Protein AF-A0A424XYE6-F1 (afdb_monomer)

pLDDT: mean 79.53, std 16.37, range [30.19, 98.25]

Radius of gyration: 33.24 Å; Cα contacts (8 Å, |Δi|>4): 1694; chains: 1; bounding box: 108×87×89 Å

Foldseek 3Di:
DPPPVVVVVVVVVVVVVVVVVVVVVVVPPPDDFDDDPVGDTDDDDPDPDPPCPCCNPLDDLAAFEFEKAFDDWWFPPLFWIKTKIWTFQFDDQWAKKKKWKWFFDQVVQAIETLEKEKDFDADCPDPLFANRFIAMWHDIATQDDVRIFGGWDDDVRTTMGMDIRWHAPQFQPHPDNGIGTHTCQQFRTYGHPLGLQLVNGDPVVPVQLSVLSNVLSVVRSVSRHSAFHKMKMKMWGDDRPDPRDHQYIYMWMWTDHRGIDTHTDDPVRCVPGHDPLFDLLLCCLFANSRNAFQQPCVSVSSDSRVNVVSSTQIPRRFASGQAYSDRVRTHHSRVLLVVCCLLLLQPPDDHNSHRRVLNADCAQCAHADDDDDPVRDDPDRLHGQQPCSTRDDPDDPDDRPQQAQAHDLSSVCSQCPPSHVPDDCDDPPPPCNVVSVVVVVCVSRPRQAGGPDPHVHHDGSCVSSVNVVVLVLVVLQVQKDKDFPWWAQQAAPGKIKTKIFIGGNNHFDQQQCDPVRGQFDEDDPVPDAQASAKKKFKFFDADQFGQRPPPDADPLRKDQAGDMDGRHPVQWDADPVSRMIIGIGPDGDHNVRHAQTKMKMKIWHTHSVRNYAIDMWIWGRDHGITDTDDDGDAWFALSLVCSSHVWDDDSSHTCSHPPCNLSSRQGQNIFDGPQQQPFTHRHPLLPVLQLALAPPQEQADFRADDDDDPPPDGGPSNSHYRSYDPSPSVSTGDPVSVACAPHPQQGFFHFARVQSVVVVVAWRTWAGVLSNVCSNNQYPPPPPSNVVSQVVCVVQVTHRPTGHHRVCNNPDDGNPCVPPPD

Solvent-accessible surface area (backbone atoms only — not comparable to full-atom values): 44485 Å² total; per-residue (Å²): 139,80,75,76,58,57,61,54,52,52,50,53,51,48,53,50,52,49,50,49,49,52,57,62,59,60,74,68,73,70,85,81,79,63,81,48,101,86,75,56,88,59,76,83,72,85,76,81,60,82,77,69,49,67,78,73,75,72,52,76,94,62,69,69,62,43,82,25,45,62,79,46,58,46,43,43,97,54,30,30,48,33,43,28,34,37,38,62,82,40,86,60,45,56,49,39,35,32,40,40,41,21,37,56,37,77,92,75,72,41,44,41,42,39,28,32,32,67,42,66,44,56,61,75,83,44,88,76,30,28,71,25,22,47,31,50,25,40,41,72,35,71,25,48,78,101,54,33,47,67,76,38,44,83,48,96,66,18,24,32,43,76,46,59,51,39,30,49,58,65,28,50,81,30,83,48,95,49,79,42,71,40,65,33,69,88,14,46,37,44,31,38,85,61,57,80,37,44,66,70,42,52,64,65,85,42,57,64,40,33,51,51,48,38,51,53,50,52,48,50,56,65,72,26,55,66,53,62,45,46,33,37,42,30,42,27,39,70,52,85,90,47,91,86,57,63,36,27,39,22,62,47,43,26,41,34,72,57,46,52,51,55,44,75,51,52,77,69,54,38,64,76,72,61,87,60,78,48,49,69,69,36,54,28,42,47,24,38,90,57,45,42,44,76,91,70,41,57,82,79,50,36,72,61,52,63,76,53,46,36,38,42,22,15,84,70,12,41,33,20,22,58,6,37,81,45,72,89,30,55,43,68,39,16,44,73,49,41,53,48,30,37,51,50,21,19,47,89,42,58,59,83,62,41,74,32,46,55,37,38,41,97,46,54,40,30,10,64,64,76,83,78,42,100,91,46,82,74,94,81,60,78,25,63,30,39,58,62,59,44,51,56,78,96,62,97,84,67,82,50,85,80,58,40,52,61,52,55,40,69,68,50,42,44,50,47,28,92,54,42,56,63,70,80,79,60,51,94,83,42,96,54,23,76,60,47,55,57,62,66,65,43,77,76,40,48,45,72,38,30,10,64,84,92,34,85,35,69,56,45,58,47,68,78,46,42,37,63,65,50,50,50,51,51,51,48,19,69,41,29,44,57,46,80,79,46,43,26,22,47,17,40,76,30,49,30,36,42,29,32,36,41,25,49,80,89,41,68,43,55,50,66,49,45,101,82,57,34,52,44,30,82,69,66,77,91,72,69,55,80,30,59,21,36,35,38,26,44,37,31,42,59,81,82,33,45,24,22,66,81,52,73,60,48,97,59,52,25,34,13,49,42,56,70,42,70,37,26,63,90,42,35,45,68,46,98,80,35,34,31,40,39,32,48,40,94,58,51,39,53,72,73,41,38,68,71,34,39,27,33,40,38,41,31,30,19,30,76,93,52,40,32,35,24,34,69,45,35,27,33,22,19,73,54,76,38,50,75,49,76,78,72,88,71,46,57,51,30,64,42,51,47,41,59,30,82,62,53,66,60,91,62,31,29,26,66,84,30,52,66,46,56,40,58,44,19,17,30,41,10,34,44,33,62,85,28,45,85,55,21,47,41,22,45,70,45,44,53,41,33,43,52,29,16,78,79,64,27,78,66,44,50,44,67,81,85,47,75,50,90,90,78,40,84,40,36,44,45,50,36,52,49,62,35,51,85,80,52,56,68,60,48,30,41,94,65,52,80,57,61,76,98,49,85,82,66,62,54,22,31,44,17,72,75,15,62,70,39,38,78,73,64,21,4,22,10,27,42,66,46,46,58,54,39,34,49,65,51,39,91,82,45,65,64,62,30,47,54,50,48,49,53,36,33,73,38,56,26,38,64,84,14,85,38,32,60,71,55,42,71,76,53,78,60,51,55,65,80,76,62,59,137

Sequence (822 aa):
MLKKHKHILLLILGLFVLNLFIMFQNRDAGARAKYDPSGYWISPILPEGPRIFFSEGHAIDTPEAVMAEITEIYISNNSEIKVTFVIPDYEHDTAHVELTMAKWLEHENTWMSMLQRTRERGPQSDPRYGDGAKVIRGANLRLENGSALTGGEPVNGGMRFSTWLKAGPGDFGNLSGELMPITFKDGVQWRRSSDHNPASYGDPDDSRYYEFVAGIIDEINRNGAWEQGIYRIGVTERNRGQEGYIRFNAVTDFEFDGKSSARILDSNERRHTAGEAVATGSCNGCHGDNMRFPTNRVHSELRHDPTVCANCHNSYTWDSRNAYAEVDGWPSLDLRTMVHKIHAGIEGYAADAYFYQQVRFPDWTLGRTPRPSPDIPYPNSPGVANCTSCHVYSDSDATYAWQRPNPDPEGCATCHGKGGVVFWEAEPDDPDYEYISRTYDCGYDCSSCHGGGQRPIKHNADYYHNVAERQERLALSRQHVMEVTRVENAVAGQRPVVTWRVSKNDEYLDLFSGEHGSFLFTDEKDQFDEGDAVRLGIGWGHKEDWTNQGIGPRSSGAMGDPFHEVAHVDNTIPGQDQTTALTTFDLPLPEPAYSGRNGFVIIEFGPEEMRLNSRLKRISLGQGINSFLDDRRQIVTADNCLGCHATMGRHGTYADQDITTCVSCHNAGSVTRDASALQGNVDFMYMIHAIHGTGEKRIRFDRRRDHTVEGHFSGGYSYVSYPNTILECAACHVNDSHNPVGKEFKRLGLMADKGKDKYLSGAGIAAPLSSACYSCHENTEDLRANKELQHHLYHSGGNIYGEHDHAYFADNKENCLTCHQK

Secondary structure (DSSP, 8-state):
--SSSHHHHHHHHHHHHHHHHHHHHTTS----PPBPTT--B---S--S-----HHHHS--SSPPEEE-EEEEEEEETTTEEEEEEEEET---SEE-EEEEEEEEETTTTEEEESEEEEE----TT-TTS-S---EEEE--EEE-GGG-EE-PEEETTEEEEEEE-EE-TTSTT--SSS-EE---TTSSEESSTTTT-GGGSS-TT-HHHHHHHHHHHHHHHHHT---SEEEEEEEEE--TTSTT--EEEEEEEEEE-SSS-EEEPPHHHHHHHS---S-HHHHHHHHTTTT--TTT-GGGG----HHHHHHHSSTT-B-SSS--SSTT-S-B--HHHHHHHHHTT-TT-EETTEE-TT--BSSTTTB-PPPPBTTB---S--SS--GGGT---SSTTPPPGGG-SS--HHHHHHHSSTTS-------TT-TTHHHHHHHHTTTT-HHHHBSSSS-SB---HHHHHTHHHHHHHHHHHHHEEEEEEEEE--SBTS--EEEEEEEETTEEP-TT-STTS-SSB-S-GGG--TTSS-EEEEEEEETTEE--TT-PPPTTS-B---EEEE-BTTTEEE-TTSSEEEEEPSSPBPTTS-TT-EEEEEEE---TTT-PPPEEEEEE--SSBPPB-PPP--SB-HHHHHTT-S--EETTEE-TT-THHHHHHSSTT-B--GGGTTS-B--HHHHHHHHHTBTTTBS----TTS--BTTTB-SGGGG---SS-TT-GGGTB-TTTT--TTS---PPPEEPTT-HHHHHTT--EEPHHHHHHHHHH--SS-HHHHHHHHHHHHHTT---S--B-HHHHHH----GGGTS--

Structure (mmCIF, N/CA/C/O backbone):
data_AF-A0A424XYE6-F1
#
_entry.id   AF-A0A424XYE6-F1
#
loop_
_atom_site.group_PDB
_atom_site.id
_atom_site.type_symbol
_atom_site.label_atom_id
_atom_site.label_alt_id
_atom_site.label_comp_id
_atom_site.label_asym_id
_atom_site.label_entity_id
_atom_site.label_seq_id
_atom_site.pdbx_PDB_ins_code
_atom_site.Cartn_x
_atom_site.Cartn_y
_atom_site.Cartn_z
_atom_site.occupancy
_atom_site.B_iso_or_equiv
_atom_site.auth_seq_id
_atom_site.auth_comp_id
_atom_site.auth_asym_id
_atom_site.auth_atom_id
_atom_site.pdbx_PDB_model_num
ATOM 1 N N . MET A 1 1 ? 69.006 -47.422 43.534 1.00 51.03 1 MET A N 1
ATOM 2 C CA . MET A 1 1 ? 67.838 -46.983 42.731 1.00 51.03 1 MET A CA 1
ATOM 3 C C . MET A 1 1 ? 67.353 -45.559 43.079 1.00 51.03 1 MET A C 1
ATOM 5 O O . MET A 1 1 ? 66.167 -45.295 43.012 1.00 51.03 1 MET A O 1
ATOM 9 N N . LEU A 1 2 ? 68.244 -44.595 43.374 1.00 49.69 2 LEU A N 1
ATOM 10 C CA . LEU A 1 2 ? 67.851 -43.211 43.734 1.00 49.69 2 LEU A CA 1
ATOM 11 C C . LEU A 1 2 ? 68.384 -42.109 42.788 1.00 49.69 2 LEU A C 1
ATOM 13 O O . LEU A 1 2 ? 68.192 -40.927 43.049 1.00 49.69 2 LEU A O 1
ATOM 17 N N . LYS A 1 3 ? 69.015 -42.465 41.658 1.00 50.09 3 LYS A N 1
ATOM 18 C CA . LYS A 1 3 ? 69.491 -41.494 40.645 1.00 50.09 3 LYS A CA 1
ATOM 19 C C . LYS A 1 3 ? 68.614 -41.392 39.383 1.00 50.09 3 LYS A C 1
ATOM 21 O O . LYS A 1 3 ? 68.748 -40.418 38.657 1.00 50.09 3 LYS A O 1
ATOM 26 N N . LYS A 1 4 ? 67.675 -42.323 39.145 1.00 51.94 4 LYS A N 1
ATOM 27 C CA . LYS A 1 4 ? 66.776 -42.289 37.967 1.00 51.94 4 LYS A CA 1
ATOM 28 C C . LYS A 1 4 ? 65.496 -41.453 38.149 1.00 51.94 4 LYS A C 1
ATOM 30 O O . LYS A 1 4 ? 64.888 -41.089 37.154 1.00 51.94 4 LYS A O 1
ATOM 35 N N . HIS A 1 5 ? 65.127 -41.074 39.376 1.00 55.03 5 HIS A N 1
ATOM 36 C CA . HIS A 1 5 ? 63.913 -40.277 39.628 1.00 55.03 5 HIS A CA 1
ATOM 37 C C . HIS A 1 5 ? 64.147 -38.764 39.765 1.00 55.03 5 HIS A C 1
ATOM 39 O O . HIS A 1 5 ? 63.192 -38.001 39.664 1.00 55.03 5 HIS A O 1
ATOM 45 N N . LYS A 1 6 ? 65.397 -38.293 39.911 1.00 57.62 6 LYS A N 1
ATOM 46 C CA . LYS A 1 6 ? 65.686 -36.846 39.970 1.00 57.62 6 LYS A CA 1
ATOM 47 C C . LYS A 1 6 ? 65.448 -36.137 38.634 1.00 57.62 6 LYS A C 1
ATOM 49 O O . LYS A 1 6 ? 64.939 -35.025 38.633 1.00 57.62 6 LYS A O 1
ATOM 54 N N . HIS A 1 7 ? 65.754 -36.784 37.510 1.00 60.34 7 HIS A N 1
ATOM 55 C CA . HIS A 1 7 ? 65.566 -36.184 36.185 1.00 60.34 7 HIS A CA 1
ATOM 56 C C . HIS A 1 7 ? 64.094 -36.101 35.772 1.00 60.34 7 HIS A C 1
ATOM 58 O O . HIS A 1 7 ? 63.698 -35.120 35.160 1.00 60.34 7 HIS A O 1
ATOM 64 N N . ILE A 1 8 ? 63.274 -37.074 36.176 1.00 68.00 8 ILE A N 1
ATOM 65 C CA . ILE A 1 8 ? 61.829 -37.068 35.911 1.00 68.00 8 ILE A CA 1
ATOM 66 C C . ILE A 1 8 ? 61.128 -36.015 36.780 1.00 68.00 8 ILE A C 1
ATOM 68 O O . ILE A 1 8 ? 60.285 -35.278 36.281 1.00 68.00 8 ILE A O 1
ATOM 72 N N . LEU A 1 9 ? 61.528 -35.870 38.049 1.00 67.81 9 LEU A N 1
ATOM 73 C CA . LEU A 1 9 ? 60.962 -34.849 38.933 1.00 67.81 9 LEU A CA 1
ATOM 74 C C . LEU A 1 9 ? 61.325 -33.422 38.481 1.00 67.81 9 LEU A C 1
ATOM 76 O O . LEU A 1 9 ? 60.468 -32.549 38.505 1.00 67.81 9 LEU A O 1
ATOM 80 N N . LEU A 1 10 ? 62.558 -33.193 38.008 1.00 69.75 10 LEU A N 1
ATOM 81 C CA . LEU A 1 10 ? 62.986 -31.912 37.421 1.00 69.75 10 LEU A CA 1
ATOM 82 C C . LEU A 1 10 ? 62.261 -31.589 36.105 1.00 69.75 10 LEU A C 1
ATOM 84 O O . LEU A 1 10 ? 61.951 -30.427 35.860 1.00 69.75 10 LEU A O 1
ATOM 88 N N . LEU A 1 11 ? 61.951 -32.601 35.287 1.00 71.88 11 LEU A N 1
ATOM 89 C CA . LEU A 1 11 ? 61.190 -32.425 34.047 1.00 71.88 11 LEU A CA 1
ATOM 90 C C . LEU A 1 11 ? 59.725 -32.054 34.328 1.00 71.88 11 LEU A C 1
ATOM 92 O O . LEU A 1 11 ? 59.184 -31.156 33.692 1.00 71.88 11 LEU A O 1
ATOM 96 N N . ILE A 1 12 ? 59.103 -32.709 35.315 1.00 75.75 12 ILE A N 1
ATOM 97 C CA . ILE A 1 12 ? 57.723 -32.427 35.736 1.00 75.75 12 ILE A CA 1
ATOM 98 C C . ILE A 1 12 ? 57.632 -31.044 36.391 1.00 75.75 12 ILE A C 1
ATOM 100 O O . ILE A 1 12 ? 56.725 -30.282 36.067 1.00 75.75 12 ILE A O 1
ATOM 104 N N . LEU A 1 13 ? 58.596 -30.672 37.244 1.00 75.19 13 LEU A N 1
ATOM 105 C CA . LEU A 1 13 ? 58.648 -29.332 37.837 1.00 75.19 13 LEU A CA 1
ATOM 106 C C . LEU A 1 13 ? 58.872 -28.250 36.765 1.00 75.19 13 LEU A C 1
ATOM 108 O O . LEU A 1 13 ? 58.240 -27.201 36.815 1.00 75.19 13 LEU A O 1
ATOM 112 N N . GLY A 1 14 ? 59.716 -28.524 35.763 1.00 77.88 14 GLY A N 1
ATOM 113 C CA . GLY A 1 14 ? 59.938 -27.638 34.617 1.00 77.88 14 GLY A CA 1
ATOM 114 C C . GLY A 1 14 ? 58.689 -27.452 33.750 1.00 77.88 14 GLY A C 1
ATOM 115 O O . GLY A 1 14 ? 58.370 -26.326 33.385 1.00 77.88 14 GLY A O 1
ATOM 116 N N . LEU A 1 15 ? 57.934 -28.523 33.486 1.00 70.12 15 LEU A N 1
ATOM 117 C CA . LEU A 1 15 ? 56.661 -28.474 32.751 1.00 70.12 15 LEU A CA 1
ATOM 118 C C . LEU A 1 15 ? 55.545 -27.767 33.534 1.00 70.12 15 LEU A C 1
ATOM 120 O O . LEU A 1 15 ? 54.697 -27.109 32.928 1.00 70.12 15 LEU A O 1
ATOM 124 N N . PHE A 1 16 ? 55.550 -27.866 34.866 1.00 72.88 16 PHE A N 1
ATOM 125 C CA . PHE A 1 16 ? 54.583 -27.180 35.725 1.00 72.88 16 PHE A CA 1
ATOM 126 C C . PHE A 1 16 ? 54.886 -25.677 35.837 1.00 72.88 16 PHE A C 1
ATOM 128 O O . PHE A 1 16 ? 53.975 -24.860 35.745 1.00 72.88 16 PHE A O 1
ATOM 135 N N . VAL A 1 17 ? 56.165 -25.294 35.944 1.00 72.75 17 VAL A N 1
ATOM 136 C CA . VAL A 1 17 ? 56.602 -23.885 35.923 1.00 72.75 17 VAL A CA 1
ATOM 137 C C . VAL A 1 17 ? 56.406 -23.259 34.539 1.00 72.75 17 VAL A C 1
ATOM 139 O O . VAL A 1 17 ? 55.993 -22.106 34.460 1.00 72.75 17 VAL A O 1
ATOM 142 N N . LEU A 1 18 ? 56.613 -24.015 33.453 1.00 64.00 18 LEU A N 1
ATOM 143 C CA . LEU A 1 18 ? 56.320 -23.570 32.087 1.00 64.00 18 LEU A CA 1
ATOM 144 C C . LEU A 1 18 ? 54.813 -23.354 31.874 1.00 64.00 18 LEU A C 1
ATOM 146 O O . LEU A 1 18 ? 54.429 -22.333 31.317 1.00 64.00 18 LEU A O 1
ATOM 150 N N . ASN A 1 19 ? 53.952 -24.247 32.382 1.00 58.50 19 ASN A N 1
ATOM 151 C CA . ASN A 1 19 ? 52.498 -24.039 32.359 1.00 58.50 19 ASN A CA 1
ATOM 152 C C . ASN A 1 19 ? 52.062 -22.845 33.220 1.00 58.50 19 ASN A C 1
ATOM 154 O O . ASN A 1 19 ? 51.205 -22.080 32.787 1.00 58.50 19 ASN A O 1
ATOM 158 N N . LEU A 1 20 ? 52.675 -22.624 34.390 1.00 57.16 20 LEU A N 1
ATOM 159 C CA . LEU A 1 20 ? 52.404 -21.426 35.191 1.00 57.16 20 LEU A CA 1
ATOM 160 C C . LEU A 1 20 ? 52.850 -20.145 34.466 1.00 57.16 20 LEU A C 1
ATOM 162 O O . LEU A 1 20 ? 52.113 -19.166 34.476 1.00 57.16 20 LEU A O 1
ATOM 166 N N . PHE A 1 21 ? 54.005 -20.145 33.791 1.00 52.66 21 PHE A N 1
ATOM 167 C CA . PHE A 1 21 ? 54.465 -19.004 32.987 1.00 52.66 21 PHE A CA 1
ATOM 168 C C . PHE A 1 21 ? 53.563 -18.740 31.774 1.00 52.66 21 PHE A C 1
ATOM 170 O O . PHE A 1 21 ? 53.288 -17.581 31.476 1.00 52.66 21 PHE A O 1
ATOM 177 N N . ILE A 1 22 ? 53.043 -19.786 31.123 1.00 51.84 22 ILE A N 1
ATOM 178 C CA . ILE A 1 22 ? 52.067 -19.663 30.029 1.00 51.84 22 ILE A CA 1
ATOM 179 C C . ILE A 1 22 ? 50.717 -19.146 30.558 1.00 51.84 22 ILE A C 1
ATOM 181 O O . ILE A 1 22 ? 50.098 -18.303 29.914 1.00 51.84 22 ILE A O 1
ATOM 185 N N . MET A 1 23 ? 50.276 -19.559 31.755 1.00 45.47 23 MET A N 1
ATOM 186 C CA . MET A 1 23 ? 49.050 -19.034 32.379 1.00 45.47 23 MET A CA 1
ATOM 187 C C . MET A 1 23 ? 49.195 -17.590 32.890 1.00 45.47 23 MET A C 1
ATOM 189 O O . MET A 1 23 ? 48.220 -16.842 32.845 1.00 45.47 23 MET A O 1
ATOM 193 N N . PHE A 1 24 ? 50.386 -17.166 33.332 1.00 42.19 24 PHE A N 1
ATOM 194 C CA . PHE A 1 24 ? 50.646 -15.776 33.735 1.00 42.19 24 PHE A CA 1
ATOM 195 C C . PHE A 1 24 ? 50.948 -14.844 32.547 1.00 42.19 24 PHE A C 1
ATOM 197 O O . PHE A 1 24 ? 50.592 -13.673 32.620 1.00 42.19 24 PHE A O 1
ATOM 204 N N . GLN A 1 25 ? 51.508 -15.335 31.432 1.00 44.22 25 GLN A N 1
ATOM 205 C CA . GLN A 1 25 ? 51.627 -14.551 30.188 1.00 44.22 25 GLN A CA 1
ATOM 206 C C . GLN A 1 25 ? 50.300 -14.422 29.419 1.00 44.22 25 GLN A C 1
ATOM 208 O O . GLN A 1 25 ? 50.127 -13.451 28.689 1.00 44.22 25 GLN A O 1
ATOM 213 N N . ASN A 1 26 ? 49.340 -15.333 29.615 1.00 39.12 26 ASN A N 1
ATOM 214 C CA . ASN A 1 26 ? 48.012 -15.258 28.986 1.00 39.12 26 ASN A CA 1
ATOM 215 C C . ASN A 1 26 ? 46.959 -14.471 29.785 1.00 39.12 26 ASN A C 1
ATOM 217 O O . ASN A 1 26 ? 45.799 -14.444 29.381 1.00 39.12 26 ASN A O 1
ATOM 221 N N . ARG A 1 27 ? 47.325 -13.802 30.888 1.00 36.94 27 ARG A N 1
ATOM 222 C CA . ARG A 1 27 ? 46.407 -12.881 31.587 1.00 36.94 27 ARG A CA 1
ATOM 223 C C . ARG A 1 27 ? 46.428 -11.438 31.070 1.00 36.94 27 ARG A C 1
ATOM 225 O O . ARG A 1 27 ? 45.498 -10.710 31.382 1.00 36.94 27 ARG A O 1
ATOM 232 N N . ASP A 1 28 ? 47.384 -11.089 30.205 1.00 37.88 28 ASP A N 1
ATOM 233 C CA . ASP A 1 28 ? 47.480 -9.782 29.529 1.00 37.88 28 ASP A CA 1
ATOM 234 C C . ASP A 1 28 ? 47.500 -9.905 27.990 1.00 37.88 28 ASP A C 1
ATOM 236 O O . ASP A 1 28 ? 48.037 -9.055 27.281 1.00 37.88 28 ASP A O 1
ATOM 240 N N . ALA A 1 29 ? 46.872 -10.944 27.429 1.00 34.78 29 ALA A N 1
ATOM 241 C CA . ALA A 1 29 ? 46.644 -11.051 25.982 1.00 34.78 29 ALA A CA 1
ATOM 242 C C . ALA A 1 29 ? 45.421 -10.231 25.511 1.00 34.78 29 ALA A C 1
ATOM 244 O O . ALA A 1 29 ? 44.726 -10.602 24.566 1.00 34.78 29 ALA A O 1
ATOM 245 N N . GLY A 1 30 ? 45.163 -9.097 26.169 1.00 30.19 30 GLY A N 1
ATOM 246 C CA . GLY A 1 30 ? 44.293 -8.049 25.656 1.00 30.19 30 GLY A CA 1
ATOM 247 C C . GLY A 1 30 ? 44.992 -7.311 24.514 1.00 30.19 30 GLY A C 1
ATOM 248 O O . GLY A 1 30 ? 46.032 -6.691 24.709 1.00 30.19 30 GLY A O 1
ATOM 249 N N . ALA A 1 31 ? 44.405 -7.400 23.321 1.00 37.34 31 ALA A N 1
ATOM 250 C CA . ALA A 1 31 ? 44.551 -6.463 22.208 1.00 37.34 31 ALA A CA 1
ATOM 251 C C . ALA A 1 31 ? 45.981 -5.982 21.871 1.00 37.34 31 ALA A C 1
ATOM 253 O O . ALA A 1 31 ? 46.402 -4.883 22.235 1.00 37.34 31 ALA A O 1
ATOM 254 N N . ARG A 1 32 ? 46.698 -6.736 21.031 1.00 30.70 32 ARG A N 1
ATOM 255 C CA . ARG A 1 32 ? 47.749 -6.155 20.177 1.00 30.70 32 ARG A CA 1
ATOM 256 C C . ARG A 1 32 ? 47.521 -6.547 18.722 1.00 30.70 32 ARG A C 1
ATOM 258 O O . ARG A 1 32 ? 47.894 -7.634 18.292 1.00 30.70 32 ARG A O 1
ATOM 265 N N . ALA A 1 33 ? 46.884 -5.632 17.992 1.00 35.25 33 ALA A N 1
ATOM 266 C CA . ALA A 1 33 ? 46.716 -5.665 16.545 1.00 35.25 33 ALA A CA 1
ATOM 267 C C . ALA A 1 33 ? 48.083 -5.692 15.834 1.00 35.25 33 ALA A C 1
ATOM 269 O O . ALA A 1 33 ? 49.019 -5.002 16.247 1.00 35.25 33 ALA A O 1
ATOM 270 N N . LYS A 1 34 ? 48.199 -6.472 14.755 1.00 32.94 34 LYS A N 1
ATOM 271 C CA . LYS A 1 34 ? 49.301 -6.364 13.788 1.00 32.94 34 LYS A CA 1
ATOM 272 C C . LYS A 1 34 ? 48.785 -5.661 12.534 1.00 32.94 34 LYS A C 1
ATOM 274 O O . LYS A 1 34 ? 47.707 -5.985 12.050 1.00 32.94 34 LYS A O 1
ATOM 279 N N . TYR A 1 35 ? 49.570 -4.708 12.044 1.00 33.34 35 TYR A N 1
ATOM 280 C CA . TYR A 1 35 ? 49.313 -3.939 10.829 1.00 33.34 35 TYR A CA 1
ATOM 281 C C . TYR A 1 35 ? 49.548 -4.780 9.564 1.00 33.34 35 TYR A C 1
ATOM 283 O O . TYR A 1 35 ? 50.546 -5.499 9.482 1.00 33.34 35 TYR A O 1
ATOM 291 N N . ASP A 1 36 ? 48.677 -4.618 8.569 1.00 39.66 36 ASP A N 1
ATOM 292 C CA . ASP A 1 36 ? 48.992 -4.817 7.148 1.00 39.66 36 ASP A CA 1
ATOM 293 C C . ASP A 1 36 ? 49.660 -3.525 6.610 1.00 39.66 36 ASP A C 1
ATOM 295 O O . ASP A 1 36 ? 49.264 -2.432 7.035 1.00 39.66 36 ASP A O 1
ATOM 299 N N . PRO A 1 37 ? 50.658 -3.592 5.704 1.00 36.31 37 PRO A N 1
ATOM 300 C CA . PRO A 1 37 ? 51.240 -2.420 5.030 1.00 36.31 37 PRO A CA 1
ATOM 301 C C . PRO A 1 37 ? 50.246 -1.472 4.316 1.00 36.31 37 PRO A C 1
ATOM 303 O O . PRO A 1 37 ? 50.640 -0.364 3.960 1.00 36.31 37 PRO A O 1
ATOM 306 N N . SER A 1 38 ? 48.976 -1.848 4.145 1.00 42.00 38 SER A N 1
ATOM 307 C CA . SER A 1 38 ? 47.887 -1.014 3.608 1.00 42.00 38 SER A CA 1
ATOM 308 C C . SER A 1 38 ? 47.030 -0.298 4.673 1.00 42.00 38 SER A C 1
ATOM 310 O O . SER A 1 38 ? 46.124 0.458 4.327 1.00 42.00 38 SER A O 1
ATOM 312 N N . GLY A 1 39 ? 47.333 -0.454 5.969 1.00 32.91 39 GLY A N 1
ATOM 313 C CA . GLY A 1 39 ? 46.788 0.400 7.036 1.00 32.91 39 GLY A CA 1
ATOM 314 C C . GLY A 1 39 ? 45.370 0.077 7.529 1.00 32.91 39 GLY A C 1
ATOM 315 O O . GLY A 1 39 ? 44.808 0.869 8.286 1.00 32.91 39 GLY A O 1
ATOM 316 N N . TYR A 1 40 ? 44.793 -1.073 7.169 1.00 32.72 40 TYR A N 1
ATOM 317 C CA . TYR A 1 40 ? 43.493 -1.513 7.688 1.00 32.72 40 TYR A CA 1
ATOM 318 C C . TYR A 1 40 ? 43.635 -2.460 8.890 1.00 32.72 40 TYR A C 1
ATOM 320 O O . TYR A 1 40 ? 44.530 -3.302 8.956 1.00 32.72 40 TYR A O 1
ATOM 328 N N . TRP A 1 41 ? 42.746 -2.295 9.873 1.00 33.72 41 TRP A N 1
ATOM 329 C CA . TRP A 1 41 ? 42.686 -3.114 11.082 1.00 33.72 41 TRP A CA 1
ATOM 330 C C . TRP A 1 41 ? 42.288 -4.552 10.736 1.00 33.72 41 TRP A C 1
ATOM 332 O O . TRP A 1 41 ? 41.164 -4.792 10.309 1.00 33.72 41 TRP A O 1
ATOM 342 N N . ILE A 1 42 ? 43.167 -5.520 10.993 1.00 38.28 42 ILE A N 1
ATOM 343 C CA . ILE A 1 42 ? 42.776 -6.931 11.062 1.00 38.28 42 ILE A CA 1
ATOM 344 C C . ILE A 1 42 ? 42.525 -7.241 12.538 1.00 38.28 42 ILE A C 1
ATOM 346 O O . ILE A 1 42 ? 43.461 -7.496 13.297 1.00 38.28 42 ILE A O 1
ATOM 350 N N . SER A 1 43 ? 41.263 -7.176 12.962 1.00 31.58 43 SER A N 1
ATOM 351 C CA . SER A 1 43 ? 40.837 -7.771 14.230 1.00 31.58 43 SER A CA 1
ATOM 352 C C . SER A 1 43 ? 40.462 -9.230 13.972 1.00 31.58 43 SER A C 1
ATOM 354 O O . SER A 1 43 ? 39.466 -9.473 13.291 1.00 31.58 43 SER A O 1
ATOM 356 N N . PRO A 1 44 ? 41.207 -10.226 14.483 1.00 39.38 44 PRO A N 1
ATOM 357 C CA . PRO A 1 44 ? 40.643 -11.549 14.663 1.00 39.38 44 PRO A CA 1
ATOM 358 C C . PRO A 1 44 ? 39.756 -11.509 15.914 1.00 39.38 44 PRO A C 1
ATOM 360 O O . PRO A 1 44 ? 40.142 -10.914 16.917 1.00 39.38 44 PRO A O 1
ATOM 363 N N . ILE A 1 45 ? 38.619 -12.207 15.858 1.00 35.38 45 ILE A N 1
ATOM 364 C CA . ILE A 1 45 ? 37.601 -12.369 16.914 1.00 35.38 45 ILE A CA 1
ATOM 365 C C . ILE A 1 45 ? 36.519 -11.281 16.851 1.00 35.38 45 ILE A C 1
ATOM 367 O O . ILE A 1 45 ? 36.759 -10.133 17.207 1.00 35.38 45 ILE A O 1
ATOM 371 N N . LEU A 1 46 ? 35.309 -11.685 16.434 1.00 37.12 46 LEU A N 1
ATOM 372 C CA . LEU A 1 46 ? 34.052 -11.051 16.843 1.00 37.12 46 LEU A CA 1
ATOM 373 C C . LEU A 1 46 ? 34.024 -11.092 18.381 1.00 37.12 46 LEU A C 1
ATOM 375 O O . LEU A 1 46 ? 33.838 -12.179 18.940 1.00 37.12 46 LEU A O 1
ATOM 379 N N . PRO A 1 47 ? 34.273 -9.978 19.088 1.00 34.34 47 PRO A N 1
ATOM 380 C CA . PRO A 1 47 ? 34.280 -9.979 20.536 1.00 34.34 47 PRO A CA 1
ATOM 381 C C . PRO A 1 47 ? 32.829 -9.867 20.973 1.00 34.34 47 PRO A C 1
ATOM 383 O O . PRO A 1 47 ? 32.331 -8.756 21.047 1.00 34.34 47 PRO A O 1
ATOM 386 N N . GLU A 1 48 ? 32.143 -10.997 21.161 1.00 36.91 48 GLU A N 1
ATOM 387 C CA . GLU A 1 48 ? 30.792 -11.051 21.749 1.00 36.91 48 GLU A CA 1
ATOM 388 C C . GLU A 1 48 ? 29.839 -9.936 21.271 1.00 36.91 48 GLU A C 1
ATOM 390 O O . GLU A 1 48 ? 29.011 -9.437 22.031 1.00 36.91 48 GLU A O 1
ATOM 395 N N . GLY A 1 49 ? 29.946 -9.534 19.997 1.00 35.03 49 GLY A N 1
ATOM 396 C CA . GLY A 1 49 ? 28.925 -8.711 19.365 1.00 35.03 49 GLY A CA 1
ATOM 397 C C . GLY A 1 49 ? 27.617 -9.486 19.480 1.00 35.03 49 GLY A C 1
ATOM 398 O O . GLY A 1 49 ? 27.675 -10.722 19.415 1.00 35.03 49 GLY A O 1
ATOM 399 N N . PRO A 1 50 ? 26.476 -8.816 19.720 1.00 34.19 50 PRO A N 1
ATOM 400 C CA . PRO A 1 50 ? 25.227 -9.501 20.002 1.00 34.19 50 PRO A CA 1
ATOM 401 C C . PRO A 1 50 ? 25.016 -10.548 18.914 1.00 34.19 50 PRO A C 1
ATOM 403 O O . PRO A 1 50 ? 24.859 -10.220 17.737 1.00 34.19 50 PRO A O 1
ATOM 406 N N . ARG A 1 51 ? 25.103 -11.827 19.299 1.00 38.38 51 ARG A N 1
ATOM 407 C CA . ARG A 1 51 ? 24.642 -12.917 18.452 1.00 38.38 51 ARG A CA 1
ATOM 408 C C . ARG A 1 51 ? 23.143 -12.734 18.430 1.00 38.38 51 ARG A C 1
ATOM 410 O O . ARG A 1 51 ? 22.459 -13.254 19.300 1.00 38.38 51 ARG A O 1
ATOM 417 N N . ILE A 1 52 ? 22.660 -11.929 17.494 1.00 39.75 52 ILE A N 1
ATOM 418 C CA . ILE A 1 52 ? 21.242 -11.882 17.195 1.00 39.75 52 ILE A CA 1
ATOM 419 C C . ILE A 1 52 ? 20.968 -13.268 16.628 1.00 39.75 52 ILE A C 1
ATOM 421 O O . ILE A 1 52 ? 21.291 -13.560 15.474 1.00 39.75 52 ILE A O 1
ATOM 425 N N . PHE A 1 53 ? 20.500 -14.175 17.484 1.00 37.06 53 PHE A N 1
ATOM 426 C CA . PHE A 1 53 ? 19.972 -15.444 17.020 1.00 37.06 53 PHE A CA 1
ATOM 427 C C . PHE A 1 53 ? 18.900 -15.111 15.980 1.00 37.06 53 PHE A C 1
ATOM 429 O O . PHE A 1 53 ? 18.182 -14.123 16.127 1.00 37.06 53 PHE A O 1
ATOM 436 N N . PHE A 1 54 ? 18.800 -15.896 14.907 1.00 42.66 54 PHE A N 1
ATOM 437 C CA . PHE A 1 54 ? 17.805 -15.663 13.852 1.00 42.66 54 PHE A CA 1
ATOM 438 C C . PHE A 1 54 ? 16.391 -15.438 14.433 1.00 42.66 54 PHE A C 1
ATOM 440 O O . PHE A 1 54 ? 15.662 -14.559 13.975 1.00 42.66 54 PHE A O 1
ATOM 447 N N . SER A 1 55 ? 16.086 -16.133 15.536 1.00 45.28 55 SER A N 1
ATOM 448 C CA . SER A 1 55 ? 14.860 -16.023 16.332 1.00 45.28 55 SER A CA 1
ATOM 449 C C . SER A 1 55 ? 14.599 -14.663 16.994 1.00 45.28 55 SER A C 1
ATOM 451 O O . SER A 1 55 ? 13.476 -14.430 17.418 1.00 45.28 55 SER A O 1
ATOM 453 N N . GLU A 1 56 ? 15.586 -13.773 17.121 1.00 48.44 56 GLU A N 1
ATOM 454 C CA . GLU A 1 56 ? 15.430 -12.470 17.793 1.00 48.44 56 GLU A CA 1
ATOM 455 C C . GLU A 1 56 ? 15.303 -11.288 16.814 1.00 48.44 56 GLU A C 1
ATOM 457 O O . GLU A 1 56 ? 14.737 -10.261 17.176 1.00 48.44 56 GLU A O 1
ATOM 462 N N . GLY A 1 57 ? 15.810 -11.406 15.577 1.00 52.88 57 GLY A N 1
ATOM 463 C CA . GLY A 1 57 ? 15.878 -10.283 14.621 1.00 52.88 57 GLY A CA 1
ATOM 464 C C . GLY A 1 57 ? 14.975 -10.380 13.384 1.00 52.88 57 GLY A C 1
ATOM 465 O O . GLY A 1 57 ? 14.666 -9.341 12.791 1.00 52.88 57 GLY A O 1
ATOM 466 N N . HIS A 1 58 ? 14.573 -11.602 13.009 1.00 69.00 58 HIS A N 1
ATOM 467 C CA . HIS A 1 58 ? 13.763 -11.913 11.817 1.00 69.00 58 HIS A CA 1
ATOM 468 C C . HIS A 1 58 ? 12.480 -12.691 12.152 1.00 69.00 58 HIS A C 1
ATOM 470 O O . HIS A 1 58 ? 11.797 -13.172 11.253 1.00 69.00 58 HIS A O 1
ATOM 476 N N . ALA A 1 59 ? 12.153 -12.835 13.438 1.00 66.00 59 ALA A N 1
ATOM 477 C CA . ALA A 1 59 ? 10.910 -13.454 13.868 1.00 66.00 59 ALA A CA 1
ATOM 478 C C . ALA A 1 59 ? 9.823 -12.392 14.014 1.00 66.00 59 ALA A C 1
ATOM 480 O O . ALA A 1 59 ? 10.032 -11.352 14.644 1.00 66.00 59 ALA A O 1
ATOM 481 N N . ILE A 1 60 ? 8.648 -12.684 13.467 1.00 71.75 60 ILE A N 1
ATOM 482 C CA . ILE A 1 60 ? 7.461 -11.895 13.748 1.00 71.75 60 ILE A CA 1
ATOM 483 C C . ILE A 1 60 ? 6.904 -12.387 15.086 1.00 71.75 60 ILE A C 1
ATOM 485 O O . ILE A 1 60 ? 6.504 -13.540 15.223 1.00 71.75 60 ILE A O 1
ATOM 489 N N . ASP A 1 61 ? 6.946 -11.521 16.099 1.00 71.06 61 ASP A N 1
ATOM 490 C CA . ASP A 1 61 ? 6.615 -11.850 17.493 1.00 71.06 61 ASP A CA 1
ATOM 491 C C . ASP A 1 61 ? 5.098 -11.898 17.774 1.00 71.06 61 ASP A C 1
ATOM 493 O O . ASP A 1 61 ? 4.677 -12.076 18.923 1.00 71.06 61 ASP A O 1
ATOM 497 N N . THR A 1 62 ? 4.274 -11.725 16.736 1.00 76.00 62 THR A N 1
ATOM 498 C CA . THR A 1 62 ? 2.825 -11.920 16.769 1.00 76.00 62 THR A CA 1
ATOM 499 C C . THR A 1 62 ? 2.414 -13.102 15.895 1.00 76.00 62 THR A C 1
ATOM 501 O O . THR A 1 62 ? 2.837 -13.171 14.740 1.00 76.00 62 THR A O 1
ATOM 504 N N . PRO A 1 63 ? 1.571 -14.022 16.402 1.00 80.25 63 PRO A N 1
ATOM 505 C CA . PRO A 1 63 ? 1.018 -15.098 15.594 1.00 80.25 63 PRO A CA 1
ATOM 506 C C . PRO A 1 63 ? 0.150 -14.522 14.474 1.00 80.25 63 PRO A C 1
ATOM 508 O O . PRO A 1 63 ? -0.216 -13.338 14.488 1.00 80.25 63 PRO A O 1
ATOM 511 N N . GLU A 1 64 ? -0.141 -15.362 13.489 1.00 83.06 64 GLU A N 1
ATOM 512 C CA . GLU A 1 64 ? -1.063 -15.017 12.413 1.00 83.06 64 GLU A CA 1
ATOM 513 C C . GLU A 1 64 ? -2.454 -14.696 12.961 1.00 83.06 64 GLU A C 1
ATOM 515 O O . GLU A 1 64 ? -2.866 -15.164 14.030 1.00 83.06 64 GLU A O 1
ATOM 520 N N . ALA A 1 65 ? -3.142 -13.821 12.239 1.00 87.38 65 ALA A N 1
ATOM 521 C CA . ALA A 1 65 ? -4.496 -13.422 12.550 1.00 87.38 65 ALA A CA 1
ATOM 522 C C . ALA A 1 65 ? -5.478 -14.514 12.130 1.00 87.38 65 ALA A C 1
ATOM 524 O O . ALA A 1 65 ? -5.358 -15.087 11.051 1.00 87.38 65 ALA A O 1
ATOM 525 N N . VAL A 1 66 ? -6.476 -14.759 12.968 1.00 89.50 66 VAL A N 1
ATOM 526 C CA . VAL A 1 66 ? -7.519 -15.745 12.722 1.00 89.50 66 VAL A CA 1
ATOM 527 C C . VAL A 1 66 ? -8.887 -15.086 12.847 1.00 89.50 66 VAL A C 1
ATOM 529 O O . VAL A 1 66 ? -9.191 -14.419 13.839 1.00 89.50 66 VAL A O 1
ATOM 532 N N . MET A 1 67 ? -9.736 -15.304 11.845 1.00 89.12 67 MET A N 1
ATOM 533 C CA . MET A 1 67 ? -11.112 -14.815 11.845 1.00 89.12 67 MET A CA 1
ATOM 534 C C . MET A 1 67 ? -12.001 -15.794 12.612 1.00 89.12 67 MET A C 1
ATOM 536 O O . MET A 1 67 ? -12.329 -16.872 12.121 1.00 89.12 67 MET A O 1
ATOM 540 N N . ALA A 1 68 ? -12.371 -15.422 13.835 1.00 94.38 68 ALA A N 1
ATOM 541 C CA . ALA A 1 68 ? -13.338 -16.156 14.639 1.00 94.38 68 ALA A CA 1
ATOM 542 C C . ALA A 1 68 ? -14.770 -15.727 14.276 1.00 94.38 68 ALA A C 1
ATOM 544 O O . ALA A 1 68 ? -15.005 -14.623 13.784 1.00 94.38 68 ALA A O 1
ATOM 545 N N . GLU A 1 69 ? -15.750 -16.587 14.545 1.00 94.88 69 GLU A N 1
ATOM 546 C CA . GLU A 1 69 ? -17.143 -16.355 14.150 1.00 94.88 69 GLU A CA 1
ATOM 547 C C . GLU A 1 69 ? -18.057 -16.277 15.371 1.00 94.88 69 GLU A C 1
ATOM 549 O O . GLU A 1 69 ? -18.031 -17.155 16.233 1.00 94.88 69 GLU A O 1
ATOM 554 N N . ILE A 1 70 ? -18.902 -15.246 15.442 1.00 96.25 70 ILE A N 1
ATOM 555 C CA . ILE A 1 70 ? -20.013 -15.198 16.400 1.00 96.25 70 ILE A CA 1
ATOM 556 C C . ILE A 1 70 ? -21.184 -15.964 15.790 1.00 96.25 70 ILE A C 1
ATOM 558 O O . ILE A 1 70 ? -21.768 -15.516 14.809 1.00 96.25 70 ILE A O 1
ATOM 562 N N . THR A 1 71 ? -21.540 -17.102 16.383 1.00 96.00 71 THR A N 1
ATOM 563 C CA . THR A 1 71 ? -22.563 -17.997 15.824 1.00 96.00 71 THR A CA 1
ATOM 564 C C . THR A 1 71 ? -23.945 -17.767 16.421 1.00 96.00 71 THR A C 1
ATOM 566 O O . THR A 1 71 ? -24.947 -18.095 15.796 1.00 96.00 71 THR A O 1
ATOM 569 N N . GLU A 1 72 ? -24.026 -17.272 17.660 1.00 97.00 72 GLU A N 1
ATOM 570 C CA . GLU A 1 72 ? -25.306 -17.096 18.355 1.00 97.00 72 GLU A CA 1
ATOM 571 C C . GLU A 1 72 ? -25.272 -15.863 19.266 1.00 97.00 72 GLU A C 1
ATOM 573 O O . GLU A 1 72 ? -24.281 -15.598 19.954 1.00 97.00 72 GLU A O 1
ATOM 578 N N . ILE A 1 73 ? -26.392 -15.138 19.305 1.00 97.25 73 ILE A N 1
ATOM 579 C CA . ILE A 1 73 ? -26.654 -14.052 20.252 1.00 97.25 73 ILE A CA 1
ATOM 580 C C . ILE A 1 73 ? -27.987 -14.347 20.928 1.00 97.25 73 ILE A C 1
ATOM 582 O O . ILE A 1 73 ? -28.999 -14.566 20.267 1.00 97.25 73 ILE A O 1
ATOM 586 N N . TYR A 1 74 ? -27.987 -14.345 22.255 1.00 96.38 74 TYR A N 1
ATOM 587 C CA . TYR A 1 74 ? -29.175 -14.572 23.065 1.00 96.38 74 TYR A CA 1
ATOM 588 C C . TYR A 1 74 ? -29.426 -13.377 23.979 1.00 96.38 74 TYR A C 1
ATOM 590 O O . TYR A 1 74 ? -28.511 -12.917 24.665 1.00 96.38 74 TYR A O 1
ATOM 598 N N . ILE A 1 75 ? -30.671 -12.897 24.006 1.00 94.88 75 ILE A N 1
ATOM 599 C CA . ILE A 1 75 ? -31.098 -11.778 24.849 1.00 94.88 75 ILE A CA 1
ATOM 600 C C . ILE A 1 75 ? -32.057 -12.301 25.918 1.00 94.88 75 ILE A C 1
ATOM 602 O O . ILE A 1 75 ? -33.113 -12.853 25.617 1.00 94.88 75 ILE A O 1
ATOM 606 N N . SER A 1 76 ? -31.695 -12.101 27.183 1.00 91.00 76 SER A N 1
ATOM 607 C CA . SER A 1 76 ? -32.519 -12.422 28.351 1.00 91.00 76 SER A CA 1
ATOM 608 C C . SER A 1 76 ? -33.041 -11.160 29.012 1.00 91.00 76 SER A C 1
ATOM 610 O O . SER A 1 76 ? -32.413 -10.105 28.940 1.00 91.00 76 SER A O 1
ATOM 612 N N . ASN A 1 77 ? -34.200 -11.265 29.670 1.00 85.12 77 ASN A N 1
ATOM 613 C CA . ASN A 1 77 ? -34.831 -10.164 30.410 1.00 85.12 77 ASN A CA 1
ATOM 614 C C . ASN A 1 77 ? -34.976 -8.869 29.590 1.00 85.12 77 ASN A C 1
ATOM 616 O O . ASN A 1 77 ? -35.031 -7.772 30.139 1.00 85.12 77 ASN A O 1
ATOM 620 N N . ASN A 1 78 ? -35.051 -9.025 28.270 1.00 83.00 78 ASN A N 1
ATOM 621 C CA . ASN A 1 78 ? -35.044 -7.983 27.259 1.00 83.00 78 ASN A CA 1
ATOM 622 C C . ASN A 1 78 ? -33.806 -7.080 27.217 1.00 83.00 78 ASN A C 1
ATOM 624 O O . ASN A 1 78 ? -33.871 -6.060 26.545 1.00 83.00 78 ASN A O 1
ATOM 628 N N . SER A 1 79 ? -32.706 -7.386 27.911 1.00 88.69 79 SER A N 1
ATOM 629 C CA . SER A 1 79 ? -31.573 -6.448 28.016 1.00 88.69 79 SER A CA 1
ATOM 630 C C . SER A 1 79 ? -30.219 -7.041 28.418 1.00 88.69 79 SER A C 1
ATOM 632 O O . SER A 1 79 ? -29.214 -6.331 28.365 1.00 88.69 79 SER A O 1
ATOM 634 N N . GLU A 1 80 ? -30.162 -8.306 28.834 1.00 94.62 80 GLU A N 1
ATOM 635 C CA . GLU A 1 80 ? -28.918 -9.016 29.143 1.00 94.62 80 GLU A CA 1
ATOM 636 C C . GLU A 1 80 ? -28.492 -9.833 27.926 1.00 94.62 80 GLU A C 1
ATOM 638 O O . GLU A 1 80 ? -29.295 -10.587 27.378 1.00 94.62 80 GLU A O 1
ATOM 643 N N . ILE A 1 81 ? -27.228 -9.719 27.516 1.00 96.12 81 ILE A N 1
ATOM 644 C CA . ILE A 1 81 ? -26.739 -10.327 26.273 1.00 96.12 81 ILE A CA 1
ATOM 645 C C . ILE A 1 81 ? -25.768 -11.463 26.583 1.00 96.12 81 ILE A C 1
ATOM 647 O O . ILE A 1 81 ? -24.793 -11.284 27.319 1.00 96.12 81 ILE A O 1
ATOM 651 N N . LYS A 1 82 ? -26.017 -12.622 25.975 1.00 97.00 82 LYS A N 1
ATOM 652 C CA . LYS A 1 82 ? -25.095 -13.754 25.894 1.00 97.00 82 LYS A CA 1
ATOM 653 C C . LYS A 1 82 ? -24.639 -13.929 24.449 1.00 97.00 82 LYS A C 1
ATOM 655 O O . LYS A 1 82 ? -25.458 -13.904 23.536 1.00 97.00 82 LYS A O 1
ATOM 660 N N . VAL A 1 83 ? -23.342 -14.139 24.261 1.00 97.69 83 VAL A N 1
ATOM 661 C CA . VAL A 1 83 ? -22.710 -14.368 22.961 1.00 97.69 83 VAL A CA 1
ATOM 662 C C . VAL A 1 83 ? -22.052 -15.743 22.924 1.00 97.69 83 VAL A C 1
ATOM 664 O O . VAL A 1 83 ? -21.416 -16.156 23.899 1.00 97.69 83 VAL A O 1
ATOM 667 N N . THR A 1 84 ? -22.202 -16.431 21.795 1.00 98.06 84 THR A N 1
ATOM 668 C CA . THR A 1 84 ? -21.503 -17.678 21.469 1.00 98.06 84 THR A CA 1
ATOM 669 C C . THR A 1 84 ? -20.617 -17.444 20.257 1.00 98.06 84 THR A C 1
ATOM 671 O O . THR A 1 84 ? -21.080 -16.898 19.256 1.00 98.06 84 THR A O 1
ATOM 674 N N . PHE A 1 85 ? -19.361 -17.874 20.327 1.00 97.56 85 PHE A N 1
ATOM 675 C CA . PHE A 1 85 ? -18.406 -17.724 19.232 1.00 97.56 85 PHE A CA 1
ATOM 676 C C . PHE A 1 85 ? -17.492 -18.942 19.100 1.00 97.56 85 PHE A C 1
ATOM 678 O O . PHE A 1 85 ? -17.319 -19.702 20.055 1.00 97.56 85 PHE A O 1
ATOM 685 N N . VAL A 1 86 ? -16.925 -19.126 17.909 1.00 97.31 86 VAL A N 1
ATOM 686 C CA . VAL A 1 86 ? -16.006 -20.212 17.560 1.00 97.31 86 VAL A CA 1
ATOM 687 C C . VAL A 1 86 ? -14.673 -19.618 17.125 1.00 97.31 86 VAL A C 1
ATOM 689 O O . VAL A 1 86 ? -14.634 -18.772 16.234 1.00 97.31 86 VAL A O 1
ATOM 692 N N . ILE A 1 87 ? -13.587 -20.070 17.751 1.00 95.62 87 ILE A N 1
ATOM 693 C CA . ILE A 1 87 ? -12.217 -19.773 17.326 1.00 95.62 87 ILE A CA 1
ATOM 694 C C . ILE A 1 87 ? -11.728 -20.984 16.520 1.00 95.62 87 ILE A C 1
ATOM 696 O O . ILE A 1 87 ? -11.626 -22.074 17.100 1.00 95.62 87 ILE A O 1
ATOM 700 N N . PRO A 1 88 ? -11.474 -20.847 15.208 1.00 94.81 88 PRO A N 1
ATOM 701 C CA . PRO A 1 88 ? -10.985 -21.962 14.409 1.00 94.81 88 PRO A CA 1
ATOM 702 C C . PRO A 1 88 ? -9.534 -22.289 14.773 1.00 94.81 88 PRO A C 1
ATOM 704 O O . PRO A 1 88 ? -8.799 -21.436 15.271 1.00 94.81 88 PRO A O 1
ATOM 707 N N . ASP A 1 89 ? -9.162 -23.554 14.582 1.00 91.75 89 ASP A N 1
ATOM 708 C CA . ASP A 1 89 ? -7.840 -24.119 14.883 1.00 91.75 89 ASP A CA 1
ATOM 709 C C . ASP A 1 89 ? -7.348 -23.850 16.322 1.00 91.75 89 ASP A C 1
ATOM 711 O O . ASP A 1 89 ? -6.150 -23.815 16.604 1.00 91.75 89 ASP A O 1
ATOM 715 N N . TYR A 1 90 ? -8.285 -23.668 17.259 1.00 92.38 90 TYR A N 1
ATOM 716 C CA . TYR A 1 90 ? -7.998 -23.426 18.670 1.00 92.38 90 TYR A CA 1
ATOM 717 C C . TYR A 1 90 ? -8.185 -24.689 19.509 1.00 92.38 90 TYR A C 1
ATOM 719 O O . TYR A 1 90 ? -9.244 -25.315 19.475 1.00 92.38 90 TYR A O 1
ATOM 727 N N . GLU A 1 91 ? -7.172 -25.040 20.302 1.00 90.38 91 GLU A N 1
ATOM 728 C CA . GLU A 1 91 ? -7.146 -26.292 21.076 1.00 90.38 91 GLU A CA 1
ATOM 729 C C . GLU A 1 91 ? -7.286 -26.087 22.594 1.00 90.38 91 GLU A C 1
ATOM 731 O O . GLU A 1 91 ? -7.418 -27.055 23.342 1.00 90.38 91 GLU A O 1
ATOM 736 N N . HIS A 1 92 ? -7.275 -24.839 23.070 1.00 90.19 92 HIS A N 1
ATOM 737 C CA . HIS A 1 92 ? -7.319 -24.537 24.500 1.00 90.19 92 HIS A CA 1
ATOM 738 C C . HIS A 1 92 ? -8.758 -24.385 25.001 1.00 90.19 92 HIS A C 1
ATOM 740 O O . HIS A 1 92 ? -9.590 -23.735 24.373 1.00 90.19 92 HIS A O 1
ATOM 746 N N . ASP A 1 93 ? -9.047 -24.946 26.175 1.00 91.56 93 ASP A N 1
ATOM 747 C CA . ASP A 1 93 ? -10.352 -24.879 26.849 1.00 91.56 93 ASP A CA 1
ATOM 748 C C . ASP A 1 93 ? -10.584 -23.556 27.599 1.00 91.56 93 ASP A C 1
ATOM 750 O O . ASP A 1 93 ? -11.626 -23.369 28.240 1.00 91.56 93 ASP A O 1
ATOM 754 N N . THR A 1 94 ? -9.621 -22.637 27.520 1.00 91.94 94 THR A N 1
ATOM 755 C CA . THR A 1 94 ? -9.669 -21.311 28.128 1.00 91.94 94 THR A CA 1
ATOM 756 C C . THR A 1 94 ? -9.415 -20.229 27.091 1.00 91.94 94 THR A C 1
ATOM 758 O O . THR A 1 94 ? -8.633 -20.421 26.168 1.00 91.94 94 THR A O 1
ATOM 761 N N . ALA A 1 95 ? -10.090 -19.088 27.236 1.00 92.00 95 ALA A N 1
ATOM 762 C CA . ALA A 1 95 ? -9.919 -17.949 26.341 1.00 92.00 95 ALA A CA 1
ATOM 763 C C . ALA A 1 95 ? -9.989 -16.624 27.104 1.00 92.00 95 ALA A C 1
ATOM 765 O O . ALA A 1 95 ? -10.866 -16.393 27.943 1.00 92.00 95 ALA A O 1
ATOM 766 N N . HIS A 1 96 ? -9.070 -15.724 26.770 1.00 92.81 96 HIS A N 1
ATOM 767 C CA . HIS A 1 96 ? -9.017 -14.376 27.315 1.00 92.81 96 HIS A CA 1
ATOM 768 C C . HIS A 1 96 ? -9.601 -13.402 26.313 1.00 92.81 96 HIS A C 1
ATOM 770 O O . HIS A 1 96 ? -9.045 -13.226 25.227 1.00 92.81 96 HIS A O 1
ATOM 776 N N . VAL A 1 97 ? -10.705 -12.762 26.685 1.00 93.88 97 VAL A N 1
ATOM 777 C CA . VAL A 1 97 ? -11.478 -11.979 25.726 1.00 93.88 97 VAL A CA 1
ATOM 778 C C . VAL A 1 97 ? -11.777 -10.573 26.199 1.00 93.88 97 VAL A C 1
ATOM 780 O O . VAL A 1 97 ? -12.011 -10.299 27.379 1.00 93.88 97 VAL A O 1
ATOM 783 N N . GLU A 1 98 ? -11.810 -9.680 25.226 1.00 94.31 98 GLU A N 1
ATOM 784 C CA . GLU A 1 98 ? -12.401 -8.361 25.320 1.00 94.31 98 GLU A CA 1
ATOM 785 C C . GLU A 1 98 ? -13.727 -8.366 24.549 1.00 94.31 98 GLU A C 1
ATOM 787 O O . GLU A 1 98 ? -13.776 -8.831 23.412 1.00 94.31 98 GLU A O 1
ATOM 792 N N . LEU A 1 99 ? -14.803 -7.867 25.165 1.00 96.25 99 LEU A N 1
ATOM 793 C CA . LEU A 1 99 ? -16.116 -7.740 24.531 1.00 96.25 99 LEU A CA 1
ATOM 794 C C . LEU A 1 99 ? -16.495 -6.272 24.339 1.00 96.25 99 LEU A C 1
ATOM 796 O O . LEU A 1 99 ? -16.286 -5.433 25.222 1.00 96.25 99 LEU A O 1
ATOM 800 N N . THR A 1 100 ? -17.096 -5.981 23.191 1.00 96.12 100 THR A N 1
ATOM 801 C CA . THR A 1 100 ? -17.577 -4.652 22.793 1.00 96.12 100 THR A CA 1
ATOM 802 C C . THR A 1 100 ? -19.004 -4.738 22.269 1.00 96.12 100 THR A C 1
ATOM 804 O O . THR A 1 100 ? -19.430 -5.788 21.793 1.00 96.12 100 THR A O 1
ATOM 807 N N . MET A 1 101 ? -19.736 -3.632 22.367 1.00 95.69 101 MET A N 1
ATOM 808 C CA . MET A 1 101 ? -21.123 -3.519 21.928 1.00 95.69 101 MET A CA 1
ATOM 809 C C . MET A 1 101 ? -21.353 -2.105 21.397 1.00 95.69 101 MET A C 1
ATOM 811 O O . MET A 1 101 ? -20.983 -1.146 22.076 1.00 95.69 101 MET A O 1
ATOM 815 N N . ALA A 1 102 ? -21.969 -1.967 20.228 1.00 94.62 102 ALA A N 1
ATOM 816 C CA . ALA A 1 102 ? -22.301 -0.685 19.616 1.00 94.62 102 ALA A CA 1
ATOM 817 C C . ALA A 1 102 ? -23.720 -0.695 19.028 1.00 94.62 102 ALA A C 1
ATOM 819 O O . ALA A 1 102 ? -24.244 -1.753 18.687 1.00 94.62 102 ALA A O 1
ATOM 820 N N . LYS A 1 103 ? -24.339 0.481 18.925 1.00 93.88 103 LYS A N 1
ATOM 821 C CA . LYS A 1 103 ? -25.632 0.727 18.273 1.00 93.88 103 LYS A CA 1
ATOM 822 C C . LYS A 1 103 ? -25.399 1.514 16.990 1.00 93.88 103 LYS A C 1
ATOM 824 O O . LYS A 1 103 ? -24.585 2.437 16.987 1.00 93.88 103 LYS A O 1
ATOM 829 N N . TRP A 1 104 ? -26.102 1.160 15.922 1.00 90.44 104 TRP A N 1
ATOM 830 C CA . TRP A 1 104 ? -26.106 1.949 14.697 1.00 90.44 104 TRP A CA 1
ATOM 831 C C . TRP A 1 104 ? -27.052 3.142 14.836 1.00 90.44 104 TRP A C 1
ATOM 833 O O . TRP A 1 104 ? -28.217 2.976 15.207 1.00 90.44 104 TRP A O 1
ATOM 843 N N . LEU A 1 105 ? -26.561 4.338 14.525 1.00 86.81 105 LEU A N 1
ATOM 844 C CA . LEU A 1 105 ? -27.347 5.565 14.493 1.00 86.81 105 LEU A CA 1
ATOM 845 C C . LEU A 1 105 ? -27.588 5.949 13.036 1.00 86.81 105 LEU A C 1
ATOM 847 O O . LEU A 1 105 ? -26.739 6.560 12.397 1.00 86.81 105 LEU A O 1
ATOM 851 N N . GLU A 1 106 ? -28.752 5.583 12.499 1.00 79.50 106 GLU A N 1
ATOM 852 C CA . GLU A 1 106 ? -29.061 5.759 11.072 1.00 79.50 106 GLU A CA 1
ATOM 853 C C . GLU A 1 106 ? -29.006 7.227 10.622 1.00 79.50 106 GLU A C 1
ATOM 855 O O . GLU A 1 106 ? -28.462 7.532 9.564 1.00 79.50 106 GLU A O 1
ATOM 860 N N . HIS A 1 107 ? -29.513 8.142 11.451 1.00 76.31 107 HIS A N 1
ATOM 861 C CA . HIS A 1 107 ? -29.572 9.573 11.144 1.00 76.31 107 HIS A CA 1
ATOM 862 C C . HIS A 1 107 ? -28.204 10.273 11.200 1.00 76.31 107 HIS A C 1
ATOM 864 O O . HIS A 1 107 ? -28.001 11.251 10.487 1.00 76.31 107 HIS A O 1
ATOM 870 N N . GLU A 1 108 ? -27.271 9.759 12.004 1.00 73.75 108 GLU A N 1
ATOM 871 C CA . GLU A 1 108 ? -25.879 10.232 12.084 1.00 73.75 108 GLU A CA 1
ATOM 872 C C . GLU A 1 108 ? -24.935 9.417 11.191 1.00 73.75 108 GLU A C 1
ATOM 874 O O . GLU A 1 108 ? -23.777 9.781 11.003 1.00 73.75 108 GLU A O 1
ATOM 879 N N . ASN A 1 109 ? -25.420 8.303 10.631 1.00 75.31 109 ASN A N 1
ATOM 880 C CA . ASN A 1 109 ? -24.649 7.364 9.823 1.00 75.31 109 ASN A CA 1
ATOM 881 C C . ASN A 1 109 ? -23.340 6.934 10.520 1.00 75.31 109 ASN A C 1
ATOM 883 O O . ASN A 1 109 ? -22.279 6.849 9.898 1.00 75.31 109 ASN A O 1
ATOM 887 N N . THR A 1 110 ? -23.421 6.663 11.823 1.00 80.69 110 THR A N 1
ATOM 888 C CA . THR A 1 110 ? -22.274 6.294 12.656 1.00 80.69 110 THR A CA 1
ATOM 889 C C . THR A 1 110 ? -22.630 5.184 13.637 1.00 80.69 110 THR A C 1
ATOM 891 O O . THR A 1 110 ? -23.795 4.939 13.961 1.00 80.69 110 THR A O 1
ATOM 894 N N . TRP A 1 111 ? -21.601 4.497 14.121 1.00 88.12 111 TRP A N 1
ATOM 895 C CA . TRP A 1 111 ? -21.732 3.597 15.259 1.00 88.12 111 TRP A CA 1
ATOM 896 C C . TRP A 1 111 ? -21.611 4.394 16.548 1.00 88.12 111 TRP A C 1
ATOM 898 O O . TRP A 1 111 ? -20.863 5.356 16.623 1.00 88.12 111 TRP A O 1
ATOM 908 N N . MET A 1 112 ? -22.277 3.965 17.607 1.00 92.81 112 MET A N 1
ATOM 909 C CA . MET A 1 112 ? -22.047 4.501 18.942 1.00 92.81 112 MET A CA 1
ATOM 910 C C . MET A 1 112 ? -21.828 3.353 19.910 1.00 92.81 112 MET A C 1
ATOM 912 O O . MET A 1 112 ? -22.634 2.428 19.986 1.00 92.81 112 MET A O 1
ATOM 916 N N . SER A 1 113 ? -20.743 3.408 20.679 1.00 95.56 113 SER A N 1
ATOM 917 C CA . SER A 1 113 ? -20.492 2.407 21.715 1.00 95.56 113 SER A CA 1
ATOM 918 C C . SER A 1 113 ? -21.625 2.398 22.749 1.00 95.56 113 SER A C 1
ATOM 920 O O . SER A 1 113 ? -21.982 3.429 23.314 1.00 95.56 113 SER A O 1
ATOM 922 N N . MET A 1 114 ? -22.152 1.216 23.066 1.00 97.00 114 MET A N 1
ATOM 923 C CA . MET A 1 114 ? -23.098 1.025 24.174 1.00 97.00 114 MET A CA 1
ATOM 924 C C . MET A 1 114 ? -22.383 0.931 25.530 1.00 97.00 114 MET A C 1
ATOM 926 O O . MET A 1 114 ? -23.028 0.888 26.575 1.00 97.00 114 MET A O 1
ATOM 930 N N . LEU A 1 115 ? -21.049 0.898 25.516 1.00 96.62 115 LEU A N 1
ATOM 931 C CA . LEU A 1 115 ? -20.186 0.908 26.691 1.00 96.62 115 LEU A CA 1
ATOM 932 C C . LEU A 1 115 ? -19.353 2.191 26.667 1.00 96.62 115 LEU A C 1
ATOM 934 O O . LEU A 1 115 ? -18.499 2.356 25.795 1.00 96.62 115 LEU A O 1
ATOM 938 N N . GLN A 1 116 ? -19.571 3.090 27.615 1.00 95.69 116 GLN A N 1
ATOM 939 C CA . GLN A 1 116 ? -18.929 4.403 27.665 1.00 95.69 116 GLN A CA 1
ATOM 940 C C . GLN A 1 116 ? -17.994 4.505 28.865 1.00 95.69 116 GLN A C 1
ATOM 942 O O . GLN A 1 116 ? -18.217 3.880 29.904 1.00 95.69 116 GLN A O 1
ATOM 947 N N . ARG A 1 117 ? -16.919 5.283 28.741 1.00 93.75 117 ARG A N 1
ATOM 948 C CA . ARG A 1 117 ? -16.022 5.589 29.863 1.00 93.75 117 ARG A CA 1
ATOM 949 C C . ARG A 1 117 ? -15.375 6.954 29.713 1.00 93.75 117 ARG A C 1
ATOM 951 O O . ARG A 1 117 ? -15.171 7.438 28.601 1.00 93.75 117 ARG A O 1
ATOM 958 N N . THR A 1 118 ? -14.900 7.478 30.833 1.00 92.00 118 THR A N 1
ATOM 959 C CA . THR A 1 118 ? -13.910 8.557 30.833 1.00 92.00 118 THR A CA 1
ATOM 960 C C . THR A 1 118 ? -12.494 8.026 30.615 1.00 92.00 118 THR A C 1
ATOM 962 O O . THR A 1 118 ? -12.136 6.902 31.006 1.00 92.00 118 THR A O 1
ATOM 965 N N . ARG A 1 119 ? -11.639 8.857 30.015 1.00 87.88 119 ARG A N 1
ATOM 966 C CA . ARG A 1 119 ? -10.185 8.683 30.036 1.00 87.88 119 ARG A CA 1
ATOM 967 C C . ARG A 1 119 ? -9.469 10.003 30.261 1.00 87.88 119 ARG A C 1
ATOM 969 O O . ARG A 1 119 ? -9.733 10.973 29.574 1.00 87.88 119 ARG A O 1
ATOM 976 N N . GLU A 1 120 ? -8.503 9.958 31.167 1.00 83.19 120 GLU A N 1
ATOM 977 C CA . GLU A 1 120 ? -7.499 10.991 31.409 1.00 83.19 120 GLU A CA 1
ATOM 978 C C . GLU A 1 120 ? -6.139 10.328 31.200 1.00 83.19 120 GLU A C 1
ATOM 980 O O . GLU A 1 120 ? -5.864 9.276 31.796 1.00 83.19 120 GLU A O 1
ATOM 985 N N . ARG A 1 121 ? -5.308 10.850 30.297 1.00 68.94 121 ARG A N 1
ATOM 986 C CA . ARG A 1 121 ? -3.969 10.292 30.084 1.00 68.94 121 ARG A CA 1
ATOM 987 C C . ARG A 1 121 ? -3.033 11.373 29.561 1.00 68.94 121 ARG A C 1
ATOM 989 O O . ARG A 1 121 ? -3.106 11.708 28.390 1.00 68.94 121 ARG A O 1
ATOM 996 N N . GLY A 1 122 ? -2.122 11.843 30.408 1.00 61.50 122 GLY A N 1
ATOM 997 C CA . GLY A 1 122 ? -1.029 12.739 30.028 1.00 61.50 122 GLY A CA 1
ATOM 998 C C . GLY A 1 122 ? -0.274 13.246 31.264 1.00 61.50 122 GLY A C 1
ATOM 999 O O . GLY A 1 122 ? -0.905 13.474 32.294 1.00 61.50 122 GLY A O 1
ATOM 1000 N N . PRO A 1 123 ? 1.062 13.391 31.232 1.00 58.09 123 PRO A N 1
ATOM 1001 C CA . PRO A 1 123 ? 1.759 14.231 32.194 1.00 58.09 123 PRO A CA 1
ATOM 1002 C C . PRO A 1 123 ? 1.452 15.695 31.859 1.00 58.09 123 PRO A C 1
ATOM 1004 O O . PRO A 1 123 ? 1.857 16.162 30.801 1.00 58.09 123 PRO A O 1
ATOM 1007 N N . GLN A 1 124 ? 0.814 16.429 32.776 1.00 57.03 124 GLN A N 1
ATOM 1008 C CA . GLN A 1 124 ? 0.526 17.870 32.623 1.00 57.03 124 GLN A CA 1
ATOM 1009 C C . GLN A 1 124 ? 1.785 18.730 32.366 1.00 57.03 124 GLN A C 1
ATOM 1011 O O . GLN A 1 124 ? 1.685 19.904 32.032 1.00 57.03 124 GLN A O 1
ATOM 1016 N N . SER A 1 125 ? 2.983 18.167 32.560 1.00 60.47 125 SER A N 1
ATOM 1017 C CA . SER A 1 125 ? 4.272 18.845 32.424 1.00 60.47 125 SER A CA 1
ATOM 1018 C C . SER A 1 125 ? 5.001 18.615 31.093 1.00 60.47 125 SER A C 1
ATOM 1020 O O . SER A 1 125 ? 6.039 19.243 30.886 1.00 60.47 125 SER A O 1
ATOM 1022 N N . ASP A 1 126 ? 4.529 17.724 30.211 1.00 63.94 126 ASP A N 1
ATOM 1023 C CA . ASP A 1 126 ? 5.173 17.471 28.913 1.00 63.94 126 ASP A CA 1
ATOM 1024 C C . ASP A 1 126 ? 4.415 18.218 27.799 1.00 63.94 126 ASP A C 1
ATOM 1026 O O . ASP A 1 126 ? 3.275 17.865 27.511 1.00 63.94 126 ASP A O 1
ATOM 1030 N N . PRO A 1 127 ? 5.032 19.218 27.140 1.00 61.94 127 PRO A N 1
ATOM 1031 C CA . PRO A 1 127 ? 4.365 20.063 26.145 1.00 61.94 127 PRO A CA 1
ATOM 1032 C C . PRO A 1 127 ? 3.946 19.321 24.865 1.00 61.94 127 PRO A C 1
ATOM 1034 O O . PRO A 1 127 ? 3.306 19.915 24.003 1.00 61.94 127 PRO A O 1
ATOM 1037 N N . ARG A 1 128 ? 4.320 18.043 24.704 1.00 62.78 128 ARG A N 1
ATOM 1038 C CA . ARG A 1 128 ? 3.824 17.177 23.619 1.00 62.78 128 ARG A CA 1
ATOM 1039 C C . ARG A 1 128 ? 2.423 16.627 23.881 1.00 62.78 128 ARG A C 1
ATOM 1041 O O . ARG A 1 128 ? 1.854 16.001 22.995 1.00 62.78 128 ARG A O 1
ATOM 1048 N N . TYR A 1 129 ? 1.919 16.792 25.096 1.00 68.81 129 TYR A N 1
ATOM 1049 C CA . TYR A 1 129 ? 0.589 16.380 25.505 1.00 68.81 129 TYR A CA 1
ATOM 1050 C C . TYR A 1 129 ? -0.282 17.632 25.617 1.00 68.81 129 TYR A C 1
ATOM 1052 O O . TYR A 1 129 ? 0.225 18.722 25.890 1.00 68.81 129 TYR A O 1
ATOM 1060 N N . GLY A 1 130 ? -1.587 17.482 25.393 1.00 68.94 130 GLY A N 1
ATOM 1061 C CA . GLY A 1 130 ? -2.557 18.522 25.727 1.00 68.94 130 GLY A CA 1
ATOM 1062 C C . GLY A 1 130 ? -2.545 18.835 27.229 1.00 68.94 130 GLY A C 1
ATOM 1063 O O . GLY A 1 130 ? -1.704 18.340 27.983 1.00 68.94 130 GLY A O 1
ATOM 1064 N N . ASP A 1 131 ? -3.507 19.611 27.716 1.00 76.56 131 ASP A N 1
ATOM 1065 C CA . ASP A 1 131 ? -3.585 19.923 29.155 1.00 76.56 131 ASP A CA 1
ATOM 1066 C C . ASP A 1 131 ? -3.977 18.714 30.033 1.00 76.56 131 ASP A C 1
ATOM 1068 O O . ASP A 1 131 ? -4.054 18.810 31.260 1.00 76.56 131 ASP A O 1
ATOM 1072 N N . GLY A 1 132 ? -4.169 17.550 29.406 1.00 74.50 132 GLY A N 1
ATOM 1073 C CA . GLY A 1 132 ? -4.531 16.309 30.066 1.00 74.50 132 GLY A CA 1
ATOM 1074 C C . GLY A 1 132 ? -6.013 16.244 30.407 1.00 74.50 132 GLY A C 1
ATOM 1075 O O . GLY A 1 132 ? -6.371 15.465 31.289 1.00 74.50 132 GLY A O 1
ATOM 1076 N N . ALA A 1 133 ? -6.862 17.023 29.725 1.00 86.25 133 ALA A N 1
ATOM 1077 C CA . ALA A 1 133 ? -8.306 16.966 29.877 1.00 86.25 133 ALA A CA 1
ATOM 1078 C C . ALA A 1 133 ? -8.844 15.529 29.807 1.00 86.25 133 ALA A C 1
ATOM 1080 O O . ALA A 1 133 ? -8.404 14.672 29.027 1.00 86.25 133 ALA A O 1
ATOM 1081 N N . LYS A 1 134 ? -9.849 15.264 30.641 1.00 90.62 134 LYS A N 1
ATOM 1082 C CA . LYS A 1 134 ? -10.641 14.043 30.523 1.00 90.62 134 LYS A CA 1
ATOM 1083 C C . LYS A 1 134 ? -11.466 14.113 29.256 1.00 90.62 134 LYS A C 1
ATOM 1085 O O . LYS A 1 134 ? -12.019 15.156 28.946 1.00 90.62 134 LYS A O 1
ATOM 1090 N N . VAL A 1 135 ? -11.613 12.975 28.594 1.00 92.88 135 VAL A N 1
ATOM 1091 C CA . VAL A 1 135 ? -12.451 12.838 27.400 1.00 92.88 135 VAL A CA 1
ATOM 1092 C C . VAL A 1 135 ? -13.336 11.598 27.486 1.00 92.88 135 VAL A C 1
ATOM 1094 O O . VAL A 1 135 ? -13.046 10.657 28.239 1.00 92.88 135 VAL A O 1
ATOM 1097 N N . ILE A 1 136 ? -14.416 11.590 26.707 1.00 94.56 136 ILE A N 1
ATOM 1098 C CA . ILE A 1 136 ? -15.301 10.430 26.531 1.00 94.56 136 ILE A CA 1
ATOM 1099 C C . ILE A 1 136 ? -14.679 9.455 25.520 1.00 94.56 136 ILE A C 1
ATOM 1101 O O . ILE A 1 136 ? -14.015 9.858 24.562 1.00 94.56 136 ILE A O 1
ATOM 1105 N N . ARG A 1 137 ? -14.843 8.148 25.754 1.00 92.88 137 ARG A N 1
ATOM 1106 C CA . ARG A 1 137 ? -14.440 7.094 24.815 1.00 92.88 137 ARG A CA 1
ATOM 1107 C C . ARG A 1 137 ? -15.346 5.875 24.894 1.00 92.88 137 ARG A C 1
ATOM 1109 O O . ARG A 1 137 ? -15.787 5.500 25.984 1.00 92.88 137 ARG A O 1
ATOM 1116 N N . GLY A 1 138 ? -15.387 5.133 23.788 1.00 93.19 138 GLY A N 1
ATOM 1117 C CA . GLY A 1 138 ? -15.782 3.729 23.794 1.00 93.19 138 GLY A CA 1
ATOM 1118 C C . GLY A 1 138 ? -15.006 2.900 24.832 1.00 93.19 138 GLY A C 1
ATOM 1119 O O . GLY A 1 138 ? -13.785 3.034 25.037 1.00 93.19 138 GLY A O 1
ATOM 1120 N N . ALA A 1 139 ? -15.740 2.045 25.531 1.00 93.44 139 ALA A N 1
ATOM 1121 C CA . ALA A 1 139 ? -15.244 1.137 26.547 1.00 93.44 139 ALA A CA 1
ATOM 1122 C C . ALA A 1 139 ? -15.399 -0.324 26.107 1.00 93.44 139 ALA A C 1
ATOM 1124 O O . ALA A 1 139 ? -15.893 -0.636 25.029 1.00 93.44 139 ALA A O 1
ATOM 1125 N N . ASN A 1 140 ? -14.913 -1.229 26.949 1.00 93.88 140 ASN A N 1
ATOM 1126 C CA . ASN A 1 140 ? -14.972 -2.659 26.712 1.00 93.88 140 ASN A CA 1
ATOM 1127 C C . ASN A 1 140 ? -15.105 -3.418 28.030 1.00 93.88 140 ASN A C 1
ATOM 1129 O O . ASN A 1 140 ? -14.745 -2.901 29.093 1.00 93.88 140 ASN A O 1
ATOM 1133 N N . LEU A 1 141 ? -15.618 -4.639 27.934 1.00 95.31 141 LEU A N 1
ATOM 1134 C CA . LEU A 1 141 ? -15.648 -5.614 29.018 1.00 95.31 141 LEU A CA 1
ATOM 1135 C C . LEU A 1 141 ? -14.472 -6.567 28.853 1.00 95.31 141 LEU A C 1
ATOM 1137 O O . LEU A 1 141 ? -14.077 -6.873 27.730 1.00 95.31 141 LEU A O 1
ATOM 1141 N N . ARG A 1 142 ? -13.905 -7.037 29.961 1.00 92.62 142 ARG A N 1
ATOM 1142 C CA . ARG A 1 142 ? -12.723 -7.902 29.941 1.00 92.62 142 ARG A CA 1
ATOM 1143 C C . ARG A 1 142 ? -12.955 -9.131 30.785 1.00 92.62 142 ARG A C 1
ATOM 1145 O O . ARG A 1 142 ? -13.303 -9.011 31.956 1.00 92.62 142 ARG A O 1
ATOM 1152 N N . LEU A 1 143 ? -12.710 -10.282 30.177 1.00 92.06 143 LEU A N 1
ATOM 1153 C CA . LEU A 1 143 ? -12.707 -11.592 30.809 1.00 92.06 143 LEU A CA 1
ATOM 1154 C C . LEU A 1 143 ? -11.290 -12.138 30.655 1.00 92.06 143 LEU A C 1
ATOM 1156 O O . LEU A 1 143 ? -10.946 -12.775 29.661 1.00 92.06 143 LEU A O 1
ATOM 1160 N N . GLU A 1 144 ? -10.430 -11.779 31.606 1.00 89.19 144 GLU A N 1
ATOM 1161 C CA . GLU A 1 144 ? -8.992 -12.055 31.567 1.00 89.19 144 GLU A CA 1
ATOM 1162 C C . GLU A 1 144 ? -8.479 -12.563 32.926 1.00 89.19 144 GLU A C 1
ATOM 1164 O O . GLU A 1 144 ? -9.144 -12.415 33.958 1.00 89.19 144 GLU A O 1
ATOM 1169 N N . ASN A 1 145 ? -7.283 -13.163 32.946 1.00 86.69 145 ASN A N 1
ATOM 1170 C CA . ASN A 1 145 ? -6.661 -13.736 34.145 1.00 86.69 145 ASN A CA 1
ATOM 1171 C C . ASN A 1 145 ? -7.621 -14.668 34.915 1.00 86.69 145 ASN A C 1
ATOM 1173 O O . ASN A 1 145 ? -8.231 -15.547 34.318 1.00 86.69 145 ASN A O 1
ATOM 1177 N N . GLY A 1 146 ? -7.810 -14.459 36.222 1.00 84.88 146 GLY A N 1
ATOM 1178 C CA . GLY A 1 146 ? -8.721 -15.264 37.051 1.00 84.88 146 GLY A CA 1
ATOM 1179 C C . GLY A 1 146 ? -10.210 -15.174 36.679 1.00 84.88 146 GLY A C 1
ATOM 1180 O O . GLY A 1 146 ? -11.019 -15.854 37.297 1.00 84.88 146 GLY A O 1
ATOM 1181 N N . SER A 1 147 ? -10.573 -14.343 35.696 1.00 87.19 147 SER A N 1
ATOM 1182 C CA . SER A 1 147 ? -11.931 -14.203 35.149 1.00 87.19 147 SER A CA 1
ATOM 1183 C C . SER A 1 147 ? -12.039 -14.608 33.673 1.00 87.19 147 SER A C 1
ATOM 1185 O O . SER A 1 147 ? -13.050 -14.318 33.035 1.00 87.19 147 SER A O 1
ATOM 1187 N N . ALA A 1 148 ? -10.994 -15.239 33.123 1.00 90.50 148 ALA A N 1
ATOM 1188 C CA . ALA A 1 148 ? -10.993 -15.757 31.760 1.00 90.50 148 ALA A CA 1
ATOM 1189 C C . ALA A 1 148 ? -12.132 -16.759 31.532 1.00 90.50 148 ALA A C 1
ATOM 1191 O O . ALA A 1 148 ? -12.637 -17.384 32.470 1.00 90.50 148 ALA A O 1
ATOM 1192 N N . LEU A 1 149 ? -12.529 -16.916 30.270 1.00 93.19 149 LEU A N 1
ATOM 1193 C CA . LEU A 1 149 ? -13.478 -17.954 29.894 1.00 93.19 149 LEU A CA 1
ATOM 1194 C C . LEU A 1 149 ? -12.830 -19.317 30.091 1.00 93.19 149 LEU A C 1
ATOM 1196 O O . LEU A 1 149 ? -11.671 -19.507 29.731 1.00 93.19 149 LEU A O 1
ATOM 1200 N N . THR A 1 150 ? -13.588 -20.253 30.647 1.00 92.12 150 THR A N 1
ATOM 1201 C CA . THR A 1 150 ? -13.174 -21.641 30.856 1.00 92.12 150 THR A CA 1
ATOM 1202 C C . THR A 1 150 ? -14.281 -22.580 30.392 1.00 92.12 150 THR A C 1
ATOM 1204 O O . THR A 1 150 ? -15.450 -22.186 30.331 1.00 92.12 150 THR A O 1
ATOM 1207 N N . GLY A 1 151 ? -13.916 -23.820 30.066 1.00 91.94 151 GLY A N 1
ATOM 1208 C CA . GLY A 1 151 ? -14.866 -24.833 29.610 1.00 91.94 151 GLY A CA 1
ATOM 1209 C C . GLY A 1 151 ? -15.287 -24.653 28.153 1.00 91.94 151 GLY A C 1
ATOM 1210 O O . GLY A 1 151 ? -16.462 -24.833 27.842 1.00 91.94 151 GLY A O 1
ATOM 1211 N N . GLY A 1 152 ? -14.348 -24.275 27.279 1.00 92.56 152 GLY A N 1
ATOM 1212 C CA . GLY A 1 152 ? -14.570 -24.306 25.833 1.00 92.56 152 GLY A CA 1
ATOM 1213 C C . GLY A 1 152 ? -15.047 -25.686 25.363 1.00 92.56 152 GLY A C 1
ATOM 1214 O O . GLY A 1 152 ? -14.581 -26.719 25.847 1.00 92.56 152 GLY A O 1
ATOM 1215 N N . GLU A 1 153 ? -15.998 -25.700 24.434 1.00 96.75 153 GLU A N 1
ATOM 1216 C CA . GLU A 1 153 ? -16.562 -26.914 23.846 1.00 96.75 153 GLU A CA 1
ATOM 1217 C C . GLU A 1 153 ? -15.871 -27.202 22.504 1.00 96.75 153 GLU A C 1
ATOM 1219 O O . GLU A 1 153 ? -15.980 -26.384 21.583 1.00 96.75 153 GLU A O 1
ATOM 1224 N N . PRO A 1 154 ? -15.177 -28.346 22.343 1.00 96.12 154 PRO A N 1
ATOM 1225 C CA . PRO A 1 154 ? -14.571 -28.699 21.066 1.00 96.12 154 PRO A CA 1
ATOM 1226 C C . PRO A 1 154 ? -15.629 -28.816 19.967 1.00 96.12 154 PRO A C 1
ATOM 1228 O O . PRO A 1 154 ? -16.637 -29.511 20.123 1.00 96.12 154 PRO A O 1
ATOM 1231 N N . VAL A 1 155 ? -15.374 -28.174 18.832 1.00 95.94 155 VAL A N 1
ATOM 1232 C CA . VAL A 1 155 ? -16.175 -28.288 17.609 1.00 95.94 155 VAL A CA 1
ATOM 1233 C C . VAL A 1 155 ? -15.281 -28.743 16.458 1.00 95.94 155 VAL A C 1
ATOM 1235 O O . VAL A 1 155 ? -14.058 -28.795 16.581 1.00 95.94 155 VAL A O 1
ATOM 1238 N N . ASN A 1 156 ? -15.873 -29.133 15.329 1.00 92.88 156 ASN A N 1
ATOM 1239 C CA . ASN A 1 156 ? -15.080 -29.562 14.180 1.00 92.88 156 ASN A CA 1
ATOM 1240 C C . ASN A 1 156 ? -14.194 -28.404 13.684 1.00 92.88 156 ASN A C 1
ATOM 1242 O O . ASN A 1 156 ? -14.723 -27.426 13.163 1.00 92.88 156 ASN A O 1
ATOM 1246 N N . GLY A 1 157 ? -12.874 -28.528 13.849 1.00 88.56 157 GLY A N 1
ATOM 1247 C CA . GLY A 1 157 ? -11.901 -27.520 13.419 1.00 88.56 157 GLY A CA 1
ATOM 1248 C C . GLY A 1 157 ? -11.756 -26.306 14.345 1.00 88.56 157 GLY A C 1
ATOM 1249 O O . GLY A 1 157 ? -11.297 -25.271 13.878 1.00 88.56 157 GLY A O 1
ATOM 1250 N N . GLY A 1 158 ? -12.150 -26.378 15.624 1.00 94.75 158 GLY A N 1
ATOM 1251 C CA . GLY A 1 158 ? -11.928 -25.267 16.559 1.00 94.75 158 GLY A CA 1
ATOM 1252 C C . GLY A 1 158 ? -12.549 -25.438 17.946 1.00 94.75 158 GLY A C 1
ATOM 1253 O O . GLY A 1 158 ? -12.976 -26.529 18.332 1.00 94.75 158 GLY A O 1
ATOM 1254 N N . MET A 1 159 ? -12.645 -24.329 18.682 1.00 96.56 159 MET A N 1
ATOM 1255 C CA . MET A 1 159 ? -13.205 -24.277 20.035 1.00 96.56 159 MET A CA 1
ATOM 1256 C C . MET A 1 159 ? -14.364 -23.284 20.119 1.00 96.56 159 MET A C 1
ATOM 1258 O O . MET A 1 159 ? -14.238 -22.130 19.704 1.00 96.56 159 MET A O 1
ATOM 1262 N N . ARG A 1 160 ? -15.489 -23.716 20.693 1.00 97.56 160 ARG A N 1
ATOM 1263 C CA . ARG A 1 160 ? -16.675 -22.887 20.927 1.00 97.56 160 ARG A CA 1
ATOM 1264 C C . ARG A 1 160 ? -16.702 -22.375 22.365 1.00 97.56 160 ARG A C 1
ATOM 1266 O O . ARG A 1 160 ? -16.562 -23.144 23.311 1.00 97.56 160 ARG A O 1
ATOM 1273 N N . PHE A 1 161 ? -16.978 -21.086 22.535 1.00 97.56 161 PHE A N 1
ATOM 1274 C CA . PHE A 1 161 ? -17.162 -20.446 23.837 1.00 97.56 161 PHE A CA 1
ATOM 1275 C C . PHE A 1 161 ? -18.506 -19.729 23.914 1.00 97.56 161 PHE A C 1
ATOM 1277 O O . PHE A 1 161 ? -19.047 -19.262 22.915 1.00 97.56 161 PHE A O 1
ATOM 1284 N N . SER A 1 162 ? -19.041 -19.621 25.127 1.00 97.19 162 SER A N 1
ATOM 1285 C CA . SER A 1 162 ? -20.304 -18.949 25.428 1.00 97.19 162 SER A CA 1
ATOM 1286 C C . SER A 1 162 ? -20.144 -18.080 26.665 1.00 97.19 162 SER A C 1
ATOM 1288 O O . SER A 1 162 ? -19.746 -18.576 27.717 1.00 97.19 162 SER A O 1
ATOM 1290 N N . THR A 1 163 ? -20.512 -16.802 26.592 1.00 96.69 163 THR A N 1
ATOM 1291 C CA . THR A 1 163 ? -20.450 -15.926 27.766 1.00 96.69 163 THR A CA 1
ATOM 1292 C C . THR A 1 163 ? -21.501 -14.832 27.756 1.00 96.69 163 THR A C 1
ATOM 1294 O O . THR A 1 163 ? -21.941 -14.372 26.707 1.00 96.69 163 THR A O 1
ATOM 1297 N N . TRP A 1 164 ? -21.892 -14.405 28.952 1.00 95.88 164 TRP A N 1
ATOM 1298 C CA . TRP A 1 164 ? -22.648 -13.172 29.134 1.00 95.88 164 TRP A CA 1
ATOM 1299 C C . TRP A 1 164 ? -21.709 -11.973 29.019 1.00 95.88 164 TRP A C 1
ATOM 1301 O O . TRP A 1 164 ? -20.538 -12.059 29.396 1.00 95.88 164 TRP A O 1
ATOM 1311 N N . LEU A 1 165 ? -22.229 -10.835 28.572 1.00 96.00 165 LEU A N 1
ATOM 1312 C CA . LEU A 1 165 ? -21.543 -9.560 28.747 1.00 96.00 165 LEU A CA 1
ATOM 1313 C C . LEU A 1 165 ? -21.542 -9.246 30.241 1.00 96.00 165 LEU A C 1
ATOM 1315 O O . LEU A 1 165 ? -22.579 -8.908 30.806 1.00 96.00 165 LEU A O 1
ATOM 1319 N N . LYS A 1 166 ? -20.387 -9.416 30.889 1.00 94.56 166 LYS A N 1
ATOM 1320 C CA . LYS A 1 166 ? -20.238 -9.220 32.330 1.00 94.56 166 LYS A CA 1
ATOM 1321 C C . LYS A 1 166 ? -19.256 -8.104 32.653 1.00 94.56 166 LYS A C 1
ATOM 1323 O O . LYS A 1 166 ? -18.222 -7.979 32.000 1.00 94.56 166 LYS A O 1
ATOM 1328 N N . ALA A 1 167 ? -19.555 -7.347 33.701 1.00 92.69 167 ALA A N 1
ATOM 1329 C CA . ALA A 1 167 ? -18.673 -6.328 34.253 1.00 92.69 167 ALA A CA 1
ATOM 1330 C C . ALA A 1 167 ? -18.093 -6.769 35.597 1.00 92.69 167 ALA A C 1
ATOM 1332 O O . ALA A 1 167 ? -18.733 -7.491 36.364 1.00 92.69 167 ALA A O 1
ATOM 1333 N N . GLY A 1 168 ? -16.868 -6.327 35.882 1.00 89.56 168 GLY A N 1
ATOM 1334 C CA . GLY A 1 168 ? -16.235 -6.519 37.184 1.00 89.56 168 GLY A CA 1
ATOM 1335 C C . GLY A 1 168 ? -16.799 -5.579 38.257 1.00 89.56 168 GLY A C 1
ATOM 1336 O O . GLY A 1 168 ? -17.568 -4.670 37.935 1.00 89.56 168 GLY A O 1
ATOM 1337 N N . PRO A 1 169 ? -16.407 -5.772 39.526 1.00 87.38 169 PRO A N 1
ATOM 1338 C CA . PRO A 1 169 ? -16.861 -4.937 40.633 1.00 87.38 169 PRO A CA 1
ATOM 1339 C C . PRO A 1 169 ? -16.564 -3.450 40.407 1.00 87.38 169 PRO A C 1
ATOM 1341 O O . PRO A 1 169 ? -15.429 -3.071 40.115 1.00 87.38 169 PRO A O 1
ATOM 1344 N N . GLY A 1 170 ? -17.578 -2.605 40.579 1.00 84.00 170 GLY A N 1
ATOM 1345 C CA . GLY A 1 170 ? -17.490 -1.149 40.461 1.00 84.00 170 GLY A CA 1
ATOM 1346 C C . GLY A 1 170 ? -17.520 -0.598 39.032 1.00 84.00 170 GLY A C 1
ATOM 1347 O O . GLY A 1 170 ? -17.466 0.622 38.875 1.00 84.00 170 GLY A O 1
ATOM 1348 N N . ASP A 1 171 ? -17.619 -1.454 38.011 1.00 91.00 171 ASP A N 1
ATOM 1349 C CA . ASP A 1 171 ? -17.707 -1.054 36.606 1.00 91.00 171 ASP A CA 1
ATOM 1350 C C . ASP A 1 171 ? -19.125 -1.303 36.052 1.00 91.00 171 ASP A C 1
ATOM 1352 O O . ASP A 1 171 ? -19.771 -2.296 36.382 1.00 91.00 171 ASP A O 1
ATOM 1356 N N . PHE A 1 172 ? -19.608 -0.400 35.193 1.00 92.94 172 PHE A N 1
ATOM 1357 C CA . PHE A 1 172 ? -20.883 -0.500 34.460 1.00 92.94 172 PHE A CA 1
ATOM 1358 C C . PHE A 1 172 ? -22.086 -0.825 35.360 1.00 92.94 172 PHE A C 1
ATOM 1360 O O . PHE A 1 172 ? -22.876 -1.723 35.082 1.00 92.94 172 PHE A O 1
ATOM 1367 N N . GLY A 1 173 ? -22.179 -0.130 36.497 1.00 83.38 173 GLY A N 1
ATOM 1368 C CA . GLY A 1 173 ? -23.272 -0.302 37.458 1.00 83.38 173 GLY A CA 1
ATOM 1369 C C . GLY A 1 173 ? -23.191 -1.567 38.321 1.00 83.38 173 GLY A C 1
ATOM 1370 O O . GLY A 1 173 ? -24.058 -1.771 39.171 1.00 83.38 173 GLY A O 1
ATOM 1371 N N . ASN A 1 174 ? -22.155 -2.402 38.174 1.00 87.19 174 ASN A N 1
ATOM 1372 C CA . ASN A 1 174 ? -21.987 -3.586 39.009 1.00 87.19 174 ASN A CA 1
ATOM 1373 C C . ASN A 1 174 ? -21.505 -3.210 40.421 1.00 87.19 174 ASN A C 1
ATOM 1375 O O . ASN A 1 174 ? -20.324 -2.964 40.653 1.00 87.19 174 ASN A O 1
ATOM 1379 N N . LEU A 1 175 ? -22.424 -3.205 41.386 1.00 84.31 175 LEU A N 1
ATOM 1380 C CA . LEU A 1 175 ? -22.119 -2.980 42.805 1.00 84.31 175 LEU A CA 1
ATOM 1381 C C . LEU A 1 175 ? -21.795 -4.272 43.571 1.00 84.31 175 LEU A C 1
ATOM 1383 O O . LEU A 1 175 ? -21.504 -4.221 44.767 1.00 84.31 175 LEU A O 1
ATOM 1387 N N . SER A 1 176 ? -21.871 -5.431 42.915 1.00 78.69 176 SER A N 1
ATOM 1388 C CA . SER A 1 176 ? -21.502 -6.702 43.531 1.00 78.69 176 SER A CA 1
ATOM 1389 C C . SER A 1 176 ? -19.977 -6.834 43.616 1.00 78.69 176 SER A C 1
ATOM 1391 O O . SER A 1 176 ? -19.238 -6.279 42.806 1.00 78.69 176 SER A O 1
ATOM 1393 N N . GLY A 1 177 ? -19.490 -7.595 44.597 1.00 83.75 177 GLY A N 1
ATOM 1394 C CA . GLY A 1 177 ? -18.067 -7.933 44.713 1.00 83.75 177 GLY A CA 1
ATOM 1395 C C . GLY A 1 177 ? -17.587 -8.976 43.696 1.00 83.75 177 GLY A C 1
ATOM 1396 O O . GLY A 1 177 ? -16.455 -9.439 43.806 1.00 83.75 177 GLY A O 1
ATOM 1397 N N . GLU A 1 178 ? -18.427 -9.359 42.730 1.00 88.69 178 GLU A N 1
ATOM 1398 C CA . GLU A 1 178 ? -18.192 -10.447 41.781 1.00 88.69 178 GLU A CA 1
ATOM 1399 C C . GLU A 1 178 ? -18.463 -10.003 40.335 1.00 88.69 178 GLU A C 1
ATOM 1401 O O . GLU A 1 178 ? -18.910 -8.890 40.070 1.00 88.69 178 GLU A O 1
ATOM 1406 N N . LEU A 1 179 ? -18.158 -10.872 39.373 1.00 90.56 179 LEU A N 1
ATOM 1407 C CA . LEU A 1 179 ? -18.369 -10.622 37.951 1.00 90.56 179 LEU A CA 1
ATOM 1408 C C . LEU A 1 179 ? -19.836 -10.905 37.569 1.00 90.56 179 LEU A C 1
ATOM 1410 O O . LEU A 1 179 ? -20.260 -12.061 37.592 1.00 90.56 179 LEU A O 1
ATOM 1414 N N . MET A 1 180 ? -20.592 -9.881 37.162 1.00 91.94 180 MET A N 1
ATOM 1415 C CA . MET A 1 180 ? -22.042 -9.987 36.925 1.00 91.94 180 MET A CA 1
ATOM 1416 C C . MET A 1 180 ? -22.448 -9.562 35.511 1.00 91.94 180 MET A C 1
ATOM 1418 O O . MET A 1 180 ? -21.823 -8.646 34.969 1.00 91.94 180 MET A O 1
ATOM 1422 N N . PRO A 1 181 ? -23.482 -10.189 34.909 1.00 92.94 181 PRO A N 1
ATOM 1423 C CA . PRO A 1 181 ? -24.070 -9.708 33.663 1.00 92.94 181 PRO A CA 1
ATOM 1424 C C . PRO A 1 181 ? -24.489 -8.239 33.768 1.00 92.94 181 PRO A C 1
ATOM 1426 O O . PRO A 1 181 ? -25.052 -7.828 34.783 1.00 92.94 181 PRO A O 1
ATOM 1429 N N . ILE A 1 182 ? -24.210 -7.460 32.724 1.00 94.00 182 ILE A N 1
ATOM 1430 C CA . ILE A 1 182 ? -24.727 -6.096 32.594 1.00 94.00 182 ILE A CA 1
ATOM 1431 C C . ILE A 1 182 ? -26.069 -6.104 31.863 1.00 94.00 182 ILE A C 1
ATOM 1433 O O . ILE A 1 182 ? -26.353 -6.993 31.058 1.00 94.00 182 ILE A O 1
ATOM 1437 N N . THR A 1 183 ? -26.876 -5.083 32.129 1.00 92.94 183 THR A N 1
ATOM 1438 C CA . THR A 1 183 ? -28.183 -4.882 31.504 1.00 92.94 183 THR A CA 1
ATOM 1439 C C . THR A 1 183 ? -28.183 -3.576 30.726 1.00 92.94 183 THR A C 1
ATOM 1441 O O . THR A 1 183 ? -27.815 -2.541 31.266 1.00 92.94 183 THR A O 1
ATOM 1444 N N . PHE A 1 184 ? -28.642 -3.608 29.478 1.00 94.62 184 PHE A N 1
ATOM 1445 C CA . PHE A 1 184 ? -28.847 -2.400 28.671 1.00 94.62 184 PHE A CA 1
ATOM 1446 C C . PHE A 1 184 ? -30.240 -1.788 28.849 1.00 94.62 184 PHE A C 1
ATOM 1448 O O . PHE A 1 184 ? -30.603 -0.882 28.116 1.00 94.62 184 PHE A O 1
ATOM 1455 N N . LYS A 1 185 ? -31.048 -2.256 29.810 1.00 92.12 185 LYS A N 1
ATOM 1456 C CA . LYS A 1 185 ? -32.453 -1.837 29.963 1.00 92.12 185 LYS A CA 1
ATOM 1457 C C . LYS A 1 185 ? -32.614 -0.320 30.093 1.00 92.12 185 LYS A C 1
ATOM 1459 O O . LYS A 1 185 ? -33.571 0.235 29.564 1.00 92.12 185 LYS A O 1
ATOM 1464 N N . ASP A 1 186 ? -31.671 0.319 30.776 1.00 90.44 186 ASP A N 1
ATOM 1465 C CA . ASP A 1 186 ? -31.654 1.766 31.003 1.00 90.44 186 ASP A CA 1
ATOM 1466 C C . ASP A 1 186 ? -30.822 2.510 29.935 1.00 90.44 186 ASP A C 1
ATOM 1468 O O . ASP A 1 186 ? -30.456 3.668 30.113 1.00 90.44 186 ASP A O 1
ATOM 1472 N N . GLY A 1 187 ? -30.526 1.838 28.817 1.00 93.69 187 GLY A N 1
ATOM 1473 C CA . GLY A 1 187 ? -29.744 2.341 27.697 1.00 93.69 187 GLY A CA 1
ATOM 1474 C C . GLY A 1 187 ? -28.243 2.082 27.826 1.00 93.69 187 GLY A C 1
ATOM 1475 O O . GLY A 1 187 ? -27.789 1.055 28.347 1.00 93.69 187 GLY A O 1
ATOM 1476 N N . VAL A 1 188 ? -27.469 3.026 27.295 1.00 95.25 188 VAL A N 1
ATOM 1477 C CA . VAL A 1 188 ? -26.005 3.036 27.294 1.00 95.25 188 VAL A CA 1
ATOM 1478 C C . VAL A 1 188 ? -25.427 2.866 28.700 1.00 95.25 188 VAL A C 1
ATOM 1480 O O . VAL A 1 188 ? -25.905 3.439 29.677 1.00 95.25 188 VAL A O 1
ATOM 1483 N N . GLN A 1 189 ? -24.367 2.069 28.809 1.00 96.00 189 GLN A N 1
ATOM 1484 C CA . GLN A 1 189 ? -23.728 1.765 30.082 1.00 96.00 189 GLN A CA 1
ATOM 1485 C C . GLN A 1 189 ? -22.473 2.608 30.271 1.00 96.00 189 GLN A C 1
ATOM 1487 O O . GLN A 1 189 ? -21.456 2.405 29.605 1.00 96.00 189 GLN A O 1
ATOM 1492 N N . TRP A 1 190 ? -22.526 3.524 31.232 1.00 95.06 190 TRP A N 1
ATOM 1493 C CA . TRP A 1 190 ? -21.366 4.282 31.686 1.00 95.06 190 TRP A CA 1
ATOM 1494 C C . TRP A 1 190 ? -20.563 3.466 32.689 1.00 95.06 190 TRP A C 1
ATOM 1496 O O . TRP A 1 190 ? -21.111 2.910 33.642 1.00 95.06 190 TRP A O 1
ATOM 1506 N N . ARG A 1 191 ? -19.243 3.405 32.500 1.00 94.38 191 ARG A N 1
ATOM 1507 C CA . ARG A 1 191 ? -18.360 2.614 33.359 1.00 94.38 191 ARG A CA 1
ATOM 1508 C C . ARG A 1 191 ? -18.484 3.015 34.828 1.00 94.38 191 ARG A C 1
ATOM 1510 O O . ARG A 1 191 ? -18.484 2.139 35.686 1.00 94.38 191 ARG A O 1
ATOM 1517 N N . ARG A 1 192 ? -18.585 4.311 35.125 1.00 91.50 192 ARG A N 1
ATOM 1518 C CA . ARG A 1 192 ? -18.749 4.844 36.485 1.00 91.50 192 ARG A CA 1
ATOM 1519 C C . ARG A 1 192 ? -19.828 5.913 36.504 1.00 91.50 192 ARG A C 1
ATOM 1521 O O . ARG A 1 192 ? -19.996 6.631 35.526 1.00 91.50 192 ARG A O 1
ATOM 1528 N N . SER A 1 193 ? -20.473 6.107 37.652 1.00 85.38 193 SER A N 1
ATOM 1529 C CA . SER A 1 193 ? -21.425 7.211 37.847 1.00 85.38 193 SER A CA 1
ATOM 1530 C C . SER A 1 193 ? -20.780 8.596 37.750 1.00 85.38 193 SER A C 1
ATOM 1532 O O . SER A 1 193 ? -21.465 9.581 37.542 1.00 85.38 193 SER A O 1
ATOM 1534 N N . SER A 1 194 ? -19.460 8.722 37.897 1.00 87.94 194 SER A N 1
ATOM 1535 C CA . SER A 1 194 ? -18.779 9.989 37.615 1.00 87.94 194 SER A CA 1
ATOM 1536 C C . SER A 1 194 ? -18.700 10.293 36.120 1.00 87.94 194 SER A C 1
ATOM 1538 O O . SER A 1 194 ? -18.592 11.456 35.757 1.00 87.94 194 SER A O 1
ATOM 1540 N N . ASP A 1 195 ? -18.737 9.270 35.263 1.00 91.19 195 ASP A N 1
ATOM 1541 C CA . ASP A 1 195 ? -18.430 9.414 33.838 1.00 91.19 195 ASP A CA 1
ATOM 1542 C C . ASP A 1 195 ? -19.566 10.086 33.060 1.00 91.19 195 ASP A C 1
ATOM 1544 O O . ASP A 1 195 ? -19.308 10.720 32.051 1.00 91.19 195 ASP A O 1
ATOM 1548 N N . HIS A 1 196 ? -20.807 10.023 33.549 1.00 90.56 196 HIS A N 1
ATOM 1549 C CA . HIS A 1 196 ? -21.930 10.771 32.969 1.00 90.56 196 HIS A CA 1
ATOM 1550 C C . HIS A 1 196 ? -22.155 12.148 33.621 1.00 90.56 196 HIS A C 1
ATOM 1552 O O . HIS A 1 196 ? -23.204 12.755 33.429 1.00 90.56 196 HIS A O 1
ATOM 1558 N N . ASN A 1 197 ? -21.213 12.628 34.445 1.00 92.38 197 ASN A N 1
ATOM 1559 C CA . ASN A 1 197 ? -21.298 13.942 35.082 1.00 92.38 197 ASN A CA 1
ATOM 1560 C C . ASN A 1 197 ? -20.374 14.937 34.354 1.00 92.38 197 ASN A C 1
ATOM 1562 O O . ASN A 1 197 ? -19.150 14.790 34.471 1.00 92.38 197 ASN A O 1
ATOM 1566 N N . PRO A 1 198 ? -20.912 15.976 33.682 1.00 91.12 198 PRO A N 1
ATOM 1567 C CA . PRO A 1 198 ? -20.102 16.964 32.965 1.00 91.12 198 PRO A CA 1
ATOM 1568 C C . PRO A 1 198 ? -19.093 17.688 33.871 1.00 91.12 198 PRO A C 1
ATOM 1570 O O . PRO A 1 198 ? -17.964 17.940 33.461 1.00 91.12 198 PRO A O 1
ATOM 1573 N N . ALA A 1 199 ? -19.427 17.901 35.153 1.00 89.44 199 ALA A N 1
ATOM 1574 C CA . ALA A 1 199 ? -18.526 18.524 36.134 1.00 89.44 199 ALA A CA 1
ATOM 1575 C C . ALA A 1 199 ? -17.254 17.702 36.412 1.00 89.44 199 ALA A C 1
ATOM 1577 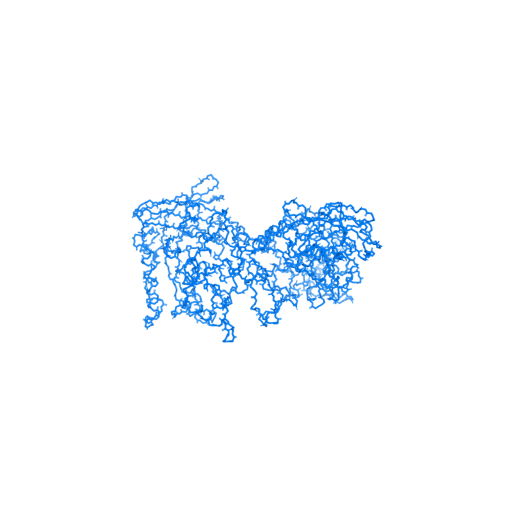O O . ALA A 1 199 ? -16.342 18.169 37.086 1.00 89.44 199 ALA A O 1
ATOM 1578 N N . SER A 1 200 ? -17.191 16.449 35.950 1.00 89.38 200 SER A N 1
ATOM 1579 C CA . SER A 1 200 ? -16.014 15.604 36.139 1.00 89.38 200 SER A CA 1
ATOM 1580 C C . SER A 1 200 ? -14.906 15.849 35.109 1.00 89.38 200 SER A C 1
ATOM 1582 O O . SER A 1 200 ? -13.800 15.345 35.332 1.00 89.38 200 SER A O 1
ATOM 1584 N N . TYR A 1 201 ? -15.186 16.599 34.032 1.00 89.19 201 TYR A N 1
ATOM 1585 C CA . TYR A 1 201 ? -14.330 16.753 32.848 1.00 89.19 201 TYR A CA 1
ATOM 1586 C C . TYR A 1 201 ? -13.461 18.016 32.826 1.00 89.19 201 TYR A C 1
ATOM 1588 O O . TYR A 1 201 ? -12.504 18.069 32.055 1.00 89.19 201 TYR A O 1
ATOM 1596 N N . GLY A 1 202 ? -13.769 19.013 33.653 1.00 82.75 202 GLY A N 1
ATOM 1597 C CA . GLY A 1 202 ? -13.063 20.293 33.703 1.00 82.75 202 GLY A CA 1
ATOM 1598 C C . GLY A 1 202 ? -13.600 21.187 34.815 1.00 82.75 202 GLY A C 1
ATOM 1599 O O . GLY A 1 202 ? -14.348 20.719 35.675 1.00 82.75 202 GLY A O 1
ATOM 1600 N N . ASP A 1 203 ? -13.196 22.456 34.802 1.00 80.12 203 ASP A N 1
ATOM 1601 C CA . ASP A 1 203 ? -13.689 23.455 35.749 1.00 80.12 203 ASP A CA 1
ATOM 1602 C C . ASP A 1 203 ? -15.190 23.712 35.507 1.00 80.12 203 ASP A C 1
ATOM 1604 O O . ASP A 1 203 ? -15.554 24.157 34.417 1.00 80.12 203 ASP A O 1
ATOM 1608 N N . PRO A 1 204 ? -16.082 23.427 36.475 1.00 78.00 204 PRO A N 1
ATOM 1609 C CA . PRO A 1 204 ? -17.509 23.704 36.322 1.00 78.00 204 PRO A CA 1
ATOM 1610 C C . PRO A 1 204 ? -17.830 25.202 36.213 1.00 78.00 204 PRO A C 1
ATOM 1612 O O . PRO A 1 204 ? -18.937 25.537 35.792 1.00 78.00 204 PRO A O 1
ATOM 1615 N N . ASP A 1 205 ? -16.896 26.089 36.573 1.00 84.81 205 ASP A N 1
ATOM 1616 C CA . ASP A 1 205 ? -17.055 27.535 36.410 1.00 84.81 205 ASP A CA 1
ATOM 1617 C C . ASP A 1 205 ? -16.775 27.999 34.960 1.00 84.81 205 ASP A C 1
ATOM 1619 O O . ASP A 1 205 ? -17.187 29.101 34.583 1.00 84.81 205 ASP A O 1
ATOM 1623 N N . ASP A 1 206 ? -16.160 27.161 34.109 1.00 88.69 206 ASP A N 1
ATOM 1624 C CA . ASP A 1 206 ? -16.144 27.367 32.653 1.00 88.69 206 ASP A CA 1
ATOM 1625 C C . ASP A 1 206 ? -17.468 26.882 32.050 1.00 88.69 206 ASP A C 1
ATOM 1627 O O . ASP A 1 206 ? -17.612 25.746 31.585 1.00 88.69 206 ASP A O 1
ATOM 1631 N N . SER A 1 207 ? -18.465 27.769 32.061 1.00 89.69 207 SER A N 1
ATOM 1632 C CA . SER A 1 207 ? -19.816 27.429 31.616 1.00 89.69 207 SER A CA 1
ATOM 1633 C C . SER A 1 207 ? -19.870 26.957 30.162 1.00 89.69 207 SER A C 1
ATOM 1635 O O . SER A 1 207 ? -20.703 26.118 29.837 1.00 89.69 207 SER A O 1
ATOM 1637 N N . ARG A 1 208 ? -18.977 27.435 29.282 1.00 91.44 208 ARG A N 1
ATOM 1638 C CA . ARG A 1 208 ? -18.983 27.052 27.861 1.00 91.44 208 ARG A CA 1
ATOM 1639 C C . ARG A 1 208 ? -18.471 25.632 27.663 1.00 91.44 208 ARG A C 1
ATOM 1641 O O . ARG A 1 208 ? -19.100 24.860 26.943 1.00 91.44 208 ARG A O 1
ATOM 1648 N N . TYR A 1 209 ? -17.347 25.287 28.289 1.00 90.00 209 TYR A N 1
ATOM 1649 C CA . TYR A 1 209 ? -16.817 23.926 28.217 1.00 90.00 209 TYR A CA 1
ATOM 1650 C C . TYR A 1 209 ? -17.744 22.929 28.920 1.00 90.00 209 TYR A C 1
ATOM 1652 O O . TYR A 1 209 ? -18.008 21.846 28.396 1.00 90.00 209 TYR A O 1
ATOM 1660 N N . TYR A 1 210 ? -18.306 23.318 30.068 1.00 91.94 210 TYR A N 1
ATOM 1661 C CA . TYR A 1 210 ? -19.300 22.514 30.771 1.00 91.94 210 TYR A CA 1
ATOM 1662 C C . TYR A 1 210 ? -20.523 22.213 29.891 1.00 91.94 210 TYR A C 1
ATOM 1664 O O . TYR A 1 210 ? -20.915 21.052 29.772 1.00 91.94 210 TYR A O 1
ATOM 1672 N N . GLU A 1 211 ? -21.107 23.234 29.255 1.00 93.69 211 GLU A N 1
ATOM 1673 C CA . GLU A 1 211 ? -22.257 23.084 28.352 1.00 93.69 211 GLU A CA 1
ATOM 1674 C C . GLU A 1 211 ? -21.926 22.209 27.136 1.00 93.69 211 GLU A C 1
ATOM 1676 O O . GLU A 1 211 ? -22.737 21.366 26.754 1.00 93.69 211 GLU A O 1
ATOM 1681 N N . PHE A 1 212 ? -20.723 22.348 26.569 1.00 92.25 212 PHE A N 1
ATOM 1682 C CA . PHE A 1 212 ? -20.237 21.500 25.478 1.00 92.25 212 PHE A CA 1
ATOM 1683 C C . PHE A 1 212 ? -20.198 20.016 25.876 1.00 92.25 212 PHE A C 1
ATOM 1685 O O . PHE A 1 212 ? -20.792 19.173 25.202 1.00 92.25 212 PHE A O 1
ATOM 1692 N N . VAL A 1 213 ? -19.566 19.689 27.009 1.00 93.44 213 VAL A N 1
ATOM 1693 C CA . VAL A 1 213 ? -19.493 18.306 27.509 1.00 93.44 213 VAL A CA 1
ATOM 1694 C C . VAL A 1 213 ? -20.880 17.771 27.876 1.00 93.44 213 VAL A C 1
ATOM 1696 O O . VAL A 1 213 ? -21.190 16.613 27.590 1.00 93.44 213 VAL A O 1
ATOM 1699 N N . ALA A 1 214 ? -21.728 18.601 28.491 1.00 94.44 214 ALA A N 1
ATOM 1700 C CA . ALA A 1 214 ? -23.098 18.232 28.830 1.00 94.44 214 ALA A CA 1
ATOM 1701 C C . ALA A 1 214 ? -23.915 17.874 27.582 1.00 94.44 214 ALA A C 1
ATOM 1703 O O . ALA A 1 214 ? -24.579 16.840 27.577 1.00 94.44 214 ALA A O 1
ATOM 1704 N N . GLY A 1 215 ? -23.790 18.658 26.506 1.00 94.81 215 GLY A N 1
ATOM 1705 C CA . GLY A 1 215 ? -24.447 18.381 25.229 1.00 94.81 215 GLY A CA 1
ATOM 1706 C C . GLY A 1 215 ? -24.084 17.009 24.658 1.00 94.81 215 GLY A C 1
ATOM 1707 O O . GLY A 1 215 ? -24.979 16.252 24.283 1.00 94.81 215 GLY A O 1
ATOM 1708 N N . ILE A 1 216 ? -22.795 16.649 24.677 1.00 93.94 216 ILE A N 1
ATOM 1709 C CA . ILE A 1 216 ? -22.317 15.336 24.215 1.00 93.94 216 ILE A CA 1
ATOM 1710 C C . ILE A 1 216 ? -22.895 14.201 25.073 1.00 93.94 216 ILE A C 1
ATOM 1712 O O . ILE A 1 216 ? -23.367 13.192 24.549 1.00 93.94 216 ILE A O 1
ATOM 1716 N N . ILE A 1 217 ? -22.863 14.340 26.402 1.00 95.50 217 ILE A N 1
ATOM 1717 C CA . ILE A 1 217 ? -23.398 13.320 27.319 1.00 95.50 217 ILE A CA 1
ATOM 1718 C C . ILE A 1 217 ? -24.906 13.138 27.102 1.00 95.50 217 ILE A C 1
ATOM 1720 O O . ILE A 1 217 ? -25.390 12.003 27.064 1.00 95.50 217 ILE A O 1
ATOM 1724 N N . ASP A 1 218 ? -25.644 14.232 26.931 1.00 95.75 218 ASP A N 1
ATOM 1725 C CA . ASP A 1 218 ? -27.083 14.209 26.670 1.00 95.75 218 ASP A CA 1
ATOM 1726 C C . ASP A 1 218 ? -27.411 13.548 25.329 1.00 95.75 218 ASP A C 1
ATOM 1728 O O . ASP A 1 218 ? -28.392 12.811 25.225 1.00 95.75 218 ASP A O 1
ATOM 1732 N N . GLU A 1 219 ? -26.604 13.781 24.297 1.00 94.44 219 GLU A N 1
ATOM 1733 C CA . GLU A 1 219 ? -26.726 13.117 23.000 1.00 94.44 219 GLU A CA 1
ATOM 1734 C C . GLU A 1 219 ? -26.480 11.607 23.105 1.00 94.44 219 GLU A C 1
ATOM 1736 O O . GLU A 1 219 ? -27.344 10.821 22.713 1.00 94.44 219 GLU A O 1
ATOM 1741 N N . ILE A 1 220 ? -25.392 11.189 23.761 1.00 95.62 220 ILE A N 1
ATOM 1742 C CA . ILE A 1 220 ? -25.086 9.770 24.007 1.00 95.62 220 ILE A CA 1
ATOM 1743 C C . ILE A 1 220 ? -26.221 9.078 24.772 1.00 95.62 220 ILE A C 1
ATOM 1745 O O . ILE A 1 220 ? -26.640 7.979 24.409 1.00 95.62 220 ILE A O 1
ATOM 1749 N N . ASN A 1 221 ? -26.743 9.704 25.830 1.00 94.75 221 ASN A N 1
ATOM 1750 C CA . ASN A 1 221 ? -27.825 9.126 26.629 1.00 94.75 221 ASN A CA 1
ATOM 1751 C C . ASN A 1 221 ? -29.137 9.030 25.840 1.00 94.75 221 ASN A C 1
ATOM 1753 O O . ASN A 1 221 ? -29.851 8.035 25.949 1.00 94.75 221 ASN A O 1
ATOM 1757 N N . ARG A 1 222 ? -29.445 10.048 25.030 1.00 94.25 222 ARG A N 1
ATOM 1758 C CA . ARG A 1 222 ? -30.650 10.100 24.192 1.00 94.25 222 ARG A CA 1
ATOM 1759 C C . ARG A 1 222 ? -30.614 9.050 23.087 1.00 94.25 222 ARG A C 1
ATOM 1761 O O . ARG A 1 222 ? -31.572 8.301 22.927 1.00 94.25 222 ARG A O 1
ATOM 1768 N N . ASN A 1 223 ? -29.501 8.968 22.365 1.00 94.44 223 ASN A N 1
ATOM 1769 C CA . ASN A 1 223 ? -29.310 8.027 21.264 1.00 94.44 223 ASN A CA 1
ATOM 1770 C C . ASN A 1 223 ? -29.056 6.596 21.768 1.00 94.44 223 ASN A C 1
ATOM 1772 O O . ASN A 1 223 ? -29.303 5.617 21.059 1.00 94.44 223 ASN A O 1
ATOM 1776 N N . GLY A 1 224 ? -28.601 6.457 23.016 1.00 94.19 224 GLY A N 1
ATOM 1777 C CA . GLY A 1 224 ? -28.197 5.203 23.649 1.00 94.19 224 GLY A CA 1
ATOM 1778 C C . GLY A 1 224 ? -29.340 4.363 24.198 1.00 94.19 224 GLY A C 1
ATOM 1779 O O . GLY A 1 224 ? -29.076 3.371 24.875 1.00 94.19 224 GLY A O 1
ATOM 1780 N N . ALA A 1 225 ? -30.595 4.733 23.937 1.00 94.56 225 ALA A N 1
ATOM 1781 C CA . ALA A 1 225 ? -31.750 3.939 24.333 1.00 94.56 225 ALA A CA 1
ATOM 1782 C C . ALA A 1 225 ? -31.659 2.506 23.775 1.00 94.56 225 ALA A C 1
ATOM 1784 O O . ALA A 1 225 ? -31.279 2.281 22.618 1.00 94.56 225 ALA A O 1
ATOM 1785 N N . TRP A 1 226 ? -32.005 1.530 24.613 1.00 94.81 226 TRP A N 1
ATOM 1786 C CA . TRP A 1 226 ? -32.091 0.128 24.224 1.00 94.81 226 TRP A CA 1
ATOM 1787 C C . TRP A 1 226 ? -33.482 -0.169 23.670 1.00 94.81 226 TRP A C 1
ATOM 1789 O O . TRP A 1 226 ? -34.465 -0.233 24.408 1.00 94.81 226 TRP A O 1
ATOM 1799 N N . GLU A 1 227 ? -33.563 -0.291 22.352 1.00 94.44 227 GLU A N 1
ATOM 1800 C CA . GLU A 1 227 ? -34.812 -0.308 21.595 1.00 94.44 227 GLU A CA 1
ATOM 1801 C C . GLU A 1 227 ? -34.644 -1.113 20.306 1.00 94.44 227 GLU A C 1
ATOM 1803 O O . GLU A 1 227 ? -33.543 -1.555 19.987 1.00 94.44 227 GLU A O 1
ATOM 1808 N N . GLN A 1 228 ? -35.731 -1.315 19.561 1.00 94.50 228 GLN A N 1
ATOM 1809 C CA . GLN A 1 228 ? -35.645 -1.982 18.265 1.00 94.50 228 GLN A CA 1
ATOM 1810 C C . GLN A 1 228 ? -34.634 -1.261 17.361 1.00 94.50 228 GLN A C 1
ATOM 1812 O O . GLN A 1 228 ? -34.730 -0.052 17.161 1.00 94.50 228 GLN A O 1
ATOM 1817 N N . GLY A 1 229 ? -33.679 -2.002 16.804 1.00 92.62 229 GLY A N 1
ATOM 1818 C CA . GLY A 1 229 ? -32.620 -1.412 15.995 1.00 92.62 229 GLY A CA 1
ATOM 1819 C C . GLY A 1 229 ? -31.484 -2.376 15.693 1.00 92.62 229 GLY A C 1
ATOM 1820 O O . GLY A 1 229 ? -31.558 -3.569 15.993 1.00 92.62 229 GLY A O 1
ATOM 1821 N N . ILE A 1 230 ? -30.427 -1.840 15.089 1.00 92.88 230 ILE A N 1
ATOM 1822 C CA . ILE A 1 230 ? -29.245 -2.603 14.688 1.00 92.88 230 ILE A CA 1
ATOM 1823 C C . ILE A 1 230 ? -28.119 -2.359 15.684 1.00 92.88 230 ILE A C 1
ATOM 1825 O O . ILE A 1 230 ? -27.791 -1.220 16.028 1.00 92.88 230 ILE A O 1
ATOM 1829 N N . TYR A 1 231 ? -27.507 -3.453 16.116 1.00 94.00 231 TYR A N 1
ATOM 1830 C CA . TYR A 1 231 ? -26.408 -3.465 17.063 1.00 94.00 231 TYR A CA 1
ATOM 1831 C C . TYR A 1 231 ? -25.249 -4.301 16.528 1.00 94.00 231 TYR A C 1
ATOM 1833 O O . TYR A 1 231 ? -25.443 -5.212 15.727 1.00 94.00 231 TYR A O 1
ATOM 1841 N N . ARG A 1 232 ? -24.040 -4.005 17.001 1.00 93.81 232 ARG A N 1
ATOM 1842 C CA . ARG A 1 232 ? -22.807 -4.722 16.674 1.00 93.81 232 ARG A CA 1
ATOM 1843 C C . ARG A 1 232 ? -22.161 -5.227 17.945 1.00 93.81 232 ARG A C 1
ATOM 1845 O O . ARG A 1 232 ? -21.984 -4.468 18.896 1.00 93.81 232 ARG A O 1
ATOM 1852 N N . ILE A 1 233 ? -21.763 -6.492 17.946 1.00 95.38 233 ILE A N 1
ATOM 1853 C CA . ILE A 1 233 ? -21.003 -7.109 19.032 1.00 95.38 233 ILE A CA 1
ATOM 1854 C C . ILE A 1 233 ? -19.653 -7.582 18.502 1.00 95.38 233 ILE A C 1
ATOM 1856 O O . ILE A 1 233 ? -19.571 -8.171 17.427 1.00 95.38 233 ILE A O 1
ATOM 1860 N N . GLY A 1 234 ? -18.592 -7.303 19.256 1.00 95.44 234 GLY A N 1
ATOM 1861 C CA . GLY A 1 234 ? -17.235 -7.737 18.933 1.00 95.44 234 GLY A CA 1
ATOM 1862 C C . GLY A 1 234 ? -16.600 -8.488 20.095 1.00 95.44 234 GLY A C 1
ATOM 1863 O O . GLY A 1 234 ? -16.712 -8.048 21.241 1.00 95.44 234 GLY A O 1
ATOM 1864 N N . VAL A 1 235 ? -15.910 -9.583 19.790 1.00 96.12 235 VAL A N 1
ATOM 1865 C CA . VAL A 1 235 ? -15.082 -10.373 20.705 1.00 96.12 235 VAL A CA 1
ATOM 1866 C C . VAL A 1 235 ? -13.657 -10.374 20.162 1.00 96.12 235 VAL A C 1
ATOM 1868 O O . VAL A 1 235 ? -13.432 -10.709 19.001 1.00 96.12 235 VAL A O 1
ATOM 1871 N N . THR A 1 236 ? -12.684 -9.977 20.975 1.00 94.31 236 THR A N 1
ATOM 1872 C CA . THR A 1 236 ? -11.270 -9.964 20.572 1.00 94.31 236 THR A CA 1
ATOM 1873 C C . THR A 1 236 ? -10.402 -10.642 21.604 1.00 94.31 236 THR A C 1
ATOM 1875 O O . THR A 1 236 ? -10.738 -10.663 22.789 1.00 94.31 236 THR A O 1
ATOM 1878 N N . GLU A 1 237 ? -9.243 -11.120 21.173 1.00 90.69 237 GLU A N 1
ATOM 1879 C CA . GLU A 1 237 ? -8.228 -11.611 22.095 1.00 90.69 237 GLU A CA 1
ATOM 1880 C C . GLU A 1 237 ? -7.633 -10.480 22.964 1.00 90.69 237 GLU A C 1
ATOM 1882 O O . GLU A 1 237 ? -7.711 -9.292 22.613 1.00 90.69 237 GLU A O 1
ATOM 1887 N N . ARG A 1 238 ? -7.098 -10.831 24.147 1.00 86.69 238 ARG A N 1
ATOM 1888 C CA . ARG A 1 238 ? -6.596 -9.858 25.130 1.00 86.69 238 ARG A CA 1
ATOM 1889 C C . ARG A 1 238 ? -5.220 -10.153 25.757 1.00 86.69 238 ARG A C 1
ATOM 1891 O O . ARG A 1 238 ? -4.673 -9.271 26.424 1.00 86.69 238 ARG A O 1
ATOM 1898 N N . ASN A 1 239 ? -4.642 -11.330 25.564 1.00 77.69 239 ASN A N 1
ATOM 1899 C CA . ASN A 1 239 ? -3.594 -11.908 26.401 1.00 77.69 239 ASN A CA 1
ATOM 1900 C C . ASN A 1 239 ? -2.344 -12.385 25.633 1.00 77.69 239 ASN A C 1
ATOM 1902 O O . ASN A 1 239 ? -1.809 -13.475 25.859 1.00 77.69 239 ASN A O 1
ATOM 1906 N N . ARG A 1 240 ? -1.819 -11.489 24.789 1.00 78.19 240 ARG A N 1
ATOM 1907 C CA . ARG A 1 240 ? -0.503 -11.614 24.149 1.00 78.19 240 ARG A CA 1
ATOM 1908 C C . ARG A 1 240 ? 0.582 -12.079 25.128 1.00 78.19 240 ARG A C 1
ATOM 1910 O O . ARG A 1 240 ? 0.842 -11.423 26.136 1.00 78.19 240 ARG A O 1
ATOM 1917 N N . GLY A 1 241 ? 1.286 -13.148 24.754 1.00 70.06 241 GLY A N 1
ATOM 1918 C CA . GLY A 1 241 ? 2.448 -13.665 25.486 1.00 70.06 241 GLY A CA 1
ATOM 1919 C C . GLY A 1 241 ? 2.129 -14.697 26.572 1.00 70.06 241 GLY A C 1
ATOM 1920 O O . GLY A 1 241 ? 3.035 -15.067 27.316 1.00 70.06 241 GLY A O 1
ATOM 1921 N N . GLN A 1 242 ? 0.881 -15.163 26.668 1.00 74.38 242 GLN A N 1
ATOM 1922 C CA . GLN A 1 242 ? 0.520 -16.326 27.484 1.00 74.38 242 GLN A CA 1
ATOM 1923 C C . GLN A 1 242 ? 0.433 -17.608 26.644 1.00 74.38 242 GLN A C 1
ATOM 1925 O O . GLN A 1 242 ? 0.431 -17.571 25.413 1.00 74.38 242 GLN A O 1
ATOM 1930 N N . GLU A 1 243 ? 0.408 -18.754 27.325 1.00 71.69 243 GLU A N 1
ATOM 1931 C CA . GLU A 1 243 ? 0.188 -20.053 26.689 1.00 71.69 243 GLU A CA 1
ATOM 1932 C C . GLU A 1 243 ? -1.166 -20.058 25.964 1.00 71.69 243 GLU A C 1
ATOM 1934 O O . GLU A 1 243 ? -2.154 -19.546 26.487 1.00 71.69 243 GLU A O 1
ATOM 1939 N N . GLY A 1 244 ? -1.197 -20.582 24.737 1.00 71.31 244 GLY A N 1
ATOM 1940 C CA . GLY A 1 244 ? -2.404 -20.573 23.909 1.00 71.31 244 GLY A CA 1
ATOM 1941 C C . GLY A 1 244 ? -2.800 -19.207 23.350 1.00 71.31 244 GLY A C 1
ATOM 1942 O O . GLY A 1 244 ? -3.955 -19.012 22.969 1.00 71.31 244 GLY A O 1
ATOM 1943 N N . TYR A 1 245 ? -1.863 -18.257 23.288 1.00 83.50 245 TYR A N 1
ATOM 1944 C CA . TYR A 1 245 ? -2.065 -16.992 22.590 1.00 83.50 245 TYR A CA 1
ATOM 1945 C C . TYR A 1 245 ? -2.264 -17.216 21.083 1.00 83.50 245 TYR A C 1
ATOM 1947 O O . TYR A 1 245 ? -1.343 -17.626 20.377 1.00 83.50 245 TYR A O 1
ATOM 1955 N N . ILE A 1 246 ? -3.453 -16.868 20.595 1.00 87.00 246 ILE A N 1
ATOM 1956 C CA . ILE A 1 246 ? -3.781 -16.748 19.173 1.00 87.00 246 ILE A CA 1
ATOM 1957 C C . ILE A 1 246 ? -4.401 -15.376 18.934 1.00 87.00 246 ILE A C 1
ATOM 1959 O O . ILE A 1 246 ? -5.069 -14.832 19.809 1.00 87.00 246 ILE A O 1
ATOM 1963 N N . ARG A 1 247 ? -4.201 -14.786 17.761 1.00 89.19 247 ARG A N 1
ATOM 1964 C CA . ARG A 1 247 ? -4.730 -13.454 17.484 1.00 89.19 247 ARG A CA 1
ATOM 1965 C C . ARG A 1 247 ? -6.066 -13.578 16.769 1.00 89.19 247 ARG A C 1
ATOM 1967 O O . ARG A 1 247 ? -6.079 -13.819 15.571 1.00 89.19 247 ARG A O 1
ATOM 1974 N N . PHE A 1 248 ? -7.179 -13.390 17.476 1.00 92.31 248 PHE A N 1
ATOM 1975 C CA . PHE A 1 248 ? -8.504 -13.509 16.864 1.00 92.31 248 PHE A CA 1
ATOM 1976 C C . PHE A 1 248 ? -9.407 -12.295 17.080 1.00 92.31 248 PHE A C 1
ATOM 1978 O O . PHE A 1 248 ? -9.373 -11.625 18.118 1.00 92.31 248 PHE A O 1
ATOM 1985 N N . ASN A 1 249 ? -10.249 -12.055 16.080 1.00 92.25 249 ASN A N 1
ATOM 1986 C CA . ASN A 1 249 ? -11.380 -11.142 16.119 1.00 92.25 249 ASN A CA 1
ATOM 1987 C C . ASN A 1 249 ? -12.632 -11.906 15.681 1.00 92.25 249 ASN A C 1
ATOM 1989 O O . ASN A 1 249 ? -12.583 -12.662 14.718 1.00 92.25 249 ASN A O 1
ATOM 1993 N N . ALA A 1 250 ? -13.742 -11.697 16.381 1.00 94.12 250 ALA A N 1
ATOM 1994 C CA . ALA A 1 250 ? -15.069 -12.117 15.958 1.00 94.12 250 ALA A CA 1
ATOM 1995 C C . ALA A 1 250 ? -16.003 -10.915 16.063 1.00 94.12 250 ALA A C 1
ATOM 1997 O O . ALA A 1 250 ? -16.029 -10.242 17.096 1.00 94.12 250 ALA A O 1
ATOM 1998 N N . VAL A 1 251 ? -16.765 -10.623 15.017 1.00 91.81 251 VAL A N 1
ATOM 1999 C CA . VAL A 1 251 ? -17.676 -9.476 14.997 1.00 91.81 251 VAL A CA 1
ATOM 2000 C C . VAL A 1 251 ? -18.901 -9.789 14.164 1.00 91.81 251 VAL A C 1
ATOM 2002 O O . VAL A 1 251 ? -18.820 -10.427 13.115 1.00 91.81 251 VAL A O 1
ATOM 2005 N N . THR A 1 252 ? -20.057 -9.356 14.649 1.00 91.31 252 THR A N 1
ATOM 2006 C CA . THR A 1 252 ? -21.296 -9.476 13.893 1.00 91.31 252 THR A CA 1
ATOM 2007 C C . THR A 1 252 ? -22.247 -8.344 14.216 1.00 91.31 252 THR A C 1
ATOM 2009 O O . THR A 1 252 ? -22.288 -7.848 15.347 1.00 91.31 252 THR A O 1
ATOM 2012 N N . ASP A 1 253 ? -23.058 -8.016 13.218 1.00 92.19 253 ASP A N 1
ATOM 2013 C CA . ASP A 1 253 ? -24.214 -7.148 13.370 1.00 92.19 253 ASP A CA 1
ATOM 2014 C C . ASP A 1 253 ? -25.450 -8.003 13.604 1.00 92.19 253 ASP A C 1
ATOM 2016 O O . ASP A 1 253 ? -25.531 -9.147 13.140 1.00 92.19 253 ASP A O 1
ATOM 2020 N N . PHE A 1 254 ? -26.406 -7.462 14.346 1.00 93.31 254 PHE A N 1
ATOM 2021 C CA . PHE A 1 254 ? -27.680 -8.105 14.591 1.00 93.31 254 PHE A CA 1
ATOM 2022 C C . PHE A 1 254 ? -28.809 -7.089 14.725 1.00 93.31 254 PHE A C 1
ATOM 2024 O O . PHE A 1 254 ? -28.635 -5.990 15.253 1.00 93.31 254 PHE A O 1
ATOM 2031 N N . GLU A 1 255 ? -29.986 -7.491 14.267 1.00 93.88 255 GLU A N 1
ATOM 2032 C CA . GLU A 1 255 ? -31.234 -6.778 14.490 1.00 93.88 255 GLU A CA 1
ATOM 2033 C C . GLU A 1 255 ? -31.846 -7.229 15.819 1.00 93.88 255 GLU A C 1
ATOM 2035 O O . GLU A 1 255 ? -32.031 -8.428 16.061 1.00 93.88 255 GLU A O 1
ATOM 2040 N N . PHE A 1 256 ? -32.159 -6.264 16.678 1.00 94.81 256 PHE A N 1
ATOM 2041 C CA . PHE A 1 256 ? -32.905 -6.465 17.910 1.00 94.81 256 PHE A CA 1
ATOM 2042 C C . PHE A 1 256 ? -34.359 -6.033 17.714 1.00 94.81 256 PHE A C 1
ATOM 2044 O O . PHE A 1 256 ? -34.625 -4.929 17.247 1.00 94.81 256 PHE A O 1
ATOM 2051 N N . ASP A 1 257 ? -35.309 -6.877 18.118 1.00 93.00 257 ASP A N 1
ATOM 2052 C CA . ASP A 1 257 ? -36.753 -6.642 17.954 1.00 93.00 257 ASP A CA 1
ATOM 2053 C C . ASP A 1 257 ? -37.380 -5.715 19.016 1.00 93.00 257 ASP A C 1
ATOM 2055 O O . ASP A 1 257 ? -38.601 -5.543 19.057 1.00 93.00 257 ASP A O 1
ATOM 2059 N N . GLY A 1 258 ? -36.571 -5.155 19.921 1.00 91.50 258 GLY A N 1
ATOM 2060 C CA . GLY A 1 258 ? -37.046 -4.365 21.060 1.00 91.50 258 GLY A CA 1
ATOM 2061 C C . GLY A 1 258 ? -37.598 -5.206 22.218 1.00 91.50 258 GLY A C 1
ATOM 2062 O O . GLY A 1 258 ? -38.112 -4.652 23.192 1.00 91.50 258 GLY A O 1
ATOM 2063 N N . LYS A 1 259 ? -37.531 -6.540 22.129 1.00 88.12 259 LYS A N 1
ATOM 2064 C CA . LYS A 1 259 ? -37.997 -7.474 23.158 1.00 88.12 259 LYS A CA 1
ATOM 2065 C C . LYS A 1 259 ? -36.890 -8.448 23.519 1.00 88.12 259 LYS A C 1
ATOM 2067 O O . LYS A 1 259 ? -36.103 -8.137 24.397 1.00 88.12 259 LYS A O 1
ATOM 2072 N N . SER A 1 260 ? -36.806 -9.608 22.879 1.00 87.62 260 SER A N 1
ATOM 2073 C CA . SER A 1 260 ? -35.897 -10.688 23.289 1.00 87.62 260 SER A CA 1
ATOM 2074 C C . SER A 1 260 ? -35.235 -11.415 22.123 1.00 87.62 260 SER A C 1
ATOM 2076 O O . SER A 1 260 ? -34.519 -12.388 22.349 1.00 87.62 260 SER A O 1
ATOM 2078 N N . SER A 1 261 ? -35.496 -11.001 20.8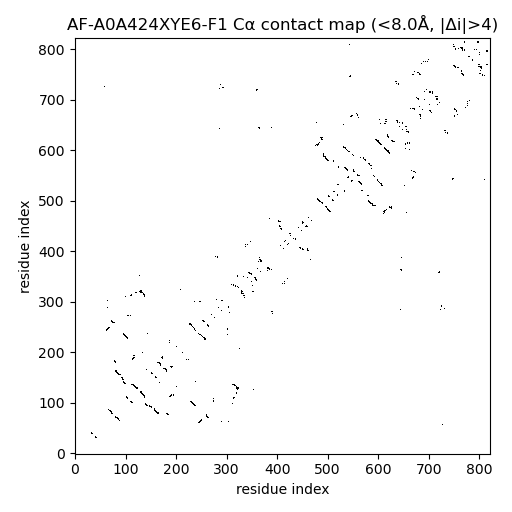84 1.00 90.94 261 SER A N 1
ATOM 2079 C CA . SER A 1 261 ? -34.959 -11.668 19.702 1.00 90.94 261 SER A CA 1
ATOM 2080 C C . SER A 1 261 ? -33.790 -10.878 19.131 1.00 90.94 261 SER A C 1
ATOM 2082 O O . SER A 1 261 ? -33.925 -9.690 18.849 1.00 90.94 261 SER A O 1
ATOM 2084 N N . ALA A 1 262 ? -32.666 -11.563 18.918 1.00 94.00 262 ALA A N 1
ATOM 2085 C CA . ALA A 1 262 ? -31.531 -11.073 18.146 1.00 94.00 262 ALA A CA 1
ATOM 2086 C C . ALA A 1 262 ? -31.404 -11.908 16.872 1.00 94.00 262 ALA A C 1
ATOM 2088 O O . ALA A 1 262 ? -31.283 -13.133 16.942 1.00 94.00 262 ALA A O 1
ATOM 2089 N N . ARG A 1 263 ? -31.419 -11.255 15.712 1.00 94.25 263 ARG A N 1
ATOM 2090 C CA . ARG A 1 263 ? -31.183 -11.900 14.419 1.00 94.25 263 ARG A CA 1
ATOM 2091 C C . ARG A 1 263 ? -29.864 -11.404 13.852 1.00 94.25 263 ARG A C 1
ATOM 2093 O O . ARG A 1 263 ? -29.754 -10.230 13.518 1.00 94.25 263 ARG A O 1
ATOM 2100 N N . ILE A 1 264 ? -28.879 -12.292 13.753 1.00 93.19 264 ILE A N 1
ATOM 2101 C CA . ILE A 1 264 ? -27.596 -11.983 13.114 1.00 93.19 264 ILE A CA 1
ATOM 2102 C C . ILE A 1 264 ? -27.845 -11.594 11.652 1.00 93.19 264 ILE A C 1
ATOM 2104 O O . ILE A 1 264 ? -28.583 -12.285 10.948 1.00 93.19 264 ILE A O 1
ATOM 2108 N N . LEU A 1 265 ? -27.243 -10.483 11.234 1.00 89.00 265 LEU A N 1
ATOM 2109 C CA . LEU A 1 265 ? -27.303 -9.986 9.864 1.00 89.00 265 LEU A CA 1
ATOM 2110 C C . LEU A 1 265 ? -26.226 -10.655 9.013 1.00 89.00 265 LEU A C 1
ATOM 2112 O O . LEU A 1 265 ? -25.062 -10.763 9.435 1.00 89.00 265 LEU A O 1
ATOM 2116 N N . ASP A 1 266 ? -26.607 -11.065 7.806 1.00 82.06 266 ASP A N 1
ATOM 2117 C CA . ASP A 1 266 ? -25.658 -11.575 6.820 1.00 82.06 266 ASP A CA 1
ATOM 2118 C C . ASP A 1 266 ? -24.811 -10.450 6.194 1.00 82.06 266 ASP A C 1
ATOM 2120 O O . ASP A 1 266 ? -25.032 -9.259 6.426 1.00 82.06 266 ASP A O 1
ATOM 2124 N N . SER A 1 267 ? -23.803 -10.819 5.401 1.00 69.44 267 SER A N 1
ATOM 2125 C CA . SER A 1 267 ? -22.902 -9.847 4.775 1.00 69.44 267 SER A CA 1
ATOM 2126 C C . SER A 1 267 ? -23.603 -8.876 3.820 1.00 69.44 267 SER A C 1
ATOM 2128 O O . SER A 1 267 ? -23.125 -7.765 3.647 1.00 69.44 267 SER A O 1
ATOM 2130 N N . ASN A 1 268 ? -24.704 -9.262 3.172 1.00 66.00 268 ASN A N 1
ATOM 2131 C CA . ASN A 1 268 ? -25.431 -8.385 2.250 1.00 66.00 268 ASN A CA 1
ATOM 2132 C C . ASN A 1 268 ? -26.331 -7.409 3.012 1.00 66.00 268 ASN A C 1
ATOM 2134 O O . ASN A 1 268 ? -26.430 -6.241 2.642 1.00 66.00 268 ASN A O 1
ATOM 2138 N N . GLU A 1 269 ? -26.947 -7.858 4.103 1.00 69.56 269 GLU A N 1
ATOM 2139 C CA . GLU A 1 269 ? -27.707 -6.993 5.004 1.00 69.56 269 GLU A CA 1
ATOM 2140 C C . GLU A 1 269 ? -26.790 -5.948 5.657 1.00 69.56 269 GLU A C 1
ATOM 2142 O O . GLU A 1 269 ? -27.106 -4.758 5.632 1.00 69.56 269 GLU A O 1
ATOM 2147 N N . ARG A 1 270 ? -25.596 -6.352 6.120 1.00 65.56 270 ARG A N 1
ATOM 2148 C CA . ARG A 1 270 ? -24.578 -5.434 6.671 1.00 65.56 270 ARG A CA 1
ATOM 2149 C C . ARG A 1 270 ? -24.193 -4.311 5.701 1.00 65.56 270 ARG A C 1
ATOM 2151 O O . ARG A 1 270 ? -24.096 -3.157 6.126 1.00 65.56 270 ARG A O 1
ATOM 2158 N N . ARG A 1 271 ? -24.055 -4.620 4.401 1.00 57.44 271 ARG A N 1
ATOM 2159 C CA . ARG A 1 271 ? -23.735 -3.638 3.340 1.00 57.44 271 ARG A CA 1
ATOM 2160 C C . ARG A 1 271 ? -24.788 -2.541 3.199 1.00 57.44 271 ARG A C 1
ATOM 2162 O O . ARG A 1 271 ? -24.443 -1.412 2.853 1.00 57.44 271 ARG A O 1
ATOM 2169 N N . HIS A 1 272 ? -26.061 -2.866 3.420 1.00 48.25 272 HIS A N 1
ATOM 2170 C CA . HIS A 1 272 ? -27.173 -1.947 3.176 1.00 48.25 272 HIS A CA 1
ATOM 2171 C C . HIS A 1 272 ? -27.649 -1.205 4.419 1.00 48.25 272 HIS A C 1
ATOM 2173 O O . HIS A 1 272 ? -28.286 -0.163 4.265 1.00 48.25 272 HIS A O 1
ATOM 2179 N N . THR A 1 273 ? -27.340 -1.693 5.625 1.00 46.28 273 THR A N 1
ATOM 2180 C CA . THR A 1 273 ? -27.906 -1.099 6.838 1.00 46.28 273 THR A CA 1
ATOM 2181 C C . THR A 1 273 ? -26.943 -0.409 7.792 1.00 46.28 273 THR A C 1
ATOM 2183 O O . THR A 1 273 ? -27.431 0.451 8.511 1.00 46.28 273 THR A O 1
ATOM 2186 N N . ALA A 1 274 ? -25.637 -0.692 7.864 1.00 45.25 274 ALA A N 1
ATOM 2187 C CA . ALA A 1 274 ? -24.832 -0.067 8.926 1.00 45.25 274 ALA A CA 1
ATOM 2188 C C . ALA A 1 274 ? -23.310 -0.254 8.776 1.00 45.25 274 ALA A C 1
ATOM 2190 O O . ALA A 1 274 ? -22.732 -1.237 9.229 1.00 45.25 274 ALA A O 1
ATOM 2191 N N . GLY A 1 275 ? -22.612 0.737 8.223 1.00 48.53 275 GLY A N 1
ATOM 2192 C CA . GLY A 1 275 ? -21.208 0.988 8.575 1.00 48.53 275 GLY A CA 1
ATOM 2193 C C . GLY A 1 275 ? -20.115 0.034 8.068 1.00 48.53 275 GLY A C 1
ATOM 2194 O O . GLY A 1 275 ? -19.012 0.090 8.606 1.00 48.53 275 GLY A O 1
ATOM 2195 N N . GLU A 1 276 ? -20.345 -0.779 7.036 1.00 56.44 276 GLU A N 1
ATOM 2196 C CA . GLU A 1 276 ? -19.245 -1.355 6.240 1.00 56.44 276 GLU A CA 1
ATOM 2197 C C . GLU A 1 276 ? -18.927 -0.401 5.070 1.00 56.44 276 GLU A C 1
ATOM 2199 O O . GLU A 1 276 ? -19.283 -0.620 3.916 1.00 56.44 276 GLU A O 1
ATOM 2204 N N . ALA A 1 277 ? -18.330 0.753 5.392 1.00 57.84 277 ALA A N 1
ATOM 2205 C CA . ALA A 1 277 ? -17.945 1.762 4.393 1.00 57.84 277 ALA A CA 1
ATOM 2206 C C . ALA A 1 277 ? -16.738 1.330 3.534 1.00 57.84 277 ALA A C 1
ATOM 2208 O O . ALA A 1 277 ? -16.431 1.963 2.518 1.00 57.84 277 ALA A O 1
ATOM 2209 N N . VAL A 1 278 ? -16.032 0.295 3.993 1.00 66.69 278 VAL A N 1
ATOM 2210 C CA . VAL A 1 278 ? -14.770 -0.222 3.471 1.00 66.69 278 VAL A CA 1
ATOM 2211 C C . VAL A 1 278 ? -14.739 -1.725 3.749 1.00 66.69 278 VAL A C 1
ATOM 2213 O O . VAL A 1 278 ? -14.959 -2.133 4.888 1.00 66.69 278 VAL A O 1
ATOM 2216 N N . ALA A 1 279 ? -14.468 -2.540 2.731 1.00 67.56 279 ALA A N 1
ATOM 2217 C CA . ALA A 1 279 ? -14.259 -3.973 2.913 1.00 67.56 279 ALA A CA 1
ATOM 2218 C C . ALA A 1 279 ? -12.881 -4.222 3.544 1.00 67.56 279 ALA A C 1
ATOM 2220 O O . ALA A 1 279 ? -11.897 -3.660 3.075 1.00 67.56 279 ALA A O 1
ATOM 2221 N N . THR A 1 280 ? -12.767 -5.108 4.541 1.00 66.44 280 THR A N 1
ATOM 2222 C CA . THR 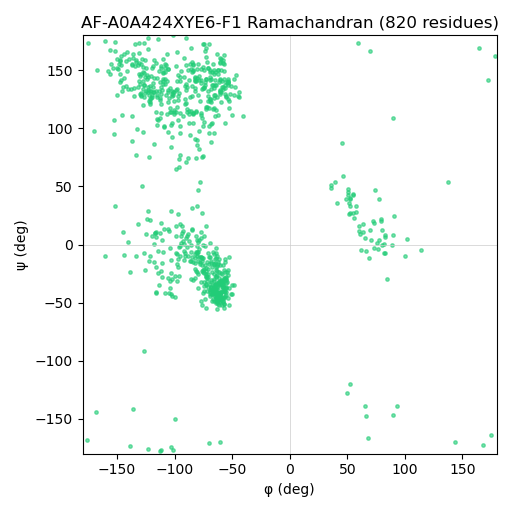A 1 280 ? -11.477 -5.427 5.197 1.00 66.44 280 THR A CA 1
ATOM 2223 C C . THR A 1 280 ? -10.364 -5.766 4.197 1.00 66.44 280 THR A C 1
ATOM 2225 O O . THR A 1 280 ? -9.215 -5.373 4.390 1.00 66.44 280 THR A O 1
ATOM 2228 N N . GLY A 1 281 ? -10.714 -6.418 3.081 1.00 71.69 281 GLY A N 1
ATOM 2229 C CA . GLY A 1 281 ? -9.774 -6.761 2.014 1.00 71.69 281 GLY A CA 1
ATOM 2230 C C . GLY A 1 281 ? -9.061 -5.566 1.367 1.00 71.69 281 GLY A C 1
ATOM 2231 O O . GLY A 1 281 ? -7.949 -5.739 0.879 1.00 71.69 281 GLY A O 1
ATOM 2232 N N . SER A 1 282 ? -9.623 -4.352 1.399 1.00 81.12 282 SER A N 1
ATOM 2233 C CA . SER A 1 282 ? -8.934 -3.172 0.854 1.00 81.12 282 SER A CA 1
ATOM 2234 C C . SER A 1 282 ? -7.718 -2.777 1.689 1.00 81.12 282 SER A C 1
ATOM 2236 O O . SER A 1 282 ? -6.718 -2.315 1.154 1.00 81.12 282 SER A O 1
ATOM 2238 N N . CYS A 1 283 ? -7.784 -2.972 3.009 1.00 84.25 283 CYS A N 1
ATOM 2239 C CA . CYS A 1 283 ? -6.680 -2.679 3.918 1.00 84.25 283 CYS A CA 1
ATOM 2240 C C . CYS A 1 283 ? -5.522 -3.663 3.704 1.00 84.25 283 CYS A C 1
ATOM 2242 O O . CYS A 1 283 ? -4.352 -3.267 3.721 1.00 84.25 283 CYS A O 1
ATOM 2244 N N . ASN A 1 284 ? -5.859 -4.937 3.469 1.00 82.81 284 ASN A N 1
ATOM 2245 C CA . ASN A 1 284 ? -4.898 -6.024 3.288 1.00 82.81 284 ASN A CA 1
ATOM 2246 C C . ASN A 1 284 ? -4.008 -5.830 2.055 1.00 82.81 284 ASN A C 1
ATOM 2248 O O . ASN A 1 284 ? -2.870 -6.296 2.076 1.00 82.81 284 ASN A O 1
ATOM 2252 N N . GLY A 1 285 ? -4.478 -5.099 1.034 1.00 82.62 285 GLY A N 1
ATOM 2253 C CA . GLY A 1 285 ? -3.670 -4.754 -0.142 1.00 82.62 285 GLY A CA 1
ATOM 2254 C C . GLY A 1 285 ? -2.329 -4.108 0.227 1.00 82.62 285 GLY A C 1
ATOM 2255 O O . GLY A 1 285 ? -1.305 -4.450 -0.357 1.00 82.62 285 GLY A O 1
ATOM 2256 N N . CYS A 1 286 ? -2.320 -3.270 1.273 1.00 86.12 286 CYS A N 1
ATOM 2257 C CA . CYS A 1 286 ? -1.119 -2.592 1.767 1.00 86.12 286 CYS A CA 1
ATOM 2258 C C . CYS A 1 286 ? -0.557 -3.185 3.068 1.00 86.12 286 CYS A C 1
ATOM 2260 O O . CYS A 1 286 ? 0.656 -3.290 3.235 1.00 86.12 286 CYS A O 1
ATOM 2262 N N . HIS A 1 287 ? -1.415 -3.538 4.026 1.00 85.56 287 HIS A N 1
ATOM 2263 C CA . HIS A 1 287 ? -0.999 -3.942 5.377 1.00 85.56 287 HIS A CA 1
ATOM 2264 C C . HIS A 1 287 ? -0.785 -5.459 5.539 1.00 85.56 287 HIS A C 1
ATOM 2266 O O . HIS A 1 287 ? -0.420 -5.918 6.626 1.00 85.56 287 HIS A O 1
ATOM 2272 N N . GLY A 1 288 ? -0.991 -6.230 4.464 1.00 80.19 288 GLY A N 1
ATOM 2273 C CA . GLY A 1 288 ? -0.972 -7.691 4.458 1.00 80.19 288 GLY A CA 1
ATOM 2274 C C . GLY A 1 288 ? -2.168 -8.309 5.187 1.00 80.19 288 GLY A C 1
ATOM 2275 O O . GLY A 1 288 ? -2.859 -7.650 5.962 1.00 80.19 288 GLY A O 1
ATOM 2276 N N . ASP A 1 289 ? -2.380 -9.612 4.998 1.00 77.00 289 ASP A N 1
ATOM 2277 C CA . ASP A 1 289 ? -3.525 -10.333 5.588 1.00 77.00 289 ASP A CA 1
ATOM 2278 C C . ASP A 1 289 ? -3.505 -10.365 7.119 1.00 77.00 289 ASP A C 1
ATOM 2280 O O . ASP A 1 289 ? -4.530 -10.498 7.784 1.00 77.00 289 ASP A O 1
ATOM 2284 N N . ASN A 1 290 ? -2.318 -10.175 7.692 1.00 78.12 290 ASN A N 1
ATOM 2285 C CA . ASN A 1 290 ? -2.115 -10.100 9.124 1.00 78.12 290 ASN A CA 1
ATOM 2286 C C . ASN A 1 290 ? -2.232 -8.675 9.679 1.00 78.12 290 ASN A C 1
ATOM 2288 O O . ASN A 1 290 ? -1.940 -8.528 10.862 1.00 78.12 290 ASN A O 1
ATOM 2292 N N . MET A 1 291 ? -2.604 -7.641 8.907 1.00 81.50 291 MET A N 1
ATOM 2293 C CA . MET A 1 291 ? -2.847 -6.261 9.383 1.00 81.50 291 MET A CA 1
ATOM 2294 C C . MET A 1 291 ? -1.899 -5.833 10.524 1.00 81.50 291 MET A C 1
ATOM 2296 O O . MET A 1 291 ? -2.328 -5.468 11.625 1.00 81.50 291 MET A O 1
ATOM 2300 N N . ARG A 1 292 ? -0.589 -6.018 10.312 1.00 78.94 292 ARG A N 1
ATOM 2301 C CA . ARG A 1 292 ? 0.437 -5.761 11.332 1.00 78.94 292 ARG A CA 1
ATOM 2302 C C . ARG A 1 292 ? 0.860 -4.303 11.250 1.00 78.94 292 ARG A C 1
ATOM 2304 O O . ARG A 1 292 ? 1.005 -3.753 10.164 1.00 78.94 292 ARG A O 1
ATOM 2311 N N . PHE A 1 293 ? 1.091 -3.682 12.403 1.00 75.81 293 PHE A N 1
ATOM 2312 C CA . PHE A 1 293 ? 1.426 -2.260 12.490 1.00 75.81 293 PHE A CA 1
ATOM 2313 C C . PHE A 1 293 ? 2.779 -2.104 13.191 1.00 75.81 293 PHE A C 1
ATOM 2315 O O . PHE A 1 293 ? 2.819 -1.706 14.363 1.00 75.81 293 PHE A O 1
ATOM 2322 N N . PRO A 1 294 ? 3.898 -2.407 12.506 1.00 62.31 294 PRO A N 1
ATOM 2323 C CA . PRO A 1 294 ? 5.209 -2.564 13.139 1.00 62.31 294 PRO A CA 1
ATOM 2324 C C . PRO A 1 294 ? 5.697 -1.291 13.839 1.00 62.31 294 PRO A C 1
ATOM 2326 O O . PRO A 1 294 ? 6.346 -1.374 14.882 1.00 62.31 294 PRO A O 1
ATOM 2329 N N . THR A 1 295 ? 5.339 -0.113 13.320 1.00 61.91 295 THR A N 1
ATOM 2330 C CA . THR A 1 295 ? 5.791 1.176 13.862 1.00 61.91 295 THR A CA 1
ATOM 2331 C C . THR A 1 295 ? 5.148 1.505 15.212 1.00 61.91 295 THR A C 1
ATOM 2333 O O . THR A 1 295 ? 5.825 2.036 16.089 1.00 61.91 295 THR A O 1
ATOM 2336 N N . ASN A 1 296 ? 3.867 1.158 15.411 1.00 65.38 296 ASN A N 1
ATOM 2337 C CA . ASN A 1 296 ? 3.073 1.654 16.547 1.00 65.38 296 ASN A CA 1
ATOM 2338 C C . ASN A 1 296 ? 2.395 0.562 17.390 1.00 65.38 296 ASN A C 1
ATOM 2340 O O . ASN A 1 296 ? 1.823 0.886 18.433 1.00 65.38 296 ASN A O 1
ATOM 2344 N N . ARG A 1 297 ? 2.444 -0.714 16.967 1.00 71.25 297 ARG A N 1
ATOM 2345 C CA . ARG A 1 297 ? 1.820 -1.879 17.629 1.00 71.25 297 ARG A CA 1
ATOM 2346 C C . ARG A 1 297 ? 0.441 -1.528 18.196 1.00 71.25 297 ARG A C 1
ATOM 2348 O O . ARG A 1 297 ? 0.196 -1.683 19.398 1.00 71.25 297 ARG A O 1
ATOM 2355 N N . VAL A 1 298 ? -0.435 -0.982 17.347 1.00 76.44 298 VAL A N 1
ATOM 2356 C CA . VAL A 1 298 ? -1.731 -0.416 17.752 1.00 76.44 298 VAL A CA 1
ATOM 2357 C C . VAL A 1 298 ? -2.499 -1.449 18.575 1.00 76.44 298 VAL A C 1
ATOM 2359 O O . VAL A 1 298 ? -2.771 -2.553 18.115 1.00 76.44 298 VAL A O 1
ATOM 2362 N N . HIS A 1 299 ? -2.780 -1.120 19.839 1.00 84.25 299 HIS A N 1
ATOM 2363 C CA . HIS A 1 299 ? -3.412 -2.034 20.800 1.00 84.25 299 HIS A CA 1
ATOM 2364 C C . HIS A 1 299 ? -2.765 -3.430 20.884 1.00 84.25 299 HIS A C 1
ATOM 2366 O O . HIS A 1 299 ? -3.455 -4.435 21.041 1.00 84.25 299 HIS A O 1
ATOM 2372 N N . SER A 1 300 ? -1.432 -3.482 20.807 1.00 78.88 300 SER A N 1
ATOM 2373 C CA . SER A 1 300 ? -0.632 -4.715 20.804 1.00 78.88 300 SER A CA 1
ATOM 2374 C C . SER A 1 300 ? -0.879 -5.636 19.601 1.00 78.88 300 SER A C 1
ATOM 2376 O O . SER A 1 300 ? -0.467 -6.794 19.657 1.00 78.88 300 SER A O 1
ATOM 2378 N N . GLU A 1 301 ? -1.478 -5.100 18.529 1.00 80.75 301 GLU A N 1
ATOM 2379 C CA . GLU A 1 301 ? -1.891 -5.779 17.285 1.00 80.75 301 GLU A CA 1
ATOM 2380 C C . GLU A 1 301 ? -3.069 -6.752 17.448 1.00 80.75 301 GLU A C 1
ATOM 2382 O O . GLU A 1 301 ? -3.388 -7.506 16.539 1.00 80.75 301 GLU A O 1
ATOM 2387 N N . LEU A 1 302 ? -3.763 -6.719 18.589 1.00 84.94 302 LEU A N 1
ATOM 2388 C CA . LEU A 1 302 ? -4.846 -7.664 18.896 1.00 84.94 302 LEU A CA 1
ATOM 2389 C C . LEU A 1 302 ? -6.136 -7.413 18.107 1.00 84.94 302 LEU A C 1
ATOM 2391 O O . LEU A 1 302 ? -7.005 -8.276 18.045 1.00 84.94 302 LEU A O 1
ATOM 2395 N N . ARG A 1 303 ? -6.277 -6.219 17.529 1.00 87.06 303 ARG A N 1
ATOM 2396 C CA . ARG A 1 303 ? -7.469 -5.774 16.802 1.00 87.06 303 ARG A CA 1
ATOM 2397 C C . ARG A 1 303 ? -7.081 -5.558 15.354 1.00 87.06 303 ARG A C 1
ATOM 2399 O O . ARG A 1 303 ? -6.426 -4.568 15.043 1.00 87.06 303 ARG A O 1
ATOM 2406 N N . HIS A 1 304 ? -7.444 -6.511 14.513 1.00 84.94 304 HIS A N 1
ATOM 2407 C CA . HIS A 1 304 ? -7.047 -6.534 13.112 1.00 84.94 304 HIS A CA 1
ATOM 2408 C C . HIS A 1 304 ? -8.217 -6.461 12.142 1.00 84.94 304 HIS A C 1
ATOM 2410 O O . HIS A 1 304 ? -8.004 -6.135 10.982 1.00 84.94 304 HIS A O 1
ATOM 2416 N N . ASP A 1 305 ? -9.439 -6.693 12.620 1.00 85.31 305 ASP A N 1
ATOM 2417 C CA . ASP A 1 305 ? -10.653 -6.424 11.859 1.00 85.31 305 ASP A CA 1
ATOM 2418 C C . ASP A 1 305 ? -11.085 -4.948 12.038 1.00 85.31 305 ASP A C 1
ATOM 2420 O O . ASP A 1 305 ? -11.456 -4.552 13.155 1.00 85.31 305 ASP A O 1
ATOM 2424 N N . PRO A 1 306 ? -11.074 -4.118 10.973 1.00 82.88 306 PRO A N 1
ATOM 2425 C CA . PRO A 1 306 ? -11.536 -2.728 11.016 1.00 82.88 306 PRO A CA 1
ATOM 2426 C C . PRO A 1 306 ? -12.977 -2.569 11.521 1.00 82.88 306 PRO A C 1
ATOM 2428 O O . PRO A 1 306 ? -13.309 -1.559 12.149 1.00 82.88 306 PRO A O 1
ATOM 2431 N N . THR A 1 307 ? -13.824 -3.578 11.320 1.00 83.69 307 THR A N 1
ATOM 2432 C CA . THR A 1 307 ? -15.220 -3.603 11.778 1.00 83.69 307 THR A CA 1
ATOM 2433 C C . THR A 1 307 ? -15.304 -3.525 13.302 1.00 83.69 307 THR A C 1
ATOM 2435 O O . THR A 1 307 ? -16.180 -2.850 13.849 1.00 83.69 307 THR A O 1
ATOM 2438 N N . VAL A 1 308 ? -14.355 -4.156 14.003 1.00 87.06 308 VAL A N 1
ATOM 2439 C CA . VAL A 1 308 ? -14.230 -4.069 15.464 1.00 87.06 308 VAL A CA 1
ATOM 2440 C C . VAL A 1 308 ? -13.667 -2.718 15.891 1.00 87.06 308 VAL A C 1
ATOM 2442 O O . VAL A 1 308 ? -14.077 -2.186 16.925 1.00 87.06 308 VAL A O 1
ATOM 2445 N N . CYS A 1 309 ? -12.750 -2.135 15.112 1.00 88.12 309 CYS A N 1
ATOM 2446 C CA . CYS A 1 309 ? -12.205 -0.810 15.403 1.00 88.12 309 CYS A CA 1
ATOM 2447 C C . CYS A 1 309 ? -13.331 0.221 15.536 1.00 88.12 309 CYS A C 1
ATOM 2449 O O . CYS A 1 309 ? -13.329 0.970 16.511 1.00 88.12 309 CYS A O 1
ATOM 2451 N N . ALA A 1 310 ? -14.327 0.186 14.643 1.00 86.69 310 ALA A N 1
ATOM 2452 C CA . ALA A 1 310 ? -15.477 1.096 14.642 1.00 86.69 310 ALA A CA 1
ATOM 2453 C C . ALA A 1 310 ? -16.355 1.021 15.911 1.00 86.69 310 ALA A C 1
ATOM 2455 O O . ALA A 1 310 ? -16.987 2.011 16.274 1.00 86.69 310 ALA A O 1
ATOM 2456 N N . ASN A 1 311 ? -16.344 -0.095 16.658 1.00 90.00 311 ASN A N 1
ATOM 2457 C CA . ASN A 1 311 ? -17.050 -0.167 17.948 1.00 90.00 311 ASN A CA 1
ATOM 2458 C C . ASN A 1 311 ? -16.479 0.829 18.963 1.00 90.00 311 ASN A C 1
ATOM 2460 O O . ASN A 1 311 ? -17.210 1.357 19.799 1.00 90.00 311 ASN A O 1
ATOM 2464 N N . CYS A 1 312 ? -15.167 1.075 18.902 1.00 90.50 312 CYS A N 1
ATOM 2465 C CA . CYS A 1 312 ? -14.473 1.985 19.811 1.00 90.50 312 CYS A CA 1
ATOM 2466 C C . CYS A 1 312 ? -14.128 3.325 19.163 1.00 90.50 312 CYS A C 1
ATOM 2468 O O . CYS A 1 312 ? -14.159 4.333 19.848 1.00 90.50 312 CYS A O 1
ATOM 2470 N N . HIS A 1 313 ? -13.759 3.332 17.886 1.00 91.50 313 HIS A N 1
ATOM 2471 C CA . HIS A 1 313 ? -13.366 4.504 17.112 1.00 91.50 313 HIS A CA 1
ATOM 2472 C C . HIS A 1 313 ? -14.575 5.023 16.338 1.00 91.50 313 HIS A C 1
ATOM 2474 O O . HIS A 1 313 ? -14.719 4.776 15.145 1.00 91.50 313 HIS A O 1
ATOM 2480 N N . ASN A 1 314 ? -15.462 5.705 17.052 1.00 87.94 314 ASN A N 1
ATOM 2481 C CA . ASN A 1 314 ? -16.688 6.287 16.516 1.00 87.94 314 ASN A CA 1
ATOM 2482 C C . ASN A 1 314 ? -16.767 7.798 16.782 1.00 87.94 314 ASN A C 1
ATOM 2484 O O . ASN A 1 314 ? -15.901 8.342 17.471 1.00 87.94 314 ASN A O 1
ATOM 2488 N N . SER A 1 315 ? -17.826 8.450 16.288 1.00 86.12 315 SER A N 1
ATOM 2489 C CA . SER A 1 315 ? -18.071 9.896 16.425 1.00 86.12 315 SER A CA 1
ATOM 2490 C C . SER A 1 315 ? -18.040 10.414 17.870 1.00 86.12 315 SER A C 1
ATOM 2492 O O . SER A 1 315 ? -17.752 11.585 18.086 1.00 86.12 315 SER A O 1
ATOM 2494 N N . TYR A 1 316 ? -18.247 9.542 18.864 1.00 90.56 316 TYR A N 1
ATOM 2495 C CA . TYR A 1 316 ? -18.252 9.880 20.292 1.00 90.56 316 TYR A CA 1
ATOM 2496 C C . TYR A 1 316 ? -16.968 9.460 21.023 1.00 90.56 316 TYR A C 1
ATOM 2498 O O . TYR A 1 316 ? -16.987 9.109 22.207 1.00 90.56 316 TYR A O 1
ATOM 2506 N N . THR A 1 317 ? -15.836 9.408 20.321 1.00 92.44 317 THR A N 1
ATOM 2507 C CA . THR A 1 317 ? -14.555 8.999 20.907 1.00 92.44 317 THR A CA 1
ATOM 2508 C C . THR A 1 317 ? -13.456 9.993 20.583 1.00 92.44 317 THR A C 1
ATOM 2510 O O . THR A 1 317 ? -13.206 10.299 19.422 1.00 92.44 317 THR A O 1
ATOM 2513 N N . TRP A 1 318 ? -12.735 10.428 21.619 1.00 92.69 318 TRP A N 1
ATOM 2514 C CA . TRP A 1 318 ? -11.728 11.485 21.505 1.00 92.69 318 TRP A CA 1
ATOM 2515 C C . TRP A 1 318 ? -10.362 11.116 22.087 1.00 92.69 318 TRP A C 1
ATOM 2517 O O . TRP A 1 318 ? -10.213 10.207 22.918 1.00 92.69 318 TRP A O 1
ATOM 2527 N N . ASP A 1 319 ? -9.325 11.834 21.659 1.00 91.00 319 ASP A N 1
ATOM 2528 C CA . ASP A 1 319 ? -7.963 11.635 22.120 1.00 91.00 319 ASP A CA 1
ATOM 2529 C C . ASP A 1 319 ? -7.659 12.374 23.430 1.00 91.00 319 ASP A C 1
ATOM 2531 O O . ASP A 1 319 ? -7.547 13.587 23.441 1.00 91.00 319 ASP A O 1
ATOM 2535 N N . SER A 1 320 ? -7.419 11.656 24.529 1.00 87.94 320 SER A N 1
ATOM 2536 C CA . SER A 1 320 ? -7.121 12.236 25.835 1.00 87.94 320 SER A CA 1
ATOM 2537 C C . SER A 1 320 ? -5.710 12.807 25.912 1.00 87.94 320 SER A C 1
ATOM 2539 O O . SER A 1 320 ? -5.439 13.626 26.776 1.00 87.94 320 SER A O 1
ATOM 2541 N N . ARG A 1 321 ? -4.772 12.323 25.082 1.00 85.94 321 ARG A N 1
ATOM 2542 C CA . ARG A 1 321 ? -3.373 12.777 25.150 1.00 85.94 321 ARG A CA 1
ATOM 2543 C C . ARG A 1 321 ? -3.144 14.098 24.436 1.00 85.94 321 ARG A C 1
ATOM 2545 O O . ARG A 1 321 ? -2.174 14.772 24.752 1.00 85.94 321 ARG A O 1
ATOM 2552 N N . ASN A 1 322 ? -4.014 14.436 23.493 1.00 84.38 322 ASN A N 1
ATOM 2553 C CA . ASN A 1 322 ? -3.919 15.626 22.654 1.00 84.38 322 ASN A CA 1
ATOM 2554 C C . ASN A 1 322 ? -5.111 16.581 22.875 1.00 84.38 322 ASN A C 1
ATOM 2556 O O . ASN A 1 322 ? -5.294 17.502 22.087 1.00 84.38 322 ASN A O 1
ATOM 2560 N N . ALA A 1 323 ? -5.936 16.340 23.902 1.00 87.50 323 ALA A N 1
ATOM 2561 C CA . ALA A 1 323 ? -7.103 17.160 24.220 1.00 87.50 323 ALA A CA 1
ATOM 2562 C C . ALA A 1 323 ? -6.771 18.363 25.103 1.00 87.50 323 ALA A C 1
ATOM 2564 O O . ALA A 1 323 ? -5.856 18.304 25.927 1.00 87.50 323 ALA A O 1
ATOM 2565 N N . TYR A 1 324 ? -7.579 19.408 24.931 1.00 86.00 324 TYR A N 1
ATOM 2566 C CA . TYR A 1 324 ? -7.588 20.637 25.715 1.00 86.00 324 TYR A CA 1
ATOM 2567 C C . TYR A 1 324 ? -8.960 20.832 26.375 1.00 86.00 324 TYR A C 1
ATOM 2569 O O . TYR A 1 324 ? -9.991 20.495 25.786 1.00 86.00 324 TYR A O 1
ATOM 2577 N N . ALA A 1 325 ? -8.983 21.384 27.586 1.00 86.62 325 ALA A N 1
ATOM 2578 C CA . ALA A 1 325 ? -10.173 21.744 28.351 1.00 86.62 325 ALA A CA 1
ATOM 2579 C C . ALA A 1 325 ? -10.792 23.060 27.843 1.00 86.62 325 ALA A C 1
ATOM 2581 O O . ALA A 1 325 ? -11.005 24.004 28.597 1.00 86.62 325 ALA A O 1
ATOM 2582 N N . GLU A 1 326 ? -11.062 23.119 26.541 1.00 87.00 326 GLU A N 1
ATOM 2583 C CA . GLU A 1 326 ? -11.769 24.204 25.864 1.00 87.00 326 GLU A CA 1
ATOM 2584 C C . GLU A 1 326 ? -12.786 23.620 24.873 1.00 87.00 326 GLU A C 1
ATOM 2586 O O . GLU A 1 326 ? -12.703 22.449 24.490 1.00 87.00 326 GLU A O 1
ATOM 2591 N N . VAL A 1 327 ? -13.780 24.417 24.473 1.00 86.44 327 VAL A N 1
ATOM 2592 C CA . VAL A 1 327 ? -14.789 23.995 23.484 1.00 86.44 327 VAL A CA 1
ATOM 2593 C C . VAL A 1 327 ? -14.097 23.600 22.179 1.00 86.44 327 VAL A C 1
ATOM 2595 O O . VAL A 1 327 ? -13.211 24.314 21.716 1.00 86.44 327 VAL A O 1
ATOM 2598 N N . ASP A 1 328 ? -14.491 22.458 21.613 1.00 79.69 328 ASP A N 1
ATOM 2599 C CA . ASP A 1 328 ? -13.889 21.848 20.417 1.00 79.69 328 ASP A CA 1
ATOM 2600 C C . ASP A 1 328 ? -12.396 21.472 20.555 1.00 79.69 328 ASP A C 1
ATOM 2602 O O . ASP A 1 328 ? -11.759 21.047 19.590 1.00 79.69 328 ASP A O 1
ATOM 2606 N N . GLY A 1 329 ? -11.833 21.547 21.768 1.00 84.88 329 GLY A N 1
ATOM 2607 C CA . GLY A 1 329 ? -10.442 21.204 22.069 1.00 84.88 329 GLY A CA 1
ATOM 2608 C C . GLY A 1 329 ? -10.151 19.700 22.111 1.00 84.88 329 GLY A C 1
ATOM 2609 O O . GLY A 1 329 ? -9.015 19.305 22.367 1.00 84.88 329 GLY A O 1
ATOM 2610 N N . TRP A 1 330 ? -11.152 18.840 21.892 1.00 89.75 330 TRP A N 1
ATOM 2611 C CA . TRP A 1 330 ? -11.017 17.381 21.920 1.00 89.75 330 TRP A CA 1
ATOM 2612 C C . TRP A 1 330 ? -10.784 16.819 20.504 1.00 89.75 330 TRP A C 1
ATOM 2614 O O . TRP A 1 330 ? -11.701 16.833 19.680 1.00 89.75 330 TRP A O 1
ATOM 2624 N N . PRO A 1 331 ? -9.604 16.247 20.191 1.00 88.06 331 PRO A N 1
ATOM 2625 C CA . PRO A 1 331 ? -9.357 15.644 18.885 1.00 88.06 331 PRO A CA 1
ATOM 2626 C C . PRO A 1 331 ? -10.174 14.366 18.711 1.00 88.06 331 PRO A C 1
ATOM 2628 O O . PRO A 1 331 ? -10.046 13.434 19.504 1.00 88.06 331 PRO A O 1
ATOM 2631 N N . SER A 1 332 ? -10.994 14.297 17.664 1.00 89.00 332 SER A N 1
ATOM 2632 C CA . SER A 1 332 ? -11.765 13.088 17.356 1.00 89.00 332 SER A CA 1
ATOM 2633 C C . SER A 1 332 ? -10.855 11.904 16.993 1.00 89.00 332 SER A C 1
ATOM 2635 O O . SER A 1 332 ? -9.877 12.042 16.251 1.00 89.00 332 SER A O 1
ATOM 2637 N N . LEU A 1 333 ? -11.201 10.731 17.526 1.00 90.69 333 LEU A N 1
ATOM 2638 C CA . LEU A 1 333 ? -10.647 9.417 17.194 1.00 90.69 333 LEU A CA 1
ATOM 2639 C C . LEU A 1 333 ? -11.676 8.534 16.476 1.00 90.69 333 LEU A C 1
ATOM 2641 O O . LEU A 1 333 ? -11.504 7.314 16.436 1.00 90.69 333 LEU A O 1
ATOM 2645 N N . ASP A 1 334 ? -12.728 9.133 15.920 1.00 88.44 334 ASP A N 1
ATOM 2646 C CA . ASP A 1 334 ? -13.606 8.494 14.942 1.00 88.44 334 ASP A CA 1
ATOM 2647 C C . ASP A 1 334 ? -12.779 7.805 13.841 1.00 88.44 334 ASP A C 1
ATOM 2649 O O . ASP A 1 334 ? -11.805 8.378 13.345 1.00 88.44 334 ASP A O 1
ATOM 2653 N N . LEU A 1 335 ? -13.138 6.573 13.465 1.00 86.94 335 LEU A N 1
ATOM 2654 C CA . LEU A 1 335 ? -12.337 5.755 12.552 1.00 86.94 335 LEU A CA 1
ATOM 2655 C C . LEU A 1 335 ? -12.171 6.433 11.189 1.00 86.94 335 LEU A C 1
ATOM 2657 O O . LEU A 1 335 ? -11.059 6.463 10.664 1.00 86.94 335 LEU A O 1
ATOM 2661 N N . ARG A 1 336 ? -13.244 7.031 10.653 1.00 83.75 336 ARG A N 1
ATOM 2662 C CA . ARG A 1 336 ? -13.219 7.793 9.392 1.00 83.75 336 ARG A CA 1
ATOM 2663 C C . ARG A 1 336 ? -12.250 8.970 9.505 1.00 83.75 336 ARG A C 1
ATOM 2665 O O . ARG A 1 336 ? -11.385 9.135 8.647 1.00 83.75 336 ARG A O 1
ATOM 2672 N N . THR A 1 337 ? -12.346 9.748 10.581 1.00 85.44 337 THR A N 1
ATOM 2673 C CA . THR A 1 337 ? -11.460 10.898 10.820 1.00 85.44 337 THR A CA 1
ATOM 2674 C C . THR A 1 337 ? -9.996 10.468 10.952 1.00 85.44 337 THR A C 1
ATOM 2676 O O . THR A 1 337 ? -9.107 10.999 10.287 1.00 85.44 337 THR A O 1
ATOM 2679 N N . MET A 1 338 ? -9.731 9.483 11.808 1.00 89.06 338 MET A N 1
ATOM 2680 C CA . MET A 1 338 ? -8.387 9.014 12.128 1.00 89.06 338 MET A CA 1
ATOM 2681 C C . MET A 1 338 ? -7.696 8.403 10.905 1.00 89.06 338 MET A C 1
ATOM 2683 O O . MET A 1 338 ? -6.577 8.794 10.579 1.00 89.06 338 MET A O 1
ATOM 2687 N N . VAL A 1 339 ? -8.357 7.477 10.202 1.00 89.25 339 VAL A N 1
ATOM 2688 C CA . VAL A 1 339 ? -7.766 6.769 9.055 1.00 89.25 339 VAL A CA 1
ATOM 2689 C C . VAL A 1 339 ? -7.427 7.742 7.932 1.00 89.25 339 VAL A C 1
ATOM 2691 O O . VAL A 1 339 ? -6.306 7.695 7.425 1.00 89.25 339 VAL A O 1
ATOM 2694 N N . HIS A 1 340 ? -8.328 8.661 7.580 1.00 87.56 340 HIS A N 1
ATOM 2695 C CA . HIS A 1 340 ? -8.035 9.664 6.558 1.00 87.56 340 HIS A CA 1
ATOM 2696 C C . HIS A 1 340 ? -6.897 10.599 6.978 1.00 87.56 340 HIS A C 1
ATOM 2698 O O . HIS A 1 340 ? -5.987 10.795 6.183 1.00 87.56 340 HIS A O 1
ATOM 2704 N N . LYS A 1 341 ? -6.869 11.135 8.212 1.00 86.00 341 LYS A N 1
ATOM 2705 C CA . LYS A 1 341 ? -5.774 12.039 8.628 1.00 86.00 341 LYS A CA 1
ATOM 2706 C C . LYS A 1 341 ? -4.406 11.358 8.633 1.00 86.00 341 LYS A C 1
ATOM 2708 O O . LYS A 1 341 ? -3.416 11.994 8.270 1.00 86.00 341 LYS A O 1
ATOM 2713 N N . ILE A 1 342 ? -4.353 10.081 9.023 1.00 86.38 342 ILE A N 1
ATOM 2714 C CA . ILE A 1 342 ? -3.130 9.271 8.972 1.00 86.38 342 ILE A CA 1
ATOM 2715 C C . ILE A 1 342 ? -2.670 9.110 7.521 1.00 86.38 342 ILE A C 1
ATOM 2717 O O . ILE A 1 342 ? -1.550 9.487 7.197 1.00 86.38 342 ILE A O 1
ATOM 2721 N N . HIS A 1 343 ? -3.530 8.605 6.636 1.00 86.81 343 HIS A N 1
ATOM 2722 C CA . HIS A 1 343 ? -3.152 8.296 5.251 1.00 86.81 343 HIS A CA 1
ATOM 2723 C C . HIS A 1 343 ? -3.003 9.538 4.368 1.00 86.81 343 HIS A C 1
ATOM 2725 O O . HIS A 1 343 ? -2.281 9.503 3.376 1.00 86.81 343 HIS A O 1
ATOM 2731 N N . ALA A 1 344 ? -3.619 10.654 4.760 1.00 80.44 344 ALA A N 1
ATOM 2732 C CA . ALA A 1 344 ? -3.380 11.955 4.158 1.00 80.44 344 ALA A CA 1
ATOM 2733 C C . ALA A 1 344 ? -2.095 12.629 4.663 1.00 80.44 344 ALA A C 1
ATOM 2735 O O . ALA A 1 344 ? -1.733 13.689 4.152 1.00 80.44 344 ALA A O 1
ATOM 2736 N N . GLY A 1 345 ? -1.411 12.052 5.661 1.00 78.00 345 GLY A N 1
ATOM 2737 C CA . GLY A 1 345 ? -0.184 12.604 6.231 1.00 78.00 345 GLY A CA 1
ATOM 2738 C C . GLY A 1 345 ? -0.366 14.046 6.713 1.00 78.00 345 GLY A C 1
ATOM 2739 O O . GLY A 1 345 ? 0.481 14.898 6.420 1.00 78.00 345 GLY A O 1
ATOM 2740 N N . ILE A 1 346 ? -1.494 14.338 7.376 1.00 77.94 346 ILE A N 1
ATOM 2741 C CA . ILE A 1 346 ? -1.884 15.693 7.798 1.00 77.94 346 ILE A CA 1
ATOM 2742 C C . ILE A 1 346 ? -0.830 16.266 8.743 1.00 77.94 346 ILE A C 1
ATOM 2744 O O . ILE A 1 346 ? -0.429 15.632 9.721 1.00 77.94 346 ILE A O 1
ATOM 2748 N N . GLU A 1 347 ? -0.369 17.479 8.446 1.00 75.38 347 GLU A N 1
ATOM 2749 C CA . GLU A 1 347 ? 0.682 18.115 9.233 1.00 75.38 347 GLU A CA 1
ATOM 2750 C C . GLU A 1 347 ? 0.169 18.481 10.626 1.00 75.38 347 GLU A C 1
ATOM 2752 O O . GLU A 1 347 ? -0.929 19.016 10.778 1.00 75.38 347 GLU A O 1
ATOM 2757 N N . GLY A 1 348 ? 0.955 18.157 11.654 1.00 75.88 348 GLY A N 1
ATOM 2758 C CA . GLY A 1 348 ? 0.587 18.383 13.047 1.00 75.88 348 GLY A CA 1
ATOM 2759 C C . GLY A 1 348 ? -0.484 17.432 13.582 1.00 75.88 348 GLY A C 1
ATOM 2760 O O . GLY A 1 348 ? -0.786 17.494 14.772 1.00 75.88 348 GLY A O 1
ATOM 2761 N N . TYR A 1 349 ? -1.039 16.528 12.764 1.00 83.38 349 TYR A N 1
ATOM 2762 C CA . TYR A 1 349 ? -1.972 15.530 13.273 1.00 83.38 349 TYR A CA 1
ATOM 2763 C C . TYR A 1 349 ? -1.245 14.511 14.150 1.00 83.38 349 TYR A C 1
ATOM 2765 O O . TYR A 1 349 ? -0.287 13.856 13.721 1.00 83.38 349 TYR A O 1
ATOM 2773 N N . ALA A 1 350 ? -1.747 14.361 15.373 1.00 83.06 350 ALA A N 1
ATOM 2774 C CA . ALA A 1 350 ? -1.287 13.374 16.327 1.00 83.06 350 ALA A CA 1
ATOM 2775 C C . ALA A 1 350 ? -2.461 12.579 16.905 1.00 83.06 350 ALA A C 1
ATOM 2777 O O . ALA A 1 350 ? -3.538 13.122 17.147 1.00 83.06 350 ALA A O 1
ATOM 2778 N N . ALA A 1 351 ? -2.216 11.299 17.175 1.00 84.94 351 ALA A N 1
ATOM 2779 C CA . ALA A 1 351 ? -3.112 10.434 17.933 1.00 84.94 351 ALA A CA 1
ATOM 2780 C C . ALA A 1 351 ? -2.298 9.613 18.943 1.00 84.94 351 ALA A C 1
ATOM 2782 O O . ALA A 1 351 ? -1.233 9.092 18.619 1.00 84.94 351 ALA A O 1
ATOM 2783 N N . ASP A 1 352 ? -2.771 9.536 20.186 1.00 81.44 352 ASP A N 1
ATOM 2784 C CA . ASP A 1 352 ? -2.044 8.987 21.340 1.00 81.44 352 ASP A CA 1
ATOM 2785 C C . ASP A 1 352 ? -0.639 9.610 21.521 1.00 81.44 352 ASP A C 1
ATOM 2787 O O . ASP A 1 352 ? 0.309 8.926 21.904 1.00 81.44 352 ASP A O 1
ATOM 2791 N N . ALA A 1 353 ? -0.516 10.924 21.284 1.00 78.12 353 ALA A N 1
ATOM 2792 C CA . ALA A 1 353 ? 0.744 11.690 21.274 1.00 78.12 353 ALA A CA 1
ATOM 2793 C C . ALA A 1 353 ? 1.788 11.234 20.227 1.00 78.12 353 ALA A C 1
ATOM 2795 O O . ALA A 1 353 ? 2.964 11.594 20.315 1.00 78.12 353 ALA A O 1
ATOM 2796 N N . TYR A 1 354 ? 1.372 10.451 19.229 1.00 79.88 354 TYR A N 1
ATOM 2797 C CA . TYR A 1 354 ? 2.200 10.081 18.086 1.00 79.88 354 TYR A CA 1
ATOM 2798 C C . TYR A 1 354 ? 1.773 10.873 16.849 1.00 79.88 354 TYR A C 1
ATOM 2800 O O . TYR A 1 354 ? 0.598 10.857 16.488 1.00 79.88 354 TYR A O 1
ATOM 2808 N N . PHE A 1 355 ? 2.717 11.558 16.204 1.00 81.06 355 PHE A N 1
ATOM 2809 C CA . PHE A 1 355 ? 2.475 12.284 14.955 1.00 81.06 355 PHE A CA 1
ATOM 2810 C C . PHE A 1 355 ? 2.460 11.321 13.770 1.00 81.06 355 PHE A C 1
ATOM 2812 O O . PHE A 1 355 ? 3.276 10.406 13.732 1.00 81.06 355 PHE A O 1
ATOM 2819 N N . TYR A 1 356 ? 1.567 11.544 12.803 1.00 79.62 356 TYR A N 1
ATOM 2820 C CA . TYR A 1 356 ? 1.412 10.678 11.619 1.00 79.62 356 TYR A CA 1
ATOM 2821 C C . TYR A 1 356 ? 1.741 11.371 10.285 1.00 79.62 356 TYR A C 1
ATOM 2823 O O . TYR A 1 356 ? 1.598 10.781 9.220 1.00 79.62 356 TYR A O 1
ATOM 2831 N N . GLN A 1 357 ? 2.244 12.604 10.322 1.00 76.88 357 GLN A N 1
ATOM 2832 C CA . GLN A 1 357 ? 2.623 13.412 9.147 1.00 76.88 357 GLN A CA 1
ATOM 2833 C C . GLN A 1 357 ? 3.734 12.818 8.250 1.00 76.88 357 GLN A C 1
ATOM 2835 O O . GLN A 1 357 ? 3.989 13.311 7.145 1.00 76.88 357 GLN A O 1
ATOM 2840 N N . GLN A 1 358 ? 4.422 11.786 8.739 1.00 72.00 358 GLN A N 1
ATOM 2841 C CA . GLN A 1 358 ? 5.422 10.992 8.027 1.00 72.00 358 GLN A CA 1
ATOM 2842 C C . GLN A 1 358 ? 4.813 9.895 7.151 1.00 72.00 358 GLN A C 1
ATOM 2844 O O . GLN A 1 358 ? 5.508 9.382 6.280 1.00 72.00 358 GLN A O 1
ATOM 2849 N N . VAL A 1 359 ? 3.540 9.538 7.349 1.00 77.69 359 VAL A N 1
ATOM 2850 C CA . VAL A 1 359 ? 2.849 8.587 6.474 1.00 77.69 359 VAL A CA 1
ATOM 2851 C C . VAL A 1 359 ? 2.658 9.257 5.120 1.00 77.69 359 VAL A C 1
ATOM 2853 O O . VAL A 1 359 ? 1.851 10.172 4.963 1.00 77.69 359 VAL A O 1
ATOM 2856 N N . ARG A 1 360 ? 3.488 8.858 4.157 1.00 73.56 360 ARG A N 1
ATOM 2857 C CA . ARG A 1 360 ? 3.547 9.447 2.822 1.00 73.56 360 ARG A CA 1
ATOM 2858 C C . ARG A 1 360 ? 3.853 8.377 1.795 1.00 73.56 360 ARG A C 1
ATOM 2860 O O . ARG A 1 360 ? 4.777 7.582 1.966 1.00 73.56 360 ARG A O 1
ATOM 2867 N N . PHE A 1 361 ? 3.112 8.439 0.700 1.00 73.94 361 PHE A N 1
ATOM 2868 C CA . PHE A 1 361 ? 3.278 7.568 -0.450 1.00 73.94 361 PHE A CA 1
ATOM 2869 C C . PHE A 1 361 ? 3.840 8.388 -1.618 1.00 73.94 361 PHE A C 1
ATOM 2871 O O . PHE A 1 361 ? 3.522 9.573 -1.745 1.00 73.94 361 PHE A O 1
ATOM 2878 N N . PRO A 1 362 ? 4.734 7.820 -2.442 1.00 64.31 362 P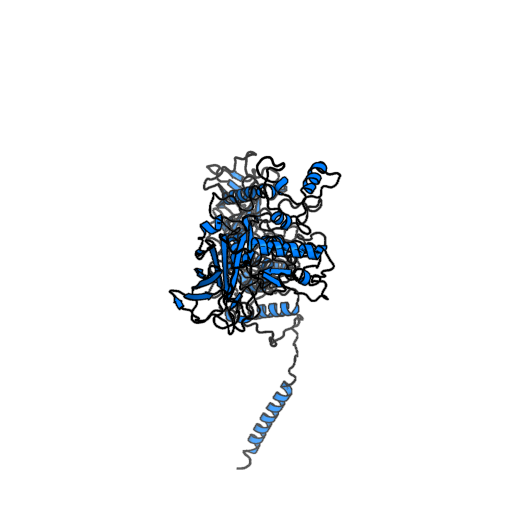RO A N 1
ATOM 2879 C CA . PRO A 1 362 ? 5.362 8.561 -3.532 1.00 64.31 362 PRO A CA 1
ATOM 2880 C C . PRO A 1 362 ? 4.480 8.674 -4.786 1.00 64.31 362 PRO A C 1
ATOM 2882 O O . PRO A 1 362 ? 4.837 9.420 -5.695 1.00 64.31 362 PRO A O 1
ATOM 2885 N N . ASP A 1 363 ? 3.364 7.945 -4.860 1.00 73.19 363 ASP A N 1
ATOM 2886 C CA . ASP A 1 363 ? 2.517 7.831 -6.048 1.00 73.19 363 ASP A CA 1
ATOM 2887 C C . ASP A 1 363 ? 1.062 8.255 -5.789 1.00 73.19 363 ASP A C 1
ATOM 2889 O O . ASP A 1 363 ? 0.707 8.708 -4.707 1.00 73.19 363 ASP A O 1
ATOM 2893 N N . TRP A 1 364 ? 0.194 8.101 -6.790 1.00 76.31 364 TRP A N 1
ATOM 2894 C CA . TRP A 1 364 ? -1.215 8.496 -6.704 1.00 76.31 364 TRP A CA 1
ATOM 2895 C C . TRP A 1 364 ? -2.043 7.710 -5.673 1.00 76.31 364 TRP A C 1
ATOM 2897 O O . TRP A 1 364 ? -3.148 8.135 -5.347 1.00 76.31 364 TRP A O 1
ATOM 2907 N N . THR A 1 365 ? -1.541 6.604 -5.121 1.00 78.19 365 THR A N 1
ATOM 2908 C CA . THR A 1 365 ? -2.301 5.784 -4.167 1.00 78.19 365 THR A CA 1
ATOM 2909 C C . THR A 1 365 ? -2.730 6.604 -2.954 1.00 78.19 365 THR A C 1
ATOM 2911 O O . THR A 1 365 ? -3.906 6.598 -2.601 1.00 78.19 365 THR A O 1
ATOM 2914 N N . LEU A 1 366 ? -1.793 7.343 -2.353 1.00 78.12 366 LEU A N 1
ATOM 2915 C CA . LEU A 1 366 ? -2.007 8.243 -1.207 1.00 78.12 366 LEU A CA 1
ATOM 2916 C C . LEU A 1 366 ? -0.980 9.398 -1.224 1.00 78.12 366 LEU A C 1
ATOM 2918 O O . LEU A 1 366 ? -0.468 9.839 -0.192 1.00 78.12 366 LEU A O 1
ATOM 2922 N N . GLY A 1 367 ? -0.584 9.835 -2.418 1.00 70.25 367 GLY A N 1
ATOM 2923 C CA . GLY A 1 367 ? 0.524 10.764 -2.597 1.00 70.25 367 GLY A CA 1
ATOM 2924 C C . GLY A 1 367 ? 0.192 12.165 -2.135 1.00 70.25 367 GLY A C 1
ATOM 2925 O O . GLY A 1 367 ? -0.723 12.789 -2.650 1.00 70.25 367 GLY A O 1
ATOM 2926 N N . ARG A 1 368 ? 0.981 12.711 -1.211 1.00 64.50 368 ARG A N 1
ATOM 2927 C CA . ARG A 1 368 ? 0.880 14.120 -0.818 1.00 64.50 368 ARG A CA 1
ATOM 2928 C C . ARG A 1 368 ? 2.003 14.907 -1.481 1.00 64.50 368 ARG A C 1
ATOM 2930 O O . ARG A 1 368 ? 3.150 14.825 -1.038 1.00 64.50 368 ARG A O 1
ATOM 2937 N N . THR A 1 369 ? 1.693 15.682 -2.517 1.00 50.53 369 THR A N 1
ATOM 2938 C CA . THR A 1 369 ? 2.625 16.705 -3.002 1.00 50.53 369 THR A CA 1
ATOM 2939 C C . THR A 1 369 ? 2.490 17.988 -2.188 1.00 50.53 369 THR A C 1
ATOM 2941 O O . THR A 1 369 ? 1.412 18.290 -1.671 1.00 50.53 369 THR A O 1
ATOM 2944 N N . PRO A 1 370 ? 3.576 18.761 -2.057 1.00 44.72 370 PRO A N 1
ATOM 2945 C CA . PRO A 1 370 ? 3.488 20.148 -1.624 1.00 44.72 370 PRO A CA 1
ATOM 2946 C C . PRO A 1 370 ? 2.618 20.949 -2.592 1.00 44.72 370 PRO A C 1
ATOM 2948 O O . PRO A 1 370 ? 2.436 20.556 -3.748 1.00 44.72 370 PRO A O 1
ATOM 2951 N N . ARG A 1 371 ? 2.118 22.088 -2.108 1.00 39.97 371 ARG A N 1
ATOM 2952 C CA . ARG A 1 371 ? 1.419 23.092 -2.914 1.00 39.97 371 ARG A CA 1
ATOM 2953 C C . ARG A 1 371 ? 2.258 23.385 -4.173 1.00 39.97 371 ARG A C 1
ATOM 2955 O O . ARG A 1 371 ? 3.460 23.616 -4.028 1.00 39.97 371 ARG A O 1
ATOM 2962 N N . PRO A 1 372 ? 1.686 23.335 -5.388 1.00 38.47 372 PRO A N 1
ATOM 2963 C CA . PRO A 1 372 ? 2.418 23.746 -6.578 1.00 38.47 372 PRO A CA 1
ATOM 2964 C C . PRO A 1 372 ? 2.867 25.201 -6.405 1.00 38.47 372 PRO A C 1
ATOM 2966 O O . PRO A 1 372 ? 2.093 26.041 -5.945 1.00 38.47 372 PRO A O 1
ATOM 2969 N N . SER A 1 373 ? 4.120 25.490 -6.752 1.00 40.84 373 SER A N 1
ATOM 2970 C CA . SER A 1 373 ? 4.635 26.855 -6.855 1.00 40.84 373 SER A CA 1
ATOM 2971 C C . SER A 1 373 ? 5.058 27.120 -8.301 1.00 40.84 373 SER A C 1
ATOM 2973 O O . SER A 1 373 ? 5.340 26.167 -9.034 1.00 40.84 373 SER A O 1
ATOM 2975 N N . PRO A 1 374 ? 5.147 28.390 -8.730 1.00 40.41 374 PRO A N 1
ATOM 2976 C CA . PRO A 1 374 ? 5.682 28.741 -10.046 1.00 40.41 374 PRO A CA 1
ATOM 2977 C C . PRO A 1 374 ? 7.090 28.172 -10.315 1.00 40.41 374 PRO A C 1
ATOM 2979 O O . PRO A 1 374 ? 7.451 27.969 -11.471 1.00 40.41 374 PRO A O 1
ATOM 2982 N N . ASP A 1 375 ? 7.856 27.869 -9.259 1.00 42.03 375 ASP A N 1
ATOM 2983 C CA . ASP A 1 375 ? 9.206 27.296 -9.331 1.00 42.03 375 ASP A CA 1
ATOM 2984 C C . ASP A 1 375 ? 9.222 25.751 -9.287 1.00 42.03 375 ASP A C 1
ATOM 2986 O O . ASP A 1 375 ? 10.249 25.135 -9.582 1.00 42.03 375 ASP A O 1
ATOM 2990 N N . ILE A 1 376 ? 8.104 25.107 -8.915 1.00 44.16 376 ILE A N 1
ATOM 2991 C CA . ILE A 1 376 ? 7.957 23.645 -8.813 1.00 44.16 376 ILE A CA 1
ATOM 2992 C C . ILE A 1 376 ? 6.647 23.207 -9.496 1.00 44.16 376 ILE A C 1
ATOM 2994 O O . ILE A 1 376 ? 5.660 22.881 -8.825 1.00 44.16 376 ILE A O 1
ATOM 2998 N N . PRO A 1 377 ? 6.618 23.160 -10.839 1.00 36.19 377 PRO A N 1
ATOM 2999 C CA . PRO A 1 377 ? 5.493 22.613 -11.575 1.00 36.19 377 PRO A CA 1
ATOM 3000 C C . PRO A 1 377 ? 5.618 21.085 -11.585 1.00 36.19 377 PRO A C 1
ATOM 3002 O O . PRO A 1 377 ? 6.250 20.513 -12.468 1.00 36.19 377 PRO A O 1
ATOM 3005 N N . TYR A 1 378 ? 5.049 20.388 -10.598 1.00 44.69 378 TYR A N 1
ATOM 3006 C CA . TYR A 1 378 ? 4.774 18.959 -10.782 1.00 44.69 378 TYR A CA 1
ATOM 3007 C C . TYR A 1 378 ? 3.373 18.786 -11.379 1.00 44.69 378 TYR A C 1
ATOM 3009 O O . TYR A 1 378 ? 2.413 19.214 -10.739 1.00 44.69 378 TYR A O 1
ATOM 3017 N N . PRO A 1 379 ? 3.211 18.137 -12.551 1.00 36.31 379 PRO A N 1
ATOM 3018 C CA . PRO A 1 379 ? 1.916 18.135 -13.232 1.00 36.31 379 PRO A CA 1
ATOM 3019 C C . PRO A 1 379 ? 0.905 17.067 -12.774 1.00 36.31 379 PRO A C 1
ATOM 3021 O O . PRO A 1 379 ? -0.229 17.130 -13.220 1.00 36.31 379 PRO A O 1
ATOM 3024 N N . ASN A 1 380 ? 1.250 16.056 -11.955 1.00 39.16 380 ASN A N 1
ATOM 3025 C CA . ASN A 1 380 ? 0.477 14.791 -12.008 1.00 39.16 380 ASN A CA 1
ATOM 3026 C C . ASN A 1 380 ? 0.227 13.989 -10.709 1.00 39.16 380 ASN A C 1
ATOM 3028 O O . ASN A 1 380 ? -0.280 12.860 -10.799 1.00 39.16 380 ASN A O 1
ATOM 3032 N N . SER A 1 381 ? 0.509 14.518 -9.511 1.00 43.31 381 SER A N 1
ATOM 3033 C CA . SER A 1 381 ? 0.106 13.845 -8.259 1.00 43.31 381 SER A CA 1
ATOM 3034 C C . SER A 1 381 ? -1.030 14.622 -7.576 1.00 43.31 381 SER A C 1
ATOM 3036 O O . SER A 1 381 ? -0.773 15.671 -6.994 1.00 43.31 381 SER A O 1
ATOM 3038 N N . PRO A 1 382 ? -2.290 14.167 -7.678 1.00 45.50 382 PRO A N 1
ATOM 3039 C CA . PRO A 1 382 ? -3.483 14.931 -7.293 1.00 45.50 382 PRO A CA 1
ATOM 3040 C C . PRO A 1 382 ? -3.720 15.002 -5.772 1.00 45.50 382 PRO A C 1
ATOM 3042 O O . PRO A 1 382 ? -4.853 15.141 -5.324 1.00 45.50 382 PRO A O 1
ATOM 3045 N N . GLY A 1 383 ? -2.676 14.908 -4.949 1.00 60.56 383 GLY A N 1
ATOM 3046 C CA . GLY A 1 383 ? -2.855 14.730 -3.513 1.00 60.56 383 GLY A CA 1
ATOM 3047 C C . GLY A 1 383 ? -3.444 13.352 -3.175 1.00 60.56 383 GLY A C 1
ATOM 3048 O O . GLY A 1 383 ? -3.486 12.436 -4.002 1.00 60.56 383 GLY A O 1
ATOM 3049 N N . VAL A 1 384 ? -3.892 13.203 -1.928 1.00 73.56 384 VAL A N 1
ATOM 3050 C CA . VAL A 1 384 ? -4.469 11.964 -1.382 1.00 73.56 384 VAL A CA 1
ATOM 3051 C C . VAL A 1 384 ? -5.893 11.816 -1.925 1.00 73.56 384 VAL A C 1
ATOM 3053 O O . VAL A 1 384 ? -6.868 12.129 -1.250 1.00 73.56 384 VAL A O 1
ATOM 3056 N N . ALA A 1 385 ? -5.989 11.424 -3.196 1.00 78.25 385 ALA A N 1
ATOM 3057 C CA . ALA A 1 385 ? -7.212 11.509 -3.994 1.00 78.25 385 ALA A CA 1
ATOM 3058 C C . ALA A 1 385 ? -7.688 10.157 -4.546 1.00 78.25 385 ALA A C 1
ATOM 3060 O O . ALA A 1 385 ? -8.796 10.071 -5.063 1.00 78.25 385 ALA A O 1
ATOM 3061 N N . ASN A 1 386 ? -6.899 9.081 -4.442 1.00 83.00 386 ASN A N 1
ATOM 3062 C CA . ASN A 1 386 ? -7.346 7.758 -4.875 1.00 83.00 386 ASN A CA 1
ATOM 3063 C C . ASN A 1 386 ? -8.267 7.116 -3.819 1.00 83.00 386 ASN A C 1
ATOM 3065 O O . ASN A 1 386 ? -7.848 6.292 -3.006 1.00 83.00 386 ASN A O 1
ATOM 3069 N N . CYS A 1 387 ? -9.548 7.490 -3.845 1.00 83.19 387 CYS A N 1
ATOM 3070 C CA . CYS A 1 387 ? -10.568 6.955 -2.939 1.00 83.19 387 CYS A CA 1
ATOM 3071 C C . CYS A 1 387 ? -10.708 5.429 -3.060 1.00 83.19 387 CYS A C 1
ATOM 3073 O O . CYS A 1 387 ? -10.974 4.753 -2.066 1.00 83.19 387 CYS A O 1
ATOM 3075 N N . THR A 1 388 ? -10.489 4.880 -4.260 1.00 83.44 388 THR A N 1
ATOM 3076 C CA . THR A 1 388 ? -10.592 3.440 -4.537 1.00 83.44 388 THR A CA 1
ATOM 3077 C C . THR A 1 388 ? -9.467 2.604 -3.930 1.00 83.44 388 THR A C 1
ATOM 3079 O O . THR A 1 388 ? -9.581 1.387 -3.931 1.00 83.44 388 THR A O 1
ATOM 3082 N N . SER A 1 389 ? -8.425 3.211 -3.348 1.00 83.88 389 SER A N 1
ATOM 3083 C CA . SER A 1 389 ? -7.431 2.472 -2.550 1.00 83.88 389 SER A CA 1
ATOM 3084 C C . SER A 1 389 ? -8.057 1.812 -1.312 1.00 83.88 389 SER A C 1
ATOM 3086 O O . SER A 1 389 ? -7.627 0.743 -0.898 1.00 83.88 389 SER A O 1
ATOM 3088 N N . CYS A 1 390 ? -9.086 2.438 -0.727 1.00 84.00 390 CYS A N 1
ATOM 3089 C CA . CYS A 1 390 ? -9.801 1.908 0.440 1.00 84.00 390 CYS A CA 1
ATOM 3090 C C . CYS A 1 390 ? -11.267 1.604 0.115 1.00 84.00 390 CYS A C 1
ATOM 3092 O O . CYS A 1 390 ? -11.815 0.590 0.528 1.00 84.00 390 CYS A O 1
ATOM 3094 N N . HIS A 1 391 ? -11.935 2.464 -0.647 1.00 82.06 391 HIS A N 1
ATOM 3095 C CA . HIS A 1 391 ? -13.350 2.296 -0.950 1.00 82.06 391 HIS A CA 1
ATOM 3096 C C . HIS A 1 391 ? -13.562 1.437 -2.200 1.00 82.06 391 HIS A C 1
ATOM 3098 O O . HIS A 1 391 ? -13.910 1.958 -3.259 1.00 82.06 391 HIS A O 1
ATOM 3104 N N . VAL A 1 392 ? -13.356 0.126 -2.066 1.00 73.50 392 VAL A N 1
ATOM 3105 C CA . VAL A 1 392 ? -13.581 -0.882 -3.119 1.00 73.50 392 VAL A CA 1
ATOM 3106 C C . VAL A 1 392 ? -14.944 -1.571 -2.946 1.00 73.50 392 VAL A C 1
ATOM 3108 O O . VAL A 1 392 ? -15.330 -1.882 -1.820 1.00 73.50 392 VAL A O 1
ATOM 3111 N N . TYR A 1 393 ? -15.666 -1.846 -4.041 1.00 60.22 393 TYR A N 1
ATOM 3112 C CA . TYR A 1 393 ? -16.839 -2.741 -4.035 1.00 60.22 393 TYR A CA 1
ATOM 3113 C C . TYR A 1 393 ? -16.627 -3.948 -4.950 1.00 60.22 393 TYR A C 1
ATOM 3115 O O . TYR A 1 393 ? -15.876 -3.882 -5.921 1.00 60.22 393 TYR A O 1
ATOM 3123 N N . SER A 1 394 ? -17.322 -5.045 -4.635 1.00 47.81 394 SER A N 1
ATOM 3124 C CA . SER A 1 394 ? -17.315 -6.288 -5.413 1.00 47.81 394 SER A CA 1
ATOM 3125 C C . SER A 1 394 ? -18.324 -6.314 -6.567 1.00 47.81 394 SER A C 1
ATOM 3127 O O . SER A 1 394 ? -18.210 -7.186 -7.420 1.00 47.81 394 SER A O 1
ATOM 3129 N N . ASP A 1 395 ? -19.294 -5.390 -6.609 1.00 48.38 395 ASP A N 1
ATOM 3130 C CA . ASP A 1 395 ? -20.446 -5.447 -7.520 1.00 48.38 395 ASP A CA 1
ATOM 3131 C C . ASP A 1 395 ? -20.672 -4.112 -8.263 1.00 48.38 395 ASP A C 1
ATOM 3133 O O . ASP A 1 395 ? -20.533 -3.034 -7.686 1.00 48.38 395 ASP A O 1
ATOM 3137 N N . SER A 1 396 ? -21.042 -4.192 -9.548 1.00 44.19 396 SER A N 1
ATOM 3138 C CA . SER A 1 396 ? -21.102 -3.078 -10.516 1.00 44.19 396 SER A CA 1
ATOM 3139 C C . SER A 1 396 ? -22.216 -2.045 -10.298 1.00 44.19 396 SER A C 1
ATOM 3141 O O . SER A 1 396 ? -22.193 -0.998 -10.942 1.00 44.19 396 SER A O 1
ATOM 3143 N N . ASP A 1 397 ? -23.180 -2.316 -9.414 1.00 45.91 397 ASP A N 1
ATOM 3144 C CA . ASP A 1 397 ? -24.440 -1.556 -9.329 1.00 45.91 397 ASP A CA 1
ATOM 3145 C C . ASP A 1 397 ? -24.565 -0.693 -8.053 1.00 45.91 397 ASP A C 1
ATOM 3147 O O . ASP A 1 397 ? -25.595 -0.055 -7.824 1.00 45.91 397 ASP A O 1
ATOM 3151 N N . ALA A 1 398 ? -23.532 -0.644 -7.203 1.00 51.75 398 ALA A N 1
ATOM 3152 C CA . ALA A 1 398 ? -23.554 0.135 -5.964 1.00 51.75 398 ALA A CA 1
ATOM 3153 C C . ALA A 1 398 ? -23.012 1.564 -6.167 1.00 51.75 398 ALA A C 1
ATOM 3155 O O . ALA A 1 398 ? -21.872 1.761 -6.580 1.00 51.75 398 ALA A O 1
ATOM 3156 N N . THR A 1 399 ? -23.792 2.586 -5.796 1.00 54.72 399 THR A N 1
ATOM 3157 C CA . THR A 1 399 ? -23.254 3.944 -5.602 1.00 54.72 399 THR A CA 1
ATOM 3158 C C . THR A 1 399 ? -22.343 3.946 -4.382 1.00 54.72 399 THR A C 1
ATOM 3160 O O . THR A 1 399 ? -22.799 3.617 -3.282 1.00 54.72 399 THR A O 1
ATOM 3163 N N . TYR A 1 400 ? -21.080 4.337 -4.549 1.00 61.97 400 TYR A N 1
ATOM 3164 C CA . TYR A 1 400 ? -20.133 4.320 -3.443 1.00 61.97 400 TYR A CA 1
ATOM 3165 C C . TYR A 1 400 ? -20.586 5.233 -2.295 1.00 61.97 400 TYR A C 1
ATOM 3167 O O . TYR A 1 400 ? -21.067 6.344 -2.529 1.00 61.97 400 TYR A O 1
ATOM 3175 N N . ALA A 1 401 ? -20.364 4.820 -1.041 1.00 61.59 401 ALA A N 1
ATOM 3176 C CA . ALA A 1 401 ? -20.680 5.653 0.124 1.00 61.59 401 ALA A CA 1
ATOM 3177 C C . ALA A 1 401 ? -19.986 7.035 0.091 1.00 61.59 401 ALA A C 1
ATOM 3179 O O . ALA A 1 401 ? -20.546 8.009 0.585 1.00 61.59 401 ALA A O 1
ATOM 3180 N N . TRP A 1 402 ? -18.814 7.141 -0.546 1.00 70.50 402 TRP A N 1
ATOM 3181 C CA . TRP A 1 402 ? -18.091 8.403 -0.755 1.00 70.50 402 TRP A CA 1
ATOM 3182 C C . TRP A 1 402 ? -18.569 9.205 -1.984 1.00 70.50 402 TRP A C 1
ATOM 3184 O O . TRP A 1 402 ? -18.277 10.392 -2.090 1.00 70.50 402 TRP A O 1
ATOM 3194 N N . GLN A 1 403 ? -19.338 8.593 -2.893 1.00 70.00 403 GLN A N 1
ATOM 3195 C CA . GLN A 1 403 ? -19.950 9.245 -4.064 1.00 70.00 403 GLN A CA 1
ATOM 3196 C C . GLN A 1 403 ? -21.380 9.736 -3.798 1.00 70.00 403 GLN A C 1
ATOM 3198 O O . GLN A 1 403 ? -22.094 10.115 -4.733 1.00 70.00 403 GLN A O 1
ATOM 3203 N N . ARG A 1 404 ? -21.829 9.716 -2.536 1.00 64.06 404 ARG A N 1
ATOM 3204 C CA . ARG A 1 404 ? -23.189 10.119 -2.169 1.00 64.06 404 ARG A CA 1
ATOM 3205 C C . ARG A 1 404 ? -23.504 11.523 -2.709 1.00 64.06 404 ARG A C 1
ATOM 3207 O O . ARG A 1 404 ? -22.668 12.421 -2.613 1.00 64.06 404 ARG A O 1
ATOM 3214 N N . PRO A 1 405 ? -24.735 11.757 -3.205 1.00 59.03 405 PRO A N 1
ATOM 3215 C CA . PRO A 1 405 ? -25.150 13.074 -3.677 1.00 59.03 405 PRO A CA 1
ATOM 3216 C C . PRO A 1 405 ? -25.098 14.158 -2.599 1.00 59.03 405 PRO A C 1
ATOM 3218 O O . PRO A 1 405 ? -25.130 15.326 -2.951 1.00 59.03 405 PRO A O 1
ATOM 3221 N N . ASN A 1 406 ? -25.048 13.806 -1.311 1.00 61.66 406 ASN A N 1
ATOM 3222 C CA . ASN A 1 406 ? -24.887 14.742 -0.200 1.00 61.66 406 ASN A CA 1
ATOM 3223 C C . ASN A 1 406 ? -23.544 14.457 0.478 1.00 61.66 406 ASN A C 1
ATOM 3225 O O . ASN A 1 406 ? -23.437 13.411 1.123 1.00 61.66 406 ASN A O 1
ATOM 3229 N N . PRO A 1 407 ? -22.533 15.329 0.321 1.00 65.06 407 PRO A N 1
ATOM 3230 C CA . PRO A 1 407 ? -21.264 15.152 1.006 1.00 65.06 407 PRO A CA 1
ATOM 3231 C C . PRO A 1 407 ? -21.452 15.330 2.508 1.00 65.06 407 PRO A C 1
ATOM 3233 O O . PRO A 1 407 ? -22.148 16.240 2.956 1.00 65.06 407 PRO A O 1
ATOM 3236 N N . ASP A 1 408 ? -20.813 14.442 3.256 1.00 68.81 408 ASP A N 1
ATOM 3237 C CA . ASP A 1 408 ? -20.687 14.509 4.704 1.00 68.81 408 ASP A CA 1
ATOM 3238 C C . ASP A 1 408 ? -19.610 15.548 5.066 1.00 68.81 408 ASP A C 1
ATOM 3240 O O . ASP A 1 408 ? -18.432 15.331 4.747 1.00 68.81 408 ASP A O 1
ATOM 3244 N N . PRO A 1 409 ? -19.977 16.674 5.704 1.00 67.38 409 PRO A N 1
ATOM 3245 C CA . PRO A 1 409 ? -19.020 17.728 5.997 1.00 67.38 409 PRO A CA 1
ATOM 3246 C C . PRO A 1 409 ? -17.862 17.291 6.893 1.00 67.38 409 PRO A C 1
ATOM 3248 O O . PRO A 1 409 ? -16.738 17.754 6.699 1.00 67.38 409 PRO A O 1
ATOM 3251 N N . GLU A 1 410 ? -18.098 16.371 7.832 1.00 68.56 410 GLU A N 1
ATOM 3252 C CA . GLU A 1 410 ? -17.051 15.865 8.726 1.00 68.56 410 GLU A CA 1
ATOM 3253 C C . GLU A 1 410 ? -16.031 15.016 7.956 1.00 68.56 410 GLU A C 1
ATOM 3255 O O . GLU A 1 410 ? -14.815 15.148 8.142 1.00 68.56 410 GLU A O 1
ATOM 3260 N N . GLY A 1 411 ? -16.516 14.187 7.027 1.00 74.75 411 GLY A N 1
ATOM 3261 C CA . GLY A 1 411 ? -15.674 13.427 6.109 1.00 74.75 411 GLY A CA 1
ATOM 3262 C C . GLY A 1 411 ? -14.781 14.333 5.258 1.00 74.75 411 GLY A C 1
ATOM 3263 O O . GLY A 1 411 ? -13.572 14.108 5.182 1.00 74.75 411 GLY A O 1
ATOM 3264 N N . CYS A 1 412 ? -15.339 15.399 4.676 1.00 76.12 412 CYS A N 1
ATOM 3265 C CA . CYS A 1 412 ? -14.587 16.356 3.859 1.00 76.12 412 CYS A CA 1
ATOM 3266 C C . CYS A 1 412 ? -13.564 17.157 4.683 1.00 76.12 412 CYS A C 1
ATOM 3268 O O . CYS A 1 412 ? -12.393 17.249 4.303 1.00 76.12 412 CYS A O 1
ATOM 3270 N N . ALA A 1 413 ? -13.977 17.694 5.837 1.00 74.44 413 ALA A N 1
ATOM 3271 C CA . ALA A 1 413 ? -13.135 18.510 6.718 1.00 74.44 413 ALA A CA 1
ATOM 3272 C C . ALA A 1 413 ? -11.935 17.738 7.291 1.00 74.44 413 ALA A C 1
ATOM 3274 O O . ALA A 1 413 ? -10.948 18.334 7.727 1.00 74.44 413 ALA A O 1
ATOM 3275 N N . THR A 1 414 ? -11.989 16.406 7.260 1.00 78.44 414 THR A N 1
ATOM 3276 C CA . THR A 1 414 ? -10.891 15.552 7.704 1.00 78.44 414 THR A CA 1
ATOM 3277 C C . THR A 1 414 ? -9.617 15.765 6.880 1.00 78.44 414 THR A C 1
ATOM 3279 O O . THR A 1 414 ? -8.530 15.848 7.456 1.00 78.44 414 THR A O 1
ATOM 3282 N N . CYS A 1 415 ? -9.752 15.897 5.557 1.00 78.19 415 CYS A N 1
ATOM 3283 C CA . CYS A 1 415 ? -8.638 16.181 4.649 1.00 78.19 415 CYS A CA 1
ATOM 3284 C C . CYS A 1 415 ? -8.546 17.669 4.291 1.00 78.19 415 CYS A C 1
ATOM 3286 O O . CYS A 1 415 ? -7.440 18.175 4.106 1.00 78.19 415 CYS A O 1
ATOM 3288 N N . HIS A 1 416 ? -9.680 18.373 4.242 1.00 75.94 416 HIS A N 1
ATOM 3289 C CA . HIS A 1 416 ? -9.764 19.785 3.858 1.00 75.94 416 HIS A CA 1
ATOM 3290 C C . HIS A 1 416 ? -9.796 20.770 5.039 1.00 75.94 416 HIS A C 1
ATOM 3292 O O . HIS A 1 416 ? -10.338 21.869 4.940 1.00 75.94 416 HIS A O 1
ATOM 3298 N N . GLY A 1 417 ? -9.221 20.375 6.175 1.00 67.50 417 GLY A N 1
ATOM 3299 C CA . GLY A 1 417 ? -9.087 21.205 7.371 1.00 67.50 417 GLY A CA 1
ATOM 3300 C C . GLY A 1 417 ? -7.675 21.767 7.574 1.00 67.50 417 GLY A C 1
ATOM 3301 O O . GLY A 1 417 ? -6.764 21.576 6.765 1.00 67.50 417 GLY A O 1
ATOM 3302 N N . LYS A 1 418 ? -7.469 22.437 8.715 1.00 62.91 418 LYS A N 1
ATOM 3303 C CA . LYS A 1 418 ? -6.160 22.957 9.148 1.00 62.91 418 LYS A CA 1
ATOM 3304 C C . LYS A 1 418 ? -5.085 21.855 9.119 1.00 62.91 418 LYS A C 1
ATOM 3306 O O . LYS A 1 418 ? -5.287 20.781 9.680 1.00 62.91 418 LYS A O 1
ATOM 3311 N N . GLY A 1 419 ? -3.942 22.134 8.483 1.00 56.22 419 GLY A N 1
ATOM 3312 C CA . GLY A 1 419 ? -2.829 21.182 8.302 1.00 56.22 419 GLY A CA 1
ATOM 3313 C C . GLY A 1 419 ? -2.998 20.199 7.130 1.00 56.22 419 GLY A C 1
ATOM 3314 O O . GLY A 1 419 ? -2.059 19.456 6.818 1.00 56.22 419 GLY A O 1
ATOM 3315 N N . GLY A 1 420 ? -4.170 20.191 6.482 1.00 58.12 420 GLY A N 1
ATOM 3316 C CA . GLY A 1 420 ? -4.522 19.355 5.332 1.00 58.12 420 GLY A CA 1
ATOM 3317 C C . GLY A 1 420 ? -4.424 20.061 3.980 1.00 58.12 420 GLY A C 1
ATOM 3318 O O . GLY A 1 420 ? -3.568 20.923 3.785 1.00 58.12 420 GLY A O 1
ATOM 3319 N N . VAL A 1 421 ? -5.257 19.648 3.021 1.00 60.19 421 VAL A N 1
ATOM 3320 C CA . VAL A 1 421 ? -5.389 20.300 1.708 1.00 60.19 421 VAL A CA 1
ATOM 3321 C C . VAL A 1 421 ? -6.402 21.428 1.846 1.00 60.19 421 VAL A C 1
ATOM 3323 O O . VAL A 1 421 ? -7.608 21.213 1.751 1.00 60.19 421 VAL A O 1
ATOM 3326 N N . VAL A 1 422 ? -5.910 22.636 2.101 1.00 57.19 422 VAL A N 1
ATOM 3327 C CA . VAL A 1 422 ? -6.760 23.827 2.169 1.00 57.19 422 VAL A CA 1
ATOM 3328 C C . VAL A 1 422 ? -7.326 24.081 0.769 1.00 57.19 422 VAL A C 1
ATOM 3330 O O . VAL A 1 422 ? -6.570 24.079 -0.207 1.00 57.19 422 VAL A O 1
ATOM 3333 N N . PHE A 1 423 ? -8.650 24.236 0.656 1.00 55.31 423 PHE A N 1
ATOM 3334 C CA . PHE A 1 423 ? -9.264 24.727 -0.579 1.00 55.31 423 PHE A CA 1
ATOM 3335 C C . PHE A 1 423 ? -8.583 26.046 -0.943 1.00 55.31 423 PHE A C 1
ATOM 3337 O O . PHE A 1 423 ? -8.240 26.806 -0.050 1.00 55.31 423 PHE A O 1
ATOM 3344 N N . TRP A 1 424 ? -8.309 26.287 -2.222 1.00 47.25 424 TRP A N 1
ATOM 3345 C CA . TRP A 1 424 ? -7.647 27.511 -2.675 1.00 47.25 424 TRP A CA 1
ATOM 3346 C C . TRP A 1 424 ? -8.172 28.752 -1.932 1.00 47.25 424 TRP A C 1
ATOM 3348 O O . TRP A 1 424 ? -9.320 29.146 -2.121 1.00 47.25 424 TRP A O 1
ATOM 3358 N N . GLU A 1 425 ? -7.341 29.361 -1.082 1.00 48.31 425 GLU A N 1
ATOM 3359 C CA . GLU A 1 425 ? -7.566 30.735 -0.641 1.00 48.31 425 GLU A CA 1
ATOM 3360 C C . GLU A 1 425 ? -7.289 31.597 -1.869 1.00 48.31 425 GLU A C 1
ATOM 3362 O O . GLU A 1 425 ? -6.134 31.751 -2.271 1.00 48.31 425 GLU A O 1
ATOM 3367 N N . ALA A 1 426 ? -8.352 32.052 -2.532 1.00 45.38 426 ALA A N 1
ATOM 3368 C CA . ALA A 1 426 ? -8.210 33.021 -3.604 1.00 45.38 426 ALA A CA 1
ATOM 3369 C C . ALA A 1 426 ? -7.627 34.304 -3.014 1.00 45.38 426 ALA A C 1
ATOM 3371 O O . ALA A 1 426 ? -8.161 34.853 -2.046 1.00 45.38 426 ALA A O 1
ATOM 3372 N N . GLU A 1 427 ? -6.537 34.778 -3.602 1.00 54.06 427 GLU A N 1
ATOM 3373 C CA . GLU A 1 427 ? -6.030 36.112 -3.315 1.00 54.06 427 GLU A CA 1
ATOM 3374 C C . GLU A 1 427 ? -6.988 37.153 -3.929 1.00 54.06 427 GLU A C 1
ATOM 3376 O O . GLU A 1 427 ? -7.669 36.853 -4.914 1.00 54.06 427 GLU A O 1
ATOM 3381 N N . PRO A 1 428 ? -7.093 38.374 -3.372 1.00 57.97 428 PRO A N 1
ATOM 3382 C CA . PRO A 1 428 ? -8.044 39.396 -3.832 1.00 57.97 428 PRO A CA 1
ATOM 3383 C C . PRO A 1 428 ? -7.947 39.786 -5.317 1.00 57.97 428 PRO A C 1
ATOM 3385 O O . PRO A 1 428 ? -8.838 40.463 -5.830 1.00 57.97 428 PRO A O 1
ATOM 3388 N N . ASP A 1 429 ? -6.853 39.428 -5.985 1.00 63.66 429 ASP A N 1
ATOM 3389 C CA . ASP A 1 429 ? -6.580 39.654 -7.402 1.00 63.66 429 ASP A CA 1
ATOM 3390 C C . ASP A 1 429 ? -6.915 38.456 -8.309 1.00 63.66 429 ASP A C 1
ATOM 3392 O O . ASP A 1 429 ? -6.800 38.576 -9.532 1.00 63.66 429 ASP A O 1
ATOM 3396 N N . ASP A 1 430 ? -7.375 37.334 -7.747 1.00 54.78 430 ASP A N 1
ATOM 3397 C CA . ASP A 1 430 ? -7.854 36.185 -8.513 1.00 54.78 430 ASP A CA 1
ATOM 3398 C C . ASP A 1 430 ? -9.126 36.570 -9.306 1.00 54.78 430 ASP A C 1
ATOM 3400 O O . ASP A 1 430 ? -10.078 37.110 -8.726 1.00 54.78 430 ASP A O 1
ATOM 3404 N N . PRO A 1 431 ? -9.183 36.318 -10.630 1.00 56.50 431 PRO A N 1
ATOM 3405 C CA . PRO A 1 431 ? -10.365 36.605 -11.445 1.00 56.50 431 PRO A CA 1
ATOM 3406 C C . PRO A 1 431 ? -11.643 35.912 -10.948 1.00 56.50 431 PRO A C 1
ATOM 3408 O O . PRO A 1 431 ? -12.735 36.415 -11.220 1.00 56.50 431 PRO A O 1
ATOM 3411 N N . ASP A 1 432 ? -11.516 34.827 -10.179 1.00 49.28 432 ASP A N 1
ATOM 3412 C CA . ASP A 1 432 ? -12.625 34.091 -9.578 1.00 49.28 432 ASP A CA 1
ATOM 3413 C C . ASP A 1 432 ? -12.778 34.359 -8.064 1.00 49.28 432 ASP A C 1
ATOM 3415 O O . ASP A 1 432 ? -13.578 33.693 -7.403 1.00 49.28 432 ASP A O 1
ATOM 3419 N N . TYR A 1 433 ? -12.089 35.361 -7.490 1.00 58.12 433 TYR A N 1
ATOM 3420 C CA . TYR A 1 433 ? -12.103 35.677 -6.049 1.00 58.12 433 TYR A CA 1
ATOM 3421 C C . TYR A 1 433 ? -13.514 35.805 -5.461 1.00 58.12 433 TYR A C 1
ATOM 3423 O O . TYR A 1 433 ? -13.798 35.283 -4.384 1.00 58.12 433 TYR A O 1
ATOM 3431 N N . GLU A 1 434 ? -14.440 36.469 -6.158 1.00 55.31 434 GLU A N 1
ATOM 3432 C CA . GLU A 1 434 ? -15.815 36.647 -5.668 1.00 55.31 434 GLU A CA 1
ATOM 3433 C C . GLU A 1 434 ? -16.622 35.333 -5.690 1.00 55.31 434 GLU A C 1
ATOM 3435 O O . GLU A 1 434 ? -17.508 35.135 -4.860 1.00 55.31 434 GLU A O 1
ATOM 3440 N N . TYR A 1 435 ? -16.300 34.405 -6.597 1.00 53.06 435 TYR A N 1
ATOM 3441 C CA . TYR A 1 435 ? -16.884 33.063 -6.631 1.00 53.06 435 TYR A CA 1
ATOM 3442 C C . TYR A 1 435 ? -16.257 32.169 -5.551 1.00 53.06 435 TYR A C 1
ATOM 3444 O O . TYR A 1 435 ? -16.985 31.585 -4.751 1.00 53.06 435 TYR A O 1
ATOM 3452 N N . ILE A 1 436 ? -14.922 32.150 -5.461 1.00 52.97 436 ILE A N 1
ATOM 3453 C CA . ILE A 1 436 ? -14.148 31.326 -4.523 1.00 52.97 436 ILE A CA 1
ATOM 3454 C C . ILE A 1 436 ? -14.410 31.743 -3.067 1.00 52.97 436 ILE A C 1
ATOM 3456 O O . ILE A 1 436 ? -14.681 30.881 -2.228 1.00 52.97 436 ILE A O 1
ATOM 3460 N N . SER A 1 437 ? -14.433 33.046 -2.767 1.00 54.19 437 SER A N 1
ATOM 3461 C CA . SER A 1 437 ? -14.753 33.568 -1.427 1.00 54.19 437 SER A CA 1
ATOM 3462 C C . SER A 1 437 ? -16.190 33.260 -0.993 1.00 54.19 437 SER A C 1
ATOM 3464 O O . SER A 1 437 ? -16.417 32.946 0.174 1.00 54.19 437 SER A O 1
ATOM 3466 N N . ARG A 1 438 ? -17.158 33.239 -1.923 1.00 50.50 438 ARG A N 1
ATOM 3467 C CA . ARG A 1 438 ? -18.536 32.791 -1.645 1.00 50.50 438 ARG A CA 1
ATOM 3468 C C . ARG A 1 438 ? -18.629 31.290 -1.367 1.00 50.50 438 ARG A C 1
ATOM 3470 O O . ARG A 1 438 ? -19.473 30.884 -0.577 1.00 50.50 438 ARG A O 1
ATOM 3477 N N . THR A 1 439 ? -17.763 30.469 -1.961 1.00 49.16 439 THR A N 1
ATOM 3478 C CA . THR A 1 439 ? -17.618 29.039 -1.609 1.00 49.16 439 THR A CA 1
ATOM 3479 C C . THR A 1 439 ? -16.924 28.806 -0.266 1.00 49.16 439 THR A C 1
ATOM 3481 O O . THR A 1 439 ? -17.139 27.765 0.345 1.00 49.16 439 THR A O 1
ATOM 3484 N N . TYR A 1 440 ? -16.135 29.753 0.245 1.00 52.28 440 TYR A N 1
ATOM 3485 C CA . TYR A 1 440 ? -15.638 29.694 1.628 1.00 52.28 440 TYR A CA 1
ATOM 3486 C C . TYR A 1 440 ? -16.755 29.950 2.655 1.00 52.28 440 TYR A C 1
ATOM 3488 O O . TYR A 1 440 ? -16.707 29.443 3.775 1.00 52.28 440 TYR A O 1
ATOM 3496 N N . ASP A 1 441 ? -17.801 30.670 2.243 1.00 48.91 441 ASP A N 1
ATOM 3497 C CA . ASP A 1 441 ? -18.967 31.041 3.053 1.00 48.91 441 ASP A CA 1
ATOM 3498 C C . ASP A 1 441 ? -19.980 29.887 3.246 1.00 48.91 441 ASP A C 1
ATOM 3500 O O . ASP A 1 441 ? -21.030 30.072 3.859 1.00 48.91 441 ASP A O 1
ATOM 3504 N N . CYS A 1 442 ? -19.669 28.665 2.779 1.00 50.91 442 CYS A N 1
ATOM 3505 C CA . CYS A 1 442 ? -20.511 27.478 3.001 1.00 50.91 442 CYS A CA 1
ATOM 3506 C C . CYS A 1 442 ? -20.639 27.084 4.482 1.00 50.91 442 CYS A C 1
ATOM 3508 O O . CYS A 1 442 ? -21.388 26.165 4.790 1.00 50.91 442 CYS A O 1
ATOM 3510 N N . GLY A 1 443 ? -19.896 27.713 5.402 1.00 50.28 443 GLY A N 1
ATOM 3511 C CA . GLY A 1 443 ? -20.100 27.557 6.846 1.00 50.28 443 GLY A CA 1
ATOM 3512 C C . GLY A 1 443 ? -19.997 26.117 7.360 1.00 50.28 443 GLY A C 1
ATOM 3513 O O . GLY A 1 443 ? -20.721 25.762 8.282 1.00 50.28 443 GLY A O 1
ATOM 3514 N N . TYR A 1 444 ? -19.135 25.288 6.758 1.00 55.56 444 TYR A N 1
ATOM 3515 C CA . TYR A 1 444 ? -19.055 23.838 7.003 1.00 55.56 444 TYR A CA 1
ATOM 3516 C C . TYR A 1 444 ? -20.309 23.034 6.604 1.00 55.56 444 TYR A C 1
ATOM 3518 O O . TYR A 1 444 ? -20.373 21.845 6.880 1.00 55.56 444 TYR A O 1
ATOM 3526 N N . ASP A 1 445 ? -21.277 23.610 5.890 1.00 65.12 445 ASP A N 1
ATOM 3527 C CA . ASP A 1 445 ? -22.356 22.872 5.226 1.00 65.12 445 ASP A CA 1
ATOM 3528 C C . ASP A 1 445 ? -22.000 22.637 3.753 1.00 65.12 445 ASP A C 1
ATOM 3530 O O . ASP A 1 445 ? -22.544 23.252 2.832 1.00 65.12 445 ASP A O 1
ATOM 3534 N N . CYS A 1 446 ? -21.062 21.716 3.516 1.00 70.62 446 CYS A N 1
ATOM 3535 C CA . CYS A 1 446 ? -20.635 21.319 2.170 1.00 70.62 446 CYS A CA 1
ATOM 3536 C C . CYS A 1 446 ? -21.819 20.852 1.305 1.00 70.62 446 CYS A C 1
ATOM 3538 O O . CYS A 1 446 ? -21.812 21.010 0.081 1.00 70.62 446 CYS A O 1
ATOM 3540 N N . SER A 1 447 ? -22.850 20.292 1.947 1.00 71.00 447 SER A N 1
ATOM 3541 C CA . SER A 1 447 ? -24.043 19.763 1.295 1.00 71.00 447 SER A CA 1
ATOM 3542 C C . SER A 1 447 ? -24.973 20.853 0.758 1.00 71.00 447 SER A C 1
ATOM 3544 O O . SER A 1 447 ? -25.746 20.589 -0.160 1.00 71.00 447 SER A O 1
ATOM 3546 N N . SER A 1 448 ? -24.870 22.091 1.249 1.00 70.06 448 SER A N 1
ATOM 3547 C CA . SER A 1 448 ? -25.607 23.234 0.695 1.00 70.06 448 SER A CA 1
ATOM 3548 C C . SER A 1 448 ? -25.164 23.589 -0.733 1.00 70.06 448 SER A C 1
ATOM 3550 O O . SER A 1 448 ? -25.980 24.034 -1.546 1.00 70.06 448 SER A O 1
ATOM 3552 N N . CYS A 1 449 ? -23.896 23.320 -1.069 1.00 69.25 449 CYS A N 1
ATOM 3553 C CA . CYS A 1 449 ? -23.299 23.676 -2.354 1.00 69.25 449 CYS A CA 1
ATOM 3554 C C . CYS A 1 449 ? -23.053 22.482 -3.274 1.00 69.25 449 CYS A C 1
ATOM 3556 O O . CYS A 1 449 ? -23.343 22.593 -4.463 1.00 69.25 449 CYS A O 1
ATOM 3558 N N . HIS A 1 450 ? -22.561 21.357 -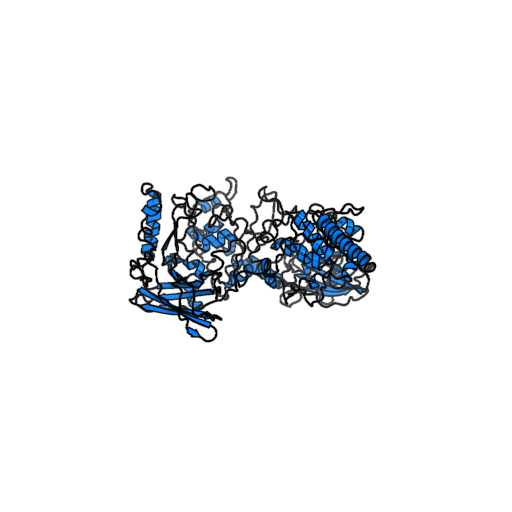2.752 1.00 72.56 450 HIS A N 1
ATOM 3559 C CA . HIS A 1 450 ? -22.130 20.202 -3.542 1.00 72.56 450 HIS A CA 1
ATOM 3560 C C . HIS A 1 450 ? -23.179 19.089 -3.557 1.00 72.56 450 HIS A C 1
ATOM 3562 O O . HIS A 1 450 ? -23.668 18.677 -2.504 1.00 72.56 450 HIS A O 1
ATOM 3568 N N . GLY A 1 451 ? -23.518 18.564 -4.739 1.00 68.00 451 GLY A N 1
ATOM 3569 C CA . GLY A 1 451 ? -24.369 17.380 -4.865 1.00 68.00 451 GLY A CA 1
ATOM 3570 C C . GLY A 1 451 ? -25.343 17.353 -6.037 1.00 68.00 451 GLY A C 1
ATOM 3571 O O . GLY A 1 451 ? -25.318 18.202 -6.919 1.00 68.00 451 GLY A O 1
ATOM 3572 N N . GLY A 1 452 ? -26.255 16.379 -6.028 1.00 65.81 452 GLY A N 1
ATOM 3573 C CA . GLY A 1 452 ? -27.322 16.281 -7.032 1.00 65.81 452 GLY A CA 1
ATOM 3574 C C . GLY A 1 452 ? -28.433 17.337 -6.864 1.00 65.81 452 GLY A C 1
ATOM 3575 O O . GLY A 1 452 ? -28.617 17.908 -5.792 1.00 65.81 452 GLY A O 1
ATOM 3576 N N . GLY A 1 453 ? -29.230 17.574 -7.915 1.00 69.12 453 GLY A N 1
ATOM 3577 C CA . GLY A 1 453 ? -30.443 18.412 -7.854 1.00 69.12 453 GLY A CA 1
ATOM 3578 C C . GLY A 1 453 ? -30.246 19.896 -8.214 1.00 69.12 453 GLY A C 1
ATOM 3579 O O . GLY A 1 453 ? -29.577 20.216 -9.196 1.00 69.12 453 GLY A O 1
ATOM 3580 N N . GLN A 1 454 ? -30.891 20.805 -7.462 1.00 65.06 454 GLN A N 1
ATOM 3581 C CA . GLN A 1 454 ? -30.838 22.272 -7.663 1.00 65.06 454 GLN A CA 1
ATOM 3582 C C . GLN A 1 454 ? -29.631 22.954 -6.991 1.00 65.06 454 GLN A C 1
ATOM 3584 O O . GLN A 1 454 ? -29.603 24.178 -6.868 1.00 65.06 454 GLN A O 1
ATOM 3589 N N . ARG A 1 455 ? -28.642 22.180 -6.539 1.00 69.88 455 ARG A N 1
ATOM 3590 C CA . ARG A 1 455 ? -27.459 22.723 -5.870 1.00 69.88 455 ARG A CA 1
ATOM 3591 C C . ARG A 1 455 ? -26.584 23.547 -6.825 1.00 69.88 455 ARG A C 1
ATOM 3593 O O . ARG A 1 455 ? -26.540 23.222 -8.016 1.00 69.88 455 ARG A O 1
ATOM 3600 N N . PRO A 1 456 ? -25.884 24.584 -6.320 1.00 66.56 456 PRO A N 1
ATOM 3601 C CA . PRO A 1 456 ? -24.973 25.405 -7.118 1.00 66.56 456 PRO A CA 1
ATOM 3602 C C . PRO A 1 456 ? -23.879 24.592 -7.820 1.00 66.56 456 PRO A C 1
ATOM 3604 O O . PRO A 1 456 ? -23.586 24.844 -8.987 1.00 66.56 456 PRO A O 1
ATOM 3607 N N . ILE A 1 457 ? -23.315 23.591 -7.135 1.00 69.12 457 ILE A N 1
ATOM 3608 C CA . ILE A 1 457 ? -22.229 22.748 -7.633 1.00 69.12 457 ILE A CA 1
ATOM 3609 C C . ILE A 1 457 ? -22.745 21.317 -7.792 1.00 69.12 457 ILE A C 1
ATOM 3611 O O . ILE A 1 457 ? -22.950 20.586 -6.824 1.00 69.12 457 ILE A O 1
ATOM 3615 N N . LYS A 1 458 ? -22.940 20.897 -9.045 1.00 68.94 458 LYS A N 1
ATOM 3616 C CA . LYS A 1 458 ? -23.516 19.582 -9.387 1.00 68.94 458 LYS A CA 1
ATOM 3617 C C . LYS A 1 458 ? -22.526 18.414 -9.331 1.00 68.94 458 LYS A C 1
ATOM 3619 O O . LYS A 1 458 ? -22.902 17.278 -9.605 1.00 68.94 458 LYS A O 1
ATOM 3624 N N . HIS A 1 459 ? -21.269 18.699 -9.012 1.00 72.12 459 HIS A N 1
ATOM 3625 C CA . HIS A 1 459 ? -20.174 17.737 -9.000 1.00 72.12 459 HIS A CA 1
ATOM 3626 C C . HIS A 1 459 ? -19.948 17.164 -7.594 1.00 72.12 459 HIS A C 1
ATOM 3628 O O . HIS A 1 459 ? -20.103 17.867 -6.593 1.00 72.12 459 HIS A O 1
ATOM 3634 N N . ASN A 1 460 ? -19.588 15.882 -7.527 1.00 73.25 460 ASN A N 1
ATOM 3635 C CA . ASN A 1 460 ? -19.274 15.148 -6.298 1.00 73.25 460 ASN A CA 1
ATOM 3636 C C . ASN A 1 460 ? -17.746 15.020 -6.106 1.00 73.25 460 ASN A C 1
ATOM 3638 O O . ASN A 1 460 ? -16.964 15.547 -6.898 1.00 73.25 460 ASN A O 1
ATOM 3642 N N . ALA A 1 461 ? -17.321 14.310 -5.057 1.00 75.69 461 ALA A N 1
ATOM 3643 C CA . ALA A 1 461 ? -15.902 14.086 -4.773 1.00 75.69 461 ALA A CA 1
ATOM 3644 C C . ALA A 1 461 ? -15.164 13.365 -5.918 1.00 75.69 461 ALA A C 1
ATOM 3646 O O . ALA A 1 461 ? -14.002 13.663 -6.163 1.00 75.69 461 ALA A O 1
ATOM 3647 N N . ASP A 1 462 ? -15.835 12.467 -6.648 1.00 77.44 462 ASP A N 1
ATOM 3648 C CA . ASP A 1 462 ? -15.248 11.732 -7.779 1.00 77.44 462 ASP A CA 1
ATOM 3649 C C . ASP A 1 462 ? -14.769 12.670 -8.890 1.00 77.44 462 ASP A C 1
ATOM 3651 O O . ASP A 1 462 ? -13.623 12.573 -9.323 1.00 77.44 462 ASP A O 1
ATOM 3655 N N . TYR A 1 463 ? -15.606 13.640 -9.268 1.00 77.25 463 TYR A N 1
ATOM 3656 C CA . TYR A 1 463 ? -15.261 14.649 -10.269 1.00 77.25 463 TYR A CA 1
ATOM 3657 C C . TYR A 1 463 ? -14.038 15.482 -9.862 1.00 77.25 463 TYR A C 1
ATOM 3659 O O . TYR A 1 463 ? -13.117 15.659 -10.652 1.00 77.25 463 TYR A O 1
ATOM 3667 N N . TYR A 1 464 ? -14.003 15.985 -8.623 1.00 75.12 464 TYR A N 1
ATOM 3668 C CA . TYR A 1 464 ? -12.915 16.864 -8.172 1.00 75.12 464 TYR A CA 1
ATOM 3669 C C . TYR A 1 464 ? -11.605 16.122 -7.895 1.00 75.12 464 TYR A C 1
ATOM 3671 O O . TYR A 1 464 ? -10.530 16.681 -8.096 1.00 75.12 464 TYR A O 1
ATOM 3679 N N . HIS A 1 465 ? -11.680 14.870 -7.445 1.00 78.44 465 HIS A N 1
ATOM 3680 C CA . HIS A 1 465 ? -10.507 14.019 -7.229 1.00 78.44 465 HIS A CA 1
ATOM 3681 C C . HIS A 1 465 ? -10.066 13.272 -8.495 1.00 78.44 465 HIS A C 1
ATOM 3683 O O . HIS A 1 465 ? -9.016 12.627 -8.497 1.00 78.44 465 HIS A O 1
ATOM 3689 N N . ASN A 1 466 ? -10.853 13.379 -9.568 1.00 78.94 466 ASN A N 1
ATOM 3690 C CA . ASN A 1 466 ? -10.647 12.736 -10.854 1.00 78.94 466 ASN A CA 1
ATOM 3691 C C . ASN A 1 466 ? -10.426 11.213 -10.755 1.00 78.94 466 ASN A C 1
ATOM 3693 O O . ASN A 1 466 ? -9.537 10.657 -11.407 1.00 78.94 466 ASN A O 1
ATOM 3697 N N . VAL A 1 467 ? -11.178 10.534 -9.876 1.00 81.94 467 VAL A N 1
ATOM 3698 C CA . VAL A 1 467 ? -10.930 9.114 -9.565 1.00 81.94 467 VAL A CA 1
ATOM 3699 C C . VAL A 1 467 ? -11.364 8.230 -10.724 1.00 81.94 467 VAL A C 1
ATOM 3701 O O . VAL A 1 467 ? -10.536 7.477 -11.235 1.00 81.94 467 VAL A O 1
ATOM 3704 N N . ALA A 1 468 ? -12.617 8.348 -11.175 1.00 82.81 468 ALA A N 1
ATOM 3705 C CA . ALA A 1 468 ? -13.149 7.555 -12.281 1.00 82.81 468 ALA A CA 1
ATOM 3706 C C . ALA A 1 468 ? -12.336 7.719 -13.576 1.00 82.81 468 ALA A C 1
ATOM 3708 O O . ALA A 1 468 ? -11.858 6.724 -14.116 1.00 82.81 468 ALA A O 1
ATOM 3709 N N . GLU A 1 469 ? -12.080 8.952 -14.027 1.00 83.00 469 GLU A N 1
ATOM 3710 C CA . GLU A 1 469 ? -11.298 9.208 -15.250 1.00 83.00 469 GLU A CA 1
ATOM 3711 C C . GLU A 1 469 ? -9.887 8.612 -15.153 1.00 83.00 469 GLU A C 1
ATOM 3713 O O . GLU A 1 469 ? -9.359 8.038 -16.107 1.00 83.00 469 GLU A O 1
ATOM 3718 N N . ARG A 1 470 ? -9.242 8.714 -13.983 1.00 82.44 470 ARG A N 1
ATOM 3719 C CA . ARG A 1 470 ? -7.895 8.175 -13.806 1.00 82.44 470 ARG A CA 1
ATOM 3720 C C . ARG A 1 470 ? -7.893 6.650 -13.732 1.00 82.44 470 ARG A C 1
ATOM 3722 O O . ARG A 1 470 ? -6.968 6.042 -14.270 1.00 82.44 470 ARG A O 1
ATOM 3729 N N . GLN A 1 471 ? -8.923 6.033 -13.150 1.00 82.69 471 GLN A N 1
ATOM 3730 C CA . GLN A 1 471 ? -9.124 4.583 -13.226 1.00 82.69 471 GLN A CA 1
ATOM 3731 C C . GLN A 1 471 ? -9.361 4.124 -14.670 1.00 82.69 471 GLN A C 1
ATOM 3733 O O . GLN A 1 471 ? -8.728 3.166 -15.109 1.00 82.69 471 GLN A O 1
ATOM 3738 N N . GLU A 1 472 ? -10.180 4.838 -15.444 1.00 84.00 472 GLU A N 1
ATOM 3739 C CA . GLU A 1 472 ? -10.393 4.565 -16.871 1.00 84.00 472 GLU A CA 1
ATOM 3740 C C . GLU A 1 472 ? -9.096 4.697 -17.675 1.00 84.00 472 GLU A C 1
ATOM 3742 O O . GLU A 1 472 ? -8.781 3.832 -18.491 1.00 84.00 472 GLU A O 1
ATOM 3747 N N . ARG A 1 473 ? -8.280 5.721 -17.403 1.00 81.38 473 ARG A N 1
ATOM 3748 C CA . ARG A 1 473 ? -6.962 5.893 -18.032 1.00 81.38 473 ARG A CA 1
ATOM 3749 C C . ARG A 1 473 ? -5.992 4.762 -17.702 1.00 81.38 473 ARG A C 1
ATOM 3751 O O . ARG A 1 473 ? -5.246 4.332 -18.584 1.00 81.38 473 ARG A O 1
ATOM 3758 N N . LEU A 1 474 ? -5.968 4.286 -16.455 1.00 82.94 474 LEU A N 1
ATOM 3759 C CA . LEU A 1 474 ? -5.158 3.124 -16.076 1.00 82.94 474 LEU A CA 1
ATOM 3760 C C . LEU A 1 474 ? -5.679 1.848 -16.738 1.00 82.94 474 LEU A C 1
ATOM 3762 O O . LEU A 1 474 ? -4.885 1.067 -17.260 1.00 82.94 474 LEU A O 1
ATOM 3766 N N . ALA A 1 475 ? -6.998 1.656 -16.777 1.00 84.00 475 ALA A N 1
ATOM 3767 C CA . ALA A 1 475 ? -7.618 0.537 -17.475 1.00 84.00 475 ALA A CA 1
ATOM 3768 C C . ALA A 1 475 ? -7.266 0.554 -18.970 1.00 84.00 475 ALA A C 1
ATOM 3770 O O . ALA A 1 475 ? -6.841 -0.467 -19.502 1.00 84.00 475 ALA A O 1
ATOM 3771 N N . LEU A 1 476 ? -7.340 1.715 -19.628 1.00 81.31 476 LEU A N 1
ATOM 3772 C CA . LEU A 1 476 ? -6.945 1.892 -21.025 1.00 81.31 476 LEU A CA 1
ATOM 3773 C C . LEU A 1 476 ? -5.464 1.561 -21.246 1.00 81.31 476 LEU A C 1
ATOM 3775 O O . LEU A 1 476 ? -5.127 0.829 -22.172 1.00 81.31 476 LEU A O 1
ATOM 3779 N N . SER A 1 477 ? -4.575 2.056 -20.383 1.00 82.44 477 SER A N 1
ATOM 3780 C CA . SER A 1 477 ? -3.140 1.748 -20.444 1.00 82.44 477 SER A CA 1
ATOM 3781 C C . SER A 1 477 ? -2.870 0.242 -20.320 1.00 82.44 477 SER A C 1
ATOM 3783 O O . SER A 1 477 ? -2.011 -0.299 -21.014 1.00 82.44 477 SER A O 1
ATOM 3785 N N . ARG A 1 478 ? -3.650 -0.460 -19.488 1.00 86.44 478 ARG A N 1
ATOM 3786 C CA . ARG A 1 478 ? -3.571 -1.918 -19.299 1.00 86.44 478 ARG A CA 1
ATOM 3787 C C . ARG A 1 478 ? -4.234 -2.724 -20.424 1.00 86.44 478 ARG A C 1
ATOM 3789 O O . ARG A 1 478 ? -3.972 -3.917 -20.534 1.00 86.44 478 ARG A O 1
ATOM 3796 N N . GLN A 1 479 ? -5.062 -2.112 -21.268 1.00 87.50 479 GLN A N 1
ATOM 3797 C CA . GLN A 1 479 ? -5.605 -2.761 -22.471 1.00 87.50 479 GLN A CA 1
ATOM 3798 C C . GLN A 1 479 ? -4.608 -2.771 -23.629 1.00 87.50 479 GLN A C 1
ATOM 3800 O O . GLN A 1 479 ? -4.703 -3.635 -24.503 1.00 87.50 479 GLN A O 1
ATOM 3805 N N . HIS A 1 480 ? -3.670 -1.821 -23.647 1.00 89.19 480 HIS A N 1
ATOM 3806 C CA . HIS A 1 480 ? -2.626 -1.772 -24.657 1.00 89.19 480 HIS A CA 1
ATOM 3807 C C . HIS A 1 480 ? -1.452 -2.664 -24.262 1.00 89.19 480 HIS A C 1
ATOM 3809 O O . HIS A 1 480 ? -0.893 -2.552 -23.170 1.00 89.19 480 HIS A O 1
ATOM 3815 N N . VAL A 1 481 ? -1.055 -3.550 -25.169 1.00 90.12 481 VAL A N 1
ATOM 3816 C CA . VAL A 1 481 ? 0.062 -4.472 -24.967 1.00 90.12 481 VAL A CA 1
ATOM 3817 C C . VAL A 1 481 ? 1.022 -4.334 -26.132 1.00 90.12 481 VAL A C 1
ATOM 3819 O O . VAL A 1 481 ? 0.654 -4.548 -27.285 1.00 90.12 481 VAL A O 1
ATOM 3822 N N . MET A 1 482 ? 2.262 -3.969 -25.821 1.00 92.75 482 MET A N 1
ATOM 3823 C CA . MET A 1 482 ? 3.334 -3.960 -26.805 1.00 92.75 482 MET A CA 1
ATOM 3824 C C . MET A 1 482 ? 3.969 -5.348 -26.936 1.00 92.75 482 MET A C 1
ATOM 3826 O O . MET A 1 482 ? 4.078 -6.089 -25.960 1.00 92.75 482 MET A O 1
ATOM 3830 N N . GLU A 1 483 ? 4.452 -5.692 -28.125 1.00 93.69 483 GLU A N 1
ATOM 3831 C CA . GLU A 1 483 ? 5.119 -6.969 -28.375 1.00 93.69 483 GLU A CA 1
ATOM 3832 C C . GLU A 1 483 ? 6.316 -6.799 -29.315 1.00 93.69 483 GLU A C 1
ATOM 3834 O O . GLU A 1 483 ? 6.202 -6.186 -30.375 1.00 93.69 483 GLU A O 1
ATOM 3839 N N . VAL A 1 484 ? 7.454 -7.405 -28.955 1.00 96.19 484 VAL A N 1
ATOM 3840 C CA . VAL A 1 484 ? 8.594 -7.598 -29.865 1.00 96.19 484 VAL A CA 1
ATOM 3841 C C . VAL A 1 484 ? 8.416 -8.928 -30.592 1.00 96.19 484 VAL A C 1
ATOM 3843 O O . VAL A 1 484 ? 8.463 -9.987 -29.966 1.00 96.19 484 VAL A O 1
ATOM 3846 N N . THR A 1 485 ? 8.260 -8.891 -31.913 1.00 96.06 485 THR A N 1
ATOM 3847 C CA . THR A 1 485 ? 8.002 -10.091 -32.729 1.00 96.06 485 THR A CA 1
ATOM 3848 C C . THR A 1 485 ? 9.253 -10.621 -33.415 1.00 96.06 485 THR A C 1
ATOM 3850 O O . THR A 1 485 ? 9.356 -11.821 -33.672 1.00 96.06 485 THR A O 1
ATOM 3853 N N . ARG A 1 486 ? 10.235 -9.754 -33.693 1.00 97.06 486 ARG A N 1
ATOM 3854 C CA . ARG A 1 486 ? 11.515 -10.151 -34.291 1.00 97.06 486 ARG A CA 1
ATOM 3855 C C . ARG A 1 486 ? 12.610 -9.142 -33.977 1.00 97.06 486 ARG A C 1
ATOM 3857 O O . ARG A 1 486 ? 12.362 -7.944 -33.900 1.00 97.06 486 ARG A O 1
ATOM 3864 N N . VAL A 1 487 ? 13.835 -9.636 -33.829 1.00 98.25 487 VAL A N 1
ATOM 3865 C CA . VAL A 1 487 ? 15.036 -8.809 -33.685 1.00 98.25 487 VAL A CA 1
ATOM 3866 C C . VAL A 1 487 ? 16.090 -9.334 -34.641 1.00 98.25 487 VAL A C 1
ATOM 3868 O O . VAL A 1 487 ? 16.267 -10.549 -34.759 1.00 98.25 487 VAL A O 1
ATOM 3871 N N . GLU A 1 488 ? 16.762 -8.428 -35.339 1.00 98.25 488 GLU A N 1
ATOM 3872 C CA . GLU A 1 488 ? 17.814 -8.766 -36.284 1.00 98.25 488 GLU A CA 1
ATOM 3873 C C . GLU A 1 488 ? 19.067 -7.936 -36.061 1.00 98.25 488 GLU A C 1
ATOM 3875 O O . GLU A 1 488 ? 18.995 -6.756 -35.722 1.00 98.25 488 GLU A O 1
ATOM 3880 N N . ASN A 1 489 ? 20.222 -8.546 -36.326 1.00 98.00 489 ASN A N 1
ATOM 3881 C CA . ASN A 1 489 ? 21.528 -7.894 -36.313 1.00 98.00 489 ASN A CA 1
ATOM 3882 C C . ASN A 1 489 ? 21.857 -7.179 -34.991 1.00 98.00 489 ASN A C 1
ATOM 3884 O O . ASN A 1 489 ? 22.645 -6.232 -34.978 1.00 98.00 489 ASN A O 1
ATOM 3888 N N . ALA A 1 490 ? 21.291 -7.636 -33.870 1.00 97.88 490 ALA A N 1
ATOM 3889 C CA . ALA A 1 490 ? 21.632 -7.140 -32.543 1.00 97.88 490 ALA A CA 1
ATOM 3890 C C . ALA A 1 490 ? 22.989 -7.708 -32.104 1.00 97.88 490 ALA A C 1
ATOM 3892 O O . ALA A 1 490 ? 23.067 -8.664 -31.333 1.00 97.88 490 ALA A O 1
ATOM 3893 N N . VAL A 1 491 ? 24.072 -7.157 -32.652 1.00 97.56 491 VAL A N 1
ATOM 3894 C CA . VAL A 1 491 ? 25.453 -7.531 -32.331 1.00 97.56 491 VAL A CA 1
ATOM 3895 C C . VAL A 1 491 ? 26.419 -6.384 -32.627 1.00 97.56 491 VAL A C 1
ATOM 3897 O O . VAL A 1 491 ? 26.148 -5.528 -33.468 1.00 97.56 491 VAL A O 1
ATOM 3900 N N . ALA A 1 492 ? 27.564 -6.384 -31.950 1.00 97.56 492 ALA A N 1
ATOM 3901 C CA . ALA A 1 492 ? 28.645 -5.424 -32.114 1.00 97.56 492 ALA A CA 1
ATOM 3902 C C . ALA A 1 492 ? 28.960 -5.111 -33.590 1.00 97.56 492 ALA A C 1
ATOM 3904 O O . ALA A 1 492 ? 29.130 -6.007 -34.423 1.00 97.56 492 ALA A O 1
ATOM 3905 N N . GLY A 1 493 ? 29.056 -3.818 -33.906 1.00 96.88 493 GLY A N 1
ATOM 3906 C CA . GLY A 1 493 ? 29.383 -3.312 -35.240 1.00 96.88 493 GLY A CA 1
ATOM 3907 C C . GLY A 1 493 ? 28.241 -3.371 -36.262 1.00 96.88 493 GLY A C 1
ATOM 3908 O O . GLY A 1 493 ? 28.417 -2.877 -37.373 1.00 96.88 493 GLY A O 1
ATOM 3909 N N . GLN A 1 494 ? 27.084 -3.938 -35.914 1.00 97.94 494 GLN A N 1
ATOM 3910 C CA . GLN A 1 494 ? 25.891 -3.962 -36.761 1.00 97.94 494 GLN A CA 1
ATOM 3911 C C . GLN A 1 494 ? 24.824 -3.010 -36.231 1.00 97.94 494 GLN A C 1
ATOM 3913 O O . GLN A 1 494 ? 24.796 -2.723 -35.036 1.00 97.94 494 GLN A O 1
ATOM 3918 N N . ARG A 1 495 ? 23.952 -2.536 -37.129 1.00 97.88 495 ARG A N 1
ATOM 3919 C CA . ARG A 1 495 ? 22.748 -1.763 -36.798 1.00 97.88 495 ARG A CA 1
ATOM 3920 C C . ARG A 1 495 ? 21.576 -2.723 -36.569 1.00 97.88 495 ARG A C 1
ATOM 3922 O O . ARG A 1 495 ? 21.177 -3.395 -37.524 1.00 97.88 495 ARG A O 1
ATOM 3929 N N . PRO A 1 496 ? 21.047 -2.814 -35.340 1.00 98.19 496 PRO A N 1
ATOM 3930 C CA . PRO A 1 496 ? 19.891 -3.649 -35.057 1.00 98.19 496 PRO A CA 1
ATOM 3931 C C . PRO A 1 496 ? 18.640 -3.208 -35.816 1.00 98.19 496 PRO A C 1
ATOM 3933 O O . PRO A 1 496 ? 18.427 -2.017 -36.045 1.00 98.19 496 PRO A O 1
ATOM 3936 N N . VAL A 1 497 ? 17.779 -4.173 -36.123 1.00 98.19 497 VAL A N 1
ATOM 3937 C CA . VAL A 1 497 ? 16.402 -3.935 -36.566 1.00 98.19 497 VAL A CA 1
ATOM 3938 C C . VAL A 1 497 ? 15.471 -4.642 -35.597 1.00 98.19 497 VAL A C 1
ATOM 3940 O O . VAL A 1 497 ? 15.607 -5.845 -35.367 1.00 98.19 497 VAL A O 1
ATOM 3943 N N . VAL A 1 498 ? 14.524 -3.907 -35.025 1.00 98.19 498 VAL A N 1
ATOM 3944 C CA . VAL A 1 498 ? 13.509 -4.460 -34.128 1.00 98.19 498 VAL A CA 1
ATOM 3945 C C . VAL A 1 498 ? 12.153 -4.355 -34.801 1.00 98.19 498 VAL A C 1
ATOM 3947 O O . VAL A 1 498 ? 11.733 -3.288 -35.235 1.00 98.19 498 VAL A O 1
ATOM 3950 N N . THR A 1 499 ? 11.470 -5.488 -34.880 1.00 97.25 499 THR A N 1
ATOM 3951 C CA . THR A 1 499 ? 10.098 -5.602 -35.362 1.00 97.25 499 THR A CA 1
ATOM 3952 C C . THR A 1 499 ? 9.164 -5.713 -34.163 1.00 97.25 499 THR A C 1
ATOM 3954 O O . THR A 1 499 ? 9.338 -6.603 -33.323 1.00 97.25 499 THR A O 1
ATOM 3957 N N . TRP A 1 500 ? 8.190 -4.814 -34.073 1.00 96.12 500 TRP A N 1
ATOM 3958 C CA . TRP A 1 500 ? 7.296 -4.692 -32.926 1.00 96.12 500 TRP A CA 1
ATOM 3959 C C . TRP A 1 500 ? 5.875 -4.312 -33.348 1.00 96.12 500 TRP A C 1
ATOM 3961 O O . TRP A 1 500 ? 5.642 -3.903 -34.484 1.00 96.12 500 TRP A O 1
ATOM 3971 N N . ARG A 1 501 ? 4.915 -4.499 -32.442 1.00 94.56 501 ARG A N 1
ATOM 3972 C CA . ARG A 1 501 ? 3.494 -4.182 -32.649 1.00 94.56 501 ARG A CA 1
ATOM 3973 C C . ARG A 1 501 ? 2.802 -3.836 -31.336 1.00 94.56 501 ARG A C 1
ATOM 3975 O O . ARG A 1 501 ? 3.340 -4.116 -30.264 1.00 94.56 501 ARG A O 1
ATOM 3982 N N . VAL A 1 502 ? 1.604 -3.266 -31.432 1.00 93.00 502 VAL A N 1
ATOM 3983 C CA . VAL A 1 502 ? 0.743 -2.946 -30.286 1.00 93.00 502 VAL A CA 1
ATOM 3984 C C . VAL A 1 502 ? -0.631 -3.554 -30.519 1.00 93.00 502 VAL A C 1
ATOM 3986 O O . VAL A 1 502 ? -1.189 -3.409 -31.604 1.00 93.00 502 VAL A O 1
ATOM 3989 N N . SER A 1 503 ? -1.182 -4.219 -29.509 1.00 91.69 503 SER A N 1
ATOM 3990 C CA . SER A 1 503 ? -2.586 -4.632 -29.493 1.00 91.69 503 SER A CA 1
ATOM 3991 C C . SER A 1 503 ? -3.385 -3.843 -28.469 1.00 91.69 503 SER A C 1
ATOM 3993 O O . SER A 1 503 ? -2.867 -3.540 -27.397 1.00 91.69 503 SER A O 1
ATOM 3995 N N . LYS A 1 504 ? -4.660 -3.593 -28.763 1.00 90.69 504 LYS A N 1
ATOM 3996 C CA . LYS A 1 504 ? -5.673 -3.111 -27.823 1.00 90.69 504 LYS A CA 1
ATOM 3997 C C . LYS A 1 504 ? -6.804 -4.133 -27.783 1.00 90.69 504 LYS A C 1
ATOM 3999 O O . LYS A 1 504 ? -7.409 -4.389 -28.816 1.00 90.69 504 LYS A O 1
ATOM 4004 N N . ASN A 1 505 ? -7.097 -4.705 -26.614 1.00 87.12 505 ASN A N 1
ATOM 4005 C CA . ASN A 1 505 ? -8.123 -5.756 -26.468 1.00 87.12 505 ASN A CA 1
ATOM 4006 C C . ASN A 1 505 ? -7.939 -6.908 -27.479 1.00 87.12 505 ASN A C 1
ATOM 4008 O O . ASN A 1 505 ? -8.880 -7.298 -28.163 1.00 87.12 505 ASN A O 1
ATOM 4012 N N . ASP A 1 506 ? -6.703 -7.401 -27.595 1.00 86.75 506 ASP A N 1
ATOM 4013 C CA . ASP A 1 506 ? -6.289 -8.481 -28.506 1.00 86.75 506 ASP A CA 1
ATOM 4014 C C . ASP A 1 506 ? -6.389 -8.178 -30.018 1.00 86.75 506 ASP A C 1
ATOM 4016 O O . ASP A 1 506 ? -6.084 -9.042 -30.841 1.00 86.75 506 ASP A O 1
ATOM 4020 N N . GLU A 1 507 ? -6.722 -6.945 -30.409 1.00 91.56 507 GLU A N 1
ATOM 4021 C CA . GLU A 1 507 ? -6.685 -6.487 -31.803 1.00 91.56 507 GLU A CA 1
ATOM 4022 C C . GLU A 1 507 ? -5.448 -5.621 -32.059 1.00 91.56 507 GLU A C 1
ATOM 4024 O O . GLU A 1 507 ? -5.170 -4.684 -31.309 1.00 91.56 507 GLU A O 1
ATOM 4029 N N . TYR A 1 508 ? -4.683 -5.922 -33.113 1.00 92.31 508 TYR A N 1
ATOM 4030 C CA . TYR A 1 508 ? -3.486 -5.148 -33.446 1.00 92.31 508 TYR A CA 1
ATOM 4031 C C . TYR A 1 508 ? -3.832 -3.803 -34.084 1.00 92.31 508 TYR A C 1
ATOM 4033 O O . TYR A 1 508 ? -4.658 -3.726 -34.994 1.00 92.31 508 TYR A O 1
ATOM 4041 N N . LEU A 1 509 ? -3.164 -2.755 -33.609 1.00 89.38 509 LEU A N 1
ATOM 4042 C CA . LEU A 1 509 ? -3.335 -1.390 -34.087 1.00 89.38 509 LEU A CA 1
ATOM 4043 C C . LEU A 1 509 ? -2.520 -1.150 -35.360 1.00 89.38 509 LEU A C 1
ATOM 4045 O O . LEU A 1 509 ? -1.400 -1.641 -35.487 1.00 89.38 509 LEU A O 1
ATOM 4049 N N . ASP A 1 510 ? -3.064 -0.344 -36.270 1.00 89.25 510 ASP A N 1
ATOM 4050 C CA . ASP A 1 510 ? -2.300 0.245 -37.370 1.00 89.25 510 ASP A CA 1
ATOM 4051 C C . ASP A 1 510 ? -1.444 1.395 -36.825 1.00 89.25 510 ASP A C 1
ATOM 4053 O O . ASP A 1 510 ? -1.962 2.453 -36.465 1.00 89.25 510 ASP A O 1
ATOM 4057 N N . LEU A 1 511 ? -0.129 1.175 -36.764 1.00 86.19 511 LEU A N 1
ATOM 4058 C CA . LEU A 1 511 ? 0.832 2.109 -36.169 1.00 86.19 511 LEU A CA 1
ATOM 4059 C C . LEU A 1 511 ? 1.161 3.312 -37.069 1.00 86.19 511 LEU A C 1
ATOM 4061 O O . LEU A 1 511 ? 1.805 4.262 -36.624 1.00 86.19 511 LEU A O 1
ATOM 4065 N N . PHE A 1 512 ? 0.728 3.272 -38.329 1.00 86.25 512 PHE A N 1
ATOM 4066 C CA . PHE A 1 512 ? 1.013 4.273 -39.361 1.00 86.25 512 PHE A CA 1
ATOM 4067 C C . PHE A 1 512 ? -0.233 5.097 -39.712 1.00 86.25 512 PHE A C 1
ATOM 4069 O O . PHE A 1 512 ? -0.250 5.834 -40.697 1.00 86.25 512 PHE A O 1
ATOM 4076 N N . SER A 1 513 ? -1.264 4.982 -38.879 1.00 71.44 513 SER A N 1
ATOM 4077 C CA . SER A 1 513 ? -2.464 5.808 -38.856 1.00 71.44 513 SER A CA 1
ATOM 4078 C C . SER A 1 513 ? -2.598 6.392 -37.447 1.00 71.44 513 SER A C 1
ATOM 4080 O O . SER A 1 513 ? -2.240 5.715 -36.499 1.00 71.44 513 SER A O 1
ATOM 4082 N N . GLY A 1 514 ? -3.043 7.637 -37.271 1.00 65.69 514 GLY A N 1
ATOM 4083 C CA . GLY A 1 514 ? -3.146 8.275 -35.946 1.00 65.69 514 GLY A CA 1
ATOM 4084 C C . GLY A 1 514 ? -3.802 9.651 -36.033 1.00 65.69 514 GLY A C 1
ATOM 4085 O O . GLY A 1 514 ? -4.028 10.134 -37.148 1.00 65.69 514 GLY A O 1
ATOM 4086 N N . GLU A 1 515 ? -4.095 10.304 -34.900 1.00 60.25 515 GLU A N 1
ATOM 4087 C CA . GLU A 1 515 ? -4.720 11.645 -34.886 1.00 60.25 515 GLU A CA 1
ATOM 4088 C C . GLU A 1 515 ? -3.883 12.676 -35.671 1.00 60.25 515 GLU A C 1
ATOM 4090 O O . GLU A 1 515 ? -4.422 13.559 -36.344 1.00 60.25 515 GLU A O 1
ATOM 4095 N N . HIS A 1 516 ? -2.562 12.477 -35.698 1.00 62.41 516 HIS A N 1
ATOM 4096 C CA . HIS A 1 516 ? -1.599 13.266 -36.472 1.00 62.41 516 HIS A CA 1
ATOM 4097 C C . HIS A 1 516 ? -1.041 12.544 -37.713 1.00 62.41 516 HIS A C 1
ATOM 4099 O O . HIS A 1 516 ? -0.078 12.998 -38.325 1.00 62.41 516 HIS A O 1
ATOM 4105 N N . GLY A 1 517 ? -1.658 11.433 -38.128 1.00 62.34 517 GLY A N 1
ATOM 4106 C CA . GLY A 1 517 ? -1.275 10.668 -39.319 1.00 62.34 517 GLY A CA 1
ATOM 4107 C C . GLY A 1 517 ? -0.219 9.577 -39.101 1.00 62.34 517 GLY A C 1
ATOM 4108 O O . GLY A 1 517 ? 0.116 8.897 -40.064 1.00 62.34 517 GLY A O 1
ATOM 4109 N N . SER A 1 518 ? 0.288 9.392 -37.876 1.00 72.50 518 SER A N 1
ATOM 4110 C CA . SER A 1 518 ? 1.161 8.283 -37.452 1.00 72.50 518 SER A CA 1
ATOM 4111 C C . SER A 1 518 ? 1.273 8.263 -35.921 1.00 72.50 518 SER A C 1
ATOM 4113 O O . SER A 1 518 ? 1.238 9.329 -35.314 1.00 72.50 518 SER A O 1
ATOM 4115 N N . PHE A 1 519 ? 1.464 7.089 -35.305 1.00 77.62 519 PHE A N 1
ATOM 4116 C CA . PHE A 1 519 ? 1.843 6.966 -33.884 1.00 77.62 519 PHE A CA 1
ATOM 4117 C C . PHE A 1 519 ? 3.376 7.008 -33.670 1.00 77.62 519 PHE A C 1
ATOM 4119 O O . PHE A 1 519 ? 3.870 6.789 -32.560 1.00 77.62 519 PHE A O 1
ATOM 4126 N N . LEU A 1 520 ? 4.144 7.212 -34.745 1.00 84.50 520 LEU A N 1
ATOM 4127 C CA . LEU A 1 520 ? 5.602 7.350 -34.721 1.00 84.50 520 LEU A CA 1
ATOM 4128 C C . LEU A 1 520 ? 6.017 8.797 -34.462 1.00 84.50 520 LEU A C 1
ATOM 4130 O O . LEU A 1 520 ? 5.307 9.725 -34.841 1.00 84.50 520 LEU A O 1
ATOM 4134 N N . PHE A 1 521 ? 7.220 8.982 -33.916 1.00 84.50 521 PHE A N 1
ATOM 4135 C CA . PHE A 1 521 ? 7.786 10.315 -33.735 1.00 84.50 521 PHE A CA 1
ATOM 4136 C C . PHE A 1 521 ? 8.058 10.969 -35.096 1.00 84.50 521 PHE A C 1
ATOM 4138 O O . PHE A 1 521 ? 8.603 10.315 -35.993 1.00 84.50 521 PHE A O 1
ATOM 4145 N N . THR A 1 522 ? 7.680 12.238 -35.245 1.00 85.19 522 THR A N 1
ATOM 4146 C CA . THR A 1 522 ? 7.825 13.008 -36.496 1.00 85.19 522 THR A CA 1
ATOM 4147 C C . THR A 1 522 ? 8.770 14.197 -36.388 1.00 85.19 522 THR A C 1
ATOM 4149 O O . THR A 1 522 ? 9.199 14.712 -37.420 1.00 85.19 522 THR A O 1
ATOM 4152 N N . ASP A 1 523 ? 9.044 14.655 -35.168 1.00 85.50 523 ASP A N 1
ATOM 4153 C CA . ASP A 1 523 ? 9.927 15.790 -34.917 1.00 85.50 523 ASP A CA 1
ATOM 4154 C C . ASP A 1 523 ? 11.393 15.345 -34.852 1.00 85.50 523 ASP A C 1
ATOM 4156 O O . ASP A 1 523 ? 11.719 14.157 -34.802 1.00 85.50 523 ASP A O 1
ATOM 4160 N N . GLU A 1 524 ? 12.308 16.315 -34.846 1.00 84.56 524 GLU A N 1
ATOM 4161 C CA . GLU A 1 524 ? 13.741 16.037 -34.747 1.00 84.56 524 GLU A CA 1
ATOM 4162 C C . GLU A 1 524 ? 14.042 15.194 -33.497 1.00 84.56 524 GLU A C 1
ATOM 4164 O O . GLU A 1 524 ? 13.663 15.548 -32.381 1.00 84.56 524 GLU A O 1
ATOM 4169 N N . LYS A 1 525 ? 14.742 14.063 -33.666 1.00 81.75 525 LYS A N 1
ATOM 4170 C CA . LYS A 1 525 ? 14.962 13.069 -32.594 1.00 81.75 525 LYS A CA 1
ATOM 4171 C C . LYS A 1 525 ? 15.624 13.632 -31.329 1.00 81.75 525 LYS A C 1
ATOM 4173 O O . LYS A 1 525 ? 15.501 13.028 -30.266 1.00 81.75 525 LYS A O 1
ATOM 4178 N N . ASP A 1 526 ? 16.359 14.738 -31.424 1.00 79.75 526 ASP A N 1
ATOM 4179 C CA . ASP A 1 526 ? 16.984 15.410 -30.278 1.00 79.75 526 ASP A CA 1
ATOM 4180 C C . ASP A 1 526 ? 15.998 16.239 -29.436 1.00 79.75 526 ASP A C 1
ATOM 4182 O O . ASP A 1 526 ? 16.342 16.641 -28.323 1.00 79.75 526 ASP A O 1
ATOM 4186 N N . GLN A 1 527 ? 14.779 16.446 -29.940 1.00 82.88 527 GLN A N 1
ATOM 4187 C CA . GLN A 1 527 ? 13.655 17.093 -29.258 1.00 82.88 527 GLN A CA 1
ATOM 4188 C C . GLN A 1 527 ? 12.706 16.097 -28.584 1.00 82.88 527 GLN A C 1
ATOM 4190 O O . GLN A 1 527 ? 11.754 16.532 -27.948 1.00 82.88 527 GLN A O 1
ATOM 4195 N N . PHE A 1 528 ? 12.962 14.791 -28.707 1.00 81.81 528 PHE A N 1
ATOM 4196 C CA . PHE A 1 528 ? 12.142 13.743 -28.100 1.00 81.81 528 PHE A CA 1
ATOM 4197 C C . PHE A 1 528 ? 11.952 13.963 -26.594 1.00 81.81 528 PHE A C 1
ATOM 4199 O O . PHE A 1 528 ? 12.938 14.001 -25.845 1.00 81.81 528 PHE A O 1
ATOM 4206 N N . ASP A 1 529 ? 10.693 14.009 -26.157 1.00 77.38 529 ASP A N 1
ATOM 4207 C CA . ASP A 1 529 ? 10.303 13.933 -24.754 1.00 77.38 529 ASP A CA 1
ATOM 4208 C C . ASP A 1 529 ? 9.629 12.585 -24.429 1.00 77.38 529 ASP A C 1
ATOM 4210 O O . ASP A 1 529 ? 9.106 11.859 -25.283 1.00 77.38 529 ASP A O 1
ATOM 4214 N N . GLU A 1 530 ? 9.693 12.191 -23.158 1.00 72.56 530 GLU A N 1
ATOM 4215 C CA . GLU A 1 530 ? 9.135 10.928 -22.679 1.00 72.56 530 GLU A CA 1
ATOM 4216 C C . GLU A 1 530 ? 7.603 10.928 -22.833 1.00 72.56 530 GLU A C 1
ATOM 4218 O O . GLU A 1 530 ? 6.897 11.609 -22.095 1.00 72.56 530 GLU A O 1
ATOM 4223 N N . GLY A 1 531 ? 7.079 10.107 -23.750 1.00 70.81 531 GLY A N 1
ATOM 4224 C CA . GLY A 1 531 ? 5.637 10.010 -24.020 1.00 70.81 531 GLY A CA 1
ATOM 4225 C C . GLY A 1 531 ? 5.217 10.483 -25.412 1.00 70.81 531 GLY A C 1
ATOM 4226 O O . GLY A 1 531 ? 4.062 10.284 -25.779 1.00 70.81 531 GLY A O 1
ATOM 4227 N N . ASP A 1 532 ? 6.141 11.019 -26.212 1.00 77.19 532 ASP A N 1
ATOM 4228 C CA . ASP A 1 532 ? 5.822 11.447 -27.579 1.00 77.19 532 ASP A CA 1
ATOM 4229 C C . ASP A 1 532 ? 5.715 10.267 -28.556 1.00 77.19 532 ASP A C 1
ATOM 4231 O O . ASP A 1 532 ? 4.944 10.292 -29.512 1.00 77.19 532 ASP A O 1
ATOM 4235 N N . ALA A 1 533 ? 6.497 9.210 -28.323 1.00 83.12 533 ALA A N 1
ATOM 4236 C CA . ALA A 1 533 ? 6.541 8.022 -29.169 1.00 83.12 533 ALA A CA 1
ATOM 4237 C C . ALA A 1 533 ? 7.140 6.816 -28.434 1.00 83.12 533 ALA A C 1
ATOM 4239 O O . ALA A 1 533 ? 7.633 6.921 -27.311 1.00 83.12 533 ALA A O 1
ATOM 4240 N N . VAL A 1 534 ? 7.130 5.660 -29.100 1.00 90.75 534 VAL A N 1
ATOM 4241 C CA . VAL A 1 534 ? 7.793 4.441 -28.618 1.00 90.75 534 VAL A CA 1
ATOM 4242 C C . VAL A 1 534 ? 9.315 4.588 -28.706 1.00 90.75 534 VAL A C 1
ATOM 4244 O O . VAL A 1 534 ? 9.867 4.941 -29.751 1.00 90.75 534 VAL A O 1
ATOM 4247 N N . ARG A 1 535 ? 10.012 4.244 -27.621 1.00 92.25 535 ARG A N 1
ATOM 4248 C CA . ARG A 1 535 ? 11.469 4.085 -27.569 1.00 92.25 535 ARG A CA 1
ATOM 4249 C C . ARG A 1 535 ? 11.820 2.608 -27.445 1.00 92.25 535 ARG A C 1
ATOM 4251 O O . ARG A 1 535 ? 11.199 1.858 -26.697 1.00 92.25 535 ARG A O 1
ATOM 4258 N N . LEU A 1 536 ? 12.843 2.192 -28.178 1.00 95.44 536 LEU A N 1
ATOM 4259 C CA . LEU A 1 536 ? 13.384 0.843 -28.149 1.00 95.44 536 LEU A CA 1
ATOM 4260 C C . LEU A 1 536 ? 14.759 0.866 -27.496 1.00 95.44 536 LEU A C 1
ATOM 4262 O O . LEU A 1 536 ? 15.553 1.766 -27.745 1.00 95.44 536 LEU A O 1
ATOM 4266 N N . GLY A 1 537 ? 15.064 -0.142 -26.690 1.00 95.81 537 GLY A N 1
ATOM 4267 C CA . GLY A 1 537 ? 16.361 -0.310 -26.048 1.00 95.81 537 GLY A CA 1
ATOM 4268 C C . GLY A 1 537 ? 16.905 -1.713 -26.258 1.00 95.81 537 GLY A C 1
ATOM 4269 O O . GLY A 1 537 ? 16.169 -2.684 -26.122 1.00 95.81 537 GLY A O 1
ATOM 4270 N N . ILE A 1 538 ? 18.198 -1.842 -26.546 1.00 97.62 538 ILE A N 1
ATOM 4271 C CA . ILE A 1 538 ? 18.898 -3.132 -26.570 1.00 97.62 538 ILE A CA 1
ATOM 4272 C C . ILE A 1 538 ? 19.948 -3.152 -25.469 1.00 97.62 538 ILE A C 1
ATOM 4274 O O . ILE A 1 538 ? 20.804 -2.272 -25.397 1.00 97.62 538 ILE A O 1
ATOM 4278 N N . GLY A 1 539 ? 19.904 -4.177 -24.623 1.00 96.25 539 GLY A N 1
ATOM 4279 C CA . GLY A 1 539 ? 20.865 -4.359 -23.540 1.00 96.25 539 GLY A CA 1
ATOM 4280 C C . GLY A 1 539 ? 21.396 -5.782 -23.438 1.00 96.25 539 GLY A C 1
ATOM 4281 O O . GLY A 1 539 ? 20.963 -6.696 -24.146 1.00 96.25 539 GLY A O 1
ATOM 4282 N N . TRP A 1 540 ? 22.387 -5.966 -22.568 1.00 94.69 540 TRP A N 1
ATOM 4283 C CA . TRP A 1 540 ? 23.122 -7.223 -22.420 1.00 94.69 540 TRP A CA 1
ATOM 4284 C C . TRP A 1 540 ? 23.757 -7.386 -21.043 1.00 94.69 540 TRP A C 1
ATOM 4286 O O . TRP A 1 540 ? 23.873 -6.453 -20.244 1.00 94.69 540 TRP A O 1
ATOM 4296 N N . GLY A 1 541 ? 24.204 -8.605 -20.753 1.00 90.69 541 GLY A N 1
ATOM 4297 C CA . GLY A 1 541 ? 24.947 -8.875 -19.528 1.00 90.69 541 GLY A CA 1
ATOM 4298 C C . GLY A 1 541 ? 25.611 -10.238 -19.496 1.00 90.69 541 GLY A C 1
ATOM 4299 O O . GLY A 1 541 ? 26.140 -10.702 -20.507 1.00 90.69 541 GLY A O 1
ATOM 4300 N N . HIS A 1 542 ? 25.644 -10.850 -18.317 1.00 84.19 542 HIS A N 1
ATOM 4301 C CA . HIS A 1 542 ? 26.274 -12.146 -18.083 1.00 84.19 542 HIS A CA 1
ATOM 4302 C C . HIS A 1 542 ? 25.234 -13.128 -17.557 1.00 84.19 542 HIS A C 1
ATOM 4304 O O . HIS A 1 542 ? 24.508 -12.829 -16.610 1.00 84.19 542 HIS A O 1
ATOM 4310 N N . LYS A 1 543 ? 25.191 -14.327 -18.150 1.00 81.81 543 LYS A N 1
ATOM 4311 C CA . LYS A 1 543 ? 24.217 -15.367 -17.786 1.00 81.81 543 LYS A CA 1
ATOM 4312 C C . LYS A 1 543 ? 22.790 -14.787 -17.831 1.00 81.81 543 LYS A C 1
ATOM 4314 O O . LYS A 1 543 ? 22.368 -14.346 -18.896 1.00 81.81 543 LYS A O 1
ATOM 4319 N N . GLU A 1 544 ? 22.045 -14.788 -16.731 1.00 81.00 544 GLU A N 1
ATOM 4320 C CA . GLU A 1 544 ? 20.649 -14.320 -16.680 1.00 81.00 544 GLU A CA 1
ATOM 4321 C C . GLU A 1 544 ? 20.472 -12.884 -16.144 1.00 81.00 544 GLU A C 1
ATOM 4323 O O . GLU A 1 544 ? 19.336 -12.465 -15.912 1.00 81.00 544 GLU A O 1
ATOM 4328 N N . ASP A 1 545 ? 21.551 -12.127 -15.920 1.00 88.19 545 ASP A N 1
ATOM 4329 C CA . ASP A 1 545 ? 21.476 -10.752 -15.407 1.00 88.19 545 ASP A CA 1
ATOM 4330 C C . ASP A 1 545 ? 22.207 -9.751 -16.299 1.00 88.19 545 ASP A C 1
ATOM 4332 O O . ASP A 1 545 ? 23.078 -10.102 -17.101 1.00 88.19 545 ASP A O 1
ATOM 4336 N N . TRP A 1 546 ? 21.820 -8.488 -16.158 1.00 91.44 546 TRP A N 1
ATOM 4337 C CA . TRP A 1 546 ? 22.197 -7.422 -17.078 1.00 91.44 546 TRP A CA 1
ATOM 4338 C C . TRP A 1 546 ? 23.144 -6.418 -16.434 1.00 91.44 546 TRP A C 1
ATOM 4340 O O . TRP A 1 546 ? 23.156 -6.236 -15.217 1.00 91.44 546 TRP A O 1
ATOM 4350 N N . THR A 1 547 ? 23.975 -5.803 -17.269 1.00 90.56 547 THR A N 1
ATOM 4351 C CA . THR A 1 547 ? 24.928 -4.767 -16.844 1.00 90.56 547 THR A CA 1
ATOM 4352 C C . THR A 1 547 ? 25.011 -3.614 -17.831 1.00 90.56 547 THR A C 1
ATOM 4354 O O . THR A 1 547 ? 25.442 -2.530 -17.450 1.00 90.56 547 THR A O 1
ATOM 4357 N N . ASN A 1 548 ? 24.656 -3.854 -19.100 1.00 91.50 548 ASN A N 1
ATOM 4358 C CA . ASN A 1 548 ? 24.778 -2.894 -20.195 1.00 91.50 548 ASN A CA 1
ATOM 4359 C C . ASN A 1 548 ? 26.195 -2.296 -20.306 1.00 91.50 548 ASN A C 1
ATOM 4361 O O . ASN A 1 548 ? 26.405 -1.144 -20.684 1.00 91.50 548 ASN A O 1
ATOM 4365 N N . GLN A 1 549 ? 27.198 -3.111 -19.961 1.00 86.56 549 GLN A N 1
ATOM 4366 C CA . GLN A 1 549 ? 28.605 -2.727 -19.991 1.00 86.56 549 GLN A CA 1
ATOM 4367 C C . GLN A 1 549 ? 29.009 -2.235 -21.385 1.00 86.56 549 GLN A C 1
ATOM 4369 O O . GLN A 1 549 ? 28.731 -2.903 -22.378 1.00 86.56 549 GLN A O 1
ATOM 4374 N N . GLY A 1 550 ? 29.739 -1.122 -21.449 1.00 81.94 550 GLY A N 1
ATOM 4375 C CA . GLY A 1 550 ? 30.205 -0.528 -22.707 1.00 81.94 550 GLY A CA 1
ATOM 4376 C C . GLY A 1 550 ? 29.370 0.649 -23.187 1.00 81.94 550 GLY A C 1
ATOM 4377 O O . GLY A 1 550 ? 29.797 1.353 -24.097 1.00 81.94 550 GLY A O 1
ATOM 4378 N N . ILE A 1 551 ? 28.224 0.895 -22.557 1.00 85.12 551 ILE A N 1
ATOM 4379 C CA . ILE A 1 551 ? 27.461 2.122 -22.750 1.00 85.12 551 ILE A CA 1
ATOM 4380 C C . ILE A 1 551 ? 28.061 3.169 -21.812 1.00 85.12 551 ILE A C 1
ATOM 4382 O O . ILE A 1 551 ? 28.076 3.003 -20.591 1.00 85.12 551 ILE A O 1
ATOM 4386 N N . GLY A 1 552 ? 28.676 4.192 -22.412 1.00 73.38 552 GLY A N 1
ATOM 4387 C CA . GLY A 1 552 ? 29.385 5.241 -21.685 1.00 73.38 552 GLY A CA 1
ATOM 4388 C C . GLY A 1 552 ? 28.461 6.009 -20.737 1.00 73.38 552 GLY A C 1
ATOM 4389 O O . GLY A 1 552 ? 27.245 6.026 -20.941 1.00 73.38 552 GLY A O 1
ATOM 4390 N N . PRO A 1 553 ? 29.015 6.657 -19.697 1.00 78.81 553 PRO A N 1
ATOM 4391 C CA . PRO A 1 553 ? 28.201 7.431 -18.780 1.00 78.81 553 PRO A CA 1
ATOM 4392 C C . PRO A 1 553 ? 27.475 8.550 -19.522 1.00 78.81 553 PRO A C 1
ATOM 4394 O O . PRO A 1 553 ? 28.054 9.219 -20.383 1.00 78.81 553 PRO A O 1
ATOM 4397 N N . ARG A 1 554 ? 26.222 8.806 -19.132 1.00 80.88 554 ARG A N 1
ATOM 4398 C CA . ARG A 1 554 ? 25.531 10.037 -19.530 1.00 80.88 554 ARG A CA 1
ATOM 4399 C C . ARG A 1 554 ? 26.347 11.250 -19.076 1.00 80.88 554 ARG A C 1
ATOM 4401 O O . ARG A 1 554 ? 27.147 11.160 -18.143 1.00 80.88 554 ARG A O 1
ATOM 4408 N N . SER A 1 555 ? 26.064 12.424 -19.636 1.00 80.19 555 SER A N 1
ATOM 4409 C CA . SER A 1 555 ? 26.640 13.698 -19.167 1.00 80.19 555 SER A CA 1
ATOM 4410 C C . SER A 1 555 ? 26.424 13.943 -17.664 1.00 80.19 555 SER A C 1
ATOM 4412 O O . SER A 1 555 ? 27.225 14.609 -17.017 1.00 80.19 555 SER A O 1
ATOM 4414 N N . SER A 1 556 ? 25.372 13.358 -17.083 1.00 74.75 556 SER A N 1
ATOM 4415 C CA . SER A 1 556 ? 25.086 13.392 -15.646 1.00 74.75 556 SER A CA 1
ATOM 4416 C C . SER A 1 556 ? 25.919 12.417 -14.797 1.00 74.75 556 SER A C 1
ATOM 4418 O O . SER A 1 556 ? 25.733 12.360 -13.581 1.00 74.75 556 SER A O 1
ATOM 4420 N N . GLY A 1 557 ? 26.758 11.591 -15.421 1.00 79.19 557 GLY A N 1
ATOM 4421 C CA . GLY A 1 557 ? 27.572 10.563 -14.773 1.00 79.19 557 GLY A CA 1
ATOM 4422 C C . GLY A 1 557 ? 26.858 9.241 -14.469 1.00 79.19 557 GLY A C 1
ATOM 4423 O O . GLY A 1 557 ? 27.501 8.352 -13.914 1.00 79.19 557 GLY A O 1
ATOM 4424 N N . ALA A 1 558 ? 25.573 9.108 -14.823 1.00 82.31 558 ALA A N 1
ATOM 4425 C CA . ALA A 1 558 ? 24.793 7.877 -14.651 1.00 82.31 558 ALA A CA 1
ATOM 4426 C C . ALA A 1 558 ? 25.200 6.816 -15.687 1.00 82.31 558 ALA A C 1
ATOM 4428 O O . ALA A 1 558 ? 25.624 7.175 -16.787 1.00 82.31 558 ALA A O 1
ATOM 4429 N N . MET A 1 559 ? 25.073 5.535 -15.335 1.00 86.69 559 MET A N 1
ATOM 4430 C CA . MET A 1 559 ? 25.423 4.390 -16.194 1.00 86.69 559 MET A CA 1
ATOM 4431 C C . MET A 1 559 ? 24.409 3.257 -16.026 1.00 86.69 559 MET A C 1
ATOM 4433 O O . MET A 1 559 ? 23.687 3.236 -15.029 1.00 86.69 559 MET A O 1
ATOM 4437 N N . GLY A 1 560 ? 24.438 2.292 -16.950 1.00 86.88 560 GLY A N 1
ATOM 4438 C CA . GLY A 1 560 ? 23.621 1.074 -16.900 1.00 86.88 560 GLY A CA 1
ATOM 4439 C C . GLY A 1 560 ? 22.401 1.090 -17.819 1.00 86.88 560 GLY A C 1
ATOM 4440 O O . GLY A 1 560 ? 21.632 0.132 -17.806 1.00 86.88 560 GLY A O 1
ATOM 4441 N N . ASP A 1 561 ? 22.239 2.134 -18.633 1.00 90.44 561 ASP A N 1
ATOM 4442 C CA . ASP A 1 561 ? 21.148 2.259 -19.602 1.00 90.44 561 ASP A CA 1
ATOM 4443 C C . ASP A 1 561 ? 21.283 1.266 -20.767 1.00 90.44 561 ASP A C 1
ATOM 4445 O O . ASP A 1 561 ? 22.408 0.974 -21.175 1.00 90.44 561 ASP A O 1
ATOM 4449 N N . PRO A 1 562 ? 20.171 0.788 -21.346 1.00 93.94 562 PRO A N 1
ATOM 4450 C CA . PRO A 1 562 ? 20.165 0.146 -22.655 1.00 93.94 562 PRO A CA 1
ATOM 4451 C C . PRO A 1 562 ? 20.651 1.088 -23.768 1.00 93.94 562 PRO A C 1
ATOM 4453 O O . PRO A 1 562 ? 20.637 2.314 -23.647 1.00 93.94 562 PRO A O 1
ATOM 4456 N N . PHE A 1 563 ? 21.062 0.503 -24.892 1.00 94.94 563 PHE A N 1
ATOM 4457 C CA . PHE A 1 563 ? 21.346 1.245 -26.115 1.00 94.94 563 PHE A CA 1
ATOM 4458 C C . PHE A 1 563 ? 20.013 1.606 -26.768 1.00 94.94 563 PHE A C 1
ATOM 4460 O O . PHE A 1 563 ? 19.305 0.697 -27.196 1.00 94.94 563 PHE A O 1
ATOM 4467 N N . HIS A 1 564 ? 19.650 2.890 -26.792 1.00 92.94 564 HIS 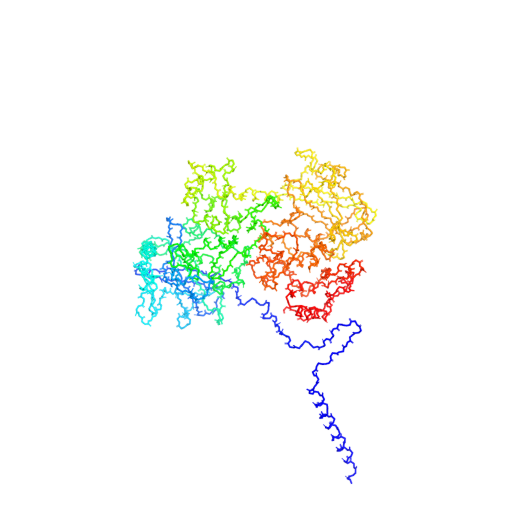A N 1
ATOM 4468 C CA . HIS A 1 564 ? 18.312 3.336 -27.186 1.00 92.94 564 HIS A CA 1
ATOM 4469 C C . HIS A 1 564 ? 18.214 3.823 -28.634 1.00 92.94 564 HIS A C 1
ATOM 4471 O O . HIS A 1 564 ? 19.177 4.347 -29.188 1.00 92.94 564 HIS A O 1
ATOM 4477 N N . GLU A 1 565 ? 17.010 3.712 -29.187 1.00 94.06 565 GLU A N 1
ATOM 4478 C CA . GLU A 1 565 ? 16.568 4.312 -30.443 1.00 94.06 565 GLU A CA 1
ATOM 4479 C C . GLU A 1 565 ? 15.100 4.736 -30.320 1.00 94.06 565 GLU A C 1
ATOM 4481 O O . GLU A 1 565 ? 14.301 4.040 -29.692 1.00 94.06 565 GLU A O 1
ATOM 4486 N N . VAL A 1 566 ? 14.734 5.864 -30.925 1.00 92.94 566 VAL A N 1
ATOM 4487 C CA . VAL A 1 566 ? 13.337 6.320 -30.987 1.00 92.94 566 VAL A CA 1
ATOM 4488 C C . VAL A 1 566 ? 12.693 5.767 -32.259 1.00 92.94 566 VAL A C 1
ATOM 4490 O O . VAL A 1 566 ? 13.303 5.796 -33.333 1.00 92.94 566 VAL A O 1
ATOM 4493 N N . ALA A 1 567 ? 11.460 5.267 -32.151 1.00 93.25 567 ALA A N 1
ATOM 4494 C CA . ALA A 1 567 ? 10.656 4.899 -33.309 1.00 93.25 567 ALA A CA 1
ATOM 4495 C C . ALA A 1 567 ? 10.216 6.168 -34.054 1.00 93.25 567 ALA A C 1
ATOM 4497 O O . ALA A 1 567 ? 9.235 6.816 -33.692 1.00 93.25 567 ALA A O 1
ATOM 4498 N N . HIS A 1 568 ? 10.975 6.525 -35.086 1.00 92.50 568 HIS A N 1
ATOM 4499 C CA . HIS A 1 568 ? 10.798 7.737 -35.877 1.00 92.50 568 HIS A CA 1
ATOM 4500 C C . HIS A 1 568 ? 10.346 7.397 -37.300 1.00 92.50 568 HIS A C 1
ATOM 4502 O O . HIS A 1 568 ? 10.675 6.331 -37.831 1.00 92.50 568 HIS A O 1
ATOM 4508 N N . VAL A 1 569 ? 9.643 8.316 -37.957 1.00 90.56 569 VAL A N 1
ATOM 4509 C CA . VAL A 1 569 ? 9.183 8.134 -39.347 1.00 90.56 569 VAL A CA 1
ATOM 4510 C C . VAL A 1 569 ? 10.314 7.846 -40.345 1.00 90.56 569 VAL A C 1
ATOM 4512 O O . VAL A 1 569 ? 10.104 7.127 -41.317 1.00 90.56 569 VAL A O 1
ATOM 4515 N N . ASP A 1 570 ? 11.531 8.330 -40.084 1.00 92.25 570 ASP A N 1
ATOM 4516 C CA . ASP A 1 570 ? 12.684 8.127 -40.979 1.00 92.25 570 ASP A CA 1
ATOM 4517 C C . ASP A 1 570 ? 13.364 6.760 -40.840 1.00 92.25 570 ASP A C 1
ATOM 4519 O O . ASP A 1 570 ? 14.056 6.311 -41.757 1.00 92.25 570 ASP A O 1
ATOM 4523 N N . ASN A 1 571 ? 13.220 6.101 -39.688 1.00 94.62 571 ASN A N 1
ATOM 4524 C CA . ASN A 1 571 ? 13.907 4.838 -39.397 1.00 94.62 571 ASN A CA 1
ATOM 4525 C C . ASN A 1 571 ? 12.951 3.664 -39.169 1.00 94.62 571 ASN A C 1
ATOM 4527 O O . ASN A 1 571 ? 13.412 2.548 -38.914 1.00 94.62 571 ASN A O 1
ATOM 4531 N N . THR A 1 572 ? 11.643 3.910 -39.259 1.00 95.38 572 THR A N 1
ATOM 4532 C CA . THR A 1 572 ? 10.598 2.926 -38.996 1.00 95.38 572 THR A CA 1
ATOM 4533 C C . THR A 1 572 ? 9.695 2.763 -40.208 1.00 95.38 572 THR A C 1
ATOM 4535 O O . THR A 1 572 ? 9.093 3.721 -40.682 1.00 95.38 572 THR A O 1
ATOM 4538 N N . ILE A 1 573 ? 9.583 1.531 -40.707 1.00 94.44 573 ILE A N 1
ATOM 4539 C CA . ILE A 1 573 ? 8.751 1.201 -41.873 1.00 94.44 573 ILE A CA 1
ATOM 4540 C C . ILE A 1 573 ? 7.659 0.185 -41.513 1.00 94.44 573 ILE A C 1
ATOM 4542 O O . ILE A 1 573 ? 7.871 -0.635 -40.611 1.00 94.44 573 ILE A O 1
ATOM 4546 N N . PRO A 1 574 ? 6.507 0.197 -42.211 1.00 93.12 574 PRO A N 1
ATOM 4547 C CA . PRO A 1 574 ? 5.452 -0.777 -41.977 1.00 93.12 574 PRO A CA 1
ATOM 4548 C C . PRO A 1 574 ? 5.859 -2.181 -42.424 1.00 93.12 574 PRO A C 1
ATOM 4550 O O . PRO A 1 574 ? 6.531 -2.379 -43.440 1.00 93.12 574 PRO A O 1
ATOM 4553 N N . GLY A 1 575 ? 5.396 -3.172 -41.665 1.00 88.19 575 GLY A N 1
ATOM 4554 C CA . GLY A 1 575 ? 5.336 -4.565 -42.084 1.00 88.19 575 GLY A CA 1
ATOM 4555 C C . GLY A 1 575 ? 4.277 -4.790 -43.170 1.00 88.19 575 GLY A C 1
ATOM 4556 O O . GLY A 1 575 ? 3.695 -3.854 -43.713 1.00 88.19 575 GLY A O 1
ATOM 4557 N N . GLN A 1 576 ? 4.000 -6.056 -43.495 1.00 82.50 576 GLN A N 1
ATOM 4558 C CA . GLN A 1 576 ? 3.108 -6.404 -44.613 1.00 82.50 576 GLN A CA 1
ATOM 4559 C C . GLN A 1 576 ? 1.653 -5.941 -44.429 1.00 82.50 576 GLN A C 1
ATOM 4561 O O . GLN A 1 576 ? 0.973 -5.709 -45.425 1.00 82.50 576 GLN A O 1
ATOM 4566 N N . ASP A 1 577 ? 1.183 -5.815 -43.187 1.00 82.56 577 ASP A N 1
ATOM 4567 C CA . ASP A 1 577 ? -0.206 -5.498 -42.837 1.00 82.56 577 ASP A CA 1
ATOM 4568 C C . ASP A 1 577 ? -0.366 -4.165 -42.084 1.00 82.56 577 ASP A C 1
ATOM 4570 O O . ASP A 1 577 ? -1.448 -3.890 -41.581 1.00 82.56 577 ASP A O 1
ATOM 4574 N N . GLN A 1 578 ? 0.693 -3.344 -42.005 1.00 81.94 578 GLN A N 1
ATOM 4575 C CA . GLN A 1 578 ? 0.748 -2.063 -41.266 1.00 81.94 578 GLN A CA 1
ATOM 4576 C C . GLN A 1 578 ? 0.540 -2.163 -39.741 1.00 81.94 578 GLN A C 1
ATOM 4578 O O . GLN A 1 578 ? 0.776 -1.197 -39.022 1.00 81.94 578 GLN A O 1
ATOM 4583 N N . THR A 1 579 ? 0.230 -3.347 -39.207 1.00 88.25 579 THR A N 1
ATOM 4584 C CA . THR A 1 579 ? 0.098 -3.575 -37.756 1.00 88.25 579 THR A CA 1
ATOM 4585 C C . THR A 1 579 ? 1.434 -3.800 -37.051 1.00 88.25 579 THR A C 1
ATOM 4587 O O . THR A 1 579 ? 1.522 -3.893 -35.828 1.00 88.25 579 THR A O 1
ATOM 4590 N N . THR A 1 580 ? 2.498 -3.924 -37.839 1.00 93.25 580 THR A N 1
ATOM 4591 C CA . THR A 1 580 ? 3.856 -4.175 -37.376 1.00 93.25 580 THR A CA 1
ATOM 4592 C C . THR A 1 580 ? 4.768 -3.052 -37.846 1.00 93.25 580 THR A C 1
ATOM 4594 O O . THR A 1 580 ? 4.727 -2.670 -39.014 1.00 93.25 580 THR A O 1
ATOM 4597 N N . ALA A 1 581 ? 5.634 -2.572 -36.961 1.00 94.88 581 ALA A N 1
ATOM 4598 C CA . ALA A 1 581 ? 6.640 -1.558 -37.230 1.00 94.88 581 ALA A CA 1
ATOM 4599 C C . ALA A 1 581 ? 8.046 -2.169 -37.177 1.00 94.88 581 ALA A C 1
ATOM 4601 O O . ALA A 1 581 ? 8.378 -2.926 -36.264 1.00 94.88 581 ALA A O 1
ATOM 4602 N N . LEU A 1 582 ? 8.873 -1.861 -38.178 1.00 96.62 582 LEU A N 1
ATOM 4603 C CA . LEU A 1 582 ? 10.269 -2.287 -38.259 1.00 96.62 582 LEU A CA 1
ATOM 4604 C C . LEU A 1 582 ? 11.161 -1.067 -38.043 1.00 96.62 582 LEU A C 1
ATOM 4606 O O . LEU A 1 582 ? 11.360 -0.289 -38.975 1.00 96.62 582 LEU A O 1
ATOM 4610 N N . THR A 1 583 ? 11.705 -0.914 -36.839 1.00 97.31 583 THR A N 1
ATOM 4611 C CA . THR A 1 583 ? 12.581 0.207 -36.478 1.00 97.31 583 THR A CA 1
ATOM 4612 C C . THR A 1 583 ? 14.046 -0.198 -36.591 1.00 97.31 583 THR A C 1
ATOM 4614 O O . THR A 1 583 ? 14.486 -1.172 -35.974 1.00 97.31 583 THR A O 1
ATOM 4617 N N . THR A 1 584 ? 14.812 0.559 -37.374 1.00 98.00 584 THR A N 1
ATOM 4618 C CA . THR A 1 584 ? 16.261 0.384 -37.535 1.00 98.00 584 THR A CA 1
ATOM 4619 C C . THR A 1 584 ? 17.015 1.370 -36.653 1.00 98.00 584 THR A C 1
ATOM 4621 O O . THR A 1 584 ? 16.725 2.563 -36.656 1.00 98.00 584 THR A O 1
ATOM 4624 N N . PHE A 1 585 ? 18.012 0.874 -35.926 1.00 97.38 585 PHE A N 1
ATOM 4625 C CA . PHE A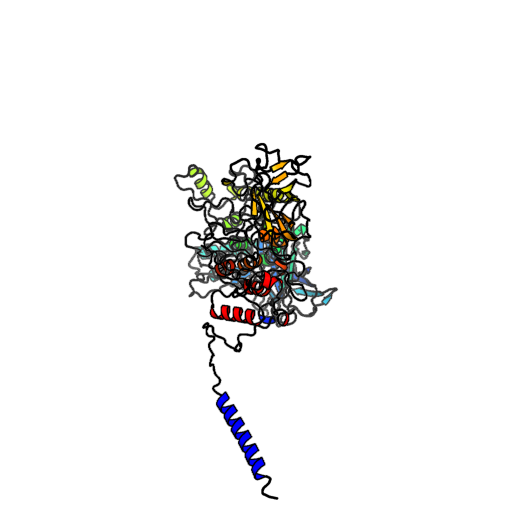 1 585 ? 18.903 1.701 -35.116 1.00 97.38 585 PHE A CA 1
ATOM 4626 C C . PHE A 1 585 ? 19.894 2.465 -36.003 1.00 97.38 585 PHE A C 1
ATOM 4628 O O . PHE A 1 585 ? 20.531 1.888 -36.891 1.00 97.38 585 PHE A O 1
ATOM 4635 N N . ASP A 1 586 ? 20.082 3.755 -35.733 1.00 95.25 586 ASP A N 1
ATOM 4636 C CA . ASP A 1 586 ? 20.946 4.634 -36.529 1.00 95.25 586 ASP A CA 1
ATOM 4637 C C . ASP A 1 586 ? 22.433 4.346 -36.300 1.00 95.25 586 ASP A C 1
ATOM 4639 O O . ASP A 1 586 ? 23.282 4.562 -37.175 1.00 95.25 586 ASP A O 1
ATOM 4643 N N . LEU A 1 587 ? 22.773 3.842 -35.117 1.00 94.88 587 LEU A N 1
ATOM 4644 C CA . LEU A 1 587 ? 24.142 3.571 -34.707 1.00 94.88 587 LEU A CA 1
ATOM 4645 C C . LEU A 1 587 ? 24.373 2.071 -34.501 1.00 94.88 587 LEU A C 1
ATOM 4647 O O . LEU A 1 587 ? 23.486 1.362 -34.020 1.00 94.88 587 LEU A O 1
ATOM 4651 N N . PRO A 1 588 ? 25.563 1.560 -34.867 1.00 96.62 588 PRO A N 1
ATOM 4652 C CA . PRO A 1 588 ? 25.896 0.174 -34.604 1.00 96.62 588 PRO A CA 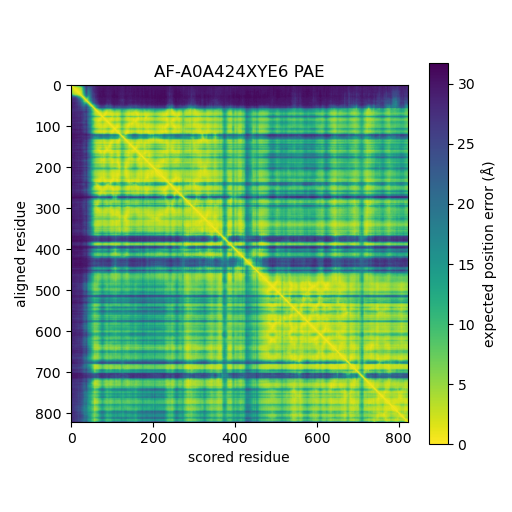1
ATOM 4653 C C . PRO A 1 588 ? 26.096 -0.078 -33.105 1.00 96.62 588 PRO A C 1
ATOM 4655 O O . PRO A 1 588 ? 26.581 0.799 -32.386 1.00 96.62 588 PRO A O 1
ATOM 4658 N N . LEU A 1 589 ? 25.796 -1.297 -32.645 1.00 96.38 589 LEU A N 1
ATOM 4659 C CA . LEU A 1 589 ? 26.049 -1.673 -31.251 1.00 96.38 589 LEU A CA 1
ATOM 4660 C C . LEU A 1 589 ? 27.556 -1.673 -30.927 1.00 96.38 589 LEU A C 1
ATOM 4662 O O . LEU A 1 589 ? 28.378 -1.997 -31.795 1.00 96.38 589 LEU A O 1
ATOM 4666 N N . PRO A 1 590 ? 27.942 -1.353 -29.678 1.00 95.12 590 PRO A N 1
ATOM 4667 C CA . PRO A 1 590 ? 29.341 -1.308 -29.262 1.00 95.12 590 PRO A CA 1
ATOM 4668 C C . PRO A 1 590 ? 29.950 -2.711 -29.109 1.00 95.12 590 PRO A C 1
ATOM 4670 O O . PRO A 1 590 ? 29.241 -3.713 -29.044 1.00 95.12 590 PRO A O 1
ATOM 4673 N N . GLU A 1 591 ? 31.281 -2.772 -29.003 1.00 94.00 591 GLU A N 1
ATOM 4674 C CA . GLU A 1 591 ? 32.061 -4.022 -28.928 1.00 94.00 591 GLU A CA 1
ATOM 4675 C C . GLU A 1 591 ? 31.541 -5.028 -27.878 1.00 94.00 591 GLU A C 1
ATOM 4677 O O . GLU A 1 591 ? 31.358 -6.195 -28.229 1.00 94.00 591 GLU A O 1
ATOM 4682 N N . PRO A 1 592 ? 31.157 -4.614 -26.650 1.00 91.75 592 PRO A N 1
ATOM 4683 C CA . PRO A 1 592 ? 30.666 -5.560 -25.650 1.00 91.75 592 PRO A CA 1
ATOM 4684 C C . PRO A 1 592 ? 29.379 -6.309 -26.041 1.00 91.75 592 PRO A C 1
ATOM 4686 O O . PRO A 1 592 ? 29.074 -7.335 -25.434 1.00 91.75 592 PRO A O 1
ATOM 4689 N N . ALA A 1 593 ? 28.631 -5.875 -27.055 1.00 95.25 593 ALA A N 1
ATOM 4690 C CA . ALA A 1 593 ? 27.455 -6.578 -27.570 1.00 95.25 593 ALA A CA 1
ATOM 4691 C C . ALA A 1 593 ? 27.826 -7.759 -28.502 1.00 95.25 593 ALA A C 1
ATOM 4693 O O . ALA A 1 593 ? 27.290 -7.884 -29.601 1.00 95.25 593 ALA A O 1
ATOM 4694 N N . TYR A 1 594 ? 28.770 -8.619 -28.116 1.00 94.06 594 TYR A N 1
ATOM 4695 C CA . TYR A 1 594 ? 29.274 -9.699 -28.976 1.00 94.06 594 TYR A CA 1
ATOM 4696 C C . TYR A 1 594 ? 28.264 -10.846 -29.186 1.00 94.06 594 TYR A C 1
ATOM 4698 O O . TYR A 1 594 ? 27.354 -11.081 -28.390 1.00 94.06 594 TYR A O 1
ATOM 4706 N N . SER A 1 595 ? 28.445 -11.593 -30.280 1.00 95.75 595 SER A N 1
ATOM 4707 C CA . SER A 1 595 ? 27.548 -12.684 -30.687 1.00 95.75 595 SER A CA 1
ATOM 4708 C C . SER A 1 595 ? 27.483 -13.810 -29.648 1.00 95.75 595 SER A C 1
ATOM 4710 O O . SER A 1 595 ? 28.501 -14.216 -29.095 1.00 95.75 595 SER A O 1
ATOM 4712 N N . GLY A 1 596 ? 26.293 -14.362 -29.423 1.00 92.38 596 GLY A N 1
ATOM 4713 C CA . GLY A 1 596 ? 26.011 -15.411 -28.441 1.00 92.38 596 GLY A CA 1
ATOM 4714 C C . GLY A 1 596 ? 25.793 -14.895 -27.015 1.00 92.38 596 GLY A C 1
ATOM 4715 O O . GLY A 1 596 ? 25.392 -15.668 -26.146 1.00 92.38 596 GLY A O 1
ATOM 4716 N N . ARG A 1 597 ? 26.022 -13.601 -26.753 1.00 92.00 597 ARG A N 1
ATOM 4717 C CA . ARG A 1 597 ? 25.775 -12.995 -25.442 1.00 92.00 597 ARG A CA 1
ATOM 4718 C C . ARG A 1 597 ? 24.272 -12.920 -25.164 1.00 92.00 597 ARG A C 1
ATOM 4720 O O . ARG A 1 597 ? 23.478 -12.615 -26.052 1.00 92.00 597 ARG A O 1
ATOM 4727 N N . ASN A 1 598 ? 23.881 -13.166 -23.916 1.00 92.50 598 ASN A N 1
ATOM 4728 C CA . ASN A 1 598 ? 22.500 -12.969 -23.488 1.00 92.50 598 ASN A CA 1
ATOM 4729 C C . ASN A 1 598 ? 22.179 -11.473 -23.432 1.00 92.50 598 ASN A C 1
ATOM 4731 O O . ASN A 1 598 ? 22.886 -10.697 -22.779 1.00 92.50 598 ASN A O 1
ATOM 4735 N N . GLY A 1 599 ? 21.090 -11.098 -24.093 1.00 94.94 599 GLY A N 1
ATOM 4736 C CA . GLY A 1 599 ? 20.598 -9.736 -24.165 1.00 94.94 599 GLY A CA 1
ATOM 4737 C C . GLY A 1 599 ? 19.088 -9.648 -24.044 1.00 94.94 599 GLY A C 1
ATOM 4738 O O . GLY A 1 599 ? 18.390 -10.629 -23.760 1.00 94.94 599 GLY A O 1
ATOM 4739 N N . PHE A 1 600 ? 18.595 -8.439 -24.236 1.00 96.62 600 PHE A N 1
ATOM 4740 C CA . PHE A 1 600 ? 17.178 -8.139 -24.266 1.00 96.62 600 PHE A CA 1
ATOM 4741 C C . PHE A 1 600 ? 16.898 -6.988 -25.223 1.00 96.62 600 PHE A C 1
ATOM 4743 O O . PHE A 1 600 ? 17.783 -6.184 -25.517 1.00 96.62 600 PHE A O 1
ATOM 4750 N N . VAL A 1 601 ? 15.647 -6.913 -25.655 1.00 97.50 601 VAL A N 1
ATOM 4751 C CA . VAL A 1 601 ? 15.052 -5.720 -26.239 1.00 97.50 601 VAL A CA 1
ATOM 4752 C C . VAL A 1 601 ? 13.942 -5.255 -25.316 1.00 97.50 601 VAL A C 1
ATOM 4754 O O . VAL A 1 601 ? 13.097 -6.060 -24.931 1.00 97.50 601 VAL A O 1
ATOM 4757 N N . ILE A 1 602 ? 13.968 -3.984 -24.943 1.00 95.75 602 ILE A N 1
ATOM 4758 C CA . ILE A 1 602 ? 12.882 -3.304 -24.249 1.00 95.75 602 ILE A CA 1
ATOM 4759 C C . ILE A 1 602 ? 12.188 -2.364 -25.232 1.00 95.75 602 ILE A C 1
ATOM 4761 O O . ILE A 1 602 ? 12.843 -1.733 -26.059 1.00 95.75 602 ILE A O 1
ATOM 4765 N N . ILE A 1 603 ? 10.869 -2.300 -25.149 1.00 94.12 603 ILE A N 1
ATOM 4766 C CA . ILE A 1 603 ? 10.038 -1.287 -25.790 1.00 94.12 603 ILE A CA 1
ATOM 4767 C C . ILE A 1 603 ? 9.293 -0.559 -24.682 1.00 94.12 603 ILE A C 1
ATOM 4769 O O . ILE A 1 603 ? 8.733 -1.188 -23.783 1.00 94.12 603 ILE A O 1
ATOM 4773 N N . GLU A 1 604 ? 9.369 0.760 -24.694 1.00 91.50 604 GLU A N 1
ATOM 4774 C CA . GLU A 1 604 ? 8.902 1.627 -23.619 1.00 91.50 604 GLU A CA 1
ATOM 4775 C C . GLU A 1 604 ? 8.363 2.935 -24.189 1.00 91.50 604 GLU A C 1
ATOM 4777 O O . GLU A 1 604 ? 8.665 3.293 -25.327 1.00 91.50 604 GLU A O 1
ATOM 4782 N N . PHE A 1 605 ? 7.577 3.639 -23.376 1.00 87.69 605 PHE A N 1
ATOM 4783 C CA . PHE A 1 605 ? 6.810 4.814 -23.788 1.00 87.69 605 PHE A CA 1
ATOM 4784 C C . PHE A 1 605 ? 5.806 4.545 -24.904 1.00 87.69 605 PHE A C 1
ATOM 4786 O O . PHE A 1 605 ? 5.711 3.462 -25.477 1.00 87.69 605 PHE A O 1
ATOM 4793 N N . GLY A 1 606 ? 5.024 5.572 -25.182 1.00 83.50 606 GLY A N 1
ATOM 4794 C CA . GLY A 1 606 ? 4.120 5.640 -26.306 1.00 83.50 606 GLY A CA 1
ATOM 4795 C C . GLY A 1 606 ? 3.370 6.966 -26.267 1.00 83.50 606 GLY A C 1
ATOM 4796 O O . GLY A 1 606 ? 3.306 7.561 -25.188 1.00 83.50 606 GLY A O 1
ATOM 4797 N N . PRO A 1 607 ? 2.776 7.369 -27.401 1.00 80.31 607 PRO A N 1
ATOM 4798 C CA . PRO A 1 607 ? 1.906 8.534 -27.499 1.00 80.31 607 PRO A CA 1
ATOM 4799 C C . PRO A 1 607 ? 0.874 8.573 -26.371 1.00 80.31 607 PRO A C 1
ATOM 4801 O O . PRO A 1 607 ? 0.361 7.523 -25.951 1.00 80.31 607 PRO A O 1
ATOM 4804 N N . GLU A 1 608 ? 0.522 9.776 -25.912 1.00 78.31 608 GLU A N 1
ATOM 4805 C CA . GLU A 1 608 ? -0.449 9.974 -24.828 1.00 78.31 608 GLU A CA 1
ATOM 4806 C C . GLU A 1 608 ? -1.797 9.285 -25.101 1.00 78.31 608 GLU A C 1
ATOM 4808 O O . GLU A 1 608 ? -2.424 8.775 -24.175 1.00 78.31 608 GLU A O 1
ATOM 4813 N N . GLU A 1 609 ? -2.212 9.192 -26.362 1.00 76.94 609 GLU A N 1
ATOM 4814 C CA . GLU A 1 609 ? -3.426 8.493 -26.799 1.00 76.94 609 GLU A CA 1
ATOM 4815 C C . GLU A 1 609 ? -3.399 6.971 -26.550 1.00 76.94 609 GLU A C 1
ATOM 4817 O O . GLU A 1 609 ? -4.449 6.360 -26.330 1.00 76.94 609 GLU A O 1
ATOM 4822 N N . MET A 1 610 ? -2.214 6.348 -26.520 1.00 77.62 610 MET A N 1
ATOM 4823 C CA . MET A 1 610 ? -2.054 4.905 -26.287 1.00 77.62 610 MET A CA 1
ATOM 4824 C C . MET A 1 610 ? -1.612 4.558 -24.860 1.00 77.62 610 MET A C 1
ATOM 4826 O O . MET A 1 610 ? -1.960 3.488 -24.361 1.00 77.62 610 MET A O 1
ATOM 4830 N N . ARG A 1 611 ? -0.861 5.441 -24.181 1.00 77.25 611 ARG A N 1
ATOM 4831 C CA . ARG A 1 611 ? -0.376 5.254 -22.792 1.00 77.25 611 ARG A CA 1
ATOM 4832 C C . ARG A 1 611 ? 0.231 3.867 -22.554 1.00 77.25 611 ARG A C 1
ATOM 4834 O O . ARG A 1 611 ? -0.244 3.093 -21.719 1.00 77.25 611 ARG A O 1
ATOM 4841 N N . LEU A 1 612 ? 1.260 3.532 -23.319 1.00 85.69 612 LEU A N 1
ATOM 4842 C CA . LEU A 1 612 ? 1.790 2.174 -23.369 1.00 85.69 612 LEU A CA 1
ATOM 4843 C C . LEU A 1 612 ? 2.569 1.787 -22.103 1.00 85.69 612 LEU A C 1
ATOM 4845 O O . LEU A 1 612 ? 3.320 2.581 -21.535 1.00 85.69 612 LEU A O 1
ATOM 4849 N N . ASN A 1 613 ? 2.415 0.526 -21.694 1.00 88.44 613 ASN A N 1
ATOM 4850 C CA . ASN A 1 613 ? 3.240 -0.099 -20.664 1.00 88.44 613 ASN A CA 1
ATOM 4851 C C . ASN A 1 613 ? 4.464 -0.751 -21.289 1.00 88.44 613 ASN A C 1
ATOM 4853 O O . ASN A 1 613 ? 4.342 -1.494 -22.267 1.00 88.44 613 ASN A O 1
ATOM 4857 N N . SER A 1 614 ? 5.618 -0.551 -20.666 1.00 91.38 614 SER A N 1
ATOM 4858 C CA . SER A 1 614 ? 6.875 -1.124 -21.118 1.00 91.38 614 SER A CA 1
ATOM 4859 C C . SER A 1 614 ? 6.799 -2.650 -21.203 1.00 91.38 614 SER A C 1
ATOM 4861 O O . SER A 1 614 ? 6.085 -3.317 -20.441 1.00 91.38 614 SER A O 1
ATOM 4863 N N . ARG A 1 615 ? 7.559 -3.216 -22.141 1.00 93.38 615 ARG A N 1
ATOM 4864 C CA . ARG A 1 615 ? 7.727 -4.660 -22.319 1.00 93.38 615 ARG A CA 1
ATOM 4865 C C . ARG A 1 615 ? 9.138 -5.018 -22.686 1.00 93.38 615 ARG A C 1
ATOM 4867 O O . ARG A 1 615 ? 9.823 -4.265 -23.369 1.00 93.38 615 ARG A O 1
ATOM 4874 N N . LEU A 1 616 ? 9.551 -6.205 -22.266 1.00 94.12 616 LEU A N 1
ATOM 4875 C CA . LEU A 1 616 ? 10.879 -6.716 -22.539 1.00 94.12 616 LEU A CA 1
ATOM 4876 C C . LEU A 1 616 ? 10.811 -8.106 -23.168 1.00 94.12 616 LEU A C 1
ATOM 4878 O O . LEU A 1 616 ? 10.030 -8.961 -22.757 1.00 94.12 616 LEU A O 1
ATOM 4882 N N . LYS A 1 617 ? 11.687 -8.361 -24.143 1.00 95.94 617 LYS A N 1
ATOM 4883 C CA . LYS A 1 617 ? 11.931 -9.697 -24.689 1.00 95.94 617 LYS A CA 1
ATOM 4884 C C . LYS A 1 617 ? 13.405 -10.056 -24.607 1.00 95.94 617 LYS A C 1
ATOM 4886 O O . LYS A 1 617 ? 14.265 -9.272 -25.000 1.00 95.94 617 LYS A O 1
ATOM 4891 N N . ARG A 1 618 ? 13.716 -11.254 -24.109 1.00 96.06 618 ARG A N 1
ATOM 4892 C CA . ARG A 1 618 ? 15.097 -11.751 -24.054 1.00 96.06 618 ARG A CA 1
ATOM 4893 C C . ARG A 1 618 ? 15.532 -12.324 -25.393 1.00 96.06 618 ARG A C 1
ATOM 4895 O O . ARG A 1 618 ? 14.769 -13.026 -26.054 1.00 96.06 618 ARG A O 1
ATOM 4902 N N . ILE A 1 619 ? 16.785 -12.059 -25.749 1.00 96.69 619 ILE A N 1
ATOM 4903 C CA . ILE A 1 619 ? 17.383 -12.474 -27.017 1.00 96.69 619 ILE A CA 1
ATOM 4904 C C . ILE A 1 619 ? 18.801 -13.013 -26.813 1.00 96.69 619 ILE A C 1
ATOM 4906 O O . ILE A 1 619 ? 19.496 -12.634 -25.869 1.00 96.69 619 ILE A O 1
ATOM 4910 N N . SER A 1 620 ? 19.258 -13.864 -27.727 1.00 96.44 620 SER A N 1
ATOM 4911 C CA . SER A 1 620 ? 20.686 -14.116 -27.926 1.00 96.44 620 SER A CA 1
ATOM 4912 C C . SER A 1 620 ? 21.217 -13.153 -28.988 1.00 96.44 620 SER A C 1
ATOM 4914 O O . SER A 1 620 ? 20.717 -13.134 -30.118 1.00 96.44 620 SER A O 1
ATOM 4916 N N . LEU A 1 621 ? 22.208 -12.335 -28.624 1.00 97.25 621 LEU A N 1
ATOM 4917 C CA . LEU A 1 621 ? 22.847 -11.384 -29.535 1.00 97.25 621 LEU A CA 1
ATOM 4918 C C . LEU A 1 621 ? 23.536 -12.116 -30.693 1.00 97.25 621 LEU A C 1
ATOM 4920 O O . LEU A 1 621 ? 24.044 -13.223 -30.534 1.00 97.25 621 LEU A O 1
ATOM 4924 N N . GLY A 1 622 ? 23.565 -11.511 -31.875 1.00 97.25 622 GLY A N 1
ATOM 4925 C CA . GLY A 1 622 ? 23.994 -12.192 -33.097 1.00 97.25 622 GLY A CA 1
ATOM 4926 C C . GLY A 1 622 ? 23.606 -11.471 -34.384 1.00 97.25 622 GLY A C 1
ATOM 4927 O O . GLY A 1 622 ? 22.843 -10.506 -34.369 1.00 97.25 622 GLY A O 1
ATOM 4928 N N . GLN A 1 623 ? 24.171 -11.946 -35.495 1.00 96.06 623 GLN A N 1
ATOM 4929 C CA . GLN A 1 623 ? 23.853 -11.486 -36.850 1.00 96.06 623 GLN A CA 1
ATOM 4930 C C . GLN A 1 623 ? 22.615 -12.203 -37.402 1.00 96.06 623 GLN A C 1
ATOM 4932 O O . GLN A 1 623 ? 22.341 -13.343 -37.028 1.00 96.06 623 GLN A O 1
ATOM 4937 N N . GLY A 1 624 ? 21.910 -11.570 -38.343 1.00 96.19 624 GLY A N 1
ATOM 4938 C CA . GLY A 1 624 ? 20.658 -12.105 -38.876 1.00 96.19 624 GLY A CA 1
ATOM 4939 C C . GLY A 1 624 ? 19.577 -12.133 -37.801 1.00 96.19 624 GLY A C 1
ATOM 4940 O O . GLY A 1 624 ? 19.568 -11.277 -36.924 1.00 96.19 624 GLY A O 1
ATOM 4941 N N . ILE A 1 625 ? 18.675 -13.112 -37.857 1.00 97.44 625 ILE A N 1
ATOM 4942 C CA . ILE A 1 625 ? 17.571 -13.234 -36.898 1.00 97.44 625 ILE A CA 1
ATOM 4943 C C . ILE A 1 625 ? 18.102 -13.710 -35.543 1.00 97.44 625 ILE A C 1
ATOM 4945 O O . ILE A 1 625 ? 18.616 -14.823 -35.416 1.00 97.44 625 ILE A O 1
ATOM 4949 N N . ASN A 1 626 ? 17.931 -12.882 -34.518 1.00 97.69 626 ASN A N 1
ATOM 4950 C CA . ASN A 1 626 ? 18.272 -13.219 -33.146 1.00 97.69 626 ASN A CA 1
ATOM 4951 C C . ASN A 1 626 ? 17.259 -14.216 -32.566 1.00 97.69 626 ASN A C 1
ATOM 4953 O O . ASN A 1 626 ? 16.050 -14.070 -32.737 1.00 97.69 626 ASN A O 1
ATOM 4957 N N . SER A 1 627 ? 17.749 -15.230 -31.850 1.00 96.56 627 SER A N 1
ATOM 4958 C CA . SER A 1 627 ? 16.876 -16.197 -31.172 1.00 96.56 627 SER A CA 1
ATOM 4959 C C . SER A 1 627 ? 16.278 -15.581 -29.914 1.00 96.56 627 SER A C 1
ATOM 4961 O O . SER A 1 627 ? 17.006 -14.993 -29.111 1.00 96.56 627 SER A O 1
ATOM 4963 N N . PHE A 1 628 ? 14.972 -15.750 -29.721 1.00 97.00 628 PHE A N 1
ATOM 4964 C CA . PHE A 1 628 ? 14.321 -15.424 -28.457 1.00 97.00 628 PHE A CA 1
ATOM 4965 C C . PHE A 1 628 ? 14.686 -16.455 -27.395 1.00 97.00 628 PHE A C 1
ATOM 4967 O O . PHE A 1 628 ? 14.822 -17.643 -27.685 1.00 97.00 628 PHE A O 1
ATOM 4974 N N . LEU A 1 629 ? 14.873 -15.976 -26.171 1.00 94.19 629 LEU A N 1
ATOM 4975 C CA . LEU A 1 629 ? 15.154 -16.803 -25.005 1.00 94.19 629 LEU A CA 1
ATOM 4976 C C . LEU A 1 629 ? 13.919 -16.866 -24.107 1.00 94.19 629 LEU A C 1
ATOM 4978 O O . LEU A 1 629 ? 13.030 -16.015 -24.206 1.00 94.19 629 LEU A O 1
ATOM 4982 N N . ASP A 1 630 ? 13.914 -17.839 -23.198 1.00 92.12 630 ASP A N 1
ATOM 4983 C CA . ASP A 1 630 ? 12.949 -17.894 -22.101 1.00 92.12 630 ASP A CA 1
ATOM 4984 C C . ASP A 1 630 ? 13.007 -16.615 -21.262 1.00 92.12 630 ASP A C 1
ATOM 4986 O O . ASP A 1 630 ? 14.043 -15.936 -21.191 1.00 92.12 630 ASP A O 1
ATOM 4990 N N . ASP A 1 631 ? 11.902 -16.310 -20.588 1.00 89.12 631 ASP A N 1
ATOM 4991 C CA . ASP A 1 631 ? 11.776 -15.116 -19.763 1.00 89.12 631 ASP A CA 1
ATOM 4992 C C . ASP A 1 631 ? 12.842 -15.062 -18.662 1.00 89.12 631 ASP A C 1
ATOM 4994 O O . ASP A 1 631 ? 13.498 -16.047 -18.299 1.00 89.12 631 ASP A O 1
ATOM 4998 N N . ARG A 1 632 ? 13.096 -13.854 -18.155 1.00 90.00 632 ARG A N 1
ATOM 4999 C CA . ARG A 1 632 ? 14.020 -13.690 -17.031 1.00 90.00 632 ARG A CA 1
ATOM 5000 C C . ARG A 1 632 ? 13.422 -14.371 -15.800 1.00 90.00 632 ARG A C 1
ATOM 5002 O O . ARG A 1 632 ? 12.208 -14.387 -15.629 1.00 90.00 632 ARG A O 1
ATOM 5009 N N . ARG A 1 633 ? 14.280 -14.869 -14.900 1.00 89.25 633 ARG A N 1
ATOM 5010 C CA . ARG A 1 633 ? 13.851 -15.359 -13.582 1.00 89.25 633 ARG A CA 1
ATOM 5011 C C . ARG A 1 633 ? 12.862 -14.379 -12.931 1.00 89.25 633 ARG A C 1
ATOM 5013 O O . ARG A 1 633 ? 13.157 -13.187 -12.798 1.00 89.25 633 ARG A O 1
ATOM 5020 N N . GLN A 1 634 ? 11.720 -14.898 -12.502 1.00 90.06 634 GLN A N 1
ATOM 5021 C CA . GLN A 1 634 ? 10.707 -14.116 -11.812 1.00 90.06 634 GLN A CA 1
ATOM 5022 C C . GLN A 1 634 ? 11.012 -14.108 -10.314 1.00 90.06 634 GLN A C 1
ATOM 5024 O O . GLN A 1 634 ? 11.025 -15.152 -9.664 1.00 90.06 634 GLN A O 1
ATOM 5029 N N . ILE A 1 635 ? 11.317 -12.926 -9.781 1.00 92.50 635 ILE A N 1
ATOM 5030 C CA . ILE A 1 635 ? 11.582 -12.727 -8.348 1.00 92.50 635 ILE A CA 1
ATOM 5031 C C . ILE A 1 635 ? 10.371 -12.076 -7.681 1.00 92.50 635 ILE A C 1
ATOM 5033 O O . ILE A 1 635 ? 9.951 -12.514 -6.614 1.00 92.50 635 ILE A O 1
ATOM 5037 N N . VAL A 1 636 ? 9.787 -11.086 -8.350 1.00 94.44 636 VAL A N 1
ATOM 5038 C CA . VAL A 1 636 ? 8.595 -10.339 -7.934 1.00 94.44 636 VAL A CA 1
ATOM 5039 C C . VAL A 1 636 ? 7.606 -10.278 -9.105 1.00 94.44 636 VAL A C 1
ATOM 5041 O O . VAL A 1 636 ? 7.988 -10.565 -10.245 1.00 94.44 636 VAL A O 1
ATOM 5044 N N . THR A 1 637 ? 6.354 -9.914 -8.838 1.00 92.38 637 THR A N 1
ATOM 5045 C CA . THR A 1 637 ? 5.296 -9.699 -9.842 1.00 92.38 637 THR A CA 1
ATOM 5046 C C . THR A 1 637 ? 4.840 -8.247 -9.852 1.00 92.38 637 THR A C 1
ATOM 5048 O O . THR A 1 637 ? 4.961 -7.552 -8.846 1.00 92.38 637 THR A O 1
ATOM 5051 N N . ALA A 1 638 ? 4.283 -7.804 -10.982 1.00 91.56 638 ALA A N 1
ATOM 5052 C CA . ALA A 1 638 ? 3.599 -6.518 -11.042 1.00 91.56 638 ALA A CA 1
ATOM 5053 C C . ALA A 1 638 ? 2.401 -6.485 -10.075 1.00 91.56 638 ALA A C 1
ATOM 5055 O O . ALA A 1 638 ? 2.262 -5.520 -9.335 1.00 91.56 638 ALA A O 1
ATOM 5056 N N . ASP A 1 639 ? 1.621 -7.569 -9.996 1.00 90.88 639 ASP A N 1
ATOM 5057 C CA . ASP A 1 639 ? 0.451 -7.678 -9.109 1.00 90.88 639 ASP A CA 1
ATOM 5058 C C . ASP A 1 639 ? 0.781 -7.421 -7.633 1.00 90.88 639 ASP A C 1
ATOM 5060 O O . ASP A 1 639 ? 0.078 -6.662 -6.972 1.00 90.88 639 ASP A O 1
ATOM 5064 N N . ASN A 1 640 ? 1.882 -7.985 -7.124 1.00 91.19 640 ASN A N 1
ATOM 5065 C CA . ASN A 1 640 ? 2.301 -7.769 -5.736 1.00 91.19 640 ASN A CA 1
ATOM 5066 C C . ASN A 1 640 ? 2.611 -6.292 -5.466 1.00 91.19 640 ASN A C 1
ATOM 5068 O O . ASN A 1 640 ? 2.225 -5.739 -4.441 1.00 91.19 640 ASN A O 1
ATOM 5072 N N . CYS A 1 641 ? 3.287 -5.629 -6.403 1.00 91.19 641 CYS A N 1
ATOM 5073 C CA . CYS A 1 641 ? 3.561 -4.205 -6.290 1.00 91.19 641 CYS A CA 1
ATOM 5074 C C . CYS A 1 641 ? 2.275 -3.373 -6.417 1.00 91.19 641 CYS A C 1
ATOM 5076 O O . CYS A 1 641 ? 2.104 -2.413 -5.667 1.00 91.19 641 CYS A O 1
ATOM 5078 N N . LEU A 1 642 ? 1.362 -3.758 -7.316 1.00 88.31 642 LEU A N 1
ATOM 5079 C CA . LEU A 1 642 ? 0.078 -3.086 -7.521 1.00 88.31 642 LEU A CA 1
ATOM 5080 C C . LEU A 1 642 ? -0.898 -3.249 -6.345 1.00 88.31 642 LEU A C 1
ATOM 5082 O O . LEU A 1 642 ? -1.840 -2.470 -6.229 1.00 88.31 642 LEU A O 1
ATOM 5086 N N . GLY A 1 643 ? -0.653 -4.208 -5.446 1.00 85.75 643 GLY A N 1
ATOM 5087 C CA . GLY A 1 643 ? -1.376 -4.317 -4.176 1.00 85.75 643 GLY A CA 1
ATOM 5088 C C . GLY A 1 643 ? -1.252 -3.055 -3.314 1.00 85.75 643 GLY A C 1
ATOM 5089 O O . GLY A 1 643 ? -2.223 -2.650 -2.677 1.00 85.75 643 GLY A O 1
ATOM 5090 N N . CYS A 1 644 ? -0.091 -2.391 -3.371 1.00 86.62 644 CYS A N 1
ATOM 5091 C CA . CYS A 1 644 ? 0.170 -1.122 -2.686 1.00 86.62 644 CYS A CA 1
ATOM 5092 C C . CYS A 1 644 ? 0.189 0.090 -3.625 1.00 86.62 644 CYS A C 1
ATOM 5094 O O . CYS A 1 644 ? -0.063 1.208 -3.186 1.00 86.62 644 CYS A O 1
ATOM 5096 N N . HIS A 1 645 ? 0.562 -0.105 -4.891 1.00 87.25 645 HIS A N 1
ATOM 5097 C CA . HIS A 1 645 ? 0.747 0.959 -5.873 1.00 87.25 645 HIS A CA 1
ATOM 5098 C C . HIS A 1 645 ? -0.403 0.969 -6.882 1.00 87.25 645 HIS A C 1
ATOM 5100 O O . HIS A 1 645 ? -0.593 0.014 -7.621 1.00 87.25 645 HIS A O 1
ATOM 5106 N N . ALA A 1 646 ? -1.131 2.075 -7.024 1.00 82.25 646 ALA A N 1
ATOM 5107 C CA . ALA A 1 646 ? -2.184 2.173 -8.040 1.00 82.25 646 ALA A CA 1
ATOM 5108 C C . ALA A 1 646 ? -1.645 1.982 -9.474 1.00 82.25 646 ALA A C 1
ATOM 5110 O O . ALA A 1 646 ? -2.353 1.484 -10.347 1.00 82.25 646 ALA A O 1
ATOM 5111 N N . THR A 1 647 ? -0.398 2.398 -9.707 1.00 84.50 647 THR A N 1
ATOM 5112 C CA . THR A 1 647 ? 0.384 2.183 -10.930 1.00 84.50 647 THR A CA 1
ATOM 5113 C C . THR A 1 647 ? 1.870 2.301 -10.600 1.00 84.50 647 THR A C 1
ATOM 5115 O O . THR A 1 647 ? 2.262 3.071 -9.722 1.00 84.50 647 THR A O 1
ATOM 5118 N N . MET A 1 648 ? 2.714 1.573 -11.320 1.00 86.38 648 MET A N 1
ATOM 5119 C CA . MET A 1 648 ? 4.166 1.661 -11.220 1.00 86.38 648 MET A CA 1
ATOM 5120 C C . MET A 1 648 ? 4.704 2.447 -12.405 1.00 86.38 648 MET A C 1
ATOM 5122 O O . MET A 1 648 ? 5.121 1.874 -13.412 1.00 86.38 648 MET A O 1
ATOM 5126 N N . GLY A 1 649 ? 4.684 3.773 -12.278 1.00 75.69 649 GLY A N 1
ATOM 5127 C CA . GLY A 1 649 ? 5.179 4.678 -13.308 1.00 75.69 649 GLY A CA 1
ATOM 5128 C C . GLY A 1 649 ? 6.283 5.603 -12.809 1.00 75.69 649 GLY A C 1
ATOM 5129 O O . GLY A 1 649 ? 6.115 6.289 -11.800 1.00 75.69 649 GLY A O 1
ATOM 5130 N N . ARG A 1 650 ? 7.413 5.656 -13.522 1.00 74.06 650 ARG A N 1
ATOM 5131 C CA . ARG A 1 650 ? 8.469 6.659 -13.303 1.00 74.06 650 ARG A CA 1
ATOM 5132 C C . ARG A 1 650 ? 9.265 6.897 -14.581 1.00 74.06 650 ARG A C 1
ATOM 5134 O O . ARG A 1 650 ? 9.395 5.991 -15.398 1.00 74.06 650 ARG A O 1
ATOM 5141 N N . HIS A 1 651 ? 9.825 8.102 -14.724 1.00 76.25 651 HIS A N 1
ATOM 5142 C CA . HIS A 1 651 ? 10.610 8.492 -15.904 1.00 76.25 651 HIS A CA 1
ATOM 5143 C C . HIS A 1 651 ? 9.808 8.280 -17.193 1.00 76.25 651 HIS A C 1
ATOM 5145 O O . HIS A 1 651 ? 10.308 7.626 -18.092 1.00 76.25 651 HIS A O 1
ATOM 5151 N N . GLY A 1 652 ? 8.519 8.661 -17.189 1.00 73.00 652 GLY A N 1
ATOM 5152 C CA . GLY A 1 652 ? 7.574 8.474 -18.300 1.00 73.00 652 GLY A CA 1
ATOM 5153 C C . GLY A 1 652 ? 7.159 7.026 -18.604 1.00 73.00 652 GLY A C 1
ATOM 5154 O O . GLY A 1 652 ? 6.223 6.811 -19.368 1.00 73.00 652 GLY A O 1
ATOM 5155 N N . THR A 1 653 ? 7.831 6.024 -18.025 1.00 77.56 653 THR A N 1
ATOM 5156 C CA . THR A 1 653 ? 7.546 4.599 -18.256 1.00 77.56 653 THR A CA 1
ATOM 5157 C C . THR A 1 653 ? 6.497 4.084 -17.281 1.00 77.56 653 THR A C 1
ATOM 5159 O O . THR A 1 653 ? 6.439 4.557 -16.145 1.00 77.56 653 THR A O 1
ATOM 5162 N N . TYR A 1 654 ? 5.716 3.088 -17.705 1.00 84.56 654 TYR A N 1
ATOM 5163 C CA . TYR A 1 654 ? 4.784 2.343 -16.856 1.00 84.56 654 TYR A CA 1
ATOM 5164 C C . TYR A 1 654 ? 5.118 0.852 -16.907 1.00 84.56 654 TYR A C 1
ATOM 5166 O O . TYR A 1 654 ? 5.371 0.305 -17.982 1.00 84.56 654 TYR A O 1
ATOM 5174 N N . ALA A 1 655 ? 5.128 0.204 -15.746 1.00 88.31 655 ALA A N 1
ATOM 5175 C CA . ALA A 1 655 ? 5.520 -1.193 -15.578 1.00 88.31 655 ALA A CA 1
ATOM 5176 C C . ALA A 1 655 ? 4.398 -2.054 -14.975 1.00 88.31 655 ALA A C 1
ATOM 5178 O O . ALA A 1 655 ? 4.677 -3.133 -14.452 1.00 88.31 655 ALA A O 1
ATOM 5179 N N . ASP A 1 656 ? 3.136 -1.617 -15.077 1.00 89.38 656 ASP A N 1
ATOM 5180 C CA . ASP A 1 656 ? 1.961 -2.280 -14.480 1.00 89.38 656 ASP A CA 1
ATOM 5181 C C . ASP A 1 656 ? 1.772 -3.728 -14.951 1.00 89.38 656 ASP A C 1
ATOM 5183 O O . ASP A 1 656 ? 1.045 -4.493 -14.332 1.00 89.38 656 ASP A O 1
ATOM 5187 N N . GLN A 1 657 ? 2.408 -4.114 -16.054 1.00 87.56 657 GLN A N 1
ATOM 5188 C CA . GLN A 1 657 ? 2.240 -5.427 -16.671 1.00 87.56 657 GLN A CA 1
ATOM 5189 C C . GLN A 1 657 ? 3.551 -6.221 -16.802 1.00 87.56 657 GLN A C 1
ATOM 5191 O O . GLN A 1 657 ? 3.509 -7.419 -17.067 1.00 87.56 657 GLN A O 1
ATOM 5196 N N . ASP A 1 658 ? 4.716 -5.586 -16.634 1.00 90.12 658 ASP A N 1
ATOM 5197 C CA . ASP A 1 658 ? 6.013 -6.273 -16.627 1.00 90.12 658 ASP A CA 1
ATOM 5198 C C . ASP A 1 658 ? 7.038 -5.496 -15.794 1.00 90.12 658 ASP A C 1
ATOM 5200 O O . ASP A 1 658 ? 7.739 -4.604 -16.277 1.00 90.12 658 ASP A O 1
ATOM 5204 N N . ILE A 1 659 ? 7.172 -5.892 -14.531 1.00 91.25 659 ILE A N 1
ATOM 5205 C CA . ILE A 1 659 ? 8.119 -5.298 -13.579 1.00 91.25 659 ILE A CA 1
ATOM 5206 C C . ILE A 1 659 ? 9.592 -5.531 -13.955 1.00 91.25 659 ILE A C 1
ATOM 5208 O O . ILE A 1 659 ? 10.487 -4.837 -13.469 1.00 91.25 659 ILE A O 1
ATOM 5212 N N . THR A 1 660 ? 9.878 -6.489 -14.844 1.00 91.31 660 THR A N 1
ATOM 5213 C CA . THR A 1 660 ? 11.245 -6.778 -15.305 1.00 91.31 660 THR A CA 1
ATOM 5214 C C . THR A 1 660 ? 11.813 -5.634 -16.136 1.00 91.31 660 THR A C 1
ATOM 5216 O O . THR A 1 660 ? 13.032 -5.459 -16.191 1.00 91.31 660 THR A O 1
ATOM 5219 N N . THR A 1 661 ? 10.945 -4.822 -16.738 1.00 92.12 661 THR A N 1
ATOM 5220 C CA . THR A 1 661 ? 11.322 -3.633 -17.508 1.00 92.12 661 THR A CA 1
ATOM 5221 C C . THR A 1 661 ? 12.158 -2.664 -16.682 1.00 92.12 661 THR A C 1
ATOM 5223 O O . THR A 1 661 ? 13.169 -2.181 -17.182 1.00 92.12 661 THR A O 1
ATOM 5226 N N . CYS A 1 662 ? 11.875 -2.487 -15.389 1.00 92.56 662 CYS A N 1
ATOM 5227 C CA . CYS A 1 662 ? 12.698 -1.662 -14.502 1.00 92.56 662 CYS A CA 1
ATOM 5228 C C . CYS A 1 662 ? 14.152 -2.152 -14.439 1.00 92.56 662 CYS A C 1
ATOM 5230 O O . CYS A 1 662 ? 15.077 -1.345 -14.407 1.00 92.56 662 CYS A O 1
ATOM 5232 N N . VAL A 1 663 ? 14.375 -3.471 -14.472 1.00 93.31 663 VAL A N 1
ATOM 5233 C CA . VAL A 1 663 ? 15.715 -4.079 -14.417 1.00 93.31 663 VAL A CA 1
ATOM 5234 C C . VAL A 1 663 ? 16.509 -3.826 -15.699 1.00 93.31 663 VAL A C 1
ATOM 5236 O O . VAL A 1 663 ? 17.726 -3.948 -15.682 1.00 93.31 663 VAL A O 1
ATOM 5239 N N . SER A 1 664 ? 15.884 -3.431 -16.809 1.00 92.44 664 SER A N 1
ATOM 5240 C CA . SER A 1 664 ? 16.626 -3.051 -18.020 1.00 92.44 664 SER A CA 1
ATOM 5241 C C . SER A 1 664 ? 17.607 -1.894 -17.766 1.00 92.44 664 SER A C 1
ATOM 5243 O O . SER A 1 664 ? 18.732 -1.944 -18.265 1.00 92.44 664 SER A O 1
ATOM 5245 N N . CYS A 1 665 ? 17.220 -0.935 -16.913 1.00 90.75 665 CYS A N 1
ATOM 5246 C CA . CYS A 1 665 ? 18.006 0.240 -16.516 1.00 90.75 665 CYS A CA 1
ATOM 5247 C C . CYS A 1 665 ? 18.473 0.193 -15.054 1.00 90.75 665 CYS A C 1
ATOM 5249 O O . CYS A 1 665 ? 19.489 0.785 -14.721 1.00 90.75 665 CYS A O 1
ATOM 5251 N N . HIS A 1 666 ? 17.742 -0.484 -14.165 1.00 92.62 666 HIS A N 1
ATOM 5252 C CA . HIS A 1 666 ? 18.084 -0.656 -12.749 1.00 92.62 666 HIS A CA 1
ATOM 5253 C C . HIS A 1 666 ? 18.728 -2.026 -12.522 1.00 92.62 666 HIS A C 1
ATOM 5255 O O . HIS A 1 666 ? 18.186 -2.899 -11.843 1.00 92.62 666 HIS A O 1
ATOM 5261 N N . ASN A 1 667 ? 19.900 -2.225 -13.115 1.00 92.31 667 ASN A N 1
ATOM 5262 C CA . ASN A 1 667 ? 20.633 -3.487 -13.085 1.00 92.31 667 ASN A CA 1
ATOM 5263 C C . ASN A 1 667 ? 21.948 -3.399 -12.296 1.00 92.31 667 ASN A C 1
ATOM 5265 O O . ASN A 1 667 ? 22.324 -2.361 -11.748 1.00 92.31 667 ASN A O 1
ATOM 5269 N N . ALA A 1 668 ? 22.689 -4.505 -12.279 1.00 91.00 668 ALA A N 1
ATOM 5270 C CA . ALA A 1 668 ? 23.911 -4.645 -11.501 1.00 91.00 668 ALA A CA 1
ATOM 5271 C C . ALA A 1 668 ? 25.067 -3.751 -12.005 1.00 91.00 668 ALA A C 1
ATOM 5273 O O . ALA A 1 668 ? 26.018 -3.481 -11.268 1.00 91.00 668 ALA A O 1
ATOM 5274 N N . GLY A 1 669 ? 24.985 -3.290 -13.257 1.00 89.12 669 GLY A N 1
ATOM 5275 C CA . GLY A 1 669 ? 25.892 -2.328 -13.884 1.00 89.12 669 GLY A CA 1
ATOM 5276 C C . GLY A 1 669 ? 25.396 -0.881 -13.823 1.00 89.12 669 GLY A C 1
ATOM 5277 O O . GLY A 1 669 ? 25.902 -0.043 -14.568 1.00 89.12 669 GLY A O 1
ATOM 5278 N N . SER A 1 670 ? 24.436 -0.566 -12.945 1.00 89.06 670 SER A N 1
ATOM 5279 C CA . SER A 1 670 ? 23.804 0.757 -12.893 1.00 89.06 670 SER A CA 1
ATOM 5280 C C . SER A 1 670 ? 24.248 1.613 -11.706 1.00 89.06 670 SER A C 1
ATOM 5282 O O . SER A 1 670 ? 24.238 1.168 -10.554 1.00 89.06 670 SER A O 1
ATOM 5284 N N . VAL A 1 671 ? 24.588 2.876 -11.977 1.00 82.88 671 VAL A N 1
ATOM 5285 C CA . VAL A 1 671 ? 24.883 3.894 -10.949 1.00 82.88 671 VAL A CA 1
ATOM 5286 C C . VAL A 1 671 ? 24.070 5.156 -11.157 1.00 82.88 671 VAL A C 1
ATOM 5288 O O . VAL A 1 671 ? 23.702 5.522 -12.274 1.00 82.88 671 VAL A O 1
ATOM 5291 N N . THR A 1 672 ? 23.843 5.849 -10.047 1.00 74.75 672 THR A N 1
ATOM 5292 C CA . THR A 1 672 ? 23.199 7.158 -10.036 1.00 74.75 672 THR A CA 1
ATOM 5293 C C . THR A 1 672 ? 24.095 8.253 -10.632 1.00 74.75 672 THR A C 1
ATOM 5295 O O . THR A 1 672 ? 25.272 8.051 -10.931 1.00 74.75 672 THR A O 1
ATOM 5298 N N . ARG A 1 673 ? 23.521 9.446 -10.795 1.00 74.00 673 ARG A N 1
ATOM 5299 C CA . ARG A 1 673 ? 24.219 10.664 -11.227 1.00 74.00 673 ARG A CA 1
ATOM 5300 C C . ARG A 1 673 ? 25.302 11.059 -10.217 1.00 74.00 673 ARG A C 1
ATOM 5302 O O . ARG A 1 673 ? 25.110 10.883 -9.016 1.00 74.00 673 ARG A O 1
ATOM 5309 N N . ASP A 1 674 ? 26.377 11.707 -10.665 1.00 71.12 674 ASP A N 1
ATOM 5310 C CA . ASP A 1 674 ? 27.496 12.095 -9.778 1.00 71.12 674 ASP A CA 1
ATOM 5311 C C . ASP A 1 674 ? 27.054 12.999 -8.615 1.00 71.12 674 ASP A C 1
ATOM 5313 O O . ASP A 1 674 ? 27.532 12.876 -7.488 1.00 71.12 674 ASP A O 1
ATOM 5317 N N . ALA A 1 675 ? 26.060 13.857 -8.854 1.00 59.47 675 ALA A N 1
ATOM 5318 C CA . ALA A 1 675 ? 25.481 14.732 -7.835 1.00 59.47 675 ALA A CA 1
ATOM 5319 C C . ALA A 1 675 ? 24.668 13.994 -6.745 1.00 59.47 675 ALA A C 1
ATOM 5321 O O . ALA A 1 675 ? 24.314 14.600 -5.735 1.00 59.47 675 ALA A O 1
ATOM 5322 N N . SER A 1 676 ? 24.371 12.706 -6.931 1.00 60.31 676 SER A N 1
ATOM 5323 C CA . SER A 1 676 ? 23.544 11.872 -6.047 1.00 60.31 676 SER A CA 1
ATOM 5324 C C . SER A 1 676 ? 24.352 10.766 -5.345 1.00 60.31 676 SER A C 1
ATOM 5326 O O . SER A 1 676 ? 23.775 9.897 -4.698 1.00 60.31 676 SER A O 1
ATOM 5328 N N . ALA A 1 677 ? 25.685 10.802 -5.446 1.00 51.50 677 ALA A N 1
ATOM 5329 C CA . ALA A 1 677 ? 26.604 9.703 -5.134 1.00 51.50 677 ALA A CA 1
ATOM 5330 C C . ALA A 1 677 ? 26.816 9.361 -3.638 1.00 51.50 677 ALA A C 1
ATOM 5332 O O . ALA A 1 677 ? 27.783 8.672 -3.308 1.00 51.50 677 ALA A O 1
ATOM 5333 N N . LEU A 1 678 ? 25.955 9.813 -2.714 1.00 55.53 678 LEU A N 1
ATOM 5334 C CA . LEU A 1 678 ? 26.043 9.382 -1.308 1.00 55.53 678 LEU A CA 1
ATOM 5335 C C . LEU A 1 678 ? 25.787 7.872 -1.172 1.00 55.53 678 LEU A C 1
ATOM 5337 O O . LEU A 1 678 ? 26.484 7.216 -0.401 1.00 55.53 678 LEU A O 1
ATOM 5341 N N . GLN A 1 679 ? 24.855 7.340 -1.969 1.00 63.22 679 GLN A N 1
ATOM 5342 C CA . GLN A 1 679 ? 24.535 5.916 -2.114 1.00 63.22 679 GLN A CA 1
ATOM 5343 C C . GLN A 1 679 ? 24.470 5.626 -3.619 1.00 63.22 679 GLN A C 1
ATOM 5345 O O . GLN A 1 679 ? 23.537 6.038 -4.310 1.00 63.22 679 GLN A O 1
ATOM 5350 N N . GLY A 1 680 ? 25.562 5.073 -4.152 1.00 61.75 680 GLY A N 1
ATOM 5351 C CA . GLY A 1 680 ? 25.929 5.214 -5.567 1.00 61.75 680 GLY A CA 1
ATOM 5352 C C . GLY A 1 680 ? 25.227 4.247 -6.518 1.00 61.75 680 GLY A C 1
ATOM 5353 O O . GLY A 1 680 ? 25.145 4.528 -7.714 1.00 61.75 680 GLY A O 1
ATOM 5354 N N . ASN A 1 681 ? 24.715 3.127 -6.007 1.00 77.50 681 ASN A N 1
ATOM 5355 C CA . ASN A 1 681 ? 24.095 2.095 -6.830 1.00 77.50 681 ASN A CA 1
ATOM 5356 C C . ASN A 1 681 ? 22.576 2.312 -6.968 1.00 77.50 681 ASN A C 1
ATOM 5358 O O . ASN A 1 681 ? 21.894 2.788 -6.052 1.00 77.50 681 ASN A O 1
ATOM 5362 N N . VAL A 1 682 ? 22.050 1.989 -8.150 1.00 85.62 682 VAL A N 1
ATOM 5363 C CA . VAL A 1 682 ? 20.612 2.079 -8.464 1.00 85.62 682 VAL A CA 1
ATOM 5364 C C . VAL A 1 682 ? 20.051 0.754 -8.953 1.00 85.62 682 VAL A C 1
ATOM 5366 O O . VAL A 1 682 ? 19.013 0.740 -9.603 1.00 85.62 682 VAL A O 1
ATOM 5369 N N . ASP A 1 683 ? 20.717 -0.352 -8.635 1.00 91.81 683 ASP A N 1
ATOM 5370 C CA . ASP A 1 683 ? 20.188 -1.682 -8.914 1.00 91.81 683 ASP A CA 1
ATOM 5371 C C . ASP A 1 683 ? 18.793 -1.852 -8.292 1.00 91.81 683 ASP A C 1
ATOM 5373 O O . ASP A 1 683 ? 18.543 -1.395 -7.174 1.00 91.81 683 ASP A O 1
ATOM 5377 N N . PHE A 1 684 ? 17.887 -2.510 -9.017 1.00 92.94 684 PHE A N 1
ATOM 5378 C CA . PHE A 1 684 ? 16.475 -2.593 -8.656 1.00 92.94 684 PHE A CA 1
ATOM 5379 C C . PHE A 1 684 ? 16.254 -3.223 -7.279 1.00 92.94 684 PHE A C 1
ATOM 5381 O O . PHE A 1 684 ? 15.534 -2.659 -6.465 1.00 92.94 684 PHE A O 1
ATOM 5388 N N . MET A 1 685 ? 16.922 -4.340 -6.972 1.00 92.50 685 MET A N 1
ATOM 5389 C CA . MET A 1 685 ? 16.776 -4.999 -5.669 1.00 92.50 685 MET A CA 1
ATOM 5390 C C . MET A 1 685 ? 17.257 -4.079 -4.550 1.00 92.50 685 MET A C 1
ATOM 5392 O O . MET A 1 685 ? 16.523 -3.844 -3.592 1.00 92.50 685 MET A O 1
ATOM 5396 N N . TYR A 1 686 ? 18.458 -3.510 -4.705 1.00 89.88 686 TYR A N 1
ATOM 5397 C CA . TYR A 1 686 ? 19.035 -2.658 -3.670 1.00 89.88 686 TYR A CA 1
ATOM 5398 C C . TYR A 1 686 ? 18.159 -1.434 -3.427 1.00 89.88 686 TYR A C 1
ATOM 5400 O O . TYR A 1 686 ? 17.859 -1.103 -2.288 1.00 89.88 686 TYR A O 1
ATOM 5408 N N . MET A 1 687 ? 17.714 -0.783 -4.503 1.00 88.75 687 MET A N 1
ATOM 5409 C CA . MET A 1 687 ? 16.866 0.399 -4.442 1.00 88.75 687 MET A CA 1
ATOM 5410 C C . MET A 1 687 ? 15.511 0.107 -3.794 1.00 88.75 687 MET A C 1
ATOM 5412 O O . MET A 1 687 ? 15.090 0.871 -2.935 1.00 88.75 687 MET A O 1
ATOM 5416 N N . ILE A 1 688 ? 14.825 -0.967 -4.189 1.00 91.38 688 ILE A N 1
ATOM 5417 C CA . ILE A 1 688 ? 13.482 -1.273 -3.683 1.00 91.38 688 ILE A CA 1
ATOM 5418 C C . ILE A 1 688 ? 13.532 -1.691 -2.213 1.00 91.38 688 ILE A C 1
ATOM 5420 O O . ILE A 1 688 ? 12.751 -1.167 -1.421 1.00 91.38 688 ILE A O 1
ATOM 5424 N N . HIS A 1 689 ? 14.479 -2.548 -1.822 1.00 91.38 689 HIS A N 1
ATOM 5425 C CA . HIS A 1 689 ? 14.707 -2.869 -0.411 1.00 91.38 689 HIS A CA 1
ATOM 5426 C C . HIS A 1 689 ? 15.089 -1.625 0.391 1.00 91.38 689 HIS A C 1
ATOM 5428 O O . HIS A 1 689 ? 14.595 -1.414 1.495 1.00 91.38 689 HIS A O 1
ATOM 5434 N N . ALA A 1 690 ? 15.939 -0.767 -0.177 1.00 84.88 690 ALA A N 1
ATOM 5435 C CA . ALA A 1 690 ? 16.353 0.455 0.478 1.00 84.88 690 ALA A CA 1
ATOM 5436 C C . ALA A 1 690 ? 15.187 1.410 0.721 1.00 84.88 690 ALA A C 1
ATOM 5438 O O . ALA A 1 690 ? 15.034 1.904 1.827 1.00 84.88 690 ALA A O 1
ATOM 5439 N N . ILE A 1 691 ? 14.346 1.659 -0.277 1.00 84.44 691 ILE A N 1
ATOM 5440 C CA . ILE A 1 691 ? 13.210 2.570 -0.131 1.00 84.44 691 ILE A CA 1
ATOM 5441 C C . ILE A 1 691 ? 12.246 2.043 0.942 1.00 84.44 691 ILE A C 1
ATOM 5443 O O . ILE A 1 691 ? 11.968 2.761 1.901 1.00 84.44 691 ILE A O 1
ATOM 5447 N N . HIS A 1 692 ? 11.824 0.780 0.839 1.00 87.88 692 HIS A N 1
ATOM 5448 C CA . HIS A 1 692 ? 10.824 0.188 1.737 1.00 87.88 692 HIS A CA 1
ATOM 5449 C C . HIS A 1 692 ? 11.376 -0.223 3.112 1.00 87.88 692 HIS A C 1
ATOM 5451 O O . HIS A 1 692 ? 10.612 -0.392 4.052 1.00 87.88 692 HIS A O 1
ATOM 5457 N N . GLY A 1 693 ? 12.698 -0.334 3.273 1.00 83.12 693 GLY A N 1
ATOM 5458 C CA . GLY A 1 693 ? 13.347 -0.571 4.567 1.00 83.12 693 GLY A CA 1
ATOM 5459 C C . GLY A 1 693 ? 13.428 0.662 5.474 1.00 83.12 693 GLY A C 1
ATOM 5460 O O . GLY A 1 693 ? 13.816 0.537 6.645 1.00 83.12 693 GLY A O 1
ATOM 5461 N N . THR A 1 694 ? 13.128 1.853 4.937 1.00 75.62 694 THR A N 1
ATOM 5462 C CA . THR A 1 694 ? 13.196 3.135 5.657 1.00 75.62 694 THR A CA 1
ATOM 5463 C C . THR A 1 694 ? 12.194 3.176 6.806 1.00 75.62 694 THR A C 1
ATOM 5465 O O . THR A 1 694 ? 11.063 2.725 6.679 1.00 75.62 694 THR A O 1
ATOM 5468 N N . GLY A 1 695 ? 12.621 3.690 7.959 1.00 67.25 695 GLY A N 1
ATOM 5469 C CA . GLY A 1 695 ? 11.805 3.782 9.170 1.00 67.25 695 GLY A CA 1
ATOM 5470 C C . GLY A 1 695 ? 11.800 2.511 10.027 1.00 67.25 695 GLY A C 1
ATOM 5471 O O . GLY A 1 695 ? 11.708 2.634 11.245 1.00 67.25 695 GLY A O 1
ATOM 5472 N N . GLU A 1 696 ? 11.966 1.314 9.441 1.00 67.19 696 GLU A N 1
ATOM 5473 C CA . GLU A 1 696 ? 11.991 0.043 10.195 1.00 67.19 696 GLU A CA 1
ATOM 5474 C C . GLU A 1 696 ? 13.414 -0.485 10.466 1.00 67.19 696 GLU A C 1
ATOM 5476 O O . GLU A 1 696 ? 13.714 -0.885 11.592 1.00 67.19 696 GLU A O 1
ATOM 5481 N N . LYS A 1 697 ? 14.318 -0.477 9.471 1.00 67.62 697 LYS A N 1
ATOM 5482 C CA . LYS A 1 697 ? 15.717 -0.951 9.640 1.00 67.62 697 LYS A CA 1
ATOM 5483 C C . LYS A 1 697 ? 16.785 0.055 9.233 1.00 67.62 697 LYS A C 1
ATOM 5485 O O . LYS A 1 697 ? 17.913 -0.038 9.713 1.00 67.62 697 LYS A O 1
ATOM 5490 N N . ARG A 1 698 ? 16.441 1.025 8.384 1.00 68.00 698 ARG A N 1
ATOM 5491 C CA . ARG A 1 698 ? 17.322 2.139 8.010 1.00 68.00 698 ARG A CA 1
ATOM 5492 C C . ARG A 1 698 ? 16.642 3.465 8.335 1.00 68.00 698 ARG A C 1
ATOM 5494 O O . ARG A 1 698 ? 15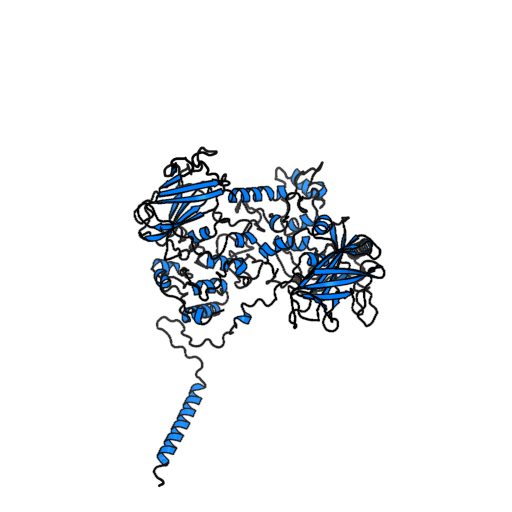.440 3.609 8.148 1.00 68.00 698 ARG A O 1
ATOM 5501 N N . ILE A 1 699 ? 17.409 4.459 8.769 1.00 62.44 699 ILE A N 1
ATOM 5502 C CA . ILE A 1 699 ? 16.846 5.776 9.118 1.00 62.44 699 ILE A CA 1
ATOM 5503 C C . ILE A 1 699 ? 16.713 6.685 7.899 1.00 62.44 699 ILE A C 1
ATOM 5505 O O . ILE A 1 699 ? 15.811 7.514 7.838 1.00 62.44 699 ILE A O 1
ATOM 5509 N N . ARG A 1 700 ? 17.583 6.516 6.898 1.00 67.69 700 ARG A N 1
ATOM 5510 C CA . ARG A 1 700 ? 17.535 7.306 5.668 1.00 67.69 700 ARG A CA 1
ATOM 5511 C C . ARG A 1 700 ? 17.979 6.528 4.439 1.00 67.69 700 ARG A C 1
ATOM 5513 O O . ARG A 1 700 ? 18.801 5.607 4.513 1.00 67.69 700 ARG A O 1
ATOM 5520 N N . PHE A 1 701 ? 17.466 6.972 3.302 1.00 73.38 701 PHE A N 1
ATOM 5521 C CA . PHE A 1 701 ? 17.952 6.631 1.972 1.00 73.38 701 PHE A CA 1
ATOM 5522 C C . PHE A 1 701 ? 17.972 7.918 1.138 1.00 73.38 701 PHE A C 1
ATOM 5524 O O . PHE A 1 701 ? 16.971 8.311 0.535 1.00 73.38 701 PHE A O 1
ATOM 5531 N N . ASP A 1 702 ? 19.097 8.636 1.195 1.00 66.50 702 ASP A N 1
ATOM 5532 C CA . ASP A 1 702 ? 19.218 9.989 0.643 1.00 66.50 702 ASP A CA 1
ATOM 5533 C C . ASP A 1 702 ? 19.743 9.943 -0.796 1.00 66.50 702 ASP A C 1
ATOM 5535 O O . ASP A 1 702 ? 20.914 9.647 -1.055 1.00 66.50 702 ASP A O 1
ATOM 5539 N N . ARG A 1 703 ? 18.866 10.294 -1.739 1.00 64.56 703 ARG A N 1
ATOM 5540 C CA . ARG A 1 703 ? 19.221 10.602 -3.124 1.00 64.56 703 ARG A CA 1
ATOM 5541 C C . ARG A 1 703 ? 18.951 12.088 -3.354 1.00 64.56 703 ARG A C 1
ATOM 5543 O O . ARG A 1 703 ? 17.824 12.564 -3.351 1.00 64.56 703 ARG A O 1
ATOM 5550 N N . ARG A 1 704 ? 20.038 12.847 -3.477 1.00 51.03 704 ARG A N 1
ATOM 5551 C CA . ARG A 1 704 ? 20.101 14.255 -3.062 1.00 51.03 704 ARG A CA 1
ATOM 5552 C C . ARG A 1 704 ? 19.599 15.311 -4.065 1.00 51.03 704 ARG A C 1
ATOM 5554 O O . ARG A 1 704 ? 20.155 16.406 -4.072 1.00 51.03 704 ARG A O 1
ATOM 5561 N N . ARG A 1 705 ? 18.614 15.048 -4.938 1.00 48.72 705 ARG A N 1
ATOM 5562 C CA . ARG A 1 705 ? 18.195 16.084 -5.921 1.00 48.72 705 ARG A CA 1
ATOM 5563 C C . ARG A 1 705 ? 16.719 16.199 -6.304 1.00 48.72 705 ARG A C 1
ATOM 5565 O O . ARG A 1 705 ? 16.399 17.177 -6.963 1.00 48.72 705 ARG A O 1
ATOM 5572 N N . ASP A 1 706 ? 15.835 15.292 -5.910 1.00 45.53 706 ASP A N 1
ATOM 5573 C CA . ASP A 1 706 ? 14.438 15.275 -6.383 1.00 45.53 706 ASP A CA 1
ATOM 5574 C C . ASP A 1 706 ? 13.375 15.551 -5.306 1.00 45.53 706 ASP A C 1
ATOM 5576 O O . ASP A 1 706 ? 12.211 15.720 -5.653 1.00 45.53 706 ASP A O 1
ATOM 5580 N N . HIS A 1 707 ? 13.747 15.669 -4.024 1.00 48.06 707 HIS A N 1
ATOM 5581 C CA . HIS A 1 707 ? 12.763 15.734 -2.926 1.00 48.06 707 HIS A CA 1
ATOM 5582 C C . HIS A 1 707 ? 12.971 16.857 -1.895 1.00 48.06 707 HIS A C 1
ATOM 5584 O O . HIS A 1 707 ? 12.405 16.796 -0.805 1.00 48.06 707 HIS A O 1
ATOM 5590 N N . THR A 1 708 ? 13.760 17.896 -2.191 1.00 41.06 708 THR A N 1
ATOM 5591 C CA . THR A 1 708 ? 13.788 19.090 -1.326 1.00 41.06 708 THR A CA 1
ATOM 5592 C C . THR A 1 708 ? 12.529 19.920 -1.529 1.00 41.06 708 THR A C 1
ATOM 5594 O O . THR A 1 708 ? 12.398 20.617 -2.530 1.00 41.06 708 THR A O 1
ATOM 5597 N N . VAL A 1 709 ? 11.629 19.857 -0.551 1.00 45.06 709 VAL A N 1
ATOM 5598 C CA . VAL A 1 709 ? 10.452 20.721 -0.439 1.00 45.06 709 VAL A CA 1
ATOM 5599 C C . VAL A 1 709 ? 10.740 21.762 0.639 1.00 45.06 709 VAL A C 1
ATOM 5601 O O . VAL A 1 709 ? 10.920 21.397 1.802 1.00 45.06 709 VAL A O 1
ATOM 5604 N N . GLU A 1 710 ? 10.833 23.032 0.231 1.00 41.19 710 GLU A N 1
ATOM 5605 C CA . GLU A 1 710 ? 10.796 24.245 1.074 1.00 41.19 710 GLU A CA 1
ATOM 5606 C C . GLU A 1 710 ? 11.457 24.140 2.461 1.00 41.19 710 GLU A C 1
ATOM 5608 O O . GLU A 1 710 ? 10.872 24.485 3.481 1.00 41.19 710 GLU A O 1
ATOM 5613 N N . GLY A 1 711 ? 12.689 23.627 2.538 1.00 39.66 711 GLY A N 1
ATOM 5614 C CA . GLY A 1 711 ? 13.455 23.594 3.793 1.00 39.66 711 GLY A CA 1
ATOM 5615 C C . GLY A 1 711 ? 12.903 22.686 4.905 1.00 39.66 711 GLY A C 1
ATOM 5616 O O . GLY A 1 711 ? 13.593 22.503 5.906 1.00 39.66 711 GLY A O 1
ATOM 5617 N N . HIS A 1 712 ? 11.728 22.071 4.733 1.00 40.50 712 HIS A N 1
ATOM 5618 C CA . HIS A 1 712 ? 11.119 21.176 5.719 1.00 40.50 712 HIS A CA 1
ATOM 5619 C C . HIS A 1 712 ? 11.643 19.742 5.620 1.00 40.50 712 HIS A C 1
ATOM 5621 O O . HIS A 1 712 ? 11.757 19.058 6.636 1.00 40.50 712 HIS A O 1
ATOM 5627 N N . PHE A 1 713 ? 12.033 19.297 4.421 1.00 47.53 713 PHE A N 1
ATOM 5628 C CA . PHE A 1 713 ? 12.565 17.952 4.213 1.00 47.53 713 PHE A CA 1
ATOM 5629 C C . PHE A 1 713 ? 13.776 17.995 3.283 1.00 47.53 713 PHE A C 1
ATOM 5631 O O . PHE A 1 713 ? 13.672 18.265 2.089 1.00 47.53 713 PHE A O 1
ATOM 5638 N N . SER A 1 714 ? 14.952 17.731 3.849 1.00 44.03 714 SER A N 1
ATOM 5639 C CA . SER A 1 714 ? 16.179 17.489 3.092 1.00 44.03 714 SER A CA 1
ATOM 5640 C C . SER A 1 714 ? 16.503 15.995 3.176 1.00 44.03 714 SER A C 1
ATOM 5642 O O . SER A 1 714 ? 16.809 15.505 4.259 1.00 44.03 714 SER A O 1
ATOM 5644 N N . GLY A 1 715 ? 16.411 15.249 2.065 1.00 48.88 715 GLY A N 1
ATOM 5645 C CA . GLY A 1 715 ? 17.090 13.944 1.978 1.00 48.88 715 GLY A CA 1
ATOM 5646 C C . GLY A 1 715 ? 16.359 12.743 1.357 1.00 48.88 715 GLY A C 1
ATOM 5647 O O . GLY A 1 715 ? 16.326 11.680 1.980 1.00 48.88 715 GLY A O 1
ATOM 5648 N N . GLY A 1 716 ? 15.837 12.849 0.130 1.00 61.22 716 GLY A N 1
ATOM 5649 C CA . GLY A 1 716 ? 15.428 11.673 -0.660 1.00 61.22 716 GLY A CA 1
ATOM 5650 C C . GLY A 1 716 ? 14.250 10.886 -0.070 1.00 61.22 716 GLY A C 1
ATOM 5651 O O . GLY A 1 716 ? 13.313 11.483 0.440 1.00 61.22 716 GLY A O 1
ATOM 5652 N N . TYR A 1 717 ? 14.306 9.551 -0.104 1.00 70.81 717 TYR A N 1
ATOM 5653 C CA . TYR A 1 717 ? 13.218 8.633 0.289 1.00 70.81 717 TYR A CA 1
ATOM 5654 C C . TYR A 1 717 ? 13.020 8.464 1.797 1.00 70.81 717 TYR A C 1
ATOM 5656 O O . TYR A 1 717 ? 12.272 7.595 2.234 1.00 70.81 717 TYR A O 1
ATOM 5664 N N . SER A 1 718 ? 13.672 9.296 2.607 1.00 66.62 718 SER A N 1
ATOM 5665 C CA . SER A 1 718 ? 13.652 9.192 4.071 1.00 66.62 718 SER A CA 1
ATOM 5666 C C . SER A 1 718 ? 12.255 9.384 4.695 1.00 66.62 718 SER A C 1
ATOM 5668 O O . SER A 1 718 ? 12.081 9.150 5.884 1.00 66.62 718 SER A O 1
ATOM 5670 N N . TYR A 1 719 ? 11.268 9.816 3.903 1.00 66.44 719 TYR A N 1
ATOM 5671 C CA . TYR A 1 719 ? 9.871 9.992 4.304 1.00 66.44 719 TYR A CA 1
ATOM 5672 C C . TYR A 1 719 ? 8.957 8.818 3.916 1.00 66.44 719 TYR A C 1
ATOM 5674 O O . TYR A 1 719 ? 7.782 8.834 4.276 1.00 66.44 719 TYR A O 1
ATOM 5682 N N . VAL A 1 720 ? 9.434 7.842 3.133 1.00 75.06 720 VAL A N 1
ATOM 5683 C CA . VAL A 1 720 ? 8.593 6.714 2.712 1.00 75.06 720 VAL A CA 1
ATOM 5684 C C . VAL A 1 720 ? 8.292 5.845 3.925 1.00 75.06 720 VAL A C 1
ATOM 5686 O O . VAL A 1 720 ? 9.204 5.395 4.615 1.00 75.06 720 VAL A O 1
ATOM 5689 N N . SER A 1 721 ? 7.004 5.614 4.166 1.00 76.75 721 SER A N 1
ATOM 5690 C CA . SER A 1 721 ? 6.525 4.711 5.210 1.00 76.75 721 SER A CA 1
ATOM 5691 C C . SER A 1 721 ? 6.048 3.415 4.565 1.00 76.75 721 SER A C 1
ATOM 5693 O O . SER A 1 721 ? 5.105 3.437 3.776 1.00 76.75 721 SER A O 1
ATOM 5695 N N . TYR A 1 722 ? 6.690 2.291 4.888 1.00 84.88 722 TYR A N 1
ATOM 5696 C CA . TYR A 1 722 ? 6.218 0.979 4.451 1.00 84.88 722 TYR A CA 1
ATOM 5697 C C . TYR A 1 722 ? 5.036 0.533 5.338 1.00 84.88 722 TYR A C 1
ATOM 5699 O O . TYR A 1 722 ? 5.174 0.537 6.563 1.00 84.88 722 TYR A O 1
ATOM 5707 N N . PRO A 1 723 ? 3.860 0.214 4.760 1.00 83.00 723 PRO A N 1
ATOM 5708 C CA . PRO A 1 723 ? 2.633 -0.023 5.530 1.00 83.00 723 PRO A CA 1
ATOM 5709 C C . PRO A 1 723 ? 2.582 -1.383 6.243 1.00 83.00 723 PRO A C 1
ATOM 5711 O O . PRO A 1 723 ? 1.785 -1.551 7.166 1.00 83.00 723 PRO A O 1
ATOM 5714 N N . ASN A 1 724 ? 3.421 -2.338 5.841 1.00 82.12 724 ASN A N 1
ATOM 5715 C CA . ASN A 1 724 ? 3.523 -3.666 6.447 1.00 82.12 724 ASN A CA 1
ATOM 5716 C C . ASN A 1 724 ? 4.878 -3.821 7.170 1.00 82.12 724 ASN A C 1
ATOM 5718 O O . ASN A 1 724 ? 5.664 -2.882 7.234 1.00 82.12 724 ASN A O 1
ATOM 5722 N N . THR A 1 725 ? 5.177 -4.993 7.729 1.00 81.75 725 THR A N 1
ATOM 5723 C CA . THR A 1 725 ? 6.529 -5.318 8.204 1.00 81.75 725 THR A CA 1
ATOM 5724 C C . THR A 1 725 ? 7.402 -5.780 7.052 1.00 81.75 725 THR A C 1
ATOM 5726 O O . THR A 1 725 ? 6.998 -6.624 6.249 1.00 81.75 725 THR A O 1
ATOM 5729 N N . ILE A 1 726 ? 8.632 -5.272 6.974 1.00 83.88 726 ILE A N 1
ATOM 5730 C CA . ILE A 1 726 ? 9.589 -5.703 5.942 1.00 83.88 726 ILE A CA 1
ATOM 5731 C C . ILE A 1 726 ? 10.021 -7.172 6.083 1.00 83.88 726 ILE A C 1
ATOM 5733 O O . ILE A 1 726 ? 10.732 -7.693 5.227 1.00 83.88 726 ILE A O 1
ATOM 5737 N N . LEU A 1 727 ? 9.638 -7.828 7.183 1.00 83.19 727 LEU A N 1
ATOM 5738 C CA . LEU A 1 727 ? 9.840 -9.259 7.389 1.00 83.19 727 LEU A CA 1
ATOM 5739 C C . LEU A 1 727 ? 8.845 -10.110 6.587 1.00 83.19 727 LEU A C 1
ATOM 5741 O O . LEU A 1 727 ? 9.068 -11.308 6.425 1.00 83.19 727 LEU A O 1
ATOM 5745 N N . GLU A 1 728 ? 7.775 -9.509 6.060 1.00 85.06 728 GLU A N 1
ATOM 5746 C CA . GLU A 1 728 ? 6.818 -10.177 5.182 1.00 85.06 728 GLU A CA 1
ATOM 5747 C C . GLU A 1 728 ? 7.356 -10.214 3.745 1.00 85.06 728 GLU A C 1
ATOM 5749 O O . GLU A 1 728 ? 6.933 -9.463 2.867 1.00 85.06 728 GLU A O 1
ATOM 5754 N N . CYS A 1 729 ? 8.340 -11.083 3.500 1.00 88.38 729 CYS A N 1
ATOM 5755 C CA . CYS A 1 729 ? 9.010 -11.203 2.203 1.00 88.38 729 CYS A CA 1
ATOM 5756 C C . CYS A 1 729 ? 8.022 -11.471 1.054 1.00 88.38 729 CYS A C 1
ATOM 5758 O O . CYS A 1 729 ? 8.247 -11.020 -0.074 1.00 88.38 729 CYS A O 1
ATOM 5760 N N . ALA A 1 730 ? 6.939 -12.207 1.334 1.00 88.56 730 ALA A N 1
ATOM 5761 C CA . ALA A 1 730 ? 5.914 -12.571 0.360 1.00 88.56 730 ALA A CA 1
ATOM 5762 C C . ALA A 1 730 ? 5.083 -11.372 -0.127 1.00 88.56 730 ALA A C 1
ATOM 5764 O O . ALA A 1 730 ? 4.453 -11.474 -1.176 1.00 88.56 730 ALA A O 1
ATOM 5765 N N . ALA A 1 731 ? 5.153 -10.221 0.557 1.00 88.38 731 ALA A N 1
ATOM 5766 C CA . ALA A 1 731 ? 4.527 -8.984 0.092 1.00 88.38 731 ALA A CA 1
ATOM 5767 C C . ALA A 1 731 ? 5.044 -8.555 -1.293 1.00 88.38 731 ALA A C 1
ATOM 5769 O O . ALA A 1 731 ? 4.298 -7.997 -2.087 1.00 88.38 731 ALA A O 1
ATOM 5770 N N . CYS A 1 732 ? 6.310 -8.855 -1.608 1.00 92.12 732 CYS A N 1
ATOM 5771 C CA . CYS A 1 732 ? 6.906 -8.573 -2.918 1.00 92.12 732 CYS A CA 1
ATOM 5772 C C . CYS A 1 732 ? 7.298 -9.853 -3.662 1.00 92.12 732 CYS A C 1
ATOM 5774 O O . CYS A 1 732 ? 7.104 -9.959 -4.874 1.00 92.12 732 CYS A O 1
ATOM 5776 N N . HIS A 1 733 ? 7.871 -10.829 -2.958 1.00 93.88 733 HIS A N 1
ATOM 5777 C CA . HIS A 1 733 ? 8.451 -12.019 -3.568 1.00 93.88 733 HIS A CA 1
ATOM 5778 C C . HIS A 1 733 ? 7.412 -13.093 -3.888 1.00 93.88 733 HIS A C 1
ATOM 5780 O O . HIS A 1 733 ? 6.548 -13.403 -3.078 1.00 93.88 733 HIS A O 1
ATOM 5786 N N . VAL A 1 734 ? 7.582 -13.753 -5.033 1.00 93.25 734 VAL A N 1
ATOM 5787 C CA . VAL A 1 734 ? 6.758 -14.899 -5.451 1.00 93.25 734 VAL A CA 1
ATOM 5788 C C . VAL A 1 734 ? 7.538 -16.206 -5.416 1.00 93.25 734 VAL A C 1
ATOM 5790 O O . VAL A 1 734 ? 8.764 -16.194 -5.471 1.00 93.25 734 VAL A O 1
ATOM 5793 N N . ASN A 1 735 ? 6.845 -17.348 -5.360 1.00 90.38 735 ASN A N 1
ATOM 5794 C CA . ASN A 1 735 ? 7.446 -18.686 -5.490 1.00 90.38 735 ASN A CA 1
ATOM 5795 C C . ASN A 1 735 ? 8.645 -18.927 -4.550 1.00 90.38 735 ASN A C 1
ATOM 5797 O O . ASN A 1 735 ? 9.634 -19.565 -4.930 1.00 90.38 735 ASN A O 1
ATOM 5801 N N . ASP A 1 736 ? 8.581 -18.375 -3.332 1.00 87.88 736 ASP A N 1
ATOM 5802 C CA . ASP A 1 736 ? 9.661 -18.458 -2.341 1.00 87.88 736 ASP A CA 1
ATOM 5803 C C . ASP A 1 736 ? 11.002 -17.890 -2.875 1.00 87.88 736 ASP A C 1
ATOM 5805 O O . ASP A 1 736 ? 12.091 -18.313 -2.490 1.00 87.88 736 ASP A O 1
ATOM 5809 N N . SER A 1 737 ? 10.960 -16.940 -3.818 1.00 90.19 737 SER A N 1
ATOM 5810 C CA . SER A 1 737 ? 12.156 -16.378 -4.467 1.00 90.19 737 SER A CA 1
ATOM 5811 C C . SER A 1 737 ? 13.056 -15.588 -3.508 1.00 90.19 737 SER A C 1
ATOM 5813 O O . SER A 1 737 ? 14.222 -15.355 -3.825 1.00 90.19 737 SER A O 1
ATOM 5815 N N . HIS A 1 738 ? 12.531 -15.194 -2.343 1.00 88.44 738 HIS A N 1
ATOM 5816 C CA . HIS A 1 738 ? 13.283 -14.562 -1.259 1.00 88.44 738 HIS A CA 1
ATOM 5817 C C . HIS A 1 738 ? 14.223 -15.540 -0.542 1.00 88.44 738 HIS A C 1
ATOM 5819 O O . HIS A 1 738 ? 15.179 -15.107 0.094 1.00 88.44 738 HIS A O 1
ATOM 5825 N N . ASN A 1 739 ? 13.972 -16.849 -0.640 1.00 85.94 739 ASN A N 1
ATOM 5826 C CA . ASN A 1 739 ? 14.761 -17.881 0.013 1.00 85.94 739 ASN A CA 1
ATOM 5827 C C . ASN A 1 739 ? 15.803 -18.473 -0.957 1.00 85.94 739 ASN A C 1
ATOM 5829 O O . ASN A 1 739 ? 15.447 -19.247 -1.853 1.00 85.94 739 ASN A O 1
ATOM 5833 N N . PRO A 1 740 ? 17.100 -18.158 -0.787 1.00 78.88 740 PRO A N 1
ATOM 5834 C CA . PRO A 1 740 ? 18.162 -18.664 -1.654 1.00 78.88 740 PRO A CA 1
ATOM 5835 C C . PRO A 1 740 ? 18.614 -20.097 -1.307 1.00 78.88 740 PRO A C 1
ATOM 5837 O O . PRO A 1 740 ? 19.420 -20.671 -2.041 1.00 78.88 740 PRO A O 1
ATOM 5840 N N . VAL A 1 741 ? 18.146 -20.690 -0.200 1.00 79.81 741 VAL A N 1
ATOM 5841 C CA . VAL A 1 741 ? 18.637 -21.989 0.291 1.00 79.81 741 VAL A CA 1
ATOM 5842 C C . VAL A 1 741 ? 18.289 -23.110 -0.688 1.00 79.81 741 VAL A C 1
ATOM 5844 O O . VAL A 1 741 ? 17.136 -23.302 -1.065 1.00 79.81 741 VAL A O 1
ATOM 5847 N N . GLY A 1 742 ? 19.306 -23.875 -1.100 1.00 72.81 742 GLY A N 1
ATOM 5848 C CA . GLY A 1 742 ? 19.147 -24.992 -2.038 1.00 72.81 742 GLY A CA 1
ATOM 5849 C C . GLY A 1 742 ? 18.829 -24.575 -3.480 1.00 72.81 742 GLY A C 1
ATOM 5850 O O . GLY A 1 742 ? 18.628 -25.446 -4.324 1.00 72.81 742 GLY A O 1
ATOM 5851 N N . LYS A 1 743 ? 18.806 -23.268 -3.779 1.00 75.25 743 LYS A N 1
ATOM 5852 C CA . LYS A 1 743 ? 18.537 -22.723 -5.113 1.00 75.25 743 LYS A CA 1
ATOM 5853 C C . LYS A 1 743 ? 19.822 -22.198 -5.744 1.00 75.25 743 LYS A C 1
ATOM 5855 O O . LYS A 1 743 ? 20.755 -21.764 -5.068 1.00 75.25 743 LYS A O 1
ATOM 5860 N N . GLU A 1 744 ? 19.885 -22.230 -7.071 1.00 74.06 744 GLU A N 1
ATOM 5861 C CA . GLU A 1 744 ? 20.970 -21.568 -7.784 1.00 74.06 744 GLU A CA 1
ATOM 5862 C C . GLU A 1 744 ? 20.805 -20.046 -7.663 1.00 74.06 744 GLU A C 1
ATOM 5864 O O . GLU A 1 744 ? 19.824 -19.478 -8.141 1.00 74.06 744 GLU A O 1
ATOM 5869 N N . PHE A 1 745 ? 21.768 -19.370 -7.030 1.00 78.19 745 PHE A N 1
ATOM 5870 C CA . PHE A 1 745 ? 21.772 -17.911 -6.946 1.00 78.19 745 PHE A CA 1
ATOM 5871 C C . PHE A 1 745 ? 22.279 -17.312 -8.265 1.00 78.19 745 PHE A C 1
ATOM 5873 O O . PHE A 1 745 ? 23.481 -17.270 -8.518 1.00 78.19 745 PHE A O 1
ATOM 5880 N N . LYS A 1 746 ? 21.347 -16.898 -9.132 1.00 81.31 746 LYS A N 1
ATOM 5881 C CA . LYS A 1 746 ? 21.624 -16.465 -10.519 1.00 81.31 746 LYS A CA 1
ATOM 5882 C C . LYS A 1 746 ? 21.859 -14.959 -10.699 1.00 81.31 746 LYS A C 1
ATOM 5884 O O . LYS A 1 746 ? 21.985 -14.486 -11.826 1.00 81.31 746 LYS A O 1
ATOM 5889 N N . ARG A 1 747 ? 21.850 -14.191 -9.609 1.00 86.50 747 ARG A N 1
ATOM 5890 C CA . ARG A 1 747 ? 22.028 -12.733 -9.627 1.00 86.50 747 ARG A CA 1
ATOM 5891 C C . ARG A 1 747 ? 23.508 -12.360 -9.789 1.00 86.50 747 ARG A C 1
ATOM 5893 O O . ARG A 1 747 ? 24.364 -13.032 -9.221 1.00 86.50 747 ARG A O 1
ATOM 5900 N N . LEU A 1 748 ? 23.796 -11.272 -10.507 1.00 89.12 748 LEU A N 1
ATOM 5901 C CA . LEU A 1 748 ? 25.145 -10.694 -10.576 1.00 89.12 748 LEU A CA 1
ATOM 5902 C C . LEU A 1 748 ? 25.438 -9.753 -9.401 1.00 89.12 748 LEU A C 1
ATOM 5904 O O . LEU A 1 748 ? 24.540 -9.164 -8.801 1.00 89.12 748 LEU A O 1
ATOM 5908 N N . GLY A 1 749 ? 26.723 -9.591 -9.096 1.00 88.69 749 GLY A N 1
ATOM 5909 C CA . GLY A 1 749 ? 27.174 -8.597 -8.130 1.00 88.69 749 GLY A CA 1
ATOM 5910 C C . GLY A 1 749 ? 26.888 -7.183 -8.634 1.00 88.69 749 GLY A C 1
ATOM 5911 O O . GLY A 1 749 ? 27.027 -6.927 -9.827 1.00 88.69 749 GLY A O 1
ATOM 5912 N N . LEU A 1 750 ? 26.484 -6.271 -7.751 1.00 89.88 750 LEU A N 1
ATOM 5913 C CA . LEU A 1 750 ? 26.196 -4.873 -8.107 1.00 89.88 750 LEU A CA 1
ATOM 5914 C C . LEU A 1 750 ? 27.430 -3.985 -7.930 1.00 89.88 750 LEU A C 1
ATOM 5916 O O . LEU A 1 750 ? 28.342 -4.348 -7.199 1.00 89.88 750 LEU A O 1
ATOM 5920 N N . MET A 1 751 ? 27.480 -2.806 -8.549 1.00 87.62 751 MET A N 1
ATOM 5921 C CA . MET A 1 751 ? 28.539 -1.835 -8.236 1.00 87.62 751 MET A CA 1
ATOM 5922 C C . MET A 1 751 ? 28.511 -1.428 -6.758 1.00 87.62 751 MET A C 1
ATOM 5924 O O . MET A 1 751 ? 27.506 -0.917 -6.272 1.00 87.62 751 MET A O 1
ATOM 5928 N N . ALA A 1 752 ? 29.625 -1.626 -6.054 1.00 84.56 752 ALA A N 1
ATOM 5929 C CA . ALA A 1 752 ? 29.778 -1.251 -4.654 1.00 84.56 752 ALA A CA 1
ATOM 5930 C C . ALA A 1 752 ? 29.597 0.263 -4.451 1.00 84.56 752 ALA A C 1
ATOM 5932 O O . ALA A 1 752 ? 29.830 1.071 -5.359 1.00 84.56 752 ALA A O 1
ATOM 5933 N N . ASP A 1 753 ? 29.234 0.671 -3.236 1.00 77.12 753 ASP A N 1
ATOM 5934 C CA . ASP A 1 753 ? 29.100 2.090 -2.917 1.00 77.12 753 ASP A CA 1
ATOM 5935 C C . ASP A 1 753 ? 30.421 2.833 -3.105 1.00 77.12 753 ASP A C 1
ATOM 5937 O O . ASP A 1 753 ? 31.487 2.387 -2.677 1.00 77.12 753 ASP A O 1
ATOM 5941 N N . LYS A 1 754 ? 30.345 3.988 -3.780 1.00 75.62 754 LYS A N 1
ATOM 5942 C CA . LYS A 1 754 ? 31.516 4.767 -4.225 1.00 75.62 754 LYS A CA 1
ATOM 5943 C C . LYS A 1 754 ? 32.487 3.947 -5.095 1.00 75.62 754 LYS A C 1
ATOM 5945 O O . LYS A 1 754 ? 33.659 4.291 -5.216 1.00 75.62 754 LYS A O 1
ATOM 5950 N N . GLY A 1 755 ? 31.997 2.878 -5.725 1.00 79.75 755 GLY A N 1
ATOM 5951 C CA . GLY A 1 755 ? 32.760 1.974 -6.580 1.00 79.75 755 GLY A CA 1
ATOM 5952 C C . GLY A 1 755 ? 32.883 2.419 -8.036 1.00 79.75 755 GLY A C 1
ATOM 5953 O O . GLY A 1 755 ? 33.542 1.721 -8.793 1.00 79.75 755 GLY A O 1
ATOM 5954 N N . LYS A 1 756 ? 32.299 3.559 -8.444 1.00 80.81 756 LYS A N 1
ATOM 5955 C CA . LYS A 1 756 ? 32.272 4.021 -9.848 1.00 80.81 756 LYS A CA 1
ATOM 5956 C C . LYS A 1 756 ? 33.662 4.063 -10.493 1.00 80.81 756 LYS A C 1
ATOM 5958 O O . LYS A 1 756 ? 33.852 3.461 -11.543 1.00 80.81 756 LYS A O 1
ATOM 5963 N N . ASP A 1 757 ? 34.638 4.711 -9.859 1.00 82.56 757 ASP A N 1
ATOM 5964 C CA . ASP A 1 757 ? 35.990 4.826 -10.428 1.00 82.56 757 ASP A CA 1
ATOM 5965 C C . ASP A 1 757 ? 36.691 3.465 -10.521 1.00 82.56 757 ASP A C 1
ATOM 5967 O O . ASP A 1 757 ? 37.388 3.189 -11.496 1.00 82.56 757 ASP A O 1
ATOM 5971 N N . LYS A 1 758 ? 36.462 2.585 -9.535 1.00 85.75 758 LYS A N 1
ATOM 5972 C CA . LYS A 1 758 ? 36.946 1.198 -9.580 1.00 85.75 758 LYS A CA 1
ATOM 5973 C C . LYS A 1 758 ? 36.261 0.403 -10.688 1.00 85.75 758 LYS A C 1
ATOM 5975 O O . LYS A 1 758 ? 36.903 -0.397 -11.351 1.00 85.75 758 LYS A O 1
ATOM 5980 N N . TYR A 1 759 ? 34.971 0.624 -10.905 1.00 84.62 759 TYR A N 1
ATOM 5981 C CA . TYR A 1 759 ? 34.221 -0.018 -11.975 1.00 84.62 759 TYR A CA 1
ATOM 5982 C C . TYR A 1 759 ? 34.726 0.387 -13.352 1.00 84.62 759 TYR A C 1
ATOM 5984 O O . TYR A 1 759 ? 34.993 -0.473 -14.189 1.00 84.62 759 TYR A O 1
ATOM 5992 N N . LEU A 1 760 ? 34.974 1.681 -13.553 1.00 81.88 760 LEU A N 1
ATOM 5993 C CA . LEU A 1 760 ? 35.574 2.193 -14.783 1.00 81.88 760 LEU A CA 1
ATOM 5994 C C . LEU A 1 760 ? 36.997 1.657 -15.022 1.00 81.88 760 LEU A C 1
ATOM 5996 O O . LEU A 1 760 ? 37.435 1.611 -16.169 1.00 81.88 760 LEU A O 1
ATOM 6000 N N . SER A 1 761 ? 37.704 1.219 -13.975 1.00 85.44 761 SER A N 1
ATOM 6001 C CA . SER A 1 761 ? 39.010 0.558 -14.085 1.00 85.44 761 SER A CA 1
ATOM 6002 C C . SER A 1 761 ? 38.955 -0.977 -14.112 1.00 85.44 761 SER A C 1
ATOM 6004 O O . SER A 1 761 ? 40.008 -1.614 -14.125 1.00 85.44 761 SER A O 1
ATOM 6006 N N . GLY A 1 762 ? 37.760 -1.579 -14.179 1.00 85.12 762 GLY A N 1
ATOM 6007 C CA . GLY A 1 762 ? 37.575 -3.031 -14.299 1.00 85.12 762 GLY A CA 1
ATOM 6008 C C . GLY A 1 762 ? 37.461 -3.790 -12.972 1.00 85.12 762 GLY A C 1
ATOM 6009 O O . GLY A 1 762 ? 37.778 -4.972 -12.922 1.00 85.12 762 GLY A O 1
ATOM 6010 N N . ALA A 1 763 ? 37.038 -3.131 -11.894 1.00 88.38 763 ALA A N 1
ATOM 6011 C CA . ALA A 1 763 ? 36.750 -3.728 -10.586 1.00 88.38 763 ALA A CA 1
ATOM 6012 C C . ALA A 1 763 ? 35.428 -3.165 -10.016 1.00 88.38 763 ALA A C 1
ATOM 6014 O O . ALA A 1 763 ? 34.472 -2.942 -10.749 1.00 88.38 763 ALA A O 1
ATOM 6015 N N . GLY A 1 764 ? 35.330 -2.918 -8.710 1.00 87.44 764 GLY A N 1
ATOM 6016 C CA . GLY A 1 764 ? 34.237 -2.135 -8.126 1.00 87.44 764 GLY A CA 1
ATOM 6017 C C . GLY A 1 764 ? 32.936 -2.888 -7.854 1.00 87.44 764 GLY A C 1
ATOM 6018 O O . GLY A 1 764 ? 31.961 -2.238 -7.492 1.00 87.44 764 GLY A O 1
ATOM 6019 N N . ILE A 1 765 ? 32.895 -4.218 -7.986 1.00 89.81 765 ILE A N 1
ATOM 6020 C CA . ILE A 1 765 ? 31.666 -5.005 -7.811 1.00 89.81 765 ILE A CA 1
ATOM 6021 C C . ILE A 1 765 ? 31.555 -5.617 -6.410 1.00 89.81 765 ILE A C 1
ATOM 6023 O O . ILE A 1 765 ? 32.467 -6.280 -5.919 1.00 89.81 765 ILE A O 1
ATOM 6027 N N . ALA A 1 766 ? 30.413 -5.381 -5.772 1.00 90.25 766 ALA A N 1
ATOM 6028 C CA . ALA A 1 766 ? 29.967 -6.031 -4.557 1.00 90.25 766 ALA A CA 1
ATOM 6029 C C . ALA A 1 766 ? 29.326 -7.396 -4.860 1.00 90.25 766 ALA A C 1
ATOM 6031 O O . ALA A 1 766 ? 28.577 -7.540 -5.823 1.00 90.25 766 ALA A O 1
ATOM 6032 N N . ALA A 1 767 ? 29.579 -8.389 -4.013 1.00 90.81 767 ALA A N 1
ATOM 6033 C CA . ALA A 1 767 ? 29.169 -9.765 -4.225 1.00 90.81 767 ALA A CA 1
ATOM 6034 C C . ALA A 1 767 ? 27.632 -9.934 -4.200 1.00 90.81 767 ALA A C 1
ATOM 6036 O O . ALA A 1 767 ? 26.941 -9.209 -3.470 1.00 90.81 767 ALA A O 1
ATOM 6037 N N . PRO A 1 768 ? 27.078 -10.870 -4.995 1.00 89.31 768 PRO A N 1
ATOM 6038 C CA . PRO A 1 768 ? 25.642 -10.954 -5.256 1.00 89.31 768 PRO A CA 1
ATOM 6039 C C . PRO A 1 768 ? 24.744 -11.092 -4.010 1.00 89.31 768 PRO A C 1
ATOM 6041 O O . PRO A 1 768 ? 23.827 -10.292 -3.826 1.00 89.31 768 PRO A O 1
ATOM 6044 N N . LEU A 1 769 ? 24.987 -12.090 -3.163 1.00 89.00 769 LEU A N 1
ATOM 6045 C CA . LEU A 1 769 ? 24.225 -12.402 -1.953 1.00 89.00 769 LEU A CA 1
ATOM 6046 C C . LEU A 1 769 ? 24.548 -11.418 -0.824 1.00 89.00 769 LEU A C 1
ATOM 6048 O O . LEU A 1 769 ? 23.622 -10.916 -0.190 1.00 89.00 769 LEU A O 1
ATOM 6052 N N . SER A 1 770 ? 25.822 -11.050 -0.636 1.00 90.00 770 SER A N 1
ATOM 6053 C CA . SER A 1 770 ? 26.207 -9.987 0.306 1.00 90.00 770 SER A CA 1
ATOM 6054 C C . SER A 1 770 ? 25.446 -8.695 0.042 1.00 90.00 770 SER A C 1
ATOM 6056 O O . SER A 1 770 ? 24.924 -8.096 0.976 1.00 90.00 770 SER A O 1
ATOM 6058 N N . SER A 1 771 ? 25.344 -8.275 -1.222 1.00 89.88 771 SER A N 1
ATOM 6059 C CA . SER A 1 771 ? 24.643 -7.041 -1.586 1.00 89.88 771 SER A CA 1
ATOM 6060 C C . SER A 1 771 ? 23.135 -7.099 -1.312 1.00 89.88 771 SER A C 1
ATOM 6062 O O . SER A 1 771 ? 22.549 -6.081 -0.944 1.00 89.88 771 SER A O 1
ATOM 6064 N N . ALA A 1 772 ? 22.518 -8.282 -1.418 1.00 89.56 772 ALA A N 1
ATOM 6065 C CA . ALA A 1 772 ? 21.114 -8.481 -1.074 1.00 89.56 772 ALA A CA 1
ATOM 6066 C C . ALA A 1 772 ? 20.872 -8.274 0.424 1.00 89.56 772 ALA A C 1
ATOM 6068 O O . ALA A 1 772 ? 20.016 -7.478 0.799 1.00 89.56 772 ALA A O 1
ATOM 6069 N N . CYS A 1 773 ? 21.684 -8.894 1.283 1.00 87.50 773 CYS A N 1
ATOM 6070 C CA . CYS A 1 773 ? 21.589 -8.696 2.730 1.00 87.50 773 CYS A CA 1
ATOM 6071 C C . CYS A 1 773 ? 21.947 -7.252 3.123 1.00 87.50 773 CYS A C 1
ATOM 6073 O O . CYS A 1 773 ? 21.270 -6.626 3.937 1.00 87.50 773 CYS A O 1
ATOM 6075 N N . TYR A 1 774 ? 22.996 -6.699 2.511 1.00 87.44 774 TYR A N 1
ATOM 6076 C CA . TYR A 1 774 ? 23.477 -5.351 2.801 1.00 87.44 774 TYR A CA 1
ATOM 6077 C C . TYR A 1 774 ? 22.426 -4.276 2.497 1.00 87.44 774 TYR A C 1
ATOM 6079 O O . TYR A 1 774 ? 22.341 -3.306 3.237 1.00 87.44 774 TYR A O 1
ATOM 6087 N N . SER A 1 775 ? 21.567 -4.474 1.491 1.00 86.19 775 SER A N 1
ATOM 6088 C CA . SER A 1 775 ? 20.513 -3.510 1.126 1.00 86.19 775 SER A CA 1
ATOM 6089 C C . SER A 1 775 ? 19.556 -3.132 2.272 1.00 86.19 775 SER A C 1
ATOM 6091 O O . SER A 1 775 ? 19.094 -1.989 2.323 1.00 86.19 775 SER A O 1
ATOM 6093 N N . CYS A 1 776 ? 19.318 -4.054 3.215 1.00 84.06 776 CYS A N 1
ATOM 6094 C CA . CYS A 1 776 ? 18.516 -3.822 4.423 1.00 84.06 776 CYS A CA 1
ATOM 6095 C C . CYS A 1 776 ? 19.368 -3.643 5.689 1.00 84.06 776 CYS A C 1
ATOM 6097 O O . CYS A 1 776 ? 18.956 -2.932 6.602 1.00 84.06 776 CYS A O 1
ATOM 6099 N N . HIS A 1 777 ? 20.532 -4.299 5.768 1.00 84.69 777 HIS A N 1
ATOM 6100 C CA . HIS A 1 777 ? 21.386 -4.300 6.963 1.00 84.69 777 HIS A CA 1
ATOM 6101 C C . HIS A 1 777 ? 22.455 -3.192 6.983 1.00 84.69 777 HIS A C 1
ATOM 6103 O O . HIS A 1 777 ? 23.157 -3.050 7.986 1.00 84.69 777 HIS A O 1
ATOM 6109 N N . GLU A 1 778 ? 22.599 -2.409 5.909 1.00 81.94 778 GLU A N 1
ATOM 6110 C CA . GLU A 1 778 ? 23.465 -1.227 5.865 1.00 81.94 778 GLU A CA 1
ATOM 6111 C C . GLU A 1 778 ? 23.138 -0.282 7.032 1.00 81.94 778 GLU A C 1
ATOM 6113 O O . GLU A 1 778 ? 22.017 0.212 7.162 1.00 81.94 778 GLU A O 1
ATOM 6118 N N . ASN A 1 779 ? 24.144 0.032 7.853 1.00 77.38 779 ASN A N 1
ATOM 6119 C CA . ASN A 1 779 ? 23.988 0.993 8.939 1.00 77.38 779 ASN A CA 1
ATOM 6120 C C . ASN A 1 779 ? 24.632 2.335 8.566 1.00 77.38 779 ASN A C 1
ATOM 6122 O O . ASN A 1 779 ? 25.848 2.511 8.618 1.00 77.38 779 ASN A O 1
ATOM 6126 N N . THR A 1 780 ? 23.812 3.314 8.190 1.00 72.69 780 THR A N 1
ATOM 6127 C CA . THR A 1 780 ? 24.313 4.639 7.789 1.00 72.69 780 THR A CA 1
ATOM 6128 C C . THR A 1 780 ? 24.626 5.574 8.962 1.00 72.69 780 THR A C 1
ATOM 6130 O O . THR A 1 780 ? 25.124 6.678 8.730 1.00 72.69 780 THR A O 1
ATOM 6133 N N . GLU A 1 781 ? 24.311 5.179 10.199 1.00 69.38 781 GLU A N 1
ATOM 6134 C CA . GLU A 1 781 ? 24.501 6.002 11.403 1.00 69.38 781 GLU A CA 1
ATOM 6135 C C . GLU A 1 781 ? 25.724 5.583 12.209 1.00 69.38 781 GLU A C 1
ATOM 6137 O O . GLU A 1 781 ? 26.528 6.423 12.613 1.00 69.38 781 GLU A O 1
ATOM 6142 N N . ASP A 1 782 ? 25.899 4.276 12.389 1.00 79.31 782 ASP A N 1
ATOM 6143 C CA . ASP A 1 782 ? 27.062 3.706 13.043 1.00 79.31 782 ASP A CA 1
ATOM 6144 C C . ASP A 1 782 ? 28.020 3.140 11.992 1.00 79.31 782 ASP A C 1
ATOM 6146 O O . ASP A 1 782 ? 27.955 1.980 11.578 1.00 79.31 782 ASP A O 1
ATOM 6150 N N . LEU A 1 783 ? 28.964 3.988 11.579 1.00 80.31 783 LEU A N 1
ATOM 6151 C CA . LEU A 1 783 ? 30.017 3.616 10.636 1.00 80.31 783 LEU A CA 1
ATOM 6152 C C . LEU A 1 783 ? 30.877 2.448 11.133 1.00 80.31 783 LEU A C 1
ATOM 6154 O O . LEU A 1 783 ? 31.488 1.765 10.310 1.00 80.31 783 LEU A O 1
ATOM 6158 N N . ARG A 1 784 ? 30.975 2.226 12.449 1.00 82.88 784 ARG A N 1
ATOM 6159 C CA . ARG A 1 784 ? 31.703 1.085 13.002 1.00 82.88 784 ARG A CA 1
ATOM 6160 C C . ARG A 1 784 ? 30.880 -0.186 12.836 1.00 82.88 784 ARG A C 1
ATOM 6162 O O . ARG A 1 784 ? 31.409 -1.129 12.259 1.00 82.88 784 ARG A O 1
ATOM 6169 N N . ALA A 1 785 ? 29.618 -0.196 13.261 1.00 82.62 785 ALA A N 1
ATOM 6170 C CA . ALA A 1 785 ? 28.733 -1.348 13.071 1.00 82.62 785 ALA A CA 1
ATOM 6171 C C . ALA A 1 785 ? 28.599 -1.713 11.583 1.00 82.62 785 ALA A C 1
ATOM 6173 O O . ALA A 1 785 ? 28.671 -2.882 11.210 1.00 82.62 785 ALA A O 1
ATOM 6174 N N . ASN A 1 786 ? 28.510 -0.707 10.710 1.00 82.69 786 ASN A N 1
ATOM 6175 C CA . ASN A 1 786 ? 28.496 -0.912 9.266 1.00 82.69 786 ASN A CA 1
ATOM 6176 C C . ASN A 1 786 ? 29.780 -1.583 8.763 1.00 82.69 786 ASN A C 1
ATOM 6178 O O . ASN A 1 786 ? 29.723 -2.526 7.981 1.00 82.69 786 ASN A O 1
ATOM 6182 N N . LYS A 1 787 ? 30.953 -1.138 9.234 1.00 84.75 787 LYS A N 1
ATOM 6183 C CA . LYS A 1 787 ? 32.231 -1.785 8.901 1.00 84.75 787 LYS A CA 1
ATOM 6184 C C . LYS A 1 787 ? 32.308 -3.207 9.445 1.00 84.75 787 LYS A C 1
ATOM 6186 O O . LYS A 1 787 ? 32.796 -4.083 8.742 1.00 84.75 787 LYS A O 1
ATOM 6191 N N . GLU A 1 788 ? 31.836 -3.452 10.664 1.00 87.25 788 GLU A N 1
ATOM 6192 C CA . GLU A 1 788 ? 31.786 -4.794 11.258 1.00 87.25 788 GLU A CA 1
ATOM 6193 C C . GLU A 1 788 ? 30.912 -5.740 10.415 1.00 87.25 788 GLU A C 1
ATOM 6195 O O . GLU A 1 788 ? 31.341 -6.857 10.118 1.00 87.25 788 GLU A O 1
ATOM 6200 N N . LEU A 1 789 ? 29.759 -5.271 9.924 1.00 86.44 789 LEU A N 1
ATOM 6201 C CA . LEU A 1 789 ? 28.936 -6.002 8.957 1.00 86.44 789 LEU A CA 1
ATOM 6202 C C . LEU A 1 789 ? 29.691 -6.267 7.647 1.00 86.44 789 LEU A C 1
ATOM 6204 O O . LEU A 1 789 ? 29.739 -7.405 7.185 1.00 86.44 789 LEU A O 1
ATOM 6208 N N . GLN A 1 790 ? 30.314 -5.244 7.058 1.00 87.06 790 GLN A N 1
ATOM 6209 C CA . GLN A 1 790 ? 31.101 -5.398 5.830 1.00 87.06 790 GLN A CA 1
ATOM 6210 C C . GLN A 1 790 ? 32.229 -6.433 5.998 1.00 87.06 790 GLN A C 1
ATOM 6212 O O . GLN A 1 790 ? 32.445 -7.261 5.113 1.00 87.06 790 GLN A O 1
ATOM 6217 N N . HIS A 1 791 ? 32.903 -6.446 7.153 1.00 87.81 791 HIS A N 1
ATOM 6218 C CA . HIS A 1 791 ? 33.923 -7.440 7.489 1.00 87.81 791 HIS A CA 1
ATOM 6219 C C . HIS A 1 791 ? 33.344 -8.851 7.648 1.00 87.81 791 HIS A C 1
ATOM 6221 O O . HIS A 1 791 ? 33.963 -9.810 7.186 1.00 87.81 791 HIS A O 1
ATOM 6227 N N . HIS A 1 792 ? 32.172 -8.997 8.272 1.00 89.31 792 HIS A N 1
ATOM 6228 C CA . HIS A 1 792 ? 31.479 -10.284 8.381 1.00 89.31 792 HIS A CA 1
ATOM 6229 C C . HIS A 1 792 ? 31.134 -10.863 6.999 1.00 89.31 792 HIS A C 1
ATOM 6231 O O . HIS A 1 792 ? 31.423 -12.035 6.729 1.00 89.31 792 HIS A O 1
ATOM 6237 N N . LEU A 1 793 ? 30.578 -10.028 6.115 1.00 88.88 793 LEU A N 1
ATOM 6238 C CA . LEU A 1 793 ? 30.275 -10.396 4.732 1.00 88.88 793 LEU A CA 1
ATOM 6239 C C . LEU A 1 793 ? 31.552 -10.822 3.995 1.00 88.88 793 LEU A C 1
ATOM 6241 O O . LEU A 1 793 ? 31.594 -11.901 3.405 1.00 88.88 793 LEU A O 1
ATOM 6245 N N . TYR A 1 794 ? 32.626 -10.034 4.119 1.00 87.00 794 TYR A N 1
ATOM 6246 C CA . TYR A 1 794 ? 33.919 -10.333 3.504 1.00 87.00 794 TYR A CA 1
ATOM 6247 C C . TYR A 1 794 ? 34.525 -11.663 3.986 1.00 87.00 794 TYR A C 1
ATOM 6249 O O . TYR A 1 794 ? 34.958 -12.492 3.189 1.00 87.00 794 TYR A O 1
ATOM 6257 N N . HIS A 1 795 ? 34.513 -11.920 5.298 1.00 82.62 795 HIS A N 1
ATOM 6258 C CA . HIS A 1 795 ? 35.074 -13.150 5.869 1.00 82.62 795 HIS A CA 1
ATOM 6259 C C . HIS A 1 795 ? 34.312 -14.416 5.448 1.00 82.62 795 HIS A C 1
ATOM 6261 O O . HIS A 1 795 ? 34.889 -15.500 5.396 1.00 82.62 795 HIS A O 1
ATOM 6267 N N . SER A 1 796 ? 33.032 -14.277 5.103 1.00 79.38 796 SER A N 1
ATOM 6268 C CA . SER A 1 796 ? 32.176 -15.379 4.645 1.00 79.38 796 SER A CA 1
ATOM 6269 C C . SER A 1 796 ? 32.307 -15.658 3.137 1.00 79.38 796 SER A C 1
ATOM 6271 O O . SER A 1 796 ? 31.486 -16.370 2.555 1.00 79.38 796 SER A O 1
ATOM 6273 N N . GLY A 1 797 ? 33.337 -15.104 2.487 1.00 77.50 797 GLY A N 1
ATOM 6274 C CA . GLY A 1 797 ? 33.568 -15.221 1.046 1.00 77.50 797 GLY A CA 1
ATOM 6275 C C . GLY A 1 797 ? 32.770 -14.225 0.201 1.00 77.50 797 GLY A C 1
ATOM 6276 O O . GLY A 1 797 ? 32.808 -14.315 -1.023 1.00 77.50 797 GLY A O 1
ATOM 6277 N N . GLY A 1 798 ? 32.058 -13.288 0.834 1.00 82.06 798 GLY A N 1
ATOM 6278 C CA . GLY A 1 798 ? 31.519 -12.104 0.176 1.00 82.06 798 GLY A CA 1
ATOM 6279 C C . GLY A 1 798 ? 32.613 -11.092 -0.159 1.00 82.06 798 GLY A C 1
ATOM 6280 O O . GLY A 1 798 ? 33.750 -11.186 0.294 1.00 82.06 798 GLY A O 1
ATOM 6281 N N . ASN A 1 799 ? 32.277 -10.079 -0.950 1.00 84.38 799 ASN A N 1
ATOM 6282 C CA . ASN A 1 799 ? 33.134 -8.915 -1.157 1.00 84.38 799 ASN A CA 1
ATOM 6283 C C . ASN A 1 799 ? 32.243 -7.698 -1.337 1.00 84.38 799 ASN A C 1
ATOM 6285 O O . ASN A 1 799 ? 31.560 -7.598 -2.339 1.00 84.38 799 ASN A O 1
ATOM 6289 N N . ILE A 1 800 ? 32.235 -6.776 -0.384 1.00 86.25 800 ILE A N 1
ATOM 6290 C CA . ILE A 1 800 ? 31.446 -5.539 -0.478 1.00 86.25 800 ILE A CA 1
ATOM 6291 C C . ILE A 1 800 ? 32.329 -4.319 -0.810 1.00 86.25 800 ILE A C 1
ATOM 6293 O O . ILE A 1 800 ? 31.830 -3.214 -0.995 1.00 86.25 800 ILE A O 1
ATOM 6297 N N . TYR A 1 801 ? 33.650 -4.512 -0.909 1.00 82.50 801 TYR A N 1
ATOM 6298 C CA . TYR A 1 801 ? 34.645 -3.453 -1.122 1.00 82.50 801 TYR A CA 1
ATOM 6299 C C . TYR A 1 801 ? 34.953 -3.184 -2.602 1.00 82.50 801 TYR A C 1
ATOM 6301 O O . TYR A 1 801 ? 35.665 -2.220 -2.927 1.00 82.50 801 TYR A O 1
ATOM 6309 N N . GLY A 1 802 ? 34.418 -4.014 -3.500 1.00 84.56 802 GLY A N 1
ATOM 6310 C CA . GLY A 1 802 ? 34.518 -3.805 -4.937 1.00 84.56 802 GLY A CA 1
ATOM 6311 C C . GLY A 1 802 ? 35.905 -4.107 -5.491 1.00 84.56 802 GLY A C 1
ATOM 6312 O O . GLY A 1 802 ? 36.469 -3.278 -6.200 1.00 84.56 802 GLY A O 1
ATOM 6313 N N . GLU A 1 803 ? 36.505 -5.240 -5.130 1.00 87.56 803 GLU A N 1
ATOM 6314 C CA . GLU A 1 803 ? 37.855 -5.605 -5.604 1.00 87.56 803 GLU A CA 1
ATOM 6315 C C . GLU A 1 803 ? 37.841 -6.436 -6.894 1.00 87.56 803 GLU A C 1
ATOM 6317 O O . GLU A 1 803 ? 38.887 -6.633 -7.506 1.00 87.56 803 GLU A O 1
ATOM 6322 N N . HIS A 1 804 ? 36.665 -6.894 -7.325 1.00 89.50 804 HIS A N 1
ATOM 6323 C CA . HIS A 1 804 ? 36.490 -7.725 -8.515 1.00 89.50 804 HIS A CA 1
ATOM 6324 C C . HIS A 1 804 ? 35.456 -7.129 -9.478 1.00 89.50 804 HIS A C 1
ATOM 6326 O O . HIS A 1 804 ? 34.802 -6.133 -9.156 1.00 89.50 804 HIS A O 1
ATOM 6332 N N . ASP A 1 805 ? 35.328 -7.736 -10.659 1.00 88.69 805 ASP A N 1
ATOM 6333 C CA . ASP A 1 805 ? 34.377 -7.374 -11.710 1.00 88.69 805 ASP A CA 1
ATOM 6334 C C . ASP A 1 805 ? 33.151 -8.311 -11.747 1.00 88.69 805 ASP A C 1
ATOM 6336 O O . ASP A 1 805 ? 33.014 -9.252 -10.958 1.00 88.69 805 ASP A O 1
ATOM 6340 N N . HIS A 1 806 ? 32.227 -8.055 -12.678 1.00 87.38 806 HIS A N 1
ATOM 6341 C CA . HIS A 1 806 ? 31.041 -8.896 -12.865 1.00 87.38 806 HIS A CA 1
ATOM 6342 C C . HIS A 1 806 ? 31.381 -10.312 -13.337 1.00 87.38 806 HIS A C 1
ATOM 6344 O O . HIS A 1 806 ? 30.676 -11.250 -12.966 1.00 87.38 806 HIS A O 1
ATOM 6350 N N . ALA A 1 807 ? 32.433 -10.478 -14.144 1.00 83.38 807 ALA A N 1
ATOM 6351 C CA . ALA A 1 807 ? 32.834 -11.780 -14.670 1.00 83.38 807 ALA A CA 1
ATOM 6352 C C . ALA A 1 807 ? 33.314 -12.704 -13.543 1.00 83.38 807 ALA A C 1
ATOM 6354 O O . ALA A 1 807 ? 32.906 -13.862 -13.481 1.00 83.38 807 ALA A O 1
ATOM 6355 N N . TYR A 1 808 ? 34.085 -12.175 -12.592 1.00 87.00 808 TYR A N 1
ATOM 6356 C CA . TYR A 1 808 ? 34.513 -12.903 -11.404 1.00 87.00 808 TYR A CA 1
ATOM 6357 C C . TYR A 1 808 ? 33.323 -13.440 -10.599 1.00 87.00 808 TYR A C 1
ATOM 6359 O O . TYR A 1 808 ? 33.276 -14.634 -10.301 1.00 87.00 808 TYR A O 1
ATOM 6367 N N . PHE A 1 809 ? 32.337 -12.596 -10.274 1.00 84.94 809 PHE A N 1
ATOM 6368 C CA . PHE A 1 809 ? 31.160 -13.027 -9.501 1.00 84.94 809 PHE A CA 1
ATOM 6369 C C . PHE A 1 809 ? 30.153 -13.846 -10.304 1.00 84.94 809 PHE A C 1
ATOM 6371 O O . PHE A 1 809 ? 29.267 -14.460 -9.715 1.00 84.94 809 PHE A O 1
ATOM 6378 N N . ALA A 1 810 ? 30.284 -13.903 -11.630 1.00 79.00 810 ALA A N 1
ATOM 6379 C CA . ALA A 1 810 ? 29.529 -14.872 -12.406 1.00 79.00 810 ALA A CA 1
ATOM 6380 C C . ALA A 1 810 ? 29.961 -16.304 -12.048 1.00 79.00 810 ALA A C 1
ATOM 6382 O O . ALA A 1 810 ? 29.112 -17.196 -12.024 1.00 79.00 810 ALA A O 1
ATOM 6383 N N . ASP A 1 811 ? 31.242 -16.529 -11.743 1.00 80.62 811 ASP A N 1
ATOM 6384 C CA . ASP A 1 811 ? 31.814 -17.871 -11.560 1.00 80.62 811 ASP A CA 1
ATOM 6385 C C . ASP A 1 811 ? 32.217 -18.198 -10.114 1.00 80.62 811 ASP A C 1
ATOM 6387 O O . ASP A 1 811 ? 32.368 -19.371 -9.770 1.00 80.62 811 ASP A O 1
ATOM 6391 N N . ASN A 1 812 ? 32.323 -17.193 -9.243 1.00 79.62 812 ASN A N 1
ATOM 6392 C CA . ASN A 1 812 ? 32.658 -17.362 -7.830 1.00 79.62 812 ASN A CA 1
ATOM 6393 C C . ASN A 1 812 ? 31.433 -17.111 -6.946 1.00 79.62 812 ASN A C 1
ATOM 6395 O O . ASN A 1 812 ? 30.770 -16.082 -7.061 1.00 79.62 812 ASN A O 1
ATOM 6399 N N . LYS A 1 813 ? 31.145 -18.059 -6.047 1.00 73.50 813 LYS A N 1
ATOM 6400 C CA . LYS A 1 813 ? 29.980 -18.026 -5.152 1.00 73.50 813 LYS A CA 1
ATOM 6401 C C . LYS A 1 813 ? 30.397 -17.781 -3.705 1.00 73.50 813 LYS A C 1
ATOM 6403 O O . LYS A 1 813 ? 31.461 -18.212 -3.270 1.00 73.50 813 LYS A O 1
ATOM 6408 N N . GLU A 1 814 ? 29.521 -17.113 -2.970 1.00 86.38 814 GLU A N 1
ATOM 6409 C CA . GLU A 1 814 ? 29.688 -16.826 -1.546 1.00 86.38 814 GLU A CA 1
ATOM 6410 C C . GLU A 1 814 ? 29.319 -18.040 -0.688 1.00 86.38 814 GLU A C 1
ATOM 6412 O O . GLU A 1 814 ? 28.490 -18.862 -1.083 1.00 86.38 814 GLU A O 1
ATOM 6417 N N . ASN A 1 815 ? 29.878 -18.126 0.521 1.00 83.94 815 ASN A N 1
ATOM 6418 C CA . ASN A 1 815 ? 29.601 -19.222 1.452 1.00 83.94 815 ASN A CA 1
ATOM 6419 C C . ASN A 1 815 ? 28.567 -18.846 2.525 1.00 83.94 815 ASN A C 1
ATOM 6421 O O . ASN A 1 815 ? 28.437 -19.550 3.518 1.00 83.94 815 ASN A O 1
ATOM 6425 N N . CYS A 1 816 ? 27.798 -17.764 2.358 1.00 84.50 816 CYS A N 1
ATOM 6426 C CA . CYS A 1 816 ? 26.852 -17.299 3.384 1.00 84.50 816 CYS A CA 1
ATOM 6427 C C . CYS A 1 816 ? 25.849 -18.393 3.803 1.00 84.50 816 CYS A C 1
ATOM 6429 O O . CYS A 1 816 ? 25.530 -18.531 4.984 1.00 84.50 816 CYS A O 1
ATOM 6431 N N . LEU A 1 817 ? 25.401 -19.220 2.849 1.00 82.88 817 LEU A N 1
ATOM 6432 C CA . LEU A 1 817 ? 24.415 -20.288 3.069 1.00 82.88 817 LEU A CA 1
ATOM 6433 C C . LEU A 1 817 ? 24.966 -21.504 3.834 1.00 82.88 817 LEU A C 1
ATOM 6435 O O . LEU A 1 817 ? 24.222 -22.443 4.109 1.00 82.88 817 LEU A O 1
ATOM 6439 N N . THR A 1 818 ? 26.250 -21.524 4.209 1.00 82.31 818 THR A N 1
ATOM 6440 C CA . THR A 1 818 ? 26.745 -22.533 5.161 1.00 82.31 818 THR A CA 1
ATOM 6441 C C . THR A 1 818 ? 26.246 -22.262 6.577 1.00 82.31 818 THR A C 1
ATOM 6443 O O . THR A 1 818 ? 26.094 -23.200 7.351 1.00 82.31 818 THR A O 1
ATOM 6446 N N . CYS A 1 819 ? 26.002 -20.990 6.910 1.00 81.44 819 CYS A N 1
ATOM 6447 C CA . CYS A 1 819 ? 25.583 -20.550 8.242 1.00 81.44 819 CYS A CA 1
ATOM 6448 C C . CYS A 1 819 ? 24.159 -19.978 8.245 1.00 81.44 819 CYS A C 1
ATOM 6450 O O . CYS A 1 819 ? 23.431 -20.171 9.212 1.00 81.44 819 CYS A O 1
ATOM 6452 N N . HIS A 1 820 ? 23.755 -19.299 7.169 1.00 79.38 820 HIS A N 1
ATOM 6453 C CA . HIS A 1 820 ? 22.425 -18.710 7.004 1.00 79.38 820 HIS A CA 1
ATOM 6454 C C . HIS A 1 820 ? 21.513 -19.661 6.220 1.00 79.38 820 HIS A C 1
ATOM 6456 O O . HIS A 1 820 ? 21.164 -19.409 5.068 1.00 79.38 820 HIS A O 1
ATOM 6462 N N . GLN A 1 821 ? 21.211 -20.803 6.840 1.00 73.56 821 GLN A N 1
ATOM 6463 C CA . GLN A 1 821 ? 20.213 -21.766 6.360 1.00 73.56 821 GLN A CA 1
ATOM 6464 C C . GLN A 1 821 ? 18.830 -21.439 6.948 1.00 73.56 821 GLN A C 1
ATOM 6466 O O . GLN A 1 821 ? 18.709 -20.477 7.704 1.00 73.56 821 GLN A O 1
ATOM 6471 N N . LYS A 1 822 ? 17.806 -22.208 6.550 1.00 59.31 822 LYS A N 1
ATOM 6472 C CA . LYS A 1 822 ? 16.410 -22.025 6.976 1.00 59.31 822 LYS A CA 1
ATOM 6473 C C . LYS A 1 822 ? 16.243 -22.077 8.494 1.00 59.31 822 LYS A C 1
ATOM 6475 O O . LYS A 1 822 ? 16.872 -22.967 9.113 1.00 59.31 822 LYS A O 1
#

Mean predicted aligned error: 12.07 Å

Nearest PDB structures (foldseek):
  4rrp-assembly4_O  TM=2.919E-01  e=3.058E-01  Saccharomyces cerevisiae AWRI796
  6ayz-assembly2_M  TM=2.857E-01  e=7.395E-01  Saccharomyces cerevisiae S288C
  7cg8-assembly1_C  TM=4.079E-01  e=4.829E+00  Pseudobacteroides cellulosolvens ATCC 35603 = DSM 2933
  2ibg-assembly4_D  TM=2.072E-01  e=3.058E-01  Drosophila melanogaster
  2ygv-assembly4_D  TM=3.375E-01  e=7.107E+00  Saccharomyces cerevisiae